Protein AF-A0A9E2GXB3-F1 (afdb_monomer)

Structure (mmCIF, N/CA/C/O backbone):
data_AF-A0A9E2GXB3-F1
#
_entry.id   AF-A0A9E2GXB3-F1
#
loop_
_atom_site.group_PDB
_atom_site.id
_atom_site.type_symbol
_atom_site.label_atom_id
_atom_site.label_alt_id
_atom_site.label_comp_id
_atom_site.label_asym_id
_atom_site.label_entity_id
_atom_site.label_seq_id
_atom_site.pdbx_PDB_ins_code
_atom_site.Cartn_x
_atom_site.Cartn_y
_atom_site.Cartn_z
_atom_site.occupancy
_atom_site.B_iso_or_equiv
_atom_site.auth_seq_id
_atom_site.auth_comp_id
_atom_site.auth_asym_id
_atom_site.auth_atom_id
_atom_site.pdbx_PDB_model_num
ATOM 1 N N . MET A 1 1 ? 59.653 -8.426 12.397 1.00 33.22 1 MET A N 1
ATOM 2 C CA . MET A 1 1 ? 60.427 -7.261 12.871 1.00 33.22 1 MET A CA 1
ATOM 3 C C . MET A 1 1 ? 59.502 -6.053 12.931 1.00 33.22 1 MET A C 1
ATOM 5 O O . MET A 1 1 ? 58.877 -5.734 11.931 1.00 33.22 1 MET A O 1
ATOM 9 N N . THR A 1 2 ? 59.401 -5.473 14.132 1.00 33.88 2 THR A N 1
ATOM 10 C CA . THR A 1 2 ? 58.912 -4.124 14.495 1.00 33.88 2 THR A CA 1
ATOM 11 C C . THR A 1 2 ? 57.498 -3.677 14.102 1.00 33.88 2 THR A C 1
ATOM 13 O O . THR A 1 2 ? 57.264 -3.009 13.101 1.00 33.88 2 THR A O 1
ATOM 16 N N . THR A 1 3 ? 56.596 -3.957 15.040 1.00 30.92 3 THR A N 1
ATOM 17 C CA . THR A 1 3 ? 55.410 -3.205 15.470 1.00 30.92 3 THR A CA 1
ATOM 18 C C . THR A 1 3 ? 55.681 -1.695 15.611 1.00 30.92 3 THR A C 1
ATOM 20 O O . THR A 1 3 ? 56.697 -1.307 16.187 1.00 30.92 3 THR A O 1
ATOM 23 N N . ARG A 1 4 ? 54.742 -0.832 15.194 1.00 32.19 4 ARG A N 1
ATOM 24 C CA . ARG A 1 4 ? 54.670 0.569 15.652 1.00 32.19 4 ARG A CA 1
ATOM 25 C C . ARG A 1 4 ? 53.234 0.910 16.057 1.00 32.19 4 ARG A C 1
ATOM 27 O O . ARG A 1 4 ? 52.369 1.112 15.215 1.00 32.19 4 ARG A O 1
ATOM 34 N N . GLN A 1 5 ? 53.011 0.928 17.369 1.00 30.56 5 GLN A N 1
ATOM 35 C CA . GLN A 1 5 ? 51.863 1.553 18.022 1.00 30.56 5 GLN A CA 1
ATOM 36 C C . GLN A 1 5 ? 51.977 3.079 17.887 1.00 30.56 5 GLN A C 1
ATOM 38 O O . GLN A 1 5 ? 53.051 3.636 18.112 1.00 30.56 5 GLN A O 1
ATOM 43 N N . GLN A 1 6 ? 50.872 3.754 17.575 1.00 33.19 6 GLN A N 1
ATOM 44 C CA . GLN A 1 6 ? 50.699 5.186 17.822 1.00 33.19 6 GLN A CA 1
ATOM 45 C C . GLN A 1 6 ? 49.584 5.360 18.854 1.00 33.19 6 GLN A C 1
ATOM 47 O O . GLN A 1 6 ? 48.461 4.906 18.654 1.00 33.19 6 GLN A O 1
ATOM 52 N N . ILE A 1 7 ? 49.934 5.993 19.972 1.00 27.77 7 ILE A N 1
ATOM 53 C CA . ILE A 1 7 ? 49.063 6.335 21.097 1.00 27.77 7 ILE A CA 1
ATOM 54 C C . ILE A 1 7 ? 49.024 7.868 21.204 1.00 27.77 7 ILE A C 1
ATOM 56 O O . ILE A 1 7 ? 50.063 8.490 21.394 1.00 27.77 7 ILE A O 1
ATOM 60 N N . PHE A 1 8 ? 47.794 8.388 21.083 1.00 30.23 8 PHE A N 1
ATOM 61 C CA . PHE A 1 8 ? 47.149 9.563 21.703 1.00 30.23 8 PHE A CA 1
ATOM 62 C C . PHE A 1 8 ? 47.679 10.994 21.507 1.00 30.23 8 PHE A C 1
ATOM 64 O O . PHE A 1 8 ? 48.863 11.257 21.646 1.00 30.23 8 PHE A O 1
ATOM 71 N N . LEU A 1 9 ? 46.734 11.940 21.337 1.00 30.12 9 LEU A N 1
ATOM 72 C CA . LEU A 1 9 ? 46.348 12.944 22.355 1.00 30.12 9 LEU A CA 1
ATOM 73 C C . LEU A 1 9 ? 44.947 13.552 22.034 1.00 30.12 9 LEU A C 1
ATOM 75 O O . LEU A 1 9 ? 44.655 13.788 20.862 1.00 30.12 9 LEU A O 1
ATOM 79 N N . PRO A 1 10 ? 44.069 13.800 23.033 1.00 34.31 10 PRO A N 1
ATOM 80 C CA . PRO A 1 10 ? 42.763 14.456 22.854 1.00 34.31 10 PRO A CA 1
ATOM 81 C C . PRO A 1 10 ? 42.843 16.005 22.866 1.00 34.31 10 PRO A C 1
ATOM 83 O O . PRO A 1 10 ? 43.796 16.561 23.417 1.00 34.31 10 PRO A O 1
ATOM 86 N N . PRO A 1 11 ? 41.850 16.718 22.289 1.00 41.03 11 PRO A N 1
ATOM 87 C CA . PRO A 1 11 ? 41.841 18.183 22.192 1.00 41.03 11 PRO A CA 1
ATOM 88 C C . PRO A 1 11 ? 41.451 18.899 23.508 1.00 41.03 11 PRO A C 1
ATOM 90 O O . PRO A 1 11 ? 40.761 18.314 24.346 1.00 41.03 11 PRO A O 1
ATOM 93 N N . PRO A 1 12 ? 41.862 20.173 23.693 1.00 40.56 12 PRO A N 1
ATOM 94 C CA . PRO A 1 12 ? 41.651 20.934 24.928 1.00 40.56 12 PRO A CA 1
ATOM 95 C C . PRO A 1 12 ? 40.211 21.471 25.097 1.00 40.56 12 PRO A C 1
ATOM 97 O O . PRO A 1 12 ? 39.501 21.661 24.105 1.00 40.56 12 PRO A O 1
ATOM 100 N N . PRO A 1 13 ? 39.775 21.754 26.343 1.00 40.03 13 PRO A N 1
ATOM 101 C CA . PRO A 1 13 ? 38.432 22.254 26.646 1.00 40.03 13 PRO A CA 1
ATOM 102 C C . PRO A 1 13 ? 38.247 23.762 26.353 1.00 40.03 13 PRO A C 1
ATOM 104 O O . PRO A 1 13 ? 39.217 24.523 26.389 1.00 40.03 13 PRO A O 1
ATOM 107 N N . PRO A 1 14 ? 37.001 24.215 26.097 1.00 42.00 14 PRO A N 1
ATOM 108 C CA . PRO A 1 14 ? 36.682 25.612 25.792 1.00 42.00 14 PRO A CA 1
ATOM 109 C C . PRO A 1 14 ? 36.643 26.528 27.039 1.00 42.00 14 PRO A C 1
ATOM 111 O O . PRO A 1 14 ? 36.413 26.047 28.152 1.00 42.00 14 PRO A O 1
ATOM 114 N N . PRO A 1 15 ? 36.836 27.854 26.867 1.00 39.44 15 PRO A N 1
ATOM 115 C CA . PRO A 1 15 ? 36.915 28.820 27.966 1.00 39.44 15 PRO A CA 1
ATOM 116 C C . PRO A 1 15 ? 35.545 29.174 28.591 1.00 39.44 15 PRO A C 1
ATOM 118 O O . PRO A 1 15 ? 34.508 29.024 27.939 1.00 39.44 15 PRO A O 1
ATOM 121 N N . PRO A 1 16 ? 35.526 29.665 29.849 1.00 35.88 16 PRO A N 1
ATOM 122 C CA . PRO A 1 16 ? 34.302 29.932 30.608 1.00 35.88 16 PRO A CA 1
ATOM 123 C C . PRO A 1 16 ? 33.583 31.234 30.190 1.00 35.88 16 PRO A C 1
ATOM 125 O O . PRO A 1 16 ? 34.221 32.166 29.695 1.00 35.88 16 PRO A O 1
ATOM 128 N N . PRO A 1 17 ? 32.257 31.336 30.420 1.00 35.78 17 PRO A N 1
ATOM 129 C CA . PRO A 1 17 ? 31.462 32.493 30.019 1.00 35.78 17 PRO A CA 1
ATOM 130 C C . PRO A 1 17 ? 31.606 33.674 30.989 1.00 35.78 17 PRO A C 1
ATOM 132 O O . PRO A 1 17 ? 31.561 33.519 32.210 1.00 35.78 17 PRO A O 1
ATOM 135 N N . ALA A 1 18 ? 31.723 34.874 30.419 1.00 34.53 18 ALA A N 1
ATOM 136 C CA . ALA A 1 18 ? 31.781 36.137 31.142 1.00 34.53 18 ALA A CA 1
ATOM 137 C C . ALA A 1 18 ? 30.418 36.516 31.750 1.00 34.53 18 ALA A C 1
ATOM 139 O O . ALA A 1 18 ? 29.401 36.614 31.065 1.00 34.53 18 ALA A O 1
ATOM 140 N N . THR A 1 19 ? 30.419 36.781 33.052 1.00 29.44 19 THR A N 1
ATOM 141 C CA . THR A 1 19 ? 29.368 37.495 33.782 1.00 29.44 19 THR A CA 1
ATOM 142 C C . THR A 1 19 ? 29.542 39.003 33.619 1.00 29.44 19 THR A C 1
ATOM 144 O O . THR A 1 19 ? 30.654 39.472 33.835 1.00 29.44 19 THR A O 1
ATOM 147 N N . MET A 1 20 ? 28.463 39.766 33.385 1.00 28.98 20 MET A N 1
ATOM 148 C CA . MET A 1 20 ? 28.117 40.930 34.226 1.00 28.98 20 MET A CA 1
ATOM 149 C C . MET A 1 20 ? 26.821 41.665 33.816 1.00 28.98 20 MET A C 1
ATOM 151 O O . MET A 1 20 ? 26.580 41.980 32.660 1.00 28.98 20 MET A O 1
ATOM 155 N N . HIS A 1 21 ? 26.071 41.983 34.876 1.00 28.84 21 HIS A N 1
ATOM 156 C CA . HIS A 1 21 ? 25.222 43.149 35.154 1.00 28.84 21 HIS A CA 1
ATOM 157 C C . HIS A 1 21 ? 23.841 43.382 34.502 1.00 28.84 21 HIS A C 1
ATOM 159 O O . HIS A 1 21 ? 23.674 43.847 33.383 1.00 28.84 21 HIS A O 1
ATOM 165 N N . ARG A 1 22 ? 22.837 43.195 35.380 1.00 28.20 22 ARG A N 1
ATOM 166 C CA . ARG A 1 22 ? 21.525 43.859 35.446 1.00 28.20 22 ARG A CA 1
ATOM 167 C C . ARG A 1 22 ? 21.627 45.390 35.414 1.00 28.20 22 ARG A C 1
ATOM 169 O O . ARG A 1 22 ? 22.437 45.950 36.149 1.00 28.20 22 ARG A O 1
ATOM 176 N N . ALA A 1 23 ? 20.625 46.031 34.811 1.00 27.67 23 ALA A N 1
ATOM 177 C CA . ALA A 1 23 ? 20.047 47.275 35.322 1.00 27.67 23 ALA A CA 1
ATOM 178 C C . ALA A 1 23 ? 18.530 47.340 35.049 1.00 27.67 23 ALA A C 1
ATOM 180 O O . ALA A 1 23 ? 18.025 46.812 34.064 1.00 27.67 23 ALA A O 1
ATOM 181 N N . HIS A 1 24 ? 17.827 47.936 36.009 1.00 29.80 24 HIS A N 1
ATOM 182 C CA . HIS A 1 24 ? 16.379 48.057 36.183 1.00 29.80 24 HIS A CA 1
ATOM 183 C C . HIS A 1 24 ? 15.729 49.164 35.333 1.00 29.80 24 HIS A C 1
ATOM 185 O O . HIS A 1 24 ? 16.385 50.150 35.030 1.00 29.80 24 HIS A O 1
ATOM 191 N N . THR A 1 25 ? 14.415 49.046 35.078 1.00 29.62 25 THR A N 1
ATOM 192 C CA . THR A 1 25 ? 13.315 50.053 35.222 1.00 29.62 25 THR A CA 1
ATOM 193 C C . THR A 1 25 ? 12.096 49.516 34.435 1.00 29.62 25 THR A C 1
ATOM 195 O O . THR A 1 25 ? 12.260 49.060 33.317 1.00 29.62 25 THR A O 1
ATOM 198 N N . ALA A 1 26 ? 10.882 49.253 34.935 1.00 27.03 26 ALA A N 1
ATOM 199 C CA . ALA A 1 26 ? 9.917 49.889 35.841 1.00 27.03 26 ALA A CA 1
ATOM 200 C C . ALA A 1 26 ? 8.955 50.908 35.175 1.00 27.03 26 ALA A C 1
ATOM 202 O O . ALA A 1 26 ? 9.306 52.072 35.033 1.00 27.03 26 ALA A O 1
ATOM 203 N N . ARG A 1 27 ? 7.685 50.453 35.022 1.00 31.67 27 ARG A N 1
ATOM 204 C CA . ARG A 1 27 ? 6.383 51.175 35.168 1.00 31.67 27 ARG A CA 1
ATOM 205 C C . ARG A 1 27 ? 5.833 52.010 33.975 1.00 31.67 27 ARG A C 1
ATOM 207 O O . ARG A 1 27 ? 6.617 52.445 33.152 1.00 31.67 27 ARG A O 1
ATOM 214 N N . PRO A 1 28 ? 4.532 52.421 33.983 1.00 41.41 28 PRO A N 1
ATOM 215 C CA . PRO A 1 28 ? 3.300 51.714 34.409 1.00 41.41 28 PRO A CA 1
ATOM 216 C C . PRO A 1 28 ? 2.003 52.051 33.592 1.00 41.41 28 PRO A C 1
ATOM 218 O O . PRO A 1 28 ? 1.953 53.021 32.855 1.00 41.41 28 PRO A O 1
ATOM 221 N N . ARG A 1 29 ? 0.910 51.318 33.904 1.00 30.31 29 ARG A N 1
ATOM 222 C CA . ARG A 1 29 ? -0.518 51.741 34.059 1.00 30.31 29 ARG A CA 1
ATOM 223 C C . ARG A 1 29 ? -1.206 52.614 32.982 1.00 30.31 29 ARG A C 1
ATOM 225 O O . ARG A 1 29 ? -0.875 53.781 32.862 1.00 30.31 29 ARG A O 1
ATOM 232 N N . ALA A 1 30 ? -2.417 52.198 32.575 1.00 29.20 30 ALA A N 1
ATOM 233 C CA . ALA A 1 30 ? -3.659 52.931 32.899 1.00 29.20 30 ALA A CA 1
ATOM 234 C C . ALA A 1 30 ? -4.945 52.121 32.627 1.00 29.20 30 ALA A C 1
ATOM 236 O O . ALA A 1 30 ? -5.110 51.486 31.596 1.00 29.20 30 ALA A O 1
ATOM 237 N N . ARG A 1 31 ? -5.869 52.197 33.593 1.00 30.92 31 ARG A N 1
ATOM 238 C CA . ARG A 1 31 ? -7.277 51.761 33.566 1.00 30.92 31 ARG A CA 1
ATOM 239 C C . ARG A 1 31 ? -8.167 52.839 32.935 1.00 30.92 31 ARG A C 1
ATOM 241 O O . ARG A 1 31 ? -7.938 54.012 33.217 1.00 30.92 31 ARG A O 1
ATOM 248 N N . LYS A 1 32 ? -9.280 52.423 32.319 1.00 30.92 32 LYS A N 1
ATOM 249 C CA . LYS A 1 32 ? -10.660 52.989 32.369 1.00 30.92 32 LYS A CA 1
ATOM 250 C C . LYS A 1 32 ? -11.495 52.156 31.373 1.00 30.92 32 LYS A C 1
ATOM 252 O O . LYS A 1 32 ? -10.988 51.848 30.316 1.00 30.92 32 LYS A O 1
ATOM 257 N N . GLY A 1 33 ? -12.724 51.702 31.592 1.00 28.27 33 GLY A N 1
ATOM 258 C CA . GLY A 1 33 ? -13.707 51.958 32.630 1.00 28.27 33 GLY A CA 1
ATOM 259 C C . GLY A 1 33 ? -15.085 52.193 31.991 1.00 28.27 33 GLY A C 1
ATOM 260 O O . GLY A 1 33 ? -15.253 53.207 31.333 1.00 28.27 33 GLY A O 1
ATOM 261 N N . LYS A 1 34 ? -16.049 51.326 32.351 1.00 30.30 34 LYS A N 1
ATOM 262 C CA . LYS A 1 34 ? -17.514 51.533 32.481 1.00 30.30 34 LYS A CA 1
ATOM 263 C C . LYS A 1 34 ? -18.478 51.327 31.288 1.00 30.30 34 LYS A C 1
ATOM 265 O O . LYS A 1 34 ? -18.469 52.103 30.351 1.00 30.30 34 LYS A O 1
ATOM 270 N N . LYS A 1 35 ? -19.462 50.451 31.602 1.00 28.78 35 LYS A N 1
ATOM 271 C CA . LYS A 1 35 ? -20.945 50.545 31.463 1.00 28.78 35 LYS A CA 1
ATOM 272 C C . LYS A 1 35 ? -21.490 50.569 30.026 1.00 28.78 35 LYS A C 1
ATOM 274 O O . LYS A 1 35 ? -21.028 51.348 29.222 1.00 28.78 35 LYS A O 1
ATOM 279 N N . GLY A 1 36 ? -22.510 49.813 29.633 1.00 25.97 36 GLY A N 1
ATOM 280 C CA . GLY A 1 36 ? -23.598 49.129 30.338 1.00 25.97 36 GLY A CA 1
ATOM 281 C C . GLY A 1 36 ? -24.870 49.347 29.502 1.00 25.97 36 GLY A C 1
ATOM 282 O O . GLY A 1 36 ? -25.057 50.450 29.001 1.00 25.97 36 GLY A O 1
ATOM 283 N N . GLY A 1 37 ? -25.732 48.342 29.331 1.00 27.56 37 GLY A N 1
ATOM 284 C CA . GLY A 1 37 ? -26.993 48.528 28.603 1.00 27.56 37 GLY A CA 1
ATOM 285 C C . GLY A 1 37 ? -27.748 47.230 28.343 1.00 27.56 37 GLY A C 1
ATOM 286 O O . GLY A 1 37 ? -27.363 46.443 27.490 1.00 27.56 37 GLY A O 1
ATOM 287 N N . PHE A 1 38 ? -28.807 47.024 29.119 1.00 26.80 38 PHE A N 1
ATOM 288 C CA . PHE A 1 38 ? -29.801 45.954 29.023 1.00 26.80 38 PHE A CA 1
ATOM 289 C C . PHE A 1 38 ? -30.848 46.303 27.948 1.00 26.80 38 PHE A C 1
ATOM 291 O O . PHE A 1 38 ? -31.246 47.463 27.860 1.00 26.80 38 PHE A O 1
ATOM 298 N N . GLY A 1 39 ? -31.363 45.314 27.213 1.00 26.22 39 GLY A N 1
ATOM 299 C CA . GLY A 1 39 ? -32.520 45.483 26.327 1.00 26.22 39 GLY A CA 1
ATOM 300 C C . GLY A 1 39 ? -33.095 44.141 25.865 1.00 26.22 39 GLY A C 1
ATOM 301 O O . GLY A 1 39 ? -32.415 43.368 25.204 1.00 26.22 39 GLY A O 1
ATOM 302 N N . ILE A 1 40 ? -34.336 43.872 26.269 1.00 27.53 40 ILE A N 1
ATOM 303 C CA . ILE A 1 40 ? -35.137 42.651 26.080 1.00 27.53 40 ILE A CA 1
ATOM 304 C C . ILE A 1 40 ? -36.196 42.911 24.992 1.00 27.53 40 ILE A C 1
ATOM 306 O O . ILE A 1 40 ? -36.759 43.999 25.005 1.00 27.53 40 ILE A O 1
ATOM 310 N N . LEU A 1 41 ? -36.504 41.912 24.145 1.00 25.22 41 LEU A N 1
ATOM 311 C CA . LEU A 1 41 ? -37.824 41.480 23.590 1.00 25.22 41 LEU A CA 1
ATOM 312 C C . LEU A 1 41 ? -37.534 40.716 22.270 1.00 25.22 41 LEU A C 1
ATOM 314 O O . LEU A 1 41 ? -36.801 41.240 21.446 1.00 25.22 41 LEU A O 1
ATOM 318 N N . PHE A 1 42 ? -37.895 39.454 21.998 1.00 24.67 42 PHE A N 1
ATOM 319 C CA . PHE A 1 42 ? -39.126 38.634 22.069 1.00 24.67 42 PHE A CA 1
ATOM 320 C C . PHE A 1 42 ? -39.606 38.231 20.652 1.00 24.67 42 PHE A C 1
ATOM 322 O O . PHE A 1 42 ? -39.828 39.085 19.806 1.00 24.67 42 PHE A O 1
ATOM 329 N N . LEU A 1 43 ? -39.847 36.917 20.501 1.00 25.00 43 LEU A N 1
ATOM 330 C CA . LEU A 1 43 ? -40.794 36.209 19.613 1.00 25.00 43 LEU A CA 1
ATOM 331 C C . LEU A 1 43 ? -40.675 36.328 18.078 1.00 25.00 43 LEU A C 1
ATOM 333 O O . LEU A 1 43 ? -40.985 37.358 17.495 1.00 25.00 43 LEU A O 1
ATOM 337 N N . SER A 1 44 ? -40.461 35.178 17.419 1.00 24.05 44 SER A N 1
ATOM 338 C CA . SER A 1 44 ? -41.458 34.543 16.527 1.00 24.05 44 SER A CA 1
ATOM 339 C C . SER A 1 44 ? -41.072 33.094 16.180 1.00 24.05 44 SER A C 1
ATOM 341 O O . SER A 1 44 ? -39.899 32.748 16.073 1.00 24.05 44 SER A O 1
ATOM 343 N N . ILE A 1 45 ? -42.092 32.245 16.070 1.00 24.38 45 ILE A N 1
ATOM 344 C CA . ILE A 1 45 ? -42.107 30.776 16.020 1.00 24.38 45 ILE A CA 1
ATOM 345 C C . ILE A 1 45 ? -42.850 30.336 14.730 1.00 24.38 45 ILE A C 1
ATOM 347 O O . ILE A 1 45 ? -43.796 31.018 14.349 1.00 24.38 45 ILE A O 1
ATOM 351 N N . LEU A 1 46 ? -42.487 29.154 14.179 1.00 23.89 46 LEU A N 1
ATOM 352 C CA . LEU A 1 46 ? -43.137 28.322 13.116 1.00 23.89 46 LEU A CA 1
ATOM 353 C C . LEU A 1 46 ? -42.972 28.799 11.649 1.00 23.89 46 LEU A C 1
ATOM 355 O O . LEU A 1 46 ? -43.065 29.985 11.385 1.00 23.89 46 LEU A O 1
ATOM 359 N N . ALA A 1 47 ? -42.729 27.966 10.619 1.00 25.05 47 ALA A N 1
ATOM 360 C CA . ALA A 1 47 ? -42.880 26.513 10.386 1.00 25.05 47 ALA A CA 1
ATOM 361 C C . ALA A 1 47 ? -41.819 26.023 9.352 1.00 25.05 47 ALA A C 1
ATOM 363 O O . ALA A 1 47 ? -41.480 26.759 8.435 1.00 25.05 47 ALA A O 1
ATOM 364 N N . PHE A 1 48 ? -41.077 24.925 9.557 1.00 24.38 48 PHE A N 1
ATOM 365 C CA . PHE A 1 48 ? -41.346 23.504 9.233 1.00 24.38 48 PHE A CA 1
ATOM 366 C C . PHE A 1 48 ? -41.706 23.147 7.772 1.00 24.38 48 PHE A C 1
ATOM 368 O O . PHE A 1 48 ? -42.820 23.398 7.334 1.00 24.38 48 PHE A O 1
ATOM 375 N N . ALA A 1 49 ? -40.782 22.405 7.131 1.00 22.75 49 ALA A N 1
ATOM 376 C CA . ALA A 1 49 ? -40.969 21.142 6.383 1.00 22.75 49 ALA A CA 1
ATOM 377 C C . ALA A 1 49 ? -40.308 21.137 4.989 1.00 22.75 49 ALA A C 1
ATOM 379 O O . ALA A 1 49 ? -40.778 21.795 4.069 1.00 22.75 49 ALA A O 1
ATOM 380 N N . GLY A 1 50 ? -39.244 20.336 4.819 1.00 22.77 50 GLY A N 1
ATOM 381 C CA . GLY A 1 50 ? -38.687 20.060 3.486 1.00 22.77 50 GLY A CA 1
ATOM 382 C C . GLY A 1 50 ? -37.232 19.588 3.393 1.00 22.77 50 GLY A C 1
ATOM 383 O O . GLY A 1 50 ? -36.616 19.831 2.367 1.00 22.77 50 GLY A O 1
ATOM 384 N N . ILE A 1 51 ? -36.638 18.949 4.411 1.00 27.41 51 ILE A N 1
ATOM 385 C CA . ILE A 1 51 ? -35.282 18.368 4.290 1.00 27.41 51 ILE A CA 1
ATOM 386 C C . ILE A 1 51 ? -35.226 17.029 5.030 1.00 27.41 51 ILE A C 1
ATOM 388 O O . ILE A 1 51 ? -34.850 16.963 6.196 1.00 27.41 51 ILE A O 1
ATOM 392 N N . ALA A 1 52 ? -35.631 15.951 4.358 1.00 25.78 52 ALA A N 1
ATOM 393 C CA . ALA A 1 52 ? -35.370 14.579 4.798 1.00 25.78 52 ALA A CA 1
ATOM 394 C C . ALA A 1 52 ? -35.565 13.583 3.642 1.00 25.78 52 ALA A C 1
ATOM 396 O O . ALA A 1 52 ? -36.418 12.709 3.724 1.00 25.78 52 ALA A O 1
ATOM 397 N N . SER A 1 53 ? -34.818 13.725 2.544 1.00 25.03 53 SER A N 1
ATOM 398 C CA . SER A 1 53 ? -34.658 12.699 1.493 1.00 25.03 53 SER A CA 1
ATOM 399 C C . SER A 1 53 ? -33.508 13.115 0.571 1.00 25.03 53 SER A C 1
ATOM 401 O O . SER A 1 53 ? -33.708 13.913 -0.333 1.00 25.03 53 SER A O 1
ATOM 403 N N . GLY A 1 54 ? -32.284 12.641 0.826 1.00 24.17 54 GLY A N 1
ATOM 404 C CA . GLY A 1 54 ? -31.140 12.967 -0.046 1.00 24.17 54 GLY A CA 1
ATOM 405 C C . GLY A 1 54 ? -29.734 12.664 0.483 1.00 24.17 54 GLY A C 1
ATOM 406 O O . GLY A 1 54 ? -28.767 12.952 -0.206 1.00 24.17 54 GLY A O 1
ATOM 407 N N . LEU A 1 55 ? -29.587 12.080 1.678 1.00 25.91 55 LEU A N 1
ATOM 408 C CA . LEU A 1 55 ? -28.279 11.852 2.325 1.00 25.91 55 LEU A CA 1
ATOM 409 C C . LEU A 1 55 ? -27.959 10.370 2.608 1.00 25.91 55 LEU A C 1
ATOM 411 O O . LEU A 1 55 ? -27.195 10.064 3.517 1.00 25.91 55 LEU A O 1
ATOM 415 N N . ALA A 1 56 ? -28.529 9.435 1.840 1.00 24.75 56 ALA A N 1
ATOM 416 C CA . ALA A 1 56 ? -28.369 7.993 2.088 1.00 24.75 56 ALA A CA 1
ATOM 417 C C . ALA A 1 56 ? -27.799 7.171 0.915 1.00 24.75 56 ALA A C 1
ATOM 419 O O . ALA A 1 56 ? -27.769 5.950 1.005 1.00 24.75 56 ALA A O 1
ATOM 420 N N . TRP A 1 57 ? -27.333 7.789 -0.172 1.00 24.39 57 TRP A N 1
ATOM 421 C CA . TRP A 1 57 ? -26.744 7.064 -1.304 1.00 24.39 57 TRP A CA 1
ATOM 422 C C . TRP A 1 57 ? -25.384 7.676 -1.645 1.00 24.39 57 TRP A C 1
ATOM 424 O O . TRP A 1 57 ? -25.317 8.785 -2.162 1.00 24.39 57 TRP A O 1
ATOM 434 N N . GLY A 1 58 ? -24.297 6.977 -1.302 1.00 25.97 58 GLY A N 1
ATOM 435 C CA . GLY A 1 58 ? -22.941 7.415 -1.661 1.00 25.97 58 GLY A CA 1
ATOM 436 C C . GLY A 1 58 ? -21.766 6.850 -0.854 1.00 25.97 58 GLY A C 1
ATOM 437 O O . GLY A 1 58 ? -20.642 7.267 -1.108 1.00 25.97 58 GLY A O 1
ATOM 438 N N . ILE A 1 59 ? -21.975 5.932 0.103 1.00 27.20 59 ILE A N 1
ATOM 439 C CA . ILE A 1 59 ? -20.881 5.380 0.940 1.00 27.20 59 ILE A CA 1
ATOM 440 C C . ILE A 1 59 ? -20.671 3.853 0.768 1.00 27.20 59 ILE A C 1
ATOM 442 O O . ILE A 1 59 ? -19.615 3.348 1.132 1.00 27.20 59 ILE A O 1
ATOM 446 N N . ASP A 1 60 ? -21.571 3.113 0.110 1.00 25.50 60 ASP A N 1
ATOM 447 C CA . ASP A 1 60 ? -21.529 1.631 0.092 1.00 25.50 60 ASP A CA 1
ATOM 448 C C . ASP A 1 60 ? -20.808 0.959 -1.101 1.00 25.50 60 ASP A C 1
ATOM 450 O O . ASP A 1 60 ? -20.880 -0.257 -1.261 1.00 25.50 60 ASP A O 1
ATOM 454 N N . ALA A 1 61 ? -20.063 1.693 -1.935 1.00 25.92 61 ALA A N 1
ATOM 455 C CA . ALA A 1 61 ? -19.440 1.115 -3.139 1.00 25.92 61 ALA A CA 1
ATOM 456 C C . ALA A 1 61 ? -17.953 0.710 -3.006 1.00 25.92 61 ALA A C 1
ATOM 458 O O . ALA A 1 61 ? -17.355 0.300 -3.997 1.00 25.92 61 ALA A O 1
ATOM 459 N N . TRP A 1 62 ? -17.337 0.805 -1.820 1.00 29.59 62 TRP A N 1
ATOM 460 C CA . TRP A 1 62 ? -15.912 0.455 -1.641 1.00 29.59 62 TRP A CA 1
ATOM 461 C C . TRP A 1 62 ? -15.640 -0.601 -0.554 1.00 29.59 62 TRP A C 1
ATOM 463 O O . TRP A 1 62 ? -14.681 -1.360 -0.660 1.00 29.59 62 TRP A O 1
ATOM 473 N N . SER A 1 63 ? -16.526 -0.752 0.435 1.00 29.03 63 SER A N 1
ATOM 474 C CA . SER A 1 63 ? -16.360 -1.691 1.561 1.00 29.03 63 SER A CA 1
ATOM 475 C C . SER A 1 63 ? -16.624 -3.166 1.218 1.00 29.03 63 SER A C 1
ATOM 477 O O . SER A 1 63 ? -16.343 -4.048 2.025 1.00 29.03 63 SER A O 1
ATOM 479 N N . SER A 1 64 ? -17.123 -3.469 0.017 1.00 26.77 64 SER A N 1
ATOM 480 C CA . SER A 1 64 ? -17.440 -4.833 -0.436 1.00 26.77 64 SER A CA 1
ATOM 481 C C . SER A 1 64 ? -16.320 -5.522 -1.233 1.00 26.77 64 SER A C 1
ATOM 483 O O . SER A 1 64 ? -16.530 -6.627 -1.724 1.00 26.77 64 SER A O 1
ATOM 485 N N . ARG A 1 65 ? -15.118 -4.930 -1.339 1.00 33.69 65 ARG A N 1
ATOM 486 C CA . ARG A 1 65 ? -13.971 -5.538 -2.056 1.00 33.69 65 ARG A CA 1
ATOM 487 C C . ARG A 1 65 ? -12.736 -5.867 -1.206 1.00 33.69 65 ARG A C 1
ATOM 489 O O . ARG A 1 65 ? -11.796 -6.435 -1.741 1.00 33.69 65 ARG A O 1
ATOM 496 N N . ALA A 1 66 ? -12.745 -5.591 0.101 1.00 26.52 66 ALA A N 1
ATOM 497 C CA . ALA A 1 66 ? -11.642 -5.943 1.014 1.00 26.52 66 ALA A CA 1
ATOM 498 C C . ALA A 1 66 ? -11.959 -7.121 1.968 1.00 26.52 66 ALA A C 1
ATOM 500 O O . ALA A 1 66 ? -11.171 -7.429 2.862 1.00 26.52 66 ALA A O 1
ATOM 501 N N . ALA A 1 67 ? -13.101 -7.793 1.788 1.00 25.67 67 ALA A N 1
ATOM 502 C CA . ALA A 1 67 ? -13.460 -9.023 2.492 1.00 25.67 67 ALA A CA 1
ATOM 503 C C . ALA A 1 67 ? -13.736 -10.123 1.457 1.00 25.67 67 ALA A C 1
ATOM 505 O O . ALA A 1 67 ? -14.500 -9.907 0.520 1.00 25.67 67 ALA A O 1
ATOM 506 N N . GLY A 1 68 ? -13.067 -11.266 1.613 1.00 23.80 68 GLY A N 1
ATOM 507 C CA . GLY A 1 68 ? -12.974 -12.333 0.620 1.00 23.80 68 GLY A CA 1
ATOM 508 C C . GLY A 1 68 ? -14.303 -12.806 0.028 1.00 23.80 68 GLY A C 1
ATOM 509 O O . GLY A 1 68 ? -15.319 -12.946 0.714 1.00 23.80 68 GLY A O 1
ATOM 510 N N . GLY A 1 69 ? -14.259 -13.107 -1.268 1.00 22.84 69 GLY A N 1
ATOM 511 C CA . GLY A 1 69 ? -15.302 -13.847 -1.956 1.00 22.84 69 GLY A CA 1
ATOM 512 C C . GLY A 1 69 ? -15.295 -15.308 -1.518 1.00 22.84 69 GLY A C 1
ATOM 513 O O . GLY A 1 69 ? -14.607 -16.132 -2.104 1.00 22.84 69 GLY A O 1
ATOM 514 N N . ALA A 1 70 ? -16.120 -15.652 -0.530 1.00 25.11 70 ALA A N 1
ATOM 515 C CA . ALA A 1 70 ? -16.665 -17.001 -0.449 1.00 25.11 70 ALA A CA 1
ATOM 516 C C . ALA A 1 70 ? -17.692 -17.146 -1.585 1.00 25.11 70 ALA A C 1
ATOM 518 O O . ALA A 1 70 ? -18.852 -16.746 -1.459 1.00 25.11 70 ALA A O 1
ATOM 519 N N . GLY A 1 71 ? -17.238 -17.639 -2.738 1.00 24.94 71 GLY A N 1
ATOM 520 C CA . GLY A 1 71 ? -18.103 -17.950 -3.870 1.00 24.94 71 GLY A CA 1
ATOM 521 C C . GLY A 1 71 ? -19.111 -19.038 -3.498 1.00 24.94 71 GLY A C 1
ATOM 522 O O . GLY A 1 71 ? -18.735 -20.133 -3.084 1.00 24.94 71 GLY A O 1
ATOM 523 N N . LYS A 1 72 ? -20.405 -18.745 -3.661 1.00 25.47 72 LYS A N 1
ATOM 524 C CA . LYS A 1 72 ? -21.447 -19.779 -3.735 1.00 25.47 72 LYS A CA 1
ATOM 525 C C . LYS A 1 72 ? -21.169 -20.680 -4.952 1.00 25.47 72 LYS A C 1
ATOM 527 O O . LYS A 1 72 ? -20.852 -20.140 -6.013 1.00 25.47 72 LYS A O 1
ATOM 532 N N . PRO A 1 73 ? -21.325 -22.010 -4.845 1.00 25.52 73 PRO A N 1
ATOM 533 C CA . PRO A 1 73 ? -21.155 -22.909 -5.982 1.00 25.52 73 PRO A CA 1
ATOM 534 C C . PRO A 1 73 ? -22.270 -22.699 -7.026 1.00 25.52 73 PRO A C 1
ATOM 536 O O . PRO A 1 73 ? -23.385 -22.303 -6.663 1.00 25.52 73 PRO A O 1
ATOM 539 N N . PRO A 1 74 ? -21.994 -22.943 -8.320 1.00 25.69 74 PRO A N 1
ATOM 540 C CA . PRO A 1 74 ? -22.952 -22.708 -9.390 1.00 25.69 74 PRO A CA 1
ATOM 541 C C . PRO A 1 74 ? -24.090 -23.735 -9.365 1.00 25.69 74 PRO A C 1
ATOM 543 O O . PRO A 1 74 ? -23.880 -24.933 -9.185 1.00 25.69 74 PRO A O 1
ATOM 546 N N . LEU A 1 75 ? -25.306 -23.237 -9.591 1.00 25.11 75 LEU A N 1
ATOM 547 C CA . LEU A 1 75 ? -26.486 -24.032 -9.917 1.00 25.11 75 LEU A CA 1
ATOM 548 C C . LEU A 1 75 ? -26.241 -24.767 -11.241 1.00 25.11 75 LEU A C 1
ATOM 550 O O . LEU A 1 75 ? -26.167 -24.140 -12.299 1.00 25.11 75 LEU A O 1
ATOM 554 N N . ALA A 1 76 ? -26.117 -26.091 -11.166 1.00 26.66 76 ALA A N 1
ATOM 555 C CA . ALA A 1 76 ? -26.126 -26.971 -12.323 1.00 26.66 76 ALA A CA 1
ATOM 556 C C . ALA A 1 76 ? -27.530 -27.024 -12.946 1.00 26.66 76 ALA A C 1
ATOM 558 O O . ALA A 1 76 ? -28.548 -27.030 -12.249 1.00 26.66 76 ALA A O 1
ATOM 559 N N . GLY A 1 77 ? -27.548 -27.028 -14.278 1.00 24.44 77 GLY A N 1
ATOM 560 C CA . GLY A 1 77 ? -28.738 -27.093 -15.110 1.00 24.44 77 GLY A CA 1
ATOM 561 C C . GLY A 1 77 ? -29.537 -28.383 -14.936 1.00 24.44 77 GLY A C 1
ATOM 562 O O . GLY A 1 77 ? -29.029 -29.431 -14.543 1.00 24.44 77 GLY A O 1
ATOM 563 N N . LYS A 1 78 ? -30.824 -28.244 -15.242 1.00 27.06 78 LYS A N 1
ATOM 564 C CA . LYS A 1 78 ? -31.844 -29.286 -15.309 1.00 27.06 78 LYS A CA 1
ATOM 565 C C . LYS A 1 78 ? -31.461 -30.320 -16.372 1.00 27.06 78 LYS A C 1
ATOM 567 O O . LYS A 1 78 ? -31.309 -29.930 -17.520 1.00 27.06 78 LYS A O 1
ATOM 572 N N . ASP A 1 79 ? -31.336 -31.590 -15.989 1.00 25.45 79 ASP A N 1
ATOM 573 C CA . ASP A 1 79 ? -32.070 -32.700 -16.611 1.00 25.45 79 ASP A CA 1
ATOM 574 C C . ASP A 1 79 ? -31.862 -34.031 -15.858 1.00 25.45 79 ASP A C 1
ATOM 576 O O . ASP A 1 79 ? -30.750 -34.431 -15.535 1.00 25.45 79 ASP A O 1
ATOM 580 N N . ALA A 1 80 ? -32.999 -34.687 -15.601 1.00 25.06 80 ALA A N 1
ATOM 581 C CA . ALA A 1 80 ? -33.227 -36.112 -15.336 1.00 25.06 80 ALA A CA 1
ATOM 582 C C . ALA A 1 80 ? -32.494 -36.835 -14.174 1.00 25.06 80 ALA A C 1
ATOM 584 O O . ALA A 1 80 ? -31.424 -37.399 -14.356 1.00 25.06 80 ALA A O 1
ATOM 585 N N . LEU A 1 81 ? -33.205 -37.037 -13.049 1.00 24.28 81 LEU A N 1
ATOM 586 C CA . LEU A 1 81 ? -33.670 -38.383 -12.646 1.00 24.28 81 LEU A CA 1
ATOM 587 C C . LEU A 1 81 ? -34.812 -38.315 -11.595 1.00 24.28 81 LEU A C 1
ATOM 589 O O . LEU A 1 81 ? -34.670 -37.748 -10.517 1.00 24.28 81 LEU A O 1
ATOM 593 N N . LYS A 1 82 ? -35.955 -38.916 -11.952 1.00 22.66 82 LYS A N 1
ATOM 594 C CA . LYS A 1 82 ? -37.074 -39.401 -11.103 1.00 22.66 82 LYS A CA 1
ATOM 595 C C . LYS A 1 82 ? -36.534 -40.456 -10.104 1.00 22.66 82 LYS A C 1
ATOM 597 O O . LYS A 1 82 ? -35.589 -41.133 -10.480 1.00 22.66 82 LYS A O 1
ATOM 602 N N . VAL A 1 83 ? -37.017 -40.767 -8.893 1.00 24.97 83 VAL A N 1
ATOM 603 C CA . VAL A 1 83 ? -38.266 -40.654 -8.096 1.00 24.97 83 VAL A CA 1
ATOM 604 C C . VAL A 1 83 ? -37.852 -41.087 -6.663 1.00 24.97 83 VAL A C 1
ATOM 606 O O . VAL A 1 83 ? -36.983 -41.942 -6.538 1.00 24.97 83 VAL A O 1
ATOM 609 N N . ALA A 1 84 ? -38.356 -40.496 -5.576 1.00 24.72 84 ALA A N 1
ATOM 610 C CA . ALA A 1 84 ? -39.323 -41.148 -4.682 1.00 24.72 84 ALA A CA 1
ATOM 611 C C . ALA A 1 84 ? -39.908 -40.136 -3.686 1.00 24.72 84 ALA A C 1
ATOM 613 O O . ALA A 1 84 ? -39.207 -39.316 -3.100 1.00 24.72 84 ALA A O 1
ATOM 614 N N . THR A 1 85 ? -41.226 -40.209 -3.573 1.00 29.19 85 THR A N 1
ATOM 615 C CA . THR A 1 85 ? -42.131 -39.477 -2.694 1.00 29.19 85 THR A CA 1
ATOM 616 C C . THR A 1 85 ? -42.002 -39.937 -1.248 1.00 29.19 85 THR A C 1
ATOM 618 O O . THR A 1 85 ? -42.101 -41.135 -1.030 1.00 29.19 85 THR A O 1
ATOM 621 N N . ASP A 1 86 ? -41.914 -39.003 -0.298 1.00 27.11 86 ASP A N 1
ATOM 622 C CA . ASP A 1 86 ? -42.493 -39.144 1.044 1.00 27.11 86 ASP A CA 1
ATOM 623 C C . ASP A 1 86 ? -42.788 -37.752 1.634 1.00 27.11 86 ASP A C 1
ATOM 625 O O . ASP A 1 86 ? -42.083 -36.778 1.363 1.00 27.11 86 ASP A O 1
ATOM 629 N N . GLY A 1 87 ? -43.922 -37.648 2.333 1.00 26.97 87 GLY A N 1
ATOM 630 C CA . GLY A 1 87 ? -44.589 -36.399 2.723 1.00 26.97 87 GLY A CA 1
ATOM 631 C C . GLY A 1 87 ? -43.891 -35.561 3.810 1.00 26.97 87 GLY A C 1
ATOM 632 O O . GLY A 1 87 ? -42.856 -35.946 4.348 1.00 26.97 87 GLY A O 1
ATOM 633 N N . PRO A 1 88 ? -44.457 -34.384 4.148 1.00 26.98 88 PRO A N 1
ATOM 634 C CA . PRO A 1 88 ? -43.828 -33.428 5.058 1.00 26.98 88 PRO A CA 1
ATOM 635 C C . PRO A 1 88 ? -43.922 -33.892 6.524 1.00 26.98 88 PRO A C 1
ATOM 637 O O . PRO A 1 88 ? -45.012 -34.277 6.956 1.00 26.98 88 PRO A O 1
ATOM 640 N N . PRO A 1 89 ? -42.845 -33.813 7.332 1.00 28.38 89 PRO A N 1
ATOM 641 C CA . PRO A 1 89 ? -42.942 -34.097 8.755 1.00 28.38 89 PRO A CA 1
ATOM 642 C C . PRO A 1 89 ? -43.506 -32.897 9.532 1.00 28.38 89 PRO A C 1
ATOM 644 O O . PRO A 1 89 ? -43.269 -31.730 9.210 1.00 28.38 89 PRO A O 1
ATOM 647 N N . ALA A 1 90 ? -44.276 -33.229 10.565 1.00 28.48 90 ALA A N 1
ATOM 648 C CA . ALA A 1 90 ? -44.944 -32.330 11.497 1.00 28.48 90 ALA A CA 1
ATOM 649 C C . ALA A 1 90 ? -43.959 -31.546 12.400 1.00 28.48 90 ALA A C 1
ATOM 651 O O . ALA A 1 90 ? -42.826 -31.984 12.608 1.00 28.48 90 ALA A O 1
ATOM 652 N N . PRO A 1 91 ? -44.377 -30.398 12.971 1.00 31.20 91 PRO A N 1
ATOM 653 C CA . PRO A 1 91 ? -43.519 -29.552 13.790 1.00 31.20 91 PRO A CA 1
ATOM 654 C C . PRO A 1 91 ? -43.427 -30.079 15.224 1.00 31.20 91 PRO A C 1
ATOM 656 O O . PRO A 1 91 ? -44.416 -30.087 15.957 1.00 31.20 91 PRO A O 1
ATOM 659 N N . GLY A 1 92 ? -42.223 -30.449 15.650 1.00 35.62 92 GLY A N 1
ATOM 660 C CA . GLY A 1 92 ? -41.953 -30.729 17.053 1.00 35.62 92 GLY A CA 1
ATOM 661 C C . GLY A 1 92 ? -40.708 -31.565 17.265 1.00 35.62 92 GLY A C 1
ATOM 662 O O . GLY A 1 92 ? -40.844 -32.735 17.567 1.00 35.62 92 GLY A O 1
ATOM 663 N N . ASP A 1 93 ? -39.528 -30.950 17.166 1.00 27.36 93 ASP A N 1
ATOM 664 C CA . ASP A 1 93 ? -38.347 -31.407 17.899 1.00 27.36 93 ASP A CA 1
ATOM 665 C C . ASP A 1 93 ? -37.410 -30.226 18.188 1.00 27.36 93 ASP A C 1
ATOM 667 O O . ASP A 1 93 ? -37.170 -29.354 17.350 1.00 27.36 93 ASP A O 1
ATOM 671 N N . LYS A 1 94 ? -36.948 -30.159 19.440 1.00 30.94 94 LYS A N 1
ATOM 672 C CA . LYS A 1 94 ? -36.036 -29.131 19.963 1.00 30.94 94 LYS A CA 1
ATOM 673 C C . LYS A 1 94 ? -34.674 -29.197 19.250 1.00 30.94 94 LYS A C 1
ATOM 675 O O . LYS A 1 94 ? -34.228 -30.291 18.914 1.00 30.94 94 LYS A O 1
ATOM 680 N N . PRO A 1 95 ? -33.962 -28.065 19.091 1.00 29.81 95 PRO A N 1
ATOM 681 C CA . PRO A 1 95 ? -32.607 -28.082 18.550 1.00 29.81 95 PRO A CA 1
ATOM 682 C C . PRO A 1 95 ? -31.652 -28.831 19.503 1.00 29.81 95 PRO A C 1
ATOM 684 O O . PRO A 1 95 ? -31.782 -28.676 20.724 1.00 29.81 95 PRO A O 1
ATOM 687 N N . PRO A 1 96 ? -30.688 -29.622 18.990 1.00 33.06 96 PRO A N 1
ATOM 688 C CA . PRO A 1 96 ? -29.690 -30.279 19.826 1.00 33.06 96 PRO A CA 1
ATOM 689 C C . PRO A 1 96 ? -28.802 -29.230 20.495 1.00 33.06 96 PRO A C 1
ATOM 691 O O . PRO A 1 96 ? -28.348 -28.285 19.849 1.00 33.06 96 PRO A O 1
ATOM 694 N N . GLY A 1 97 ? -28.572 -29.403 21.795 1.00 27.86 97 GLY A N 1
ATOM 695 C CA . GLY A 1 97 ? -27.706 -28.538 22.585 1.00 27.86 97 GLY A CA 1
ATOM 696 C C . GLY A 1 97 ? -26.264 -28.533 22.080 1.00 27.86 97 GLY A C 1
ATOM 697 O O . GLY A 1 97 ? -25.725 -29.566 21.681 1.00 27.86 97 GLY A O 1
ATOM 698 N N . GLU A 1 98 ? -25.643 -27.355 22.140 1.00 36.06 98 GLU A N 1
ATOM 699 C CA . GLU A 1 98 ? -24.198 -27.169 22.022 1.00 36.06 98 GLU A CA 1
ATOM 700 C C . GLU A 1 98 ? -23.491 -28.015 23.090 1.00 36.06 98 GLU A C 1
ATOM 702 O O . GLU A 1 98 ? -23.483 -27.688 24.278 1.00 36.06 98 GLU A O 1
ATOM 707 N N . GLY A 1 99 ? -22.912 -29.135 22.661 1.00 32.53 99 GLY A N 1
ATOM 708 C CA . GLY A 1 99 ? -21.919 -29.856 23.444 1.00 32.53 99 GLY A CA 1
ATOM 709 C C . GLY A 1 99 ? -20.584 -29.096 23.458 1.00 32.53 99 GLY A C 1
ATOM 710 O O . GLY A 1 99 ? -20.286 -28.359 22.514 1.00 32.53 99 GLY A O 1
ATOM 711 N N . PRO A 1 100 ? -19.760 -29.263 24.506 1.00 33.47 100 PRO A N 1
ATOM 712 C CA . PRO A 1 100 ? -18.455 -28.619 24.603 1.00 33.47 100 PRO A CA 1
ATOM 713 C C . PRO A 1 100 ? -17.568 -29.038 23.425 1.00 33.47 100 PRO A C 1
ATOM 715 O O . PRO A 1 100 ? -17.415 -30.226 23.135 1.00 33.47 100 PRO A O 1
ATOM 718 N N . GLY A 1 101 ? -17.007 -28.034 22.744 1.00 33.25 101 GLY A N 1
ATOM 719 C CA . GLY A 1 101 ? -16.218 -28.182 21.527 1.00 33.25 101 GLY A CA 1
ATOM 720 C C . GLY A 1 101 ? -15.109 -29.215 21.674 1.00 33.25 101 GLY A C 1
ATOM 721 O O . GLY A 1 101 ? -14.128 -29.009 22.387 1.00 33.25 101 GLY A O 1
ATOM 722 N N . THR A 1 102 ? -15.260 -30.330 20.967 1.00 28.44 102 THR A N 1
ATOM 723 C CA . THR A 1 102 ? -14.181 -31.290 20.770 1.00 28.44 102 THR A CA 1
ATOM 724 C C . THR A 1 102 ? -13.165 -30.624 19.849 1.00 28.44 102 THR A C 1
ATOM 726 O O . THR A 1 102 ? -13.423 -30.416 18.665 1.00 28.44 102 THR A O 1
ATOM 729 N N . THR A 1 103 ? -12.020 -30.228 20.399 1.00 33.97 103 THR A N 1
ATOM 730 C CA . THR A 1 103 ? -10.862 -29.776 19.629 1.00 33.97 103 THR A CA 1
ATOM 731 C C . THR A 1 103 ? -10.386 -30.933 18.759 1.00 33.97 103 THR A C 1
ATOM 733 O O . THR A 1 103 ? -9.686 -31.838 19.214 1.00 33.97 103 THR A O 1
ATOM 736 N N . VAL A 1 104 ? -10.793 -30.935 17.490 1.00 34.72 104 VAL A N 1
ATOM 737 C CA . VAL A 1 104 ? -10.174 -31.790 16.477 1.00 34.72 104 VAL A CA 1
ATOM 738 C C . VAL A 1 104 ? -8.706 -31.377 16.413 1.00 34.72 104 VAL A C 1
ATOM 740 O O . VAL A 1 104 ? -8.394 -30.270 15.982 1.00 34.72 104 VAL A O 1
ATOM 743 N N . LYS A 1 105 ? -7.803 -32.239 16.895 1.00 36.56 105 LYS A N 1
ATOM 744 C CA . LYS A 1 105 ? -6.360 -32.070 16.703 1.00 36.56 105 LYS A CA 1
ATOM 745 C C . LYS A 1 105 ? -6.077 -32.203 15.210 1.00 36.56 105 LYS A C 1
ATOM 747 O O . LYS A 1 105 ? -5.944 -33.316 14.706 1.00 36.56 105 LYS A O 1
ATOM 752 N N . VAL A 1 106 ? -6.013 -31.084 14.500 1.00 46.12 106 VAL A N 1
ATOM 753 C CA . VAL A 1 106 ? -5.470 -31.063 13.146 1.00 46.12 106 VAL A CA 1
ATOM 754 C C . VAL A 1 106 ? -3.954 -31.214 13.289 1.00 46.12 106 VAL A C 1
ATOM 756 O O . VAL A 1 106 ? -3.304 -30.546 14.093 1.00 46.12 106 VAL A O 1
ATOM 759 N N . ALA A 1 107 ? -3.361 -32.173 12.583 1.00 54.31 107 ALA A N 1
ATOM 760 C CA . ALA A 1 107 ? -1.910 -32.255 12.507 1.00 54.31 107 ALA A CA 1
ATOM 761 C C . ALA A 1 107 ? -1.429 -31.107 11.605 1.00 54.31 107 ALA A C 1
ATOM 763 O O . ALA A 1 107 ? -1.425 -31.248 10.389 1.00 54.31 107 ALA A O 1
ATOM 764 N N . GLY A 1 108 ? -1.109 -29.948 12.195 1.00 55.88 108 GLY A N 1
ATOM 765 C CA . GLY A 1 108 ? -0.546 -28.820 11.441 1.00 55.88 108 GLY A CA 1
ATOM 766 C C . GLY A 1 108 ? 0.742 -29.166 10.663 1.00 55.88 108 GLY A C 1
ATOM 767 O O . GLY A 1 108 ? 1.394 -30.160 11.002 1.00 55.88 108 GLY A O 1
ATOM 768 N N . PRO A 1 109 ? 1.115 -28.346 9.663 1.00 72.81 109 PRO A N 1
ATOM 769 C CA . PRO A 1 109 ? 2.187 -28.640 8.710 1.00 72.81 109 PRO A CA 1
ATOM 770 C C . PRO A 1 109 ? 3.556 -28.728 9.397 1.00 72.81 109 PRO A C 1
ATOM 772 O O . PRO A 1 109 ? 3.803 -28.017 10.371 1.00 72.81 109 PRO A O 1
ATOM 775 N N . ILE A 1 110 ? 4.452 -29.579 8.886 1.00 73.38 110 ILE A N 1
ATOM 776 C CA . ILE A 1 110 ? 5.821 -29.752 9.404 1.00 73.38 110 ILE A CA 1
ATOM 777 C C . ILE A 1 110 ? 6.803 -29.632 8.237 1.00 73.38 110 ILE A C 1
ATOM 779 O O . ILE A 1 110 ? 6.700 -30.384 7.266 1.00 73.38 110 ILE A O 1
ATOM 783 N N . ILE A 1 111 ? 7.753 -28.698 8.343 1.00 79.56 111 ILE A N 1
ATOM 784 C CA . ILE A 1 111 ? 8.889 -28.587 7.418 1.00 79.56 111 ILE A CA 1
ATOM 785 C C . ILE A 1 111 ? 9.970 -29.576 7.883 1.00 79.56 111 ILE A C 1
ATOM 787 O O . ILE A 1 111 ? 10.342 -29.521 9.055 1.00 79.56 111 ILE A O 1
ATOM 791 N N . PRO A 1 112 ? 10.466 -30.486 7.023 1.00 78.75 112 PRO A N 1
ATOM 792 C CA . PRO A 1 112 ? 11.521 -31.425 7.395 1.00 78.75 112 PRO A CA 1
ATOM 793 C C . PRO A 1 112 ? 12.785 -30.711 7.892 1.00 78.75 112 PRO A C 1
ATOM 795 O O . PRO A 1 112 ? 13.310 -29.844 7.197 1.00 78.75 112 PRO A O 1
ATOM 798 N N . GLU A 1 113 ? 13.285 -31.103 9.066 1.00 70.75 113 GLU A N 1
ATOM 799 C CA . GLU A 1 113 ? 14.477 -30.501 9.690 1.00 70.75 113 GLU A CA 1
ATOM 800 C C . GLU A 1 113 ? 15.793 -31.081 9.140 1.00 70.75 113 GLU A C 1
ATOM 802 O O . GLU A 1 113 ? 16.794 -30.373 9.034 1.00 70.75 113 GLU A O 1
ATOM 807 N N . GLU A 1 114 ? 15.795 -32.352 8.725 1.00 75.12 114 GLU A N 1
ATOM 808 C CA . GLU A 1 114 ? 16.990 -33.052 8.243 1.00 75.12 114 GLU A CA 1
ATOM 809 C C . GLU A 1 114 ? 16.935 -33.308 6.733 1.00 75.12 114 GLU A C 1
ATOM 811 O O . GLU A 1 114 ? 15.989 -33.892 6.201 1.00 75.12 114 GLU A O 1
ATOM 816 N N . THR A 1 115 ? 17.983 -32.887 6.020 1.00 81.69 115 THR A N 1
ATOM 817 C CA . THR A 1 115 ? 18.154 -33.177 4.592 1.00 81.69 115 THR A CA 1
ATOM 818 C C . THR A 1 115 ? 19.617 -33.089 4.170 1.00 81.69 115 THR A C 1
ATOM 820 O O . THR A 1 115 ? 20.381 -32.260 4.663 1.00 81.69 115 THR A O 1
ATOM 823 N N . THR A 1 116 ? 20.002 -33.932 3.212 1.00 86.75 116 THR A N 1
ATOM 824 C CA . THR A 1 116 ? 21.336 -33.938 2.594 1.00 86.75 116 THR A CA 1
ATOM 825 C C . THR A 1 116 ? 21.475 -32.920 1.458 1.00 86.75 116 THR A C 1
ATOM 827 O O . THR A 1 116 ? 22.575 -32.715 0.944 1.00 86.75 116 THR A O 1
ATOM 830 N N . ILE A 1 117 ? 20.380 -32.274 1.042 1.00 88.44 117 ILE A N 1
ATOM 831 C CA . ILE A 1 117 ? 20.400 -31.246 -0.006 1.00 88.44 117 ILE A CA 1
ATOM 832 C C . ILE A 1 117 ? 20.984 -29.948 0.585 1.00 88.44 117 ILE A C 1
ATOM 834 O O . ILE A 1 117 ? 20.549 -29.547 1.665 1.00 88.44 117 ILE A O 1
ATOM 838 N N . PRO A 1 118 ? 21.942 -29.269 -0.075 1.00 87.31 118 PRO A N 1
ATOM 839 C CA . PRO A 1 118 ? 22.449 -27.960 0.357 1.00 87.31 118 PRO A CA 1
ATOM 840 C C . PRO A 1 118 ? 21.355 -26.886 0.417 1.00 87.31 118 PRO A C 1
ATOM 842 O O . PRO A 1 118 ? 20.463 -26.881 -0.427 1.00 87.31 118 PRO A O 1
ATOM 845 N N . GLU A 1 119 ? 21.409 -25.988 1.405 1.00 85.31 119 GLU A N 1
ATOM 846 C CA . GLU A 1 119 ? 20.364 -24.985 1.687 1.00 85.31 119 GLU A CA 1
ATOM 847 C C . GLU A 1 119 ? 19.997 -24.121 0.469 1.00 85.31 119 GLU A C 1
ATOM 849 O O . GLU A 1 119 ? 18.823 -23.995 0.121 1.00 85.31 119 GLU A O 1
ATOM 854 N N . ASP A 1 120 ? 21.004 -23.643 -0.258 1.00 84.44 120 ASP A N 1
ATOM 855 C CA . ASP A 1 120 ? 20.895 -22.848 -1.486 1.00 84.44 120 ASP A CA 1
ATOM 856 C C . ASP A 1 120 ? 20.232 -23.596 -2.658 1.00 84.44 120 ASP A C 1
ATOM 858 O O . ASP A 1 120 ? 19.799 -22.981 -3.636 1.00 84.44 120 ASP A O 1
ATOM 862 N N . GLN A 1 121 ? 20.059 -24.915 -2.550 1.00 88.75 121 GLN A N 1
ATOM 863 C CA . GLN A 1 121 ? 19.422 -25.773 -3.556 1.00 88.75 121 GLN A CA 1
ATOM 864 C C . GLN A 1 121 ? 18.081 -26.361 -3.100 1.00 88.75 121 GLN A C 1
ATOM 866 O O . GLN A 1 121 ? 17.375 -26.948 -3.923 1.00 88.75 121 GLN A O 1
ATOM 871 N N . ARG A 1 122 ? 17.708 -26.200 -1.822 1.00 92.12 122 ARG A N 1
ATOM 872 C CA . ARG A 1 122 ? 16.452 -26.725 -1.264 1.00 92.12 122 ARG A CA 1
ATOM 873 C C . ARG A 1 122 ? 15.243 -25.976 -1.808 1.00 92.12 122 ARG A C 1
ATOM 875 O O . ARG A 1 122 ? 15.169 -24.750 -1.721 1.00 92.12 122 ARG A O 1
ATOM 882 N N . VAL A 1 123 ? 14.271 -26.739 -2.288 1.00 95.06 123 VAL A N 1
ATOM 883 C CA . VAL A 1 123 ? 12.904 -26.293 -2.553 1.00 95.06 123 VAL A CA 1
ATOM 884 C C . VAL A 1 123 ? 11.961 -27.309 -1.922 1.00 95.06 123 VAL A C 1
ATOM 886 O O . VAL A 1 123 ? 12.151 -28.514 -2.084 1.00 95.06 123 VAL A O 1
ATOM 889 N N . TYR A 1 124 ? 10.959 -26.837 -1.190 1.00 95.69 124 TYR A N 1
ATOM 890 C CA . TYR A 1 124 ? 9.971 -27.695 -0.547 1.00 95.69 124 TYR A CA 1
ATOM 891 C C . TYR A 1 124 ? 8.721 -27.774 -1.412 1.00 95.69 124 TYR A C 1
ATOM 893 O O . TYR A 1 124 ? 7.961 -26.813 -1.498 1.00 95.69 124 TYR A O 1
ATOM 901 N N . VAL A 1 125 ? 8.497 -28.920 -2.046 1.00 96.12 125 VAL A N 1
ATOM 902 C CA . VAL A 1 125 ? 7.228 -29.203 -2.713 1.00 96.12 125 VAL A CA 1
ATOM 903 C C . VAL A 1 125 ? 6.163 -29.347 -1.633 1.00 96.12 125 VAL A C 1
ATOM 905 O O . VAL A 1 125 ? 6.285 -30.200 -0.752 1.00 96.12 125 VAL A O 1
ATOM 908 N N . VAL A 1 126 ? 5.152 -28.485 -1.676 1.00 96.31 126 VAL A N 1
ATOM 909 C CA . VAL A 1 126 ? 4.048 -28.477 -0.720 1.00 96.31 126 VAL A CA 1
ATOM 910 C C . VAL A 1 126 ? 2.825 -29.134 -1.334 1.00 96.31 126 VAL A C 1
ATOM 912 O O . VAL A 1 126 ? 2.448 -28.828 -2.468 1.00 96.31 126 VAL A O 1
ATOM 915 N N . LYS A 1 127 ? 2.231 -30.065 -0.587 1.00 94.75 127 LYS A N 1
ATOM 916 C CA . LYS A 1 127 ? 0.966 -30.698 -0.951 1.00 94.75 127 LYS A CA 1
ATOM 917 C C . LYS A 1 127 ? 0.167 -31.092 0.280 1.00 94.75 127 LYS A C 1
ATOM 919 O O . LYS A 1 127 ? 0.670 -31.851 1.109 1.00 94.75 127 LYS A O 1
ATOM 924 N N . ASP A 1 128 ? -1.071 -30.616 0.386 1.00 91.62 128 ASP A N 1
ATOM 925 C CA . ASP A 1 128 ? -1.978 -30.924 1.506 1.00 91.62 128 ASP A CA 1
ATOM 926 C C . ASP A 1 128 ? -1.322 -30.761 2.904 1.00 91.62 128 ASP A C 1
ATOM 928 O O . ASP A 1 128 ? -1.492 -31.593 3.800 1.00 91.62 128 ASP A O 1
ATOM 932 N N . GLY A 1 129 ? -0.507 -29.716 3.094 1.00 92.12 129 GLY A N 1
ATOM 933 C CA . GLY A 1 129 ? 0.220 -29.435 4.340 1.00 92.12 129 GLY A CA 1
ATOM 934 C C . GLY A 1 129 ? 1.488 -30.268 4.568 1.00 92.12 129 GLY A C 1
ATOM 935 O O . GLY A 1 129 ? 2.114 -30.160 5.623 1.00 92.12 129 GLY A O 1
ATOM 936 N N . LYS A 1 130 ? 1.896 -31.100 3.605 1.00 91.56 130 LYS A N 1
ATOM 937 C CA . LYS A 1 130 ? 3.150 -31.865 3.656 1.00 91.56 130 LYS A CA 1
ATOM 938 C C . LYS A 1 130 ? 4.226 -31.159 2.848 1.00 91.56 130 LYS A C 1
ATOM 940 O O . LYS A 1 130 ? 3.986 -30.777 1.707 1.00 91.56 130 LYS A O 1
ATOM 945 N N . PHE A 1 131 ? 5.408 -31.031 3.439 1.00 93.31 131 PHE A N 1
ATOM 946 C CA . PHE A 1 131 ? 6.574 -30.408 2.824 1.00 93.31 131 PHE A CA 1
ATOM 947 C C . PHE A 1 131 ? 7.572 -31.497 2.451 1.00 93.31 131 PHE A C 1
ATOM 949 O O . PHE A 1 131 ? 8.053 -32.234 3.311 1.00 93.31 131 PHE A O 1
ATOM 956 N N . GLU A 1 132 ? 7.898 -31.591 1.169 1.00 93.12 132 GLU A N 1
ATOM 957 C CA . GLU A 1 132 ? 8.865 -32.548 0.656 1.00 93.12 132 GLU A CA 1
ATOM 958 C C . GLU A 1 132 ? 10.042 -31.823 0.005 1.00 93.12 132 GLU A C 1
ATOM 960 O O . GLU A 1 132 ? 9.888 -31.101 -0.978 1.00 93.12 132 GLU A O 1
ATOM 965 N N . VAL A 1 133 ? 11.242 -32.023 0.549 1.00 93.81 133 VAL A N 1
ATOM 966 C CA . VAL A 1 133 ? 12.445 -31.366 0.037 1.00 93.81 133 VAL A CA 1
ATOM 967 C C . VAL A 1 133 ? 12.908 -31.998 -1.281 1.00 93.81 133 VAL A C 1
ATOM 969 O O . VAL A 1 133 ? 12.995 -33.223 -1.433 1.00 93.81 133 VAL A O 1
ATOM 972 N N . ARG A 1 134 ? 13.212 -31.136 -2.248 1.00 93.50 134 ARG A N 1
ATOM 973 C CA . ARG A 1 134 ? 13.729 -31.448 -3.584 1.00 93.50 134 ARG A CA 1
ATOM 974 C C . ARG A 1 134 ? 14.777 -30.414 -3.994 1.00 93.50 134 ARG A C 1
ATOM 976 O O . ARG A 1 134 ? 14.930 -29.384 -3.335 1.00 93.50 134 ARG A O 1
ATOM 983 N N . ARG A 1 135 ? 15.507 -30.686 -5.080 1.00 92.25 135 ARG A N 1
ATOM 984 C CA . ARG A 1 135 ? 16.358 -29.680 -5.731 1.00 92.25 135 ARG A CA 1
ATOM 985 C C . ARG A 1 135 ? 15.520 -28.862 -6.712 1.00 92.25 135 ARG A C 1
ATOM 987 O O . ARG A 1 135 ? 14.638 -29.417 -7.362 1.00 92.25 135 ARG A O 1
ATOM 994 N N . ALA A 1 136 ? 15.824 -27.574 -6.860 1.00 88.12 136 ALA A N 1
ATOM 995 C CA . ALA A 1 136 ? 15.082 -26.688 -7.767 1.00 88.12 136 ALA A CA 1
ATOM 996 C C . ALA A 1 136 ? 14.940 -27.227 -9.214 1.00 88.12 136 ALA A C 1
ATOM 998 O O . ALA A 1 136 ? 13.808 -27.265 -9.698 1.00 88.12 136 ALA A O 1
ATOM 999 N N . PRO A 1 137 ? 15.995 -27.760 -9.873 1.00 88.31 137 PRO A N 1
ATOM 1000 C CA . PRO A 1 137 ? 15.865 -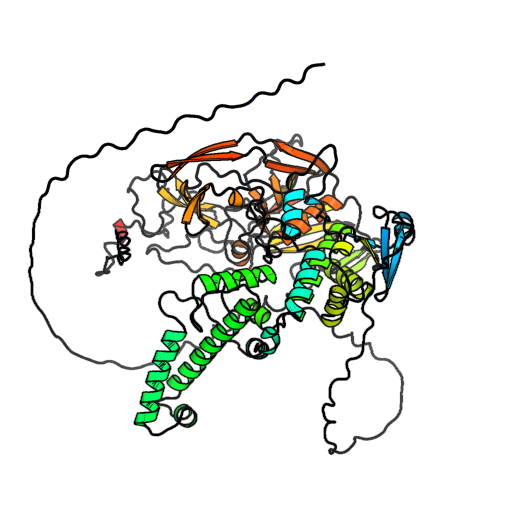28.277 -11.242 1.00 88.31 137 PRO A CA 1
ATOM 1001 C C . PRO A 1 137 ? 14.911 -29.474 -11.363 1.00 88.31 137 PRO A C 1
ATOM 1003 O O . PRO A 1 137 ? 14.266 -29.655 -12.397 1.00 88.31 137 PRO A O 1
ATOM 1006 N N . ASP A 1 138 ? 14.801 -30.293 -10.309 1.00 89.06 138 ASP A N 1
ATOM 1007 C CA . ASP A 1 138 ? 13.879 -31.431 -10.297 1.00 89.06 138 ASP A CA 1
ATOM 1008 C C . ASP A 1 138 ? 12.432 -30.935 -10.266 1.00 89.06 138 ASP A C 1
ATOM 1010 O O . ASP A 1 138 ? 11.584 -31.451 -10.983 1.00 89.06 138 ASP A O 1
ATOM 1014 N N . VAL A 1 139 ? 12.160 -29.907 -9.463 1.00 90.50 139 VAL A N 1
ATOM 1015 C CA . VAL A 1 139 ? 10.833 -29.306 -9.284 1.00 90.50 139 VAL A CA 1
ATOM 1016 C C . VAL A 1 139 ? 10.338 -28.640 -10.571 1.00 90.50 139 VAL A C 1
ATOM 1018 O O . VAL A 1 139 ? 9.209 -28.889 -10.998 1.00 90.50 139 VAL A O 1
ATOM 1021 N N . GLU A 1 140 ? 11.192 -27.849 -11.222 1.00 86.00 140 GLU A N 1
ATOM 1022 C CA . GLU A 1 140 ? 10.865 -27.141 -12.468 1.00 86.00 140 GLU A CA 1
ATOM 1023 C C . GLU A 1 140 ? 10.520 -28.111 -13.605 1.00 86.00 140 GLU A C 1
ATOM 1025 O O . GLU A 1 140 ? 9.562 -27.890 -14.348 1.00 86.00 140 GLU A O 1
ATOM 1030 N N . LYS A 1 141 ? 11.232 -29.245 -13.697 1.00 87.94 141 LYS A N 1
ATOM 1031 C CA . LYS A 1 141 ? 10.968 -30.293 -14.696 1.00 87.94 141 LYS A CA 1
ATOM 1032 C C . LYS A 1 141 ? 9.547 -30.864 -14.607 1.00 87.94 141 LYS A C 1
ATOM 1034 O O . LYS A 1 141 ? 9.011 -31.321 -15.615 1.00 87.94 141 LYS A O 1
ATOM 1039 N N . PHE A 1 142 ? 8.939 -30.849 -13.422 1.00 87.25 142 PHE A N 1
ATOM 1040 C CA . PHE A 1 142 ? 7.575 -31.334 -13.199 1.00 87.25 142 PHE A CA 1
ATOM 1041 C C . PHE A 1 142 ? 6.508 -30.228 -13.291 1.00 87.25 142 PHE A C 1
ATOM 1043 O O . PHE A 1 142 ? 5.345 -30.495 -12.999 1.00 87.25 142 PHE A O 1
ATOM 1050 N N . GLY A 1 143 ? 6.875 -29.011 -13.712 1.00 88.38 143 GLY A N 1
ATOM 1051 C CA . GLY A 1 143 ? 5.929 -27.915 -13.951 1.00 88.38 143 GLY A CA 1
ATOM 1052 C C . GLY A 1 143 ? 5.378 -27.259 -12.683 1.00 88.38 143 GLY A C 1
ATOM 1053 O O . GLY A 1 143 ? 4.323 -26.631 -12.731 1.00 88.38 143 GLY A O 1
ATOM 1054 N N . TYR A 1 144 ? 6.060 -27.414 -11.546 1.00 95.19 144 TYR A N 1
ATOM 1055 C CA . TYR A 1 144 ? 5.706 -26.707 -10.317 1.00 95.19 144 TYR A CA 1
ATOM 1056 C C . TYR A 1 144 ? 6.122 -25.235 -10.388 1.00 95.19 144 TYR A C 1
ATOM 1058 O O . TYR A 1 144 ? 7.154 -24.889 -10.963 1.00 95.19 144 TYR A O 1
ATOM 1066 N N . TYR A 1 145 ? 5.354 -24.381 -9.720 1.00 95.88 145 TYR A N 1
ATOM 1067 C CA . TYR A 1 145 ? 5.701 -22.981 -9.508 1.00 95.88 145 TYR A CA 1
ATOM 1068 C C . TYR A 1 145 ? 6.496 -22.836 -8.219 1.00 95.88 145 TYR A C 1
ATOM 1070 O O . TYR A 1 145 ? 6.046 -23.316 -7.181 1.00 95.88 145 TYR A O 1
ATOM 1078 N N . ILE A 1 146 ? 7.648 -22.164 -8.274 1.00 97.00 146 ILE A N 1
ATOM 1079 C CA . ILE A 1 146 ? 8.488 -21.889 -7.104 1.00 97.00 146 ILE A CA 1
ATOM 1080 C C . ILE A 1 146 ? 8.178 -20.483 -6.584 1.00 97.00 146 ILE A C 1
ATOM 1082 O O . ILE A 1 146 ? 8.191 -19.516 -7.342 1.00 97.00 146 ILE A O 1
ATOM 1086 N N . VAL A 1 147 ? 7.922 -20.372 -5.282 1.00 97.81 147 VAL A N 1
ATOM 1087 C CA . VAL A 1 147 ? 7.728 -19.109 -4.568 1.00 97.81 147 VAL A CA 1
ATOM 1088 C C . VAL A 1 147 ? 8.775 -18.983 -3.474 1.00 97.81 147 VAL A C 1
ATOM 1090 O O . VAL A 1 147 ? 8.962 -19.888 -2.657 1.00 97.81 147 VAL A O 1
ATOM 1093 N N . ASP A 1 148 ? 9.451 -17.840 -3.460 1.00 97.25 148 ASP A N 1
ATOM 1094 C CA . ASP A 1 148 ? 10.422 -17.508 -2.430 1.00 97.25 148 ASP A CA 1
ATOM 1095 C C . ASP A 1 148 ? 9.708 -16.893 -1.221 1.00 97.25 148 ASP A C 1
ATOM 1097 O O . ASP A 1 148 ? 9.171 -15.782 -1.276 1.00 97.25 148 ASP A O 1
ATOM 1101 N N . LEU A 1 149 ? 9.664 -17.657 -0.132 1.00 97.31 149 LEU A N 1
ATOM 1102 C CA . LEU A 1 149 ? 9.110 -17.258 1.159 1.00 97.31 149 LEU A CA 1
ATOM 1103 C C . LEU A 1 149 ? 10.210 -16.886 2.164 1.00 97.31 149 LEU A C 1
ATOM 1105 O O . LEU A 1 149 ? 9.905 -16.689 3.342 1.00 97.31 149 LEU A O 1
ATOM 1109 N N . GLY A 1 150 ? 11.458 -16.789 1.695 1.00 96.31 150 GLY A N 1
ATOM 1110 C CA . GLY A 1 150 ? 12.629 -16.463 2.486 1.00 96.31 150 GLY A CA 1
ATOM 1111 C C . GLY A 1 150 ? 12.550 -15.092 3.153 1.00 96.31 150 GLY A C 1
ATOM 1112 O O . GLY A 1 150 ? 11.931 -14.152 2.640 1.00 96.31 150 GLY A O 1
ATOM 1113 N N . ASP A 1 151 ? 13.245 -14.942 4.277 1.00 96.44 151 ASP A N 1
ATOM 1114 C CA . ASP A 1 151 ? 13.377 -13.650 4.960 1.00 96.44 151 ASP A CA 1
ATOM 1115 C C . ASP A 1 151 ? 14.167 -12.620 4.133 1.00 96.44 151 ASP A C 1
ATOM 1117 O O . ASP A 1 151 ? 13.969 -11.414 4.302 1.00 96.44 151 ASP A O 1
ATOM 1121 N N . ASP A 1 152 ? 15.009 -13.101 3.213 1.00 95.00 152 ASP A N 1
ATOM 1122 C CA . ASP A 1 152 ? 15.838 -12.296 2.308 1.00 95.00 152 ASP A CA 1
ATOM 1123 C C . ASP A 1 152 ? 15.182 -12.060 0.931 1.00 95.00 152 ASP A C 1
ATOM 1125 O O . ASP A 1 152 ? 15.780 -11.450 0.040 1.00 95.00 152 ASP A O 1
ATOM 1129 N N . ALA A 1 153 ? 13.940 -12.510 0.732 1.00 95.56 153 ALA A N 1
ATOM 1130 C CA . ALA A 1 153 ? 13.258 -12.337 -0.542 1.00 95.56 153 ALA A CA 1
ATOM 1131 C C . ALA A 1 153 ? 12.838 -10.872 -0.767 1.00 95.56 153 ALA A C 1
ATOM 1133 O O . ALA A 1 153 ? 12.293 -10.203 0.120 1.00 95.56 153 ALA A O 1
ATOM 1134 N N . VAL A 1 154 ? 13.029 -10.386 -1.994 1.00 96.56 154 VAL A N 1
ATOM 1135 C CA . VAL A 1 154 ? 12.698 -9.018 -2.421 1.00 96.56 154 VAL A CA 1
ATOM 1136 C C . VAL A 1 154 ? 11.884 -9.033 -3.719 1.00 96.56 154 VAL A C 1
ATOM 1138 O O . VAL A 1 154 ? 12.052 -9.944 -4.530 1.00 96.56 154 VAL A O 1
ATOM 1141 N N . PRO A 1 155 ? 11.008 -8.040 -3.965 1.00 97.38 155 PRO A N 1
ATOM 1142 C CA . PRO A 1 155 ? 10.376 -7.890 -5.272 1.00 97.38 155 PRO A CA 1
ATOM 1143 C C . PRO A 1 155 ? 11.426 -7.600 -6.350 1.00 97.38 155 PRO A C 1
ATOM 1145 O O . PRO A 1 155 ? 12.465 -6.996 -6.072 1.00 97.38 155 PRO A O 1
ATOM 1148 N N . PHE A 1 156 ? 11.127 -7.942 -7.605 1.00 96.88 156 PHE A N 1
ATOM 1149 C CA . PHE A 1 156 ? 12.062 -7.761 -8.722 1.00 96.88 156 PHE A CA 1
ATOM 1150 C C . PHE A 1 156 ? 12.590 -6.332 -8.850 1.00 96.88 156 PHE A C 1
ATOM 1152 O O . PHE A 1 156 ? 13.756 -6.136 -9.184 1.00 96.88 156 PHE A O 1
ATOM 1159 N N . ILE A 1 157 ? 11.776 -5.323 -8.534 1.00 96.94 157 ILE A N 1
ATOM 1160 C CA . ILE A 1 157 ? 12.213 -3.922 -8.549 1.00 96.94 157 ILE A CA 1
ATOM 1161 C C . ILE A 1 157 ? 13.434 -3.657 -7.639 1.00 96.94 157 ILE A C 1
ATOM 1163 O O . ILE A 1 157 ? 14.215 -2.752 -7.916 1.00 96.94 157 ILE A O 1
ATOM 1167 N N . PHE A 1 158 ? 13.652 -4.463 -6.593 1.00 97.44 158 PHE A N 1
ATOM 1168 C CA . PHE A 1 158 ? 14.825 -4.388 -5.710 1.00 97.44 158 PHE A CA 1
ATOM 1169 C C . PHE A 1 158 ? 15.883 -5.462 -5.973 1.00 97.44 158 PHE A C 1
ATOM 1171 O O . PHE A 1 158 ? 16.923 -5.466 -5.318 1.00 97.44 158 PHE A O 1
ATOM 1178 N N . SER A 1 159 ? 15.661 -6.330 -6.962 1.00 94.38 159 SER A N 1
ATOM 1179 C CA . SER A 1 159 ? 16.671 -7.282 -7.427 1.00 94.38 159 SER A CA 1
ATOM 1180 C C . SER A 1 159 ? 17.946 -6.573 -7.889 1.00 94.38 159 SER A C 1
ATOM 1182 O O . SER A 1 159 ? 17.933 -5.413 -8.319 1.00 94.38 159 SER A O 1
ATOM 1184 N N . GLN A 1 160 ? 19.058 -7.299 -7.848 1.00 92.19 160 GLN A N 1
ATOM 1185 C CA . GLN A 1 160 ? 20.375 -6.775 -8.183 1.00 92.19 160 GLN A CA 1
ATOM 1186 C C . GLN A 1 160 ? 21.250 -7.829 -8.859 1.00 92.19 160 GLN A C 1
ATOM 1188 O O . GLN A 1 160 ? 20.958 -9.020 -8.818 1.00 92.19 160 GLN A O 1
ATOM 1193 N N . THR A 1 161 ? 22.345 -7.370 -9.456 1.00 92.25 161 THR A N 1
ATOM 1194 C CA . THR A 1 161 ? 23.423 -8.214 -9.991 1.00 92.25 161 THR A CA 1
ATOM 1195 C C . THR A 1 161 ? 24.747 -7.755 -9.393 1.00 92.25 161 THR A C 1
ATOM 1197 O O . THR A 1 161 ? 24.850 -6.591 -9.010 1.00 92.25 161 THR A O 1
ATOM 1200 N N . GLU A 1 162 ? 25.787 -8.589 -9.396 1.00 89.44 162 GLU A N 1
ATOM 1201 C CA . GLU A 1 162 ? 27.119 -8.183 -8.909 1.00 89.44 162 GLU A CA 1
ATOM 1202 C C . GLU A 1 162 ? 27.638 -6.905 -9.594 1.00 89.44 162 GLU A C 1
ATOM 1204 O O . GLU A 1 162 ? 28.150 -6.003 -8.933 1.00 89.44 162 GLU A O 1
ATOM 1209 N N . ALA A 1 163 ? 27.418 -6.773 -10.908 1.00 92.00 163 ALA A N 1
ATOM 1210 C CA . ALA A 1 163 ? 27.819 -5.599 -11.689 1.00 92.00 163 ALA A CA 1
ATOM 1211 C C . ALA A 1 163 ? 26.962 -4.340 -11.432 1.00 92.00 163 ALA A C 1
ATOM 1213 O O . ALA A 1 163 ? 27.364 -3.231 -11.781 1.00 92.00 163 ALA A O 1
ATOM 1214 N N . ALA A 1 164 ? 25.783 -4.496 -10.829 1.00 90.75 164 ALA A N 1
ATOM 1215 C CA . ALA A 1 164 ? 24.816 -3.426 -10.598 1.00 90.75 164 ALA A CA 1
ATOM 1216 C C . ALA A 1 164 ? 24.092 -3.672 -9.260 1.00 90.75 164 ALA A C 1
ATOM 1218 O O . ALA A 1 164 ? 22.951 -4.156 -9.264 1.00 90.75 164 ALA A O 1
ATOM 1219 N N . PRO A 1 165 ? 24.747 -3.372 -8.120 1.00 93.12 165 PRO A N 1
ATOM 1220 C CA . PRO A 1 165 ? 24.174 -3.557 -6.790 1.00 93.12 165 PRO A CA 1
ATOM 1221 C C . PRO A 1 165 ? 23.068 -2.534 -6.504 1.00 93.12 165 PRO A C 1
ATOM 1223 O O . PRO A 1 165 ? 23.169 -1.366 -6.896 1.00 93.12 165 PRO A O 1
ATOM 1226 N N . ASN A 1 166 ? 22.023 -2.958 -5.793 1.00 93.81 166 ASN A N 1
ATOM 1227 C CA . ASN A 1 166 ? 20.907 -2.113 -5.381 1.00 93.81 166 ASN A CA 1
ATOM 1228 C C . ASN A 1 166 ? 21.026 -1.766 -3.895 1.00 93.81 166 ASN A C 1
ATOM 1230 O O . ASN A 1 166 ? 20.730 -2.581 -3.022 1.00 93.81 166 ASN A O 1
ATOM 1234 N N . ARG A 1 167 ? 21.431 -0.524 -3.600 1.00 90.81 167 ARG A N 1
ATOM 1235 C CA . ARG A 1 167 ? 21.684 -0.076 -2.220 1.00 90.81 167 ARG A CA 1
ATOM 1236 C C . ARG A 1 167 ? 20.446 -0.122 -1.327 1.00 90.81 167 ARG A C 1
ATOM 1238 O O . ARG A 1 167 ? 20.590 -0.284 -0.125 1.00 90.81 167 ARG A O 1
ATOM 1245 N N . TYR A 1 168 ? 19.249 0.032 -1.893 1.00 94.12 168 TYR A N 1
ATOM 1246 C CA . TYR A 1 168 ? 18.022 0.043 -1.098 1.00 94.12 168 TYR A CA 1
ATOM 1247 C C . TYR A 1 168 ? 17.537 -1.366 -0.734 1.00 94.12 168 TYR A C 1
ATOM 1249 O O . TYR A 1 168 ? 16.723 -1.514 0.173 1.00 94.12 168 TYR A O 1
ATOM 1257 N N . SER A 1 169 ? 18.048 -2.411 -1.398 1.00 95.56 169 SER A N 1
ATOM 1258 C CA . SER A 1 169 ? 17.649 -3.793 -1.115 1.00 95.56 169 SER A CA 1
ATOM 1259 C C . SER A 1 169 ? 17.903 -4.171 0.347 1.00 95.56 169 SER A C 1
ATOM 1261 O O . SER A 1 169 ? 17.049 -4.802 0.957 1.00 95.56 169 SER A O 1
ATOM 1263 N N . SER A 1 170 ? 19.031 -3.760 0.938 1.00 94.88 170 SER A N 1
ATOM 1264 C CA . SER A 1 170 ? 19.316 -4.039 2.353 1.00 94.88 170 SER A CA 1
ATOM 1265 C C . SER A 1 170 ? 18.367 -3.289 3.284 1.00 94.88 170 SER A C 1
ATOM 1267 O O . SER A 1 170 ? 17.822 -3.892 4.197 1.00 94.88 170 SER A O 1
ATOM 1269 N N . THR A 1 171 ? 18.084 -2.011 3.011 1.00 95.50 171 THR A N 1
ATOM 1270 C CA . THR A 1 171 ? 17.110 -1.226 3.786 1.00 95.50 171 THR A CA 1
ATOM 1271 C C . THR A 1 171 ? 15.718 -1.851 3.730 1.00 95.50 171 THR A C 1
ATOM 1273 O O . THR A 1 171 ? 15.050 -1.953 4.754 1.00 95.50 171 THR A O 1
ATOM 1276 N N . PHE A 1 172 ? 15.282 -2.309 2.553 1.00 96.94 172 PHE A N 1
ATOM 1277 C CA . PHE A 1 172 ? 14.017 -3.028 2.408 1.00 96.94 172 PHE A CA 1
ATOM 1278 C C . PHE A 1 172 ? 13.980 -4.284 3.289 1.00 96.94 172 PHE A C 1
ATOM 1280 O O . PHE A 1 172 ? 12.999 -4.503 3.997 1.00 96.94 172 PHE A O 1
ATOM 1287 N N . LEU A 1 173 ? 15.052 -5.082 3.270 1.00 96.88 173 LEU A N 1
ATOM 1288 C CA . LEU A 1 173 ? 15.158 -6.303 4.069 1.00 96.88 173 LEU A CA 1
ATOM 1289 C C . LEU A 1 173 ? 15.213 -6.022 5.570 1.00 96.88 173 LEU A C 1
ATOM 1291 O O . LEU A 1 173 ? 14.545 -6.718 6.332 1.00 96.88 173 LEU A O 1
ATOM 1295 N N . ASP A 1 174 ? 15.951 -5.003 6.005 1.00 97.06 174 ASP A N 1
ATOM 1296 C CA . ASP A 1 174 ? 16.030 -4.627 7.416 1.00 97.06 174 ASP A CA 1
ATOM 1297 C C . ASP A 1 174 ? 14.670 -4.150 7.944 1.00 97.06 174 ASP A C 1
ATOM 1299 O O . ASP A 1 174 ? 14.259 -4.550 9.036 1.00 97.06 174 ASP A O 1
ATOM 1303 N N . LEU A 1 175 ? 13.928 -3.382 7.140 1.00 97.00 175 LEU A N 1
ATOM 1304 C CA . LEU A 1 175 ? 12.565 -2.959 7.462 1.00 97.00 175 LEU A CA 1
ATOM 1305 C C . LEU A 1 175 ? 11.599 -4.150 7.526 1.00 97.00 175 LEU A C 1
ATOM 1307 O O . LEU A 1 175 ? 10.837 -4.265 8.488 1.00 97.00 175 LEU A O 1
ATOM 1311 N N . ALA A 1 176 ? 11.644 -5.045 6.532 1.00 96.81 176 ALA A N 1
ATOM 1312 C CA . ALA A 1 176 ? 10.792 -6.235 6.455 1.00 96.81 176 ALA A CA 1
ATOM 1313 C C . ALA A 1 176 ? 11.057 -7.236 7.592 1.00 96.81 176 ALA A C 1
ATOM 1315 O O . ALA A 1 176 ? 10.153 -7.972 7.989 1.00 96.81 176 ALA A O 1
ATOM 1316 N N . ASN A 1 177 ? 12.282 -7.262 8.122 1.00 96.44 177 ASN A N 1
ATOM 1317 C CA . ASN A 1 177 ? 12.699 -8.156 9.200 1.00 96.44 177 ASN A CA 1
ATOM 1318 C C . ASN A 1 177 ? 12.641 -7.521 10.602 1.00 96.44 177 ASN A C 1
ATOM 1320 O O . ASN A 1 177 ? 13.092 -8.158 11.556 1.00 96.44 177 ASN A O 1
ATOM 1324 N N . ASP A 1 178 ? 12.077 -6.313 10.739 1.00 95.69 178 ASP A N 1
ATOM 1325 C CA . ASP A 1 178 ? 12.034 -5.538 11.991 1.00 95.69 178 ASP A CA 1
ATOM 1326 C C . ASP A 1 178 ? 13.431 -5.370 12.636 1.00 95.69 178 ASP A C 1
ATOM 1328 O O . ASP A 1 178 ? 13.594 -5.490 13.849 1.00 95.69 178 ASP A O 1
ATOM 1332 N N . ARG A 1 179 ? 14.467 -5.117 11.825 1.00 95.25 179 ARG A N 1
ATOM 1333 C CA . ARG A 1 179 ? 15.835 -4.872 12.321 1.00 95.25 179 ARG A CA 1
ATOM 1334 C C . ARG A 1 179 ? 16.079 -3.399 12.606 1.00 95.25 179 ARG A C 1
ATOM 1336 O O . ARG A 1 179 ? 16.676 -3.059 13.625 1.00 95.25 179 ARG A O 1
ATOM 1343 N N . THR A 1 180 ? 15.616 -2.537 11.709 1.00 95.19 180 THR A N 1
ATOM 1344 C CA . THR A 1 180 ? 15.815 -1.091 11.791 1.00 95.19 180 THR A CA 1
ATOM 1345 C C . THR A 1 180 ? 14.529 -0.334 11.501 1.00 95.19 180 THR A C 1
ATOM 1347 O O . THR A 1 180 ? 13.597 -0.892 10.922 1.00 95.19 180 THR A O 1
ATOM 1350 N N . ASP A 1 181 ? 14.463 0.922 11.929 1.00 91.00 181 ASP A N 1
ATOM 1351 C CA . ASP A 1 181 ? 13.412 1.860 11.554 1.00 91.00 181 ASP A CA 1
ATOM 1352 C C . ASP A 1 181 ? 13.657 2.483 10.164 1.00 91.00 181 ASP A C 1
ATOM 1354 O O . ASP A 1 181 ? 14.588 2.133 9.436 1.00 91.00 181 ASP A O 1
ATOM 1358 N N . GLU A 1 182 ? 12.823 3.455 9.782 1.00 86.94 182 GLU A N 1
ATOM 1359 C CA . GLU A 1 182 ? 12.903 4.151 8.488 1.00 86.94 182 GLU A CA 1
ATOM 1360 C C . GLU A 1 182 ? 14.231 4.873 8.210 1.00 86.94 182 GLU A C 1
ATOM 1362 O O . GLU A 1 182 ? 14.484 5.266 7.069 1.00 86.94 182 GLU A O 1
ATOM 1367 N N . ARG A 1 183 ? 15.073 5.054 9.231 1.00 84.50 183 ARG A N 1
ATOM 1368 C CA . ARG A 1 183 ? 16.371 5.732 9.154 1.00 84.50 183 ARG A CA 1
ATOM 1369 C C . ARG A 1 183 ? 17.548 4.777 9.206 1.00 84.50 183 ARG A C 1
ATOM 1371 O O . ARG A 1 183 ? 18.684 5.224 9.065 1.00 84.50 183 ARG A O 1
ATOM 1378 N N . GLY A 1 184 ? 17.286 3.487 9.389 1.00 89.69 184 GLY A N 1
ATOM 1379 C CA . GLY A 1 184 ? 18.328 2.500 9.619 1.00 89.69 184 GLY A CA 1
ATOM 1380 C C . GLY A 1 184 ? 18.783 2.429 11.077 1.00 89.69 184 GLY A C 1
ATOM 1381 O O . GLY A 1 184 ? 19.772 1.751 11.347 1.00 89.69 184 GLY A O 1
ATOM 1382 N N . GLU A 1 185 ? 18.087 3.081 12.016 1.00 90.88 185 GLU A N 1
ATOM 1383 C CA . GLU A 1 185 ? 18.392 2.939 13.441 1.00 90.88 185 GLU A CA 1
ATOM 1384 C C . GLU A 1 185 ? 17.803 1.622 13.965 1.00 90.88 185 GLU A C 1
ATOM 1386 O O . GLU A 1 185 ? 16.674 1.284 13.602 1.00 90.88 185 GLU A O 1
ATOM 1391 N N . PRO A 1 186 ? 18.517 0.856 14.809 1.00 94.56 186 PRO A N 1
ATOM 1392 C CA . PRO A 1 186 ? 17.996 -0.394 15.353 1.00 94.56 186 PRO A CA 1
ATOM 1393 C C . PRO A 1 186 ? 16.662 -0.204 16.080 1.00 94.56 186 PRO A C 1
ATOM 1395 O O . PRO A 1 186 ? 16.509 0.714 16.891 1.00 94.56 186 PRO A O 1
ATOM 1398 N N . LEU A 1 187 ? 15.703 -1.099 15.834 1.00 92.06 187 LEU A N 1
ATOM 1399 C CA . LEU A 1 187 ? 14.447 -1.070 16.577 1.00 92.06 187 LEU A CA 1
ATOM 1400 C C . LEU A 1 187 ? 14.669 -1.457 18.048 1.00 92.06 187 LEU A C 1
ATOM 1402 O O . LEU A 1 187 ? 15.435 -2.382 18.331 1.00 92.06 187 LEU A O 1
ATOM 1406 N N . PRO A 1 188 ? 13.968 -0.810 19.000 1.00 88.50 188 PRO A N 1
ATOM 1407 C CA . PRO A 1 188 ? 13.950 -1.278 20.379 1.00 88.50 188 PRO A CA 1
ATOM 1408 C C . PRO A 1 188 ? 13.397 -2.704 20.475 1.00 88.50 188 PRO A C 1
ATOM 1410 O O . PRO A 1 188 ? 12.527 -3.101 19.697 1.00 88.50 188 PRO A O 1
ATOM 1413 N N . GLU A 1 189 ? 13.864 -3.457 21.469 1.00 84.50 189 GLU A N 1
ATOM 1414 C CA . GLU A 1 189 ? 13.434 -4.838 21.689 1.00 84.50 189 GLU A CA 1
ATOM 1415 C C . GLU A 1 189 ? 11.899 -4.947 21.805 1.00 84.50 189 GLU A C 1
ATOM 1417 O O . GLU A 1 189 ? 11.249 -4.158 22.495 1.00 84.50 189 GLU A O 1
ATOM 1422 N N . GLY A 1 190 ? 11.311 -5.909 21.086 1.00 82.31 190 GLY A N 1
ATOM 1423 C CA . GLY A 1 190 ? 9.860 -6.139 21.055 1.00 82.31 190 GLY A CA 1
ATOM 1424 C C . GLY A 1 190 ? 9.046 -5.118 20.246 1.00 82.31 190 GLY A C 1
ATOM 1425 O O . GLY A 1 190 ? 7.815 -5.138 20.304 1.00 82.31 190 GLY A O 1
ATOM 1426 N N . ARG A 1 191 ? 9.687 -4.202 19.505 1.00 87.62 191 ARG A N 1
ATOM 1427 C CA . ARG A 1 191 ? 9.005 -3.275 18.585 1.00 87.62 191 ARG A CA 1
ATOM 1428 C C . ARG A 1 191 ? 8.988 -3.816 17.153 1.00 87.62 191 ARG A C 1
ATOM 1430 O O . ARG A 1 191 ? 9.851 -4.586 16.752 1.00 87.62 191 ARG A O 1
ATOM 1437 N N . HIS A 1 192 ? 8.004 -3.355 16.383 1.00 91.50 192 HIS A N 1
ATOM 1438 C CA . HIS A 1 192 ? 7.806 -3.694 14.972 1.00 91.50 192 HIS A CA 1
ATOM 1439 C C . HIS A 1 192 ? 7.578 -2.423 14.143 1.00 91.50 192 HIS A C 1
ATOM 1441 O O . HIS A 1 192 ? 7.034 -1.443 14.663 1.00 91.50 192 HIS A O 1
ATOM 1447 N N . ASN A 1 193 ? 7.933 -2.457 12.856 1.00 89.75 193 ASN A N 1
ATOM 1448 C CA . ASN A 1 193 ? 7.817 -1.315 11.942 1.00 89.75 193 ASN A CA 1
ATOM 1449 C C . ASN A 1 193 ? 6.390 -1.046 11.447 1.00 89.75 193 ASN A C 1
ATOM 1451 O O . ASN A 1 193 ? 6.010 0.106 11.253 1.00 89.75 193 ASN A O 1
ATOM 1455 N N . TYR A 1 194 ? 5.602 -2.101 11.221 1.00 92.12 194 TYR A N 1
ATOM 1456 C CA . TYR A 1 194 ? 4.252 -2.020 10.642 1.00 92.12 194 TYR A CA 1
ATOM 1457 C C . TYR A 1 194 ? 4.177 -1.214 9.329 1.00 92.12 194 TYR A C 1
ATOM 1459 O O . TYR A 1 194 ? 3.329 -0.341 9.156 1.00 92.12 194 TYR A O 1
ATOM 1467 N N . VAL A 1 195 ? 5.094 -1.478 8.395 1.00 93.62 195 VAL A N 1
ATOM 1468 C CA . VAL A 1 195 ? 5.212 -0.751 7.114 1.00 93.62 195 VAL A CA 1
ATOM 1469 C C . VAL A 1 195 ? 4.549 -1.477 5.934 1.00 93.62 195 VAL A C 1
ATOM 1471 O O . VAL A 1 195 ? 4.779 -1.137 4.771 1.00 93.62 195 VAL A O 1
ATOM 1474 N N . GLU A 1 196 ? 3.664 -2.441 6.208 1.00 91.44 196 GLU A N 1
ATOM 1475 C CA . GLU A 1 196 ? 3.011 -3.268 5.183 1.00 91.44 196 GLU A CA 1
ATOM 1476 C C . GLU A 1 196 ? 2.175 -2.436 4.212 1.00 91.44 196 GLU A C 1
ATOM 1478 O O . GLU A 1 196 ? 2.230 -2.627 2.994 1.00 91.44 196 GLU A O 1
ATOM 1483 N N . LEU A 1 197 ? 1.453 -1.449 4.752 1.00 91.25 197 LEU A N 1
ATOM 1484 C CA . LEU A 1 197 ? 0.661 -0.489 3.982 1.00 91.25 197 LEU A CA 1
ATOM 1485 C C . LEU A 1 197 ? 1.502 0.243 2.920 1.00 91.25 197 LEU A C 1
ATOM 1487 O O . LEU A 1 197 ? 0.994 0.613 1.855 1.00 91.25 197 LEU A O 1
ATOM 1491 N N . PHE A 1 198 ? 2.801 0.399 3.187 1.00 93.12 198 PHE A N 1
ATOM 1492 C CA . PHE A 1 198 ? 3.763 1.099 2.345 1.00 93.12 198 PHE A CA 1
ATOM 1493 C C . PHE A 1 198 ? 4.566 0.173 1.427 1.00 93.12 198 PHE A C 1
ATOM 1495 O O . PHE A 1 198 ? 5.538 0.628 0.830 1.00 93.12 198 PHE A O 1
ATOM 1502 N N . GLY A 1 199 ? 4.136 -1.080 1.243 1.00 93.75 199 GLY A N 1
ATOM 1503 C CA . GLY A 1 199 ? 4.726 -2.001 0.267 1.00 93.75 199 GLY A CA 1
ATOM 1504 C C . GLY A 1 199 ? 5.884 -2.847 0.778 1.00 93.75 199 GLY A C 1
ATOM 1505 O O . GLY A 1 199 ? 6.542 -3.491 -0.033 1.00 93.75 199 GLY A O 1
ATOM 1506 N N . ILE A 1 200 ? 6.106 -2.876 2.094 1.00 96.75 200 ILE A N 1
ATOM 1507 C CA . ILE A 1 200 ? 7.126 -3.709 2.735 1.00 96.75 200 ILE A CA 1
ATOM 1508 C C . ILE A 1 200 ? 6.412 -4.707 3.663 1.00 96.75 200 ILE A C 1
ATOM 1510 O O . ILE A 1 200 ? 6.136 -4.378 4.818 1.00 96.75 200 ILE A O 1
ATOM 1514 N N . PRO A 1 201 ? 6.018 -5.896 3.166 1.00 96.06 201 PRO A N 1
ATOM 1515 C CA . PRO A 1 201 ? 5.422 -6.929 4.011 1.00 96.06 201 PRO A CA 1
ATOM 1516 C C . PRO A 1 201 ? 6.456 -7.468 5.017 1.00 96.06 201 PRO A C 1
ATOM 1518 O O . PRO A 1 201 ? 7.638 -7.539 4.672 1.00 96.06 201 PRO A O 1
ATOM 1521 N N . PRO A 1 202 ? 6.047 -7.889 6.231 1.00 96.81 202 PRO A N 1
ATOM 1522 C CA . PRO A 1 202 ? 6.956 -8.521 7.168 1.00 96.81 202 PRO A CA 1
ATOM 1523 C C . PRO A 1 202 ? 7.455 -9.843 6.591 1.00 96.81 202 PRO A C 1
ATOM 1525 O O . PRO A 1 202 ? 6.759 -10.513 5.818 1.00 96.81 202 PRO A O 1
ATOM 1528 N N . SER A 1 203 ? 8.643 -10.248 7.014 1.00 97.19 203 SER A N 1
ATOM 1529 C CA . SER A 1 203 ? 9.126 -11.600 6.774 1.00 97.19 203 SER A CA 1
ATOM 1530 C C . SER A 1 203 ? 8.289 -12.644 7.525 1.00 97.19 203 SER A C 1
ATOM 1532 O O . SER A 1 203 ? 7.553 -12.324 8.470 1.00 97.19 203 SER A O 1
ATOM 1534 N N . LEU A 1 204 ? 8.373 -13.910 7.108 1.00 96.88 204 LEU A N 1
ATOM 1535 C CA . LEU A 1 204 ? 7.656 -14.978 7.807 1.00 96.88 204 LEU A CA 1
ATOM 1536 C C . LEU A 1 204 ? 8.215 -15.186 9.216 1.00 96.88 204 LEU A C 1
ATOM 1538 O O . LEU A 1 204 ? 7.434 -15.446 10.130 1.00 96.88 204 LEU A O 1
ATOM 1542 N N . SER A 1 205 ? 9.509 -14.949 9.440 1.00 96.19 205 SER A N 1
ATOM 1543 C CA . SER A 1 205 ? 10.092 -14.892 10.784 1.00 96.19 205 SER A CA 1
ATOM 1544 C C . SER A 1 205 ? 9.450 -13.833 11.679 1.00 96.19 205 SER A C 1
ATOM 1546 O O . SER A 1 205 ? 9.102 -14.118 12.828 1.00 96.19 205 SER A O 1
ATOM 1548 N N . VAL A 1 206 ? 9.253 -12.611 11.169 1.00 95.81 206 VAL A N 1
ATOM 1549 C CA . VAL A 1 206 ? 8.544 -11.549 11.906 1.00 95.81 206 VAL A CA 1
ATOM 1550 C C . VAL A 1 206 ? 7.118 -11.983 12.222 1.00 95.81 206 VAL A C 1
ATOM 1552 O O . VAL A 1 206 ? 6.660 -11.839 13.357 1.00 95.81 206 VAL A O 1
ATOM 1555 N N . LEU A 1 207 ? 6.408 -12.532 11.236 1.00 95.50 207 LEU A N 1
ATOM 1556 C CA . LEU A 1 207 ? 5.030 -12.965 11.427 1.00 95.50 207 LEU A CA 1
ATOM 1557 C C . LEU A 1 207 ? 4.935 -14.092 12.468 1.00 95.50 207 LEU A C 1
ATOM 1559 O O . LEU A 1 207 ? 4.078 -14.028 13.346 1.00 95.50 207 LEU A O 1
ATOM 1563 N N . THR A 1 208 ? 5.863 -15.048 12.442 1.00 95.56 208 THR A N 1
ATOM 1564 C CA . THR A 1 208 ? 5.995 -16.129 13.434 1.00 95.56 208 THR A CA 1
ATOM 1565 C C . THR A 1 208 ? 6.120 -15.569 14.845 1.00 95.56 208 THR A C 1
ATOM 1567 O O . THR A 1 208 ? 5.349 -15.945 15.730 1.00 95.56 208 THR A O 1
ATOM 1570 N N . ARG A 1 209 ? 7.021 -14.595 15.054 1.00 93.81 209 ARG A N 1
ATOM 1571 C CA . ARG A 1 209 ? 7.163 -13.906 16.348 1.00 93.81 209 ARG A CA 1
ATOM 1572 C C . ARG A 1 209 ? 5.854 -13.258 16.792 1.00 93.81 209 ARG A C 1
ATOM 1574 O O . ARG A 1 209 ? 5.431 -13.490 17.920 1.00 93.81 209 ARG A O 1
ATOM 1581 N N . ARG A 1 210 ? 5.154 -12.552 15.895 1.00 93.06 210 ARG A N 1
ATOM 1582 C CA . ARG A 1 210 ? 3.850 -11.933 16.201 1.00 93.06 210 ARG A CA 1
ATOM 1583 C C . ARG A 1 210 ? 2.796 -12.966 16.623 1.00 93.06 210 ARG A C 1
ATOM 1585 O O . ARG A 1 210 ? 2.072 -12.722 17.583 1.00 93.06 210 ARG A O 1
ATOM 1592 N N . PHE A 1 211 ? 2.727 -14.131 15.967 1.00 94.81 211 PHE A N 1
ATOM 1593 C CA . PHE A 1 211 ? 1.839 -15.229 16.387 1.00 94.81 211 PHE A CA 1
ATOM 1594 C C . PHE A 1 211 ? 2.193 -15.750 17.791 1.00 94.81 211 PHE A C 1
ATOM 1596 O O . PHE A 1 211 ? 1.297 -15.924 18.617 1.00 94.81 211 PHE A O 1
ATOM 1603 N N . HIS A 1 212 ? 3.480 -15.953 18.088 1.00 93.50 212 HIS A N 1
ATOM 1604 C CA . HIS A 1 212 ? 3.932 -16.384 19.417 1.00 93.50 212 HIS A CA 1
ATOM 1605 C C . HIS A 1 212 ? 3.688 -15.342 20.512 1.00 93.50 212 HIS A C 1
ATOM 1607 O O . HIS A 1 212 ? 3.352 -15.700 21.640 1.00 93.50 212 HIS A O 1
ATOM 1613 N N . GLU A 1 213 ? 3.885 -14.062 20.214 1.00 92.50 213 GLU A N 1
ATOM 1614 C CA . GLU A 1 213 ? 3.600 -12.972 21.143 1.00 92.50 213 GLU A CA 1
ATOM 1615 C C . GLU A 1 213 ? 2.109 -12.877 21.438 1.00 92.50 213 GLU A C 1
ATOM 1617 O O . GLU A 1 213 ? 1.719 -12.763 22.597 1.00 92.50 213 GLU A O 1
ATOM 1622 N N . ASP A 1 214 ? 1.271 -12.958 20.404 1.00 93.06 214 ASP A N 1
ATOM 1623 C CA . ASP A 1 214 ? -0.176 -12.879 20.555 1.00 93.06 214 ASP A CA 1
ATOM 1624 C C . ASP A 1 214 ? -0.752 -14.054 21.353 1.00 93.06 214 ASP A C 1
ATOM 1626 O O . ASP A 1 214 ? -1.685 -13.855 22.130 1.00 93.06 214 ASP A O 1
ATOM 1630 N N . GLU A 1 215 ? -0.160 -15.246 21.241 1.00 92.88 215 GLU A N 1
ATOM 1631 C CA . GLU A 1 215 ? -0.531 -16.416 22.048 1.00 92.88 215 GLU A CA 1
ATOM 1632 C C . GLU A 1 215 ? -0.312 -16.185 23.554 1.00 92.88 215 GLU A C 1
ATOM 1634 O O . GLU A 1 215 ? -1.058 -16.702 24.383 1.00 92.88 215 GLU A O 1
ATOM 1639 N N . LYS A 1 216 ? 0.679 -15.365 23.925 1.00 92.62 216 LYS A N 1
ATOM 1640 C CA . LYS A 1 216 ? 0.999 -15.049 25.327 1.00 92.62 216 LYS A CA 1
ATOM 1641 C C . LYS A 1 216 ? 0.108 -13.944 25.914 1.00 92.62 216 LYS A C 1
ATOM 1643 O O . LYS A 1 216 ? 0.167 -13.683 27.116 1.00 92.62 216 LYS A O 1
ATOM 1648 N N . ARG A 1 217 ? -0.705 -13.257 25.101 1.00 94.25 217 ARG A N 1
ATOM 1649 C CA . ARG A 1 217 ? -1.505 -12.094 25.528 1.00 94.25 217 ARG A CA 1
ATOM 1650 C C . ARG A 1 217 ? -2.880 -12.511 26.057 1.00 94.25 217 ARG A C 1
ATOM 1652 O O . ARG A 1 217 ? -3.882 -12.485 25.343 1.00 94.25 217 ARG A O 1
ATOM 1659 N N . GLU A 1 218 ? -2.969 -12.765 27.362 1.00 94.31 218 GLU A N 1
ATOM 1660 C CA . GLU A 1 218 ? -4.236 -13.102 28.044 1.00 94.31 218 GLU A CA 1
ATOM 1661 C C . GLU A 1 218 ? -5.331 -12.024 27.902 1.00 94.31 218 GLU A C 1
ATOM 1663 O O . GLU A 1 218 ? -6.530 -12.309 27.982 1.00 94.31 218 GLU A O 1
ATOM 1668 N N . CYS A 1 219 ? -4.943 -10.763 27.676 1.00 95.75 219 CYS A N 1
ATOM 1669 C CA . CYS A 1 219 ? -5.879 -9.651 27.520 1.00 95.75 219 CYS A CA 1
ATOM 1670 C C . CYS A 1 219 ? -6.820 -9.808 26.317 1.00 95.75 219 CYS A C 1
ATOM 1672 O O . CYS A 1 219 ? -7.914 -9.240 26.350 1.00 95.75 219 CYS A O 1
ATOM 1674 N N . TYR A 1 220 ? -6.469 -10.611 25.304 1.00 94.50 220 TYR A N 1
ATOM 1675 C CA . TYR A 1 220 ? -7.342 -10.850 24.154 1.00 94.50 220 TYR A CA 1
ATOM 1676 C C . TYR A 1 220 ? -8.670 -11.510 24.526 1.00 94.50 220 TYR A C 1
ATOM 1678 O O . TYR A 1 220 ? -9.694 -11.159 23.938 1.00 94.50 220 TYR A O 1
ATOM 1686 N N . GLY A 1 221 ? -8.688 -12.376 25.545 1.00 91.38 221 GLY A N 1
ATOM 1687 C CA . GLY A 1 221 ? -9.915 -13.015 26.031 1.00 91.38 221 GLY A CA 1
ATOM 1688 C C . GLY A 1 221 ? -10.918 -12.043 26.667 1.00 91.38 221 GLY A C 1
ATOM 1689 O O . GLY A 1 221 ? -12.078 -12.394 26.856 1.00 91.38 221 GLY A O 1
ATOM 1690 N N . LYS A 1 222 ? -10.495 -10.811 26.983 1.00 93.44 222 LYS A N 1
ATOM 1691 C CA . LYS A 1 222 ? -11.320 -9.780 27.638 1.00 93.44 222 LYS A CA 1
ATOM 1692 C C . LYS A 1 222 ? -11.883 -8.742 26.662 1.00 93.44 222 LYS A C 1
ATOM 1694 O O . LYS A 1 222 ? -12.573 -7.819 27.094 1.00 93.44 222 LYS A O 1
ATOM 1699 N N . LEU A 1 223 ? -11.563 -8.844 25.372 1.00 94.94 223 LEU A N 1
ATOM 1700 C CA . LEU A 1 223 ? -11.950 -7.853 24.371 1.00 94.94 223 LEU A CA 1
ATOM 1701 C C . LEU A 1 223 ? -13.337 -8.121 23.799 1.00 94.94 223 LEU A C 1
ATOM 1703 O O . LEU A 1 223 ? -13.660 -9.243 23.410 1.00 94.94 223 LEU A O 1
ATOM 1707 N N . ASN A 1 224 ? -14.131 -7.064 23.638 1.00 95.06 224 ASN A N 1
ATOM 1708 C CA . ASN A 1 224 ? -15.456 -7.171 23.044 1.00 95.06 224 ASN A CA 1
ATOM 1709 C C . ASN A 1 224 ? -15.422 -6.972 21.517 1.00 95.06 224 ASN A C 1
ATOM 1711 O O . ASN A 1 224 ? -15.839 -5.937 20.997 1.00 95.06 224 ASN A O 1
ATOM 1715 N N . VAL A 1 225 ? -14.936 -7.972 20.775 1.00 94.69 225 VAL A N 1
ATOM 1716 C CA . VAL A 1 225 ? -14.906 -7.917 19.295 1.00 94.69 225 VAL A CA 1
ATOM 1717 C C . VAL A 1 225 ? -16.309 -7.833 18.680 1.00 94.69 225 VAL A C 1
ATOM 1719 O O . VAL A 1 225 ? -16.513 -7.198 17.645 1.00 94.69 225 VAL A O 1
ATOM 1722 N N . GLU A 1 226 ? -17.303 -8.427 19.342 1.00 94.88 226 GLU A N 1
ATOM 1723 C CA . GLU A 1 226 ? -18.685 -8.480 18.863 1.00 94.88 226 GLU A CA 1
ATOM 1724 C C . GLU A 1 226 ? -19.368 -7.106 18.899 1.00 94.88 226 GLU A C 1
ATOM 1726 O O . GLU A 1 226 ? -20.185 -6.785 18.032 1.00 94.88 226 GLU A O 1
ATOM 1731 N N . PHE A 1 227 ? -18.981 -6.246 19.847 1.00 94.19 227 PHE A N 1
ATOM 1732 C CA . PHE A 1 227 ? -19.411 -4.852 19.872 1.00 94.19 227 PHE A CA 1
ATOM 1733 C C . PHE A 1 227 ? -19.071 -4.132 18.559 1.00 94.19 227 PHE A C 1
ATOM 1735 O O . PHE A 1 227 ? -19.937 -3.468 17.986 1.00 94.19 227 PHE A O 1
ATOM 1742 N N . PHE A 1 228 ? -17.850 -4.303 18.041 1.00 93.94 228 PHE A N 1
ATOM 1743 C CA . PHE A 1 228 ? -17.410 -3.654 16.801 1.00 93.94 228 PHE A CA 1
ATOM 1744 C C . PHE A 1 228 ? -18.123 -4.181 15.556 1.00 93.94 228 PHE A C 1
ATOM 1746 O O . PHE A 1 228 ? -18.358 -3.416 14.621 1.00 93.94 228 PHE A O 1
ATOM 1753 N N . ARG A 1 229 ? -18.509 -5.463 15.552 1.00 93.31 229 ARG A N 1
ATOM 1754 C CA . ARG A 1 229 ? -19.283 -6.074 14.459 1.00 93.31 229 ARG A CA 1
ATOM 1755 C C . ARG A 1 229 ? -20.716 -5.545 14.400 1.00 93.31 229 ARG A C 1
ATOM 1757 O O . ARG A 1 229 ? -21.259 -5.364 13.313 1.00 93.31 229 ARG A O 1
ATOM 1764 N N . LYS A 1 230 ? -21.322 -5.274 15.560 1.00 92.81 230 LYS A N 1
ATOM 1765 C CA . LYS A 1 230 ? -22.714 -4.806 15.671 1.00 92.81 230 LYS A CA 1
ATOM 1766 C C . LYS A 1 230 ? -22.858 -3.292 15.561 1.00 92.81 230 LYS A C 1
ATOM 1768 O O . LYS A 1 230 ? -23.859 -2.801 15.038 1.00 92.81 230 LYS A O 1
ATOM 1773 N N . THR A 1 231 ? -21.897 -2.537 16.085 1.00 91.50 231 THR A N 1
ATOM 1774 C CA . THR A 1 231 ? -22.002 -1.080 16.136 1.00 91.50 231 THR A CA 1
ATOM 1775 C C . THR A 1 231 ? -21.818 -0.448 14.758 1.00 91.50 231 THR A C 1
ATOM 1777 O O . THR A 1 231 ? -20.937 -0.810 13.983 1.00 91.50 231 THR A O 1
ATOM 1780 N N . ARG A 1 232 ? -22.643 0.559 14.459 1.00 90.31 232 ARG A N 1
ATOM 1781 C CA . ARG A 1 232 ? -22.488 1.426 13.277 1.00 90.31 232 ARG A CA 1
ATOM 1782 C C . ARG A 1 232 ? -21.982 2.818 13.638 1.00 90.31 232 ARG A C 1
ATOM 1784 O O . ARG A 1 232 ? -21.929 3.690 12.777 1.00 90.31 232 ARG A O 1
ATOM 1791 N N . LEU A 1 233 ? -21.616 3.022 14.902 1.00 90.38 233 LEU A N 1
ATOM 1792 C CA . LEU A 1 233 ? -21.113 4.297 15.387 1.00 90.38 233 LEU A CA 1
ATOM 1793 C C . LEU A 1 233 ? -19.794 4.662 14.705 1.00 90.38 233 LEU A C 1
ATOM 1795 O O . LEU A 1 233 ? -19.033 3.798 14.256 1.00 90.38 233 LEU A O 1
ATOM 1799 N N . SER A 1 234 ? -19.549 5.967 14.656 1.00 88.62 234 SER A N 1
ATOM 1800 C CA . SER A 1 234 ? -18.300 6.563 14.211 1.00 88.62 234 SER A CA 1
ATOM 1801 C C . SER A 1 234 ? -17.826 7.576 15.238 1.00 88.62 234 SER A C 1
ATOM 1803 O O . SER A 1 234 ? -18.628 8.359 15.761 1.00 88.62 234 SER A O 1
ATOM 1805 N N . VAL A 1 235 ? -16.524 7.584 15.507 1.00 85.94 235 VAL A N 1
ATOM 1806 C CA . VAL A 1 235 ? -15.900 8.580 16.378 1.00 85.94 235 VAL A CA 1
ATOM 1807 C C . VAL A 1 235 ? -14.658 9.122 15.691 1.00 85.94 235 VAL A C 1
ATOM 1809 O O . VAL A 1 235 ? -13.792 8.376 15.234 1.00 85.94 235 VAL A O 1
ATOM 1812 N N . THR A 1 236 ? -14.593 10.445 15.642 1.00 81.94 236 THR A N 1
ATOM 1813 C CA . THR A 1 236 ? -13.453 11.218 15.166 1.00 81.94 236 THR A CA 1
ATOM 1814 C C . THR A 1 236 ? -12.876 12.010 16.331 1.00 81.94 236 THR A C 1
ATOM 1816 O O . THR A 1 236 ? -13.585 12.345 17.282 1.00 81.94 236 THR A O 1
ATOM 1819 N N . TYR A 1 237 ? -11.588 12.331 16.260 1.00 77.62 237 TYR A N 1
ATOM 1820 C CA . TYR A 1 237 ? -10.990 13.285 17.187 1.00 77.62 237 TYR A CA 1
ATOM 1821 C C . TYR A 1 237 ? -11.593 14.678 16.949 1.00 77.62 237 TYR A C 1
ATOM 1823 O O . TYR A 1 237 ? -11.575 15.167 15.821 1.00 77.62 237 TYR A O 1
ATOM 1831 N N . ALA A 1 238 ? -12.146 15.297 17.994 1.00 66.25 238 ALA A N 1
ATOM 1832 C CA . ALA A 1 238 ? -12.832 16.593 17.925 1.00 66.25 238 ALA A CA 1
ATOM 1833 C C . ALA A 1 238 ? -12.081 17.718 18.670 1.00 66.25 238 ALA A C 1
ATOM 1835 O O . ALA A 1 238 ? -12.655 18.761 18.977 1.00 66.25 238 ALA A O 1
ATOM 1836 N N . GLY A 1 239 ? -10.792 17.525 18.977 1.00 68.75 239 GLY A N 1
ATOM 1837 C CA . GLY A 1 239 ? -9.993 18.534 19.675 1.00 68.75 239 GLY A CA 1
ATOM 1838 C C . GLY A 1 239 ? -10.376 18.682 21.150 1.00 68.75 239 GLY A C 1
ATOM 1839 O O . GLY A 1 239 ? -10.308 17.711 21.899 1.00 68.75 239 GLY A O 1
ATOM 1840 N N . ARG A 1 240 ? -10.737 19.910 21.569 1.00 63.03 240 ARG A N 1
ATOM 1841 C CA . ARG A 1 240 ? -10.878 20.308 22.989 1.00 63.03 240 ARG A CA 1
ATOM 1842 C C . ARG A 1 240 ? -11.996 19.572 23.746 1.00 63.03 240 ARG A C 1
ATOM 1844 O O . ARG A 1 240 ? -11.892 19.456 24.960 1.00 63.03 240 ARG A O 1
ATOM 1851 N N . ARG A 1 241 ? -13.048 19.092 23.067 1.00 77.94 241 ARG A N 1
ATOM 1852 C CA . ARG A 1 241 ? -14.175 18.383 23.703 1.00 77.94 241 ARG A CA 1
ATOM 1853 C C . ARG A 1 241 ? -14.093 16.887 23.424 1.00 77.94 241 ARG A C 1
ATOM 1855 O O . ARG A 1 241 ? -14.109 16.466 22.267 1.00 77.94 241 ARG A O 1
ATOM 1862 N N . SER A 1 242 ? -14.033 16.087 24.481 1.00 82.56 242 SER A N 1
ATOM 1863 C CA . SER A 1 242 ? -13.966 14.632 24.389 1.00 82.56 242 SER A CA 1
ATOM 1864 C C . SER A 1 242 ? -15.352 13.983 24.455 1.00 82.56 242 SER A C 1
ATOM 1866 O O . SER A 1 242 ? -16.319 14.560 24.955 1.00 82.56 242 SER A O 1
ATOM 1868 N N . VAL A 1 243 ? -15.444 12.733 23.988 1.00 86.38 243 VAL A N 1
ATOM 1869 C CA . VAL A 1 243 ? -16.642 11.893 24.187 1.00 86.38 243 VAL A CA 1
ATOM 1870 C C . VAL A 1 243 ? -16.935 11.712 25.681 1.00 86.38 243 VAL A C 1
ATOM 1872 O O . VAL A 1 243 ? -18.099 11.615 26.066 1.00 86.38 243 VAL A O 1
ATOM 1875 N N . LYS A 1 244 ? -15.892 11.725 26.524 1.00 88.25 244 LYS A N 1
ATOM 1876 C CA . LYS A 1 244 ? -16.020 11.700 27.981 1.00 88.25 244 LYS A CA 1
ATOM 1877 C C . LYS A 1 244 ? -16.754 12.939 28.518 1.00 88.25 244 LYS A C 1
ATOM 1879 O O . LYS A 1 244 ? -17.677 12.798 29.312 1.00 88.25 244 LYS A O 1
ATOM 1884 N N . ASP A 1 245 ? -16.396 14.130 28.050 1.00 89.25 245 ASP A N 1
ATOM 1885 C CA . ASP A 1 245 ? -17.071 15.362 28.480 1.00 89.25 245 ASP A CA 1
ATOM 1886 C C . ASP A 1 245 ? -18.542 15.357 28.041 1.00 89.25 245 ASP A C 1
ATOM 1888 O O . ASP A 1 245 ? -19.435 15.732 28.799 1.00 89.25 245 ASP A O 1
ATOM 1892 N N . GLU A 1 246 ? -18.805 14.877 26.820 1.00 89.88 246 GLU A N 1
ATOM 1893 C CA . GLU A 1 246 ? -20.163 14.754 26.291 1.00 89.88 246 GLU A CA 1
ATOM 1894 C C . GLU A 1 246 ? -21.010 13.760 27.105 1.00 89.88 246 GLU A C 1
ATOM 1896 O O . GLU A 1 246 ? -22.175 14.048 27.391 1.00 89.88 246 GLU A O 1
ATOM 1901 N N . ILE A 1 247 ? -20.459 12.605 27.509 1.00 93.12 247 ILE A N 1
ATOM 1902 C CA . ILE A 1 247 ? -21.222 11.634 28.309 1.00 93.12 247 ILE A CA 1
ATOM 1903 C C . ILE A 1 247 ? -21.471 12.144 29.727 1.00 93.12 247 ILE A C 1
ATOM 1905 O O . ILE A 1 247 ? -22.580 11.964 30.227 1.00 93.12 247 ILE A O 1
ATOM 1909 N N . ASP A 1 248 ? -20.498 12.811 30.352 1.00 92.94 248 ASP A N 1
ATOM 1910 C CA . ASP A 1 248 ? -20.631 13.340 31.713 1.00 92.94 248 ASP A CA 1
ATOM 1911 C C . ASP A 1 248 ? -21.741 14.417 31.772 1.00 92.94 248 ASP A C 1
ATOM 1913 O O . ASP A 1 248 ? -22.592 14.399 32.669 1.00 92.94 248 ASP A O 1
ATOM 1917 N N . GLU A 1 249 ? -21.819 15.291 30.762 1.00 93.94 249 GLU A N 1
ATOM 1918 C CA . GLU A 1 249 ? -22.880 16.298 30.613 1.00 93.94 249 GLU A CA 1
ATOM 1919 C C . GLU A 1 249 ? -24.265 15.667 30.423 1.00 93.94 249 GLU A C 1
ATOM 1921 O O . GLU A 1 249 ? -25.209 15.973 31.161 1.00 93.94 249 GLU A O 1
ATOM 1926 N N . VAL A 1 250 ? -24.392 14.749 29.460 1.00 95.19 250 VAL A N 1
ATOM 1927 C CA . VAL A 1 250 ? -25.678 14.109 29.149 1.00 95.19 250 VAL A CA 1
ATOM 1928 C C . VAL A 1 250 ? -26.143 13.222 30.307 1.00 95.19 250 VAL A C 1
ATOM 1930 O O . VAL A 1 250 ? -27.338 13.155 30.598 1.00 95.19 250 VAL A O 1
ATOM 1933 N N . GLN A 1 251 ? -25.218 12.585 31.029 1.00 95.50 251 GLN A N 1
ATOM 1934 C CA . GLN A 1 251 ? -25.526 11.823 32.237 1.00 95.50 251 GLN A CA 1
ATOM 1935 C C . GLN A 1 251 ? -26.046 12.732 33.359 1.00 95.50 251 GLN A C 1
ATOM 1937 O O . GLN A 1 251 ? -27.000 12.361 34.048 1.00 95.50 251 GLN A O 1
ATOM 1942 N N . ALA A 1 252 ? -25.471 13.926 33.535 1.00 96.44 252 ALA A N 1
ATOM 1943 C CA . ALA A 1 252 ? -25.956 14.902 34.508 1.00 96.44 252 ALA A CA 1
ATOM 1944 C C . ALA A 1 252 ? -27.370 15.402 34.161 1.00 96.44 252 ALA A C 1
ATOM 1946 O O . ALA A 1 252 ? -28.228 15.480 35.044 1.00 96.44 252 ALA A O 1
ATOM 1947 N N . GLU A 1 253 ? -27.648 15.684 32.885 1.00 95.94 253 GLU A N 1
ATOM 1948 C CA . GLU A 1 253 ? -28.995 16.021 32.401 1.00 95.94 253 GLU A CA 1
ATOM 1949 C C . GLU A 1 253 ? -29.997 14.891 32.650 1.00 95.94 253 GLU A C 1
ATOM 1951 O O . GLU A 1 253 ? -31.087 15.128 33.178 1.00 95.94 253 GLU A O 1
ATOM 1956 N N . LEU A 1 254 ? -29.609 13.651 32.348 1.00 95.62 254 LEU A N 1
ATOM 1957 C CA . LEU A 1 254 ? -30.449 12.478 32.563 1.00 95.62 254 LEU A CA 1
ATOM 1958 C C . LEU A 1 254 ? -30.749 12.264 34.052 1.00 95.62 254 LEU A C 1
ATOM 1960 O O . LEU A 1 254 ? -31.884 11.967 34.420 1.00 95.62 254 LEU A O 1
ATOM 1964 N N . ASN A 1 255 ? -29.764 12.469 34.928 1.00 96.00 255 ASN A N 1
ATOM 1965 C CA . ASN A 1 255 ? -29.949 12.373 36.377 1.00 96.00 255 ASN A CA 1
ATOM 1966 C C . ASN A 1 255 ? -30.899 13.460 36.906 1.00 96.00 255 ASN A C 1
ATOM 1968 O O . ASN A 1 255 ? -31.735 13.175 37.767 1.00 96.00 255 ASN A O 1
ATOM 1972 N N . ARG A 1 256 ? -30.839 14.683 36.356 1.00 96.19 256 ARG A N 1
ATOM 1973 C CA . ARG A 1 256 ? -31.817 15.744 36.656 1.00 96.19 256 ARG A CA 1
ATOM 1974 C C . ARG A 1 256 ? -33.230 15.348 36.218 1.00 96.19 256 ARG A C 1
ATOM 1976 O O . ARG A 1 256 ? -34.163 15.511 37.002 1.00 96.19 256 ARG A O 1
ATOM 1983 N N . ALA A 1 257 ? -33.388 14.775 35.023 1.00 94.56 257 ALA A N 1
ATOM 1984 C CA . ALA A 1 257 ? -34.681 14.302 34.521 1.00 94.56 257 ALA A CA 1
ATOM 1985 C C . ALA A 1 257 ? -35.269 13.1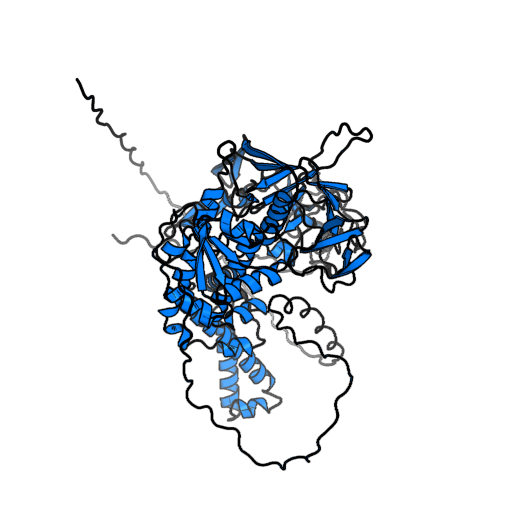72 35.386 1.00 94.56 257 ALA A C 1
ATOM 1987 O O . ALA A 1 257 ? -36.446 13.224 35.753 1.00 94.56 257 ALA A O 1
ATOM 1988 N N . LYS A 1 258 ? -34.442 12.196 35.787 1.00 96.38 258 LYS A N 1
ATOM 1989 C CA . LYS A 1 258 ? -34.836 11.130 36.725 1.00 96.38 258 LYS A CA 1
ATOM 1990 C C . LYS A 1 258 ? -35.321 11.705 38.053 1.00 96.38 258 LYS A C 1
ATOM 1992 O O . LYS A 1 258 ? -36.399 11.350 38.514 1.00 96.38 258 LYS A O 1
ATOM 1997 N N . LYS A 1 259 ? -34.568 12.646 38.638 1.00 96.06 259 LYS A N 1
ATOM 1998 C CA . LYS A 1 259 ? -34.937 13.294 39.907 1.00 96.06 259 LYS A CA 1
ATOM 1999 C C . LYS A 1 259 ? -36.232 14.107 39.797 1.00 96.06 259 LYS A C 1
ATOM 2001 O O . LYS A 1 259 ? -37.035 14.079 40.720 1.00 96.06 259 LYS A O 1
ATOM 2006 N N . LYS A 1 260 ? -36.445 14.814 38.680 1.00 95.06 260 LYS A N 1
ATOM 2007 C CA . LYS A 1 260 ? -37.645 15.638 38.440 1.00 95.06 260 LYS A CA 1
ATOM 2008 C C . LYS A 1 260 ? -38.911 14.800 38.244 1.00 95.06 260 LYS A C 1
ATOM 2010 O O . LYS A 1 260 ? -39.985 15.225 38.647 1.00 95.06 260 LYS A O 1
ATOM 2015 N N . THR A 1 261 ? -38.799 13.644 37.593 1.00 94.00 261 THR A N 1
ATOM 2016 C CA . THR A 1 261 ? -39.963 12.851 37.156 1.00 94.00 261 THR A CA 1
ATOM 2017 C C . THR A 1 261 ? -40.215 11.593 37.982 1.00 94.00 261 THR A C 1
ATOM 2019 O O . THR A 1 261 ? -41.287 11.007 37.862 1.00 94.00 261 THR A O 1
ATOM 2022 N N . GLY A 1 262 ? -39.226 11.127 38.752 1.00 93.50 262 GLY A N 1
ATOM 2023 C CA . GLY A 1 262 ? -39.247 9.816 39.407 1.00 93.50 262 GLY A CA 1
ATOM 2024 C C . GLY A 1 262 ? -39.160 8.626 38.439 1.00 93.50 262 GLY A C 1
ATOM 2025 O O . GLY A 1 262 ? -39.272 7.484 38.873 1.00 93.50 262 GLY A O 1
ATOM 2026 N N . LYS A 1 263 ? -38.978 8.867 37.132 1.00 94.06 263 LYS A N 1
ATOM 2027 C CA . LYS A 1 263 ? -38.930 7.832 36.088 1.00 94.06 263 LYS A CA 1
ATOM 2028 C C . LYS A 1 263 ? -37.502 7.352 35.848 1.00 94.06 263 LYS A C 1
ATOM 2030 O O . LYS A 1 263 ? -36.551 8.129 35.929 1.00 94.06 263 LYS A O 1
ATOM 2035 N N . ASP A 1 264 ? -37.353 6.079 35.498 1.00 94.25 264 ASP A N 1
ATOM 2036 C CA . ASP A 1 264 ? -36.083 5.511 35.044 1.00 94.25 264 ASP A CA 1
ATOM 2037 C C . ASP A 1 264 ? -35.800 5.837 33.560 1.00 94.25 264 ASP A C 1
ATOM 2039 O O . ASP A 1 264 ? -36.585 6.500 32.883 1.00 94.25 264 ASP A O 1
ATOM 2043 N N . ILE A 1 265 ? -34.654 5.387 33.031 1.00 91.88 265 ILE A N 1
ATOM 2044 C CA . ILE A 1 265 ? -34.258 5.680 31.638 1.00 91.88 265 ILE A CA 1
ATOM 2045 C C . ILE A 1 265 ? -35.269 5.095 30.641 1.00 91.88 265 ILE A C 1
ATOM 2047 O O . ILE A 1 265 ? -35.601 5.751 29.655 1.00 91.88 265 ILE A O 1
ATOM 2051 N N . ALA A 1 266 ? -35.772 3.883 30.893 1.00 94.06 266 ALA A N 1
ATOM 2052 C CA . ALA A 1 266 ? -36.692 3.195 29.993 1.00 94.06 266 ALA A CA 1
ATOM 2053 C C . ALA A 1 266 ? -38.057 3.896 29.924 1.00 94.06 266 ALA A C 1
ATOM 2055 O O . ALA A 1 266 ? -38.637 4.027 28.846 1.00 94.06 266 ALA A O 1
ATOM 2056 N N . ALA A 1 267 ? -38.555 4.393 31.055 1.00 93.44 267 ALA A N 1
ATOM 2057 C CA . ALA A 1 267 ? -39.775 5.182 31.123 1.00 93.44 267 ALA A CA 1
ATOM 2058 C C . ALA A 1 267 ? -39.581 6.590 30.540 1.00 93.44 267 ALA A C 1
ATOM 2060 O O . ALA A 1 267 ? -40.472 7.074 29.844 1.00 93.44 267 ALA A O 1
ATOM 2061 N N . LEU A 1 268 ? -38.423 7.230 30.754 1.00 93.56 268 LEU A N 1
ATOM 2062 C CA . LEU A 1 268 ? -38.072 8.513 30.126 1.00 93.56 268 LEU A CA 1
ATOM 2063 C C . LEU A 1 268 ? -37.959 8.404 28.599 1.00 93.56 268 LEU A C 1
ATOM 2065 O O . LEU A 1 268 ? -38.346 9.327 27.890 1.00 93.56 268 LEU A O 1
ATOM 2069 N N . ALA A 1 269 ? -37.498 7.266 28.075 1.00 93.31 269 ALA A N 1
ATOM 2070 C CA . ALA A 1 269 ? -37.419 7.024 26.633 1.00 93.31 269 ALA A CA 1
ATOM 2071 C C . ALA A 1 269 ? -38.794 7.056 25.944 1.00 93.31 269 ALA A C 1
ATOM 2073 O O . ALA A 1 269 ? -38.879 7.332 24.750 1.00 93.31 269 ALA A O 1
ATOM 2074 N N . LYS A 1 270 ? -39.863 6.763 26.695 1.00 94.75 270 LYS A N 1
ATOM 2075 C CA . LYS A 1 270 ? -41.248 6.727 26.210 1.00 94.75 270 LYS A CA 1
ATOM 2076 C C . LYS A 1 270 ? -41.968 8.073 26.344 1.00 94.75 270 LYS A C 1
ATOM 2078 O O . LYS A 1 270 ? -43.136 8.158 25.978 1.00 94.75 270 LYS A O 1
ATOM 2083 N N . THR A 1 271 ? -41.326 9.113 26.886 1.00 91.44 271 THR A N 1
ATOM 2084 C CA . THR A 1 271 ? -41.936 10.445 26.992 1.00 91.44 271 THR A CA 1
ATOM 2085 C C . THR A 1 271 ? -41.460 11.359 25.869 1.00 91.44 271 THR A C 1
ATOM 2087 O O . THR A 1 271 ? -40.269 11.424 25.572 1.00 91.44 271 THR A O 1
ATOM 2090 N N . ASN A 1 272 ? -42.374 12.141 25.289 1.00 90.44 272 ASN A N 1
ATOM 2091 C CA . ASN A 1 272 ? -42.019 13.117 24.252 1.00 90.44 272 ASN A CA 1
ATOM 2092 C C . ASN A 1 272 ? -40.992 14.156 24.751 1.00 90.44 272 ASN A C 1
ATOM 2094 O O . ASN A 1 272 ? -40.148 14.594 23.979 1.00 90.44 272 ASN A O 1
ATOM 2098 N N . GLU A 1 273 ? -41.028 14.505 26.044 1.00 93.06 273 GLU A N 1
ATOM 2099 C CA . GLU A 1 273 ? -40.116 15.478 26.669 1.00 93.06 273 GLU A CA 1
ATOM 2100 C C . GLU A 1 273 ? -38.661 14.974 26.752 1.00 93.06 273 GLU A C 1
ATOM 2102 O O . GLU A 1 273 ? -37.738 15.758 26.546 1.00 93.06 273 GLU A O 1
ATOM 2107 N N . TYR A 1 274 ? -38.429 13.679 27.025 1.00 94.94 274 TYR A N 1
ATOM 2108 C CA . TYR A 1 274 ? -37.084 13.149 27.319 1.00 94.94 274 TYR A CA 1
ATOM 2109 C C . TYR A 1 274 ? -36.582 12.087 26.330 1.00 94.94 274 TYR A C 1
ATOM 2111 O O . TYR A 1 274 ? -35.415 11.695 26.413 1.00 94.94 274 TYR A O 1
ATOM 2119 N N . ALA A 1 275 ? -37.386 11.659 25.351 1.00 94.19 275 ALA A N 1
ATOM 2120 C CA . ALA A 1 275 ? -36.980 10.665 24.353 1.00 94.19 275 ALA A CA 1
ATOM 2121 C C . ALA A 1 275 ? -35.704 11.065 23.587 1.00 94.19 275 ALA A C 1
ATOM 2123 O O . ALA A 1 275 ? -34.813 10.237 23.385 1.00 94.19 275 ALA A O 1
ATOM 2124 N N . LEU A 1 276 ? -35.567 12.342 23.203 1.00 95.62 276 LEU A N 1
ATOM 2125 C CA . LEU A 1 276 ? -34.364 12.844 22.526 1.00 95.62 276 LEU A CA 1
ATOM 2126 C C . LEU A 1 276 ? -33.134 12.843 23.441 1.00 95.62 276 LEU A C 1
ATOM 2128 O O . LEU A 1 276 ? -32.047 12.485 22.986 1.00 95.62 276 LEU A O 1
ATOM 2132 N N . LEU A 1 277 ? -33.304 13.179 24.724 1.00 95.44 277 LEU A N 1
ATOM 2133 C CA . LEU A 1 277 ? -32.228 13.126 25.714 1.00 95.44 277 LEU A CA 1
ATOM 2134 C C . LEU A 1 277 ? -31.744 11.686 25.918 1.00 95.44 277 LEU A C 1
ATOM 2136 O O . LEU A 1 277 ? -30.540 11.439 25.897 1.00 95.44 277 LEU A O 1
ATOM 2140 N N . VAL A 1 278 ? -32.661 10.720 26.036 1.00 95.81 278 VAL A N 1
ATOM 2141 C CA . VAL A 1 278 ? -32.302 9.296 26.143 1.00 95.81 278 VAL A CA 1
ATOM 2142 C C . VAL A 1 278 ? -31.629 8.795 24.861 1.00 95.81 278 VAL A C 1
ATOM 2144 O O . VAL A 1 278 ? -30.634 8.075 24.929 1.00 95.81 278 VAL A O 1
ATOM 2147 N N . LYS A 1 279 ? -32.099 9.211 23.678 1.00 95.06 279 LYS A N 1
ATOM 2148 C CA . LYS A 1 279 ? -31.444 8.878 22.403 1.00 95.06 279 LYS A CA 1
ATOM 2149 C C . LYS A 1 279 ? -30.023 9.448 22.325 1.00 95.06 279 LYS A C 1
ATOM 2151 O O . LYS A 1 279 ? -29.112 8.734 21.904 1.00 95.06 279 LYS A O 1
ATOM 2156 N N . LYS A 1 280 ? -29.822 10.703 22.749 1.00 94.50 280 LYS A N 1
ATOM 2157 C CA . LYS A 1 280 ? -28.495 11.335 22.852 1.00 94.50 280 LYS A CA 1
ATOM 2158 C C . LYS A 1 280 ? -27.614 10.553 23.827 1.00 94.50 280 LYS A C 1
ATOM 2160 O O . LYS A 1 280 ? -26.516 10.165 23.447 1.00 94.50 280 LYS A O 1
ATOM 2165 N N . TYR A 1 281 ? -28.123 10.236 25.017 1.00 95.12 281 TYR A N 1
ATOM 2166 C CA . TYR A 1 281 ? -27.419 9.434 26.019 1.00 95.12 281 TYR A CA 1
ATOM 2167 C C . TYR A 1 281 ? -26.953 8.088 25.463 1.00 95.12 281 TYR A C 1
ATOM 2169 O O . TYR A 1 281 ? -25.770 7.778 25.541 1.00 95.12 281 TYR A O 1
ATOM 2177 N N . ASN A 1 282 ? -27.845 7.325 24.827 1.00 94.06 282 ASN A N 1
ATOM 2178 C CA . ASN A 1 282 ? -27.510 6.019 24.258 1.00 94.06 282 ASN A CA 1
ATOM 2179 C C . ASN A 1 282 ? -26.443 6.124 23.154 1.00 94.06 282 ASN A C 1
ATOM 2181 O O . ASN A 1 282 ? -25.536 5.296 23.091 1.00 94.06 282 ASN A O 1
ATOM 2185 N N . ASN A 1 283 ? -26.517 7.152 22.301 1.00 93.00 283 ASN A N 1
ATOM 2186 C CA . ASN A 1 283 ? -25.519 7.394 21.257 1.00 93.00 283 ASN A CA 1
ATOM 2187 C C . ASN A 1 283 ? -24.139 7.715 21.855 1.00 93.00 283 ASN A C 1
ATOM 2189 O O . ASN A 1 283 ? -23.144 7.088 21.498 1.00 93.00 283 ASN A O 1
ATOM 2193 N N . VAL A 1 284 ? -24.077 8.667 22.789 1.00 92.44 284 VAL A N 1
ATOM 2194 C CA . VAL A 1 284 ? -22.815 9.096 23.409 1.00 92.44 284 VAL A CA 1
ATOM 2195 C C . VAL A 1 284 ? -22.234 7.992 24.298 1.00 92.44 284 VAL A C 1
ATOM 2197 O O . VAL A 1 284 ? -21.031 7.749 24.258 1.00 92.44 284 VAL A O 1
ATOM 2200 N N . SER A 1 285 ? -23.078 7.250 25.017 1.00 93.25 285 SER A N 1
ATOM 2201 C CA . SER A 1 285 ? -22.675 6.068 25.785 1.00 93.25 285 SER A CA 1
ATOM 2202 C C . SER A 1 285 ? -22.060 5.002 24.874 1.00 93.25 285 SER A C 1
ATOM 2204 O O . SER A 1 285 ? -20.963 4.522 25.147 1.00 93.25 285 SER A O 1
ATOM 2206 N N . GLY A 1 286 ? -22.684 4.713 23.727 1.00 93.19 286 GLY A N 1
ATOM 2207 C CA . GLY A 1 286 ? -22.117 3.799 22.736 1.00 93.19 286 GLY A CA 1
ATOM 2208 C C . GLY A 1 286 ? -20.781 4.283 22.159 1.00 93.19 286 GLY A C 1
ATOM 2209 O O . GLY A 1 286 ? -19.869 3.478 21.967 1.00 93.19 286 GLY A O 1
ATOM 2210 N N . LYS A 1 287 ? -20.621 5.593 21.920 1.00 92.75 287 LYS A N 1
ATOM 2211 C CA . LYS A 1 287 ? -19.332 6.174 21.501 1.00 92.75 287 LYS A CA 1
ATOM 2212 C C . LYS A 1 287 ? -18.271 6.010 22.589 1.00 92.75 287 LYS A C 1
ATOM 2214 O O . LYS A 1 287 ? -17.149 5.631 22.267 1.00 92.75 287 LYS A O 1
ATOM 2219 N N . MET A 1 288 ? -18.623 6.250 23.853 1.00 93.06 288 MET A N 1
ATOM 2220 C CA . MET A 1 288 ? -17.730 6.068 24.999 1.00 93.06 288 MET A CA 1
ATOM 2221 C C . MET A 1 288 ? -17.256 4.613 25.088 1.00 93.06 288 MET A C 1
ATOM 2223 O O . MET A 1 288 ? -16.053 4.368 25.139 1.00 93.06 288 MET A O 1
ATOM 2227 N N . SER A 1 289 ? -18.179 3.647 24.993 1.00 93.31 289 SER A N 1
ATOM 2228 C CA . SER A 1 289 ? -17.841 2.219 24.935 1.00 93.31 289 SER A CA 1
ATOM 2229 C C . SER A 1 289 ? -16.902 1.902 23.774 1.00 93.31 289 SER A C 1
ATOM 2231 O O . SER A 1 289 ? -15.919 1.196 23.970 1.00 93.31 289 SER A O 1
ATOM 2233 N N . MET A 1 290 ? -17.144 2.465 22.586 1.00 93.19 290 MET A N 1
ATOM 2234 C CA . MET A 1 290 ? -16.269 2.248 21.434 1.00 93.19 290 MET A CA 1
ATOM 2235 C C . MET A 1 290 ? -14.844 2.749 21.680 1.00 93.19 290 MET A C 1
ATOM 2237 O O . MET A 1 290 ? -13.897 2.024 21.390 1.00 93.19 290 MET A O 1
ATOM 2241 N N . VAL A 1 291 ? -14.679 3.954 22.235 1.00 93.75 291 VAL A N 1
ATOM 2242 C CA . VAL A 1 291 ? -13.347 4.497 22.551 1.00 93.75 291 VAL A CA 1
ATOM 2243 C C . VAL A 1 291 ? -12.646 3.629 23.592 1.00 93.75 291 VAL A C 1
ATOM 2245 O O . VAL A 1 291 ? -11.484 3.278 23.408 1.00 93.75 291 VAL A O 1
ATOM 2248 N N . THR A 1 292 ? -13.346 3.238 24.658 1.00 94.19 292 THR A N 1
ATOM 2249 C CA . THR A 1 292 ? -12.767 2.400 25.712 1.00 94.19 292 THR A CA 1
ATOM 2250 C C . THR A 1 292 ? -12.362 1.015 25.199 1.00 94.19 292 THR A C 1
ATOM 2252 O O . THR A 1 292 ? -11.265 0.562 25.512 1.00 94.19 292 THR A O 1
ATOM 2255 N N . GLU A 1 293 ? -13.186 0.346 24.386 1.00 95.69 293 GLU A N 1
ATOM 2256 C CA . GLU A 1 293 ? -12.836 -0.964 23.813 1.00 95.69 293 GLU A CA 1
ATOM 2257 C C . GLU A 1 293 ? -11.664 -0.876 22.823 1.00 95.69 293 GLU A C 1
ATOM 2259 O O . GLU A 1 293 ? -10.798 -1.752 22.813 1.00 95.69 293 GLU A O 1
ATOM 2264 N N . VAL A 1 294 ? -11.573 0.207 22.042 1.00 96.25 294 VAL A N 1
ATOM 2265 C CA . VAL A 1 294 ? -10.412 0.460 21.173 1.00 96.25 294 VAL A CA 1
ATOM 2266 C C . VAL A 1 294 ? -9.151 0.643 22.002 1.00 96.25 294 VAL A C 1
ATOM 2268 O O . VAL A 1 294 ? -8.139 0.011 21.720 1.00 96.25 294 VAL A O 1
ATOM 2271 N N . GLN A 1 295 ? -9.200 1.468 23.047 1.00 96.25 295 GLN A N 1
ATOM 2272 C CA . GLN A 1 295 ? -8.045 1.693 23.913 1.00 96.25 295 GLN A CA 1
ATOM 2273 C C . GLN A 1 295 ? -7.590 0.402 24.603 1.00 96.25 295 GLN A C 1
ATOM 2275 O O . GLN A 1 295 ? -6.391 0.137 24.640 1.00 96.25 295 GLN A O 1
ATOM 2280 N N . LYS A 1 296 ? -8.525 -0.446 25.060 1.00 96.44 296 LYS A N 1
ATOM 2281 C CA . LYS A 1 296 ? -8.213 -1.784 25.588 1.00 96.44 296 LYS A CA 1
ATOM 2282 C C . LYS A 1 296 ? -7.494 -2.649 24.556 1.00 96.44 296 LYS A C 1
ATOM 2284 O O . LYS A 1 296 ? -6.494 -3.276 24.894 1.00 96.44 296 LYS A O 1
ATOM 2289 N N . ARG A 1 297 ? -7.976 -2.679 23.306 1.00 96.88 297 ARG A N 1
ATOM 2290 C CA . ARG A 1 297 ? -7.321 -3.425 22.221 1.00 96.88 297 ARG A CA 1
ATOM 2291 C C . ARG A 1 297 ? -5.910 -2.904 21.970 1.00 96.88 297 ARG A C 1
ATOM 2293 O O . ARG A 1 297 ? -4.971 -3.688 21.979 1.00 96.88 297 ARG A O 1
ATOM 2300 N N . LEU A 1 298 ? -5.761 -1.597 21.772 1.00 96.88 298 LEU A N 1
ATOM 2301 C CA . LEU A 1 298 ? -4.474 -0.974 21.462 1.00 96.88 298 LEU A CA 1
ATOM 2302 C C . LEU A 1 298 ? -3.465 -1.153 22.600 1.00 96.88 298 LEU A C 1
ATOM 2304 O O . LEU A 1 298 ? -2.298 -1.425 22.341 1.00 96.88 298 LEU A O 1
ATOM 2308 N N . GLN A 1 299 ? -3.913 -1.059 23.853 1.00 96.00 299 GLN A N 1
ATOM 2309 C CA . GLN A 1 299 ? -3.085 -1.360 25.018 1.00 96.00 299 GLN A CA 1
ATOM 2310 C C . GLN A 1 299 ? -2.683 -2.836 25.049 1.00 96.00 299 GLN A C 1
ATOM 2312 O O . GLN A 1 299 ? -1.513 -3.144 25.242 1.00 96.00 299 GLN A O 1
ATOM 2317 N N . CYS A 1 300 ? -3.636 -3.747 24.824 1.00 95.69 300 CYS A N 1
ATOM 2318 C CA . CYS A 1 300 ? -3.371 -5.183 24.773 1.00 95.69 300 CYS A CA 1
ATOM 2319 C C . CYS A 1 300 ? -2.333 -5.530 23.698 1.00 95.69 300 CYS A C 1
ATOM 2321 O O . CYS A 1 300 ? -1.506 -6.404 23.923 1.00 95.69 300 CYS A O 1
ATOM 2323 N N . GLU A 1 301 ? -2.328 -4.809 22.573 1.00 93.56 301 GLU A N 1
ATOM 2324 C CA . GLU A 1 301 ? -1.355 -4.949 21.483 1.00 93.56 301 GLU A CA 1
ATOM 2325 C C . GLU A 1 301 ? -0.029 -4.194 21.701 1.00 93.56 301 GLU A C 1
ATOM 2327 O O . GLU A 1 301 ? 0.888 -4.337 20.896 1.00 93.56 301 GLU A O 1
ATOM 2332 N N . GLY A 1 302 ? 0.131 -3.436 22.792 1.00 92.56 302 GLY A N 1
ATOM 2333 C CA . GLY A 1 302 ? 1.338 -2.628 23.034 1.00 92.56 302 GLY A CA 1
ATOM 2334 C C . GLY A 1 302 ? 1.479 -1.429 22.083 1.00 92.56 302 GLY A C 1
ATOM 2335 O O . GLY A 1 302 ? 2.576 -0.918 21.859 1.00 92.56 302 GLY A O 1
ATOM 2336 N N . LEU A 1 303 ? 0.370 -0.988 21.482 1.00 94.00 303 LEU A N 1
ATOM 2337 C CA . LEU A 1 303 ? 0.304 0.184 20.602 1.00 94.00 303 LEU A CA 1
ATOM 2338 C C . LEU A 1 303 ? -0.065 1.462 21.363 1.00 94.00 303 LEU A C 1
ATOM 2340 O O . LEU A 1 303 ? 0.150 2.561 20.856 1.00 94.00 303 LEU A O 1
ATOM 2344 N N . LEU A 1 304 ? -0.638 1.333 22.563 1.00 95.06 304 LEU A N 1
ATOM 2345 C CA . LEU A 1 304 ? -1.082 2.458 23.378 1.00 95.06 304 LEU A CA 1
ATOM 2346 C C . LEU A 1 304 ? -0.652 2.302 24.837 1.00 95.06 304 LEU A C 1
ATOM 2348 O O . LEU A 1 304 ? -1.066 1.375 25.530 1.00 95.06 304 LEU A O 1
ATOM 2352 N N . GLU A 1 305 ? 0.087 3.294 25.315 1.00 91.81 305 GLU A N 1
ATOM 2353 C CA . GLU A 1 305 ? 0.490 3.450 26.710 1.00 91.81 305 GLU A CA 1
ATOM 2354 C C . GLU A 1 305 ? 0.091 4.842 27.207 1.00 91.81 305 GLU A C 1
ATOM 2356 O O . GLU A 1 305 ? -0.151 5.749 26.409 1.00 91.81 305 GLU A O 1
ATOM 2361 N N . HIS A 1 306 ? 0.007 5.008 28.531 1.00 89.25 306 HIS A N 1
ATOM 2362 C CA . HIS A 1 306 ? -0.252 6.297 29.186 1.00 89.25 306 HIS A CA 1
ATOM 2363 C C . HIS A 1 306 ? -1.431 7.085 28.579 1.00 89.25 306 HIS A C 1
ATOM 2365 O O . HIS A 1 306 ? -1.268 8.182 28.041 1.00 89.25 306 HIS A O 1
ATOM 2371 N N . TYR A 1 307 ? -2.641 6.526 28.672 1.00 92.69 307 TYR A N 1
ATOM 2372 C CA . TYR A 1 307 ? -3.859 7.126 28.126 1.00 92.69 307 TYR A CA 1
ATOM 2373 C C . TYR A 1 307 ? -4.940 7.327 29.193 1.00 92.69 307 TYR A C 1
ATOM 2375 O O . TYR A 1 307 ? -4.966 6.645 30.217 1.00 92.69 307 TYR A O 1
ATOM 2383 N N . THR A 1 308 ? -5.873 8.239 28.915 1.00 89.94 308 THR A N 1
ATOM 2384 C CA . THR A 1 308 ? -7.075 8.433 29.733 1.00 89.94 308 THR A CA 1
ATOM 2385 C C . THR A 1 308 ? -8.235 7.629 29.138 1.00 89.94 308 THR A C 1
ATOM 2387 O O . THR A 1 308 ? -8.588 7.856 27.972 1.00 89.94 308 THR A O 1
ATOM 2390 N N . PRO A 1 309 ? -8.858 6.709 29.899 1.00 88.69 309 PRO A N 1
ATOM 2391 C CA . PRO A 1 309 ? -9.987 5.923 29.414 1.00 88.69 309 PRO A CA 1
ATOM 2392 C C . PRO A 1 309 ? -11.134 6.788 28.873 1.00 88.69 309 PRO A C 1
ATOM 2394 O O . PRO A 1 309 ? -11.603 7.713 29.537 1.00 88.69 309 PRO A O 1
ATOM 2397 N N . GLY A 1 310 ? -11.587 6.478 27.657 1.00 86.50 310 GLY A N 1
ATOM 2398 C CA . GLY A 1 310 ? -12.690 7.169 26.982 1.00 86.50 310 GLY A CA 1
ATOM 2399 C C . GLY A 1 310 ? -12.343 8.520 26.348 1.00 86.50 310 GLY A C 1
ATOM 2400 O O . GLY A 1 310 ? -13.211 9.157 25.752 1.00 86.50 310 GLY A O 1
ATOM 2401 N N . VAL A 1 311 ? -11.084 8.957 26.433 1.00 89.62 311 VAL A N 1
ATOM 2402 C CA . VAL A 1 311 ? -10.608 10.206 25.824 1.00 89.62 311 VAL A CA 1
ATOM 2403 C C . VAL A 1 311 ? -9.688 9.886 24.652 1.00 89.62 311 VAL A C 1
ATOM 2405 O O . VAL A 1 311 ? -8.633 9.282 24.828 1.00 89.62 311 VAL A O 1
ATOM 2408 N N . ILE A 1 312 ? -10.056 10.333 23.450 1.00 89.06 312 ILE A N 1
ATOM 2409 C CA . ILE A 1 312 ? -9.159 10.269 22.292 1.00 89.06 312 ILE A CA 1
ATOM 2410 C C . ILE A 1 312 ? -8.177 11.434 22.383 1.00 89.06 312 ILE A C 1
ATOM 2412 O O . ILE A 1 312 ? -8.564 12.589 22.242 1.00 89.06 312 ILE A O 1
ATOM 2416 N N . THR A 1 313 ? -6.904 11.117 22.591 1.00 88.62 313 THR A N 1
ATOM 2417 C CA . THR A 1 313 ? -5.781 12.064 22.543 1.00 88.62 313 THR A CA 1
ATOM 2418 C C . THR A 1 313 ? -5.009 11.918 21.226 1.00 88.62 313 THR A C 1
ATOM 2420 O O . THR A 1 313 ? -5.183 10.909 20.537 1.00 88.62 313 THR A O 1
ATOM 2423 N N . PRO A 1 314 ? -4.091 12.842 20.879 1.00 88.31 314 PRO A N 1
ATOM 2424 C CA . PRO A 1 314 ? -3.152 12.626 19.775 1.00 88.31 314 PRO A CA 1
ATOM 2425 C C . PRO A 1 314 ? -2.392 11.291 19.872 1.00 88.31 314 PRO A C 1
ATOM 2427 O O . PRO A 1 314 ? -2.195 10.629 18.857 1.00 88.31 314 PRO A O 1
ATOM 2430 N N . THR A 1 315 ? -2.052 10.839 21.086 1.00 90.00 315 THR A N 1
ATOM 2431 C CA . THR A 1 315 ? -1.461 9.511 21.332 1.00 90.00 315 THR A CA 1
ATOM 2432 C C . THR A 1 315 ? -2.408 8.379 20.933 1.00 90.00 315 THR A C 1
ATOM 2434 O O . THR A 1 315 ? -1.987 7.429 20.284 1.00 90.00 315 THR A O 1
ATOM 2437 N N . THR A 1 316 ? -3.702 8.496 21.257 1.00 92.94 316 THR A N 1
ATOM 2438 C CA . THR A 1 316 ? -4.713 7.507 20.842 1.00 92.94 316 THR A CA 1
ATOM 2439 C C . THR A 1 316 ? -4.870 7.491 19.321 1.00 92.94 316 THR A C 1
ATOM 2441 O O . THR A 1 316 ? -4.907 6.421 18.727 1.00 92.94 316 THR A O 1
ATOM 2444 N N . VAL A 1 317 ? -4.910 8.662 18.673 1.00 92.81 317 VAL A N 1
ATOM 2445 C CA . VAL A 1 317 ? -4.978 8.769 17.204 1.00 92.81 317 VAL A CA 1
ATOM 2446 C C . VAL A 1 317 ? -3.760 8.117 16.553 1.00 92.81 317 VAL A C 1
ATOM 2448 O O . VAL A 1 317 ? -3.921 7.355 15.603 1.00 92.81 317 VAL A O 1
ATOM 2451 N N . LYS A 1 318 ? -2.551 8.365 17.075 1.00 91.50 318 LYS A N 1
ATOM 2452 C CA . LYS A 1 318 ? -1.332 7.707 16.590 1.00 91.50 318 LYS A CA 1
ATOM 2453 C C . LYS A 1 318 ? -1.421 6.187 16.750 1.00 91.50 318 LYS A C 1
ATOM 2455 O O . LYS A 1 318 ? -1.159 5.481 15.789 1.00 91.50 318 LYS A O 1
ATOM 2460 N N . ALA A 1 319 ? -1.844 5.689 17.910 1.00 94.69 319 ALA A N 1
ATOM 2461 C CA . ALA A 1 319 ? -1.988 4.254 18.144 1.00 94.69 319 ALA A CA 1
ATOM 2462 C C . ALA A 1 319 ? -3.020 3.600 17.203 1.00 94.69 319 ALA A C 1
ATOM 2464 O O . ALA A 1 319 ? -2.797 2.493 16.720 1.00 94.69 319 ALA A O 1
ATOM 2465 N N . ILE A 1 320 ? -4.124 4.294 16.887 1.00 95.69 320 ILE A N 1
ATOM 2466 C CA . ILE A 1 320 ? -5.082 3.834 15.868 1.00 95.69 320 ILE A CA 1
ATOM 2467 C C . ILE A 1 320 ? -4.411 3.783 14.489 1.00 95.69 320 ILE A C 1
ATOM 2469 O O . ILE A 1 320 ? -4.615 2.809 13.775 1.00 95.69 320 ILE A O 1
ATOM 2473 N N . ARG A 1 321 ? -3.587 4.772 14.118 1.00 93.38 321 ARG A N 1
ATOM 2474 C CA . ARG A 1 321 ? -2.834 4.741 12.850 1.00 93.38 321 ARG A CA 1
ATOM 2475 C C . ARG A 1 321 ? -1.820 3.606 12.802 1.00 93.38 321 ARG A C 1
ATOM 2477 O O . ARG A 1 321 ? -1.722 2.940 11.783 1.00 93.38 321 ARG A O 1
ATOM 2484 N N . ASP A 1 322 ? -1.111 3.349 13.898 1.00 93.38 322 ASP A N 1
ATOM 2485 C CA . ASP A 1 322 ? -0.174 2.225 13.983 1.00 93.38 322 ASP A CA 1
ATOM 2486 C C . ASP A 1 322 ? -0.927 0.883 13.803 1.00 93.38 322 ASP A C 1
ATOM 2488 O O . ASP A 1 322 ? -0.464 0.005 13.078 1.00 93.38 322 ASP A O 1
ATOM 2492 N N . PHE A 1 323 ? -2.132 0.749 14.378 1.00 95.62 323 PHE A N 1
ATOM 2493 C CA . PHE A 1 323 ? -3.025 -0.397 14.141 1.00 95.62 323 PHE A CA 1
ATOM 2494 C C . PHE A 1 323 ? -3.502 -0.480 12.683 1.00 95.62 323 PHE A C 1
ATOM 2496 O O . PHE A 1 323 ? -3.513 -1.557 12.086 1.00 95.62 323 PHE A O 1
ATOM 2503 N N . GLU A 1 324 ? -3.890 0.652 12.094 1.00 95.31 324 GLU A N 1
ATOM 2504 C CA . GLU A 1 324 ? -4.287 0.743 10.689 1.00 95.31 324 GLU A CA 1
ATOM 2505 C C . GLU A 1 324 ? -3.139 0.301 9.770 1.00 95.31 324 GLU A C 1
ATOM 2507 O O . GLU A 1 324 ? -3.351 -0.533 8.892 1.00 95.31 324 GLU A O 1
ATOM 2512 N N . HIS A 1 325 ? -1.911 0.763 10.015 1.00 93.56 325 HIS A N 1
ATOM 2513 C CA . HIS A 1 325 ? -0.732 0.372 9.247 1.00 93.56 325 HIS A CA 1
ATOM 2514 C C . HIS A 1 325 ? -0.434 -1.131 9.378 1.00 93.56 325 HIS A C 1
ATOM 2516 O O . HIS A 1 325 ? -0.366 -1.817 8.355 1.00 93.56 325 HIS A O 1
ATOM 2522 N N . LYS A 1 326 ? -0.395 -1.660 10.615 1.00 93.88 326 LYS A N 1
ATOM 2523 C CA . LYS A 1 326 ? -0.190 -3.092 10.924 1.00 93.88 326 LYS A CA 1
ATOM 2524 C C . LYS A 1 326 ? -1.153 -4.006 10.162 1.00 93.88 326 LYS A C 1
ATOM 2526 O O . LYS A 1 326 ? -0.810 -5.128 9.780 1.00 93.88 326 LYS A O 1
ATOM 2531 N N . HIS A 1 327 ? -2.387 -3.548 9.962 1.00 94.56 327 HIS A N 1
ATOM 2532 C CA . HIS A 1 327 ? -3.451 -4.331 9.336 1.00 94.56 327 HIS A CA 1
ATOM 2533 C C . HIS A 1 327 ? -3.805 -3.884 7.918 1.00 94.56 327 HIS A C 1
ATOM 2535 O O . HIS A 1 327 ? -4.792 -4.367 7.362 1.00 94.56 327 HIS A O 1
ATOM 2541 N N . MET A 1 328 ? -2.975 -3.029 7.315 1.00 93.62 328 MET A N 1
ATOM 2542 C CA . MET A 1 328 ? -3.140 -2.522 5.955 1.00 93.62 328 MET A CA 1
ATOM 2543 C C . MET A 1 328 ? -4.517 -1.871 5.711 1.00 93.62 328 MET A C 1
ATOM 2545 O O . MET A 1 328 ? -5.166 -2.077 4.688 1.00 93.62 328 MET A O 1
ATOM 2549 N N . ILE A 1 329 ? -4.978 -1.089 6.684 1.00 93.62 329 ILE A N 1
ATOM 2550 C CA . ILE A 1 329 ? -6.229 -0.335 6.635 1.00 93.62 329 ILE A CA 1
ATOM 2551 C C . ILE A 1 329 ? -5.904 1.101 6.228 1.00 93.62 329 ILE A C 1
ATOM 2553 O O . ILE A 1 329 ? -5.107 1.779 6.871 1.00 93.62 329 ILE A O 1
ATOM 2557 N N . PHE A 1 330 ? -6.552 1.596 5.177 1.00 91.25 330 PHE A N 1
ATOM 2558 C CA . PHE A 1 330 ? -6.401 2.986 4.754 1.00 91.25 330 PHE A CA 1
ATOM 2559 C C . PHE A 1 330 ? -7.300 3.901 5.604 1.00 91.25 330 PHE A C 1
ATOM 2561 O O . PHE A 1 330 ? -8.432 4.199 5.222 1.00 91.25 330 PHE A O 1
ATOM 2568 N N . GLY A 1 331 ? -6.808 4.330 6.771 1.00 88.81 331 GLY A N 1
ATOM 2569 C CA . GLY A 1 331 ? -7.557 5.148 7.734 1.00 88.81 331 GLY A CA 1
ATOM 2570 C C . GLY A 1 331 ? -6.817 6.406 8.211 1.00 88.81 331 GLY A C 1
ATOM 2571 O O . GLY A 1 331 ? -5.635 6.596 7.962 1.00 88.81 331 GLY A O 1
ATOM 2572 N N . TYR A 1 332 ? -7.540 7.337 8.844 1.00 85.81 332 TYR A N 1
ATOM 2573 C CA . TYR A 1 332 ? -6.985 8.626 9.305 1.00 85.81 332 TYR A CA 1
ATOM 2574 C C . TYR A 1 332 ? -6.616 8.628 10.799 1.00 85.81 332 TYR A C 1
ATOM 2576 O O . TYR A 1 332 ? -6.369 9.698 11.373 1.00 85.81 332 TYR A O 1
ATOM 2584 N N . GLY A 1 333 ? -6.588 7.468 11.456 1.00 89.00 333 GLY A N 1
ATOM 2585 C CA . GLY A 1 333 ? -6.630 7.375 12.913 1.00 89.00 333 GLY A CA 1
ATOM 2586 C C . GLY A 1 333 ? -8.023 7.674 13.469 1.00 89.00 333 GLY A C 1
ATOM 2587 O O . GLY A 1 333 ? -8.155 8.310 14.516 1.00 89.00 333 GLY A O 1
ATOM 2588 N N . ILE A 1 334 ? -9.070 7.288 12.731 1.00 88.38 334 ILE A N 1
ATOM 2589 C CA . ILE A 1 334 ? -10.475 7.535 13.085 1.00 88.38 334 ILE A CA 1
ATOM 2590 C C . ILE A 1 334 ? -11.268 6.232 13.101 1.00 88.38 334 ILE A C 1
ATOM 2592 O O . ILE A 1 334 ? -11.040 5.326 12.305 1.00 88.38 334 ILE A O 1
ATOM 2596 N N . LEU A 1 335 ? -12.262 6.151 13.980 1.00 89.06 335 LEU A N 1
ATOM 2597 C CA . LEU A 1 335 ? -13.052 4.940 14.174 1.00 89.06 335 LEU A CA 1
ATOM 2598 C C . LEU A 1 335 ? -14.235 4.940 13.207 1.00 89.06 335 LEU A C 1
ATOM 2600 O O . LEU A 1 335 ? -15.346 5.336 13.561 1.00 89.06 335 LEU A O 1
ATOM 2604 N N . THR A 1 336 ? -13.967 4.549 11.961 1.00 87.19 336 THR A N 1
ATOM 2605 C CA . THR A 1 336 ? -14.949 4.459 10.864 1.00 87.19 336 THR A CA 1
ATOM 2606 C C . THR A 1 336 ? -14.904 3.082 10.195 1.00 87.19 336 THR A C 1
ATOM 2608 O O . THR A 1 336 ? -14.112 2.246 10.613 1.00 87.19 336 THR A O 1
ATOM 2611 N N . GLY A 1 337 ? -15.782 2.835 9.212 1.00 89.25 337 GLY A N 1
ATOM 2612 C CA . GLY A 1 337 ? -16.058 1.540 8.561 1.00 89.25 337 GLY A CA 1
ATOM 2613 C C . GLY A 1 337 ? -14.954 0.481 8.647 1.00 89.25 337 GLY A C 1
ATOM 2614 O O . GLY A 1 337 ? -15.115 -0.486 9.393 1.00 89.25 337 GLY A O 1
ATOM 2615 N N . ASP A 1 338 ? -13.845 0.686 7.935 1.00 91.75 338 ASP A N 1
ATOM 2616 C CA . ASP A 1 338 ? -12.780 -0.317 7.802 1.00 91.75 338 ASP A CA 1
ATOM 2617 C C . ASP A 1 338 ? -11.929 -0.455 9.066 1.00 91.75 338 ASP A C 1
ATOM 2619 O O . ASP A 1 338 ? -11.678 -1.572 9.518 1.00 91.75 338 ASP A O 1
ATOM 2623 N N . THR A 1 339 ? -11.555 0.660 9.700 1.00 94.69 339 THR A N 1
ATOM 2624 C CA . THR A 1 339 ? -10.840 0.656 10.987 1.00 94.69 339 THR A CA 1
ATOM 2625 C C . THR A 1 339 ? -11.656 -0.087 12.049 1.00 94.69 339 THR A C 1
ATOM 2627 O O . THR A 1 339 ? -11.145 -0.968 12.739 1.00 94.69 339 THR A O 1
ATOM 2630 N N . ARG A 1 340 ? -12.966 0.182 12.126 1.00 94.75 340 ARG A N 1
ATOM 2631 C CA . ARG A 1 340 ? -13.908 -0.530 13.000 1.00 94.75 340 ARG A CA 1
ATOM 2632 C C . ARG A 1 340 ? -13.996 -2.014 12.643 1.00 94.75 340 ARG A C 1
ATOM 2634 O O . ARG A 1 340 ? -13.999 -2.845 13.545 1.00 94.75 340 ARG A O 1
ATOM 2641 N N . ALA A 1 341 ? -14.053 -2.361 11.358 1.00 94.50 341 ALA A N 1
ATOM 2642 C CA . ALA A 1 341 ? -14.051 -3.756 10.916 1.00 94.50 341 ALA A CA 1
ATOM 2643 C C . ALA A 1 341 ? -12.736 -4.478 11.268 1.00 94.50 341 ALA A C 1
ATOM 2645 O O . ALA A 1 341 ? -12.753 -5.675 11.551 1.00 94.50 341 ALA A O 1
ATOM 2646 N N . GLY A 1 342 ? -11.604 -3.767 11.295 1.00 95.88 342 GLY A N 1
ATOM 2647 C CA . GLY A 1 342 ? -10.330 -4.257 11.827 1.00 95.88 342 GLY A CA 1
ATOM 2648 C C . GLY A 1 342 ? -10.408 -4.589 13.320 1.00 95.88 342 GLY A C 1
ATOM 2649 O O . GLY A 1 342 ? -10.008 -5.678 13.724 1.00 95.88 342 GLY A O 1
ATOM 2650 N N . PHE A 1 343 ? -11.000 -3.704 14.130 1.00 96.88 343 PHE A N 1
ATOM 2651 C CA . PHE A 1 343 ? -11.258 -3.958 15.558 1.00 96.88 343 PHE A CA 1
ATOM 2652 C C . PHE A 1 343 ? -12.301 -5.063 15.811 1.00 96.88 343 PHE A C 1
ATOM 2654 O O . PHE A 1 343 ? -12.292 -5.698 16.864 1.00 96.88 343 PHE A O 1
ATOM 2661 N N . GLY A 1 344 ? -13.191 -5.319 14.847 1.00 96.06 344 GLY A N 1
ATOM 2662 C CA . GLY A 1 344 ? -14.159 -6.421 14.882 1.00 96.06 344 GLY A CA 1
ATOM 2663 C C . GLY A 1 344 ? -13.584 -7.797 14.538 1.00 96.06 344 GLY A C 1
ATOM 2664 O O . GLY A 1 344 ? -14.314 -8.791 14.587 1.00 96.06 344 GLY A O 1
ATOM 2665 N N . ARG A 1 345 ? -12.299 -7.882 14.188 1.00 96.94 345 ARG A N 1
ATOM 2666 C CA . ARG A 1 345 ? -11.574 -9.140 13.982 1.00 96.94 345 ARG A CA 1
ATOM 2667 C C . ARG A 1 345 ? -10.802 -9.521 15.244 1.00 96.94 345 ARG A C 1
ATOM 2669 O O . ARG A 1 345 ? -10.330 -8.663 15.987 1.00 96.94 345 ARG A O 1
ATOM 2676 N N . THR A 1 346 ? -10.675 -10.821 15.501 1.00 96.12 346 THR A N 1
ATOM 2677 C CA . THR A 1 346 ? -9.765 -11.313 16.547 1.00 96.12 346 THR A CA 1
ATOM 2678 C C . THR A 1 346 ? -8.306 -11.097 16.128 1.00 96.12 346 THR A C 1
ATOM 2680 O O . THR A 1 346 ? -8.018 -10.904 14.945 1.00 96.12 346 THR A O 1
ATOM 2683 N N . ALA A 1 347 ? -7.363 -11.170 17.078 1.00 94.50 347 ALA A N 1
ATOM 2684 C CA . ALA A 1 347 ? -5.928 -11.096 16.765 1.00 94.50 347 ALA A CA 1
ATOM 2685 C C . ALA A 1 347 ? -5.526 -12.165 15.741 1.00 94.50 347 ALA A C 1
ATOM 2687 O O . ALA A 1 347 ? -4.902 -11.866 14.729 1.00 94.50 347 ALA A O 1
ATOM 2688 N N . LEU A 1 348 ? -6.014 -13.387 15.959 1.00 96.12 348 LEU A N 1
ATOM 2689 C CA . LEU A 1 348 ? -5.814 -14.526 15.078 1.00 96.12 348 LEU A CA 1
ATOM 2690 C C . LEU A 1 348 ? -6.326 -14.266 13.649 1.00 96.12 348 LEU A C 1
ATOM 2692 O O . LEU A 1 348 ? -5.606 -14.499 12.682 1.00 96.12 348 LEU A O 1
ATOM 2696 N N . GLN A 1 349 ? -7.535 -13.712 13.506 1.00 97.06 349 GLN A N 1
ATOM 2697 C CA . GLN A 1 349 ? -8.093 -13.340 12.199 1.00 97.06 349 GLN A CA 1
ATOM 2698 C C . GLN A 1 349 ? -7.275 -12.239 11.510 1.00 97.06 349 GLN A C 1
ATOM 2700 O O . GLN A 1 349 ? -7.072 -12.284 10.296 1.00 97.06 349 GLN A O 1
ATOM 2705 N N . ASN A 1 350 ? -6.795 -11.252 12.268 1.00 96.81 350 ASN A N 1
ATOM 2706 C CA . ASN A 1 350 ? -5.960 -10.182 11.734 1.00 96.81 350 ASN A CA 1
ATOM 2707 C C . ASN A 1 350 ? -4.575 -10.685 11.299 1.00 96.81 350 ASN A C 1
ATOM 2709 O O . ASN A 1 350 ? -4.111 -10.300 10.225 1.00 96.81 350 ASN A O 1
ATOM 2713 N N . ASN A 1 351 ? -3.946 -11.578 12.066 1.00 96.31 351 ASN A N 1
ATOM 2714 C CA . ASN A 1 351 ? -2.666 -12.187 11.699 1.00 96.31 351 ASN A CA 1
ATOM 2715 C C . ASN A 1 351 ? -2.799 -13.108 10.486 1.00 96.31 351 ASN A C 1
ATOM 2717 O O . ASN A 1 351 ? -1.951 -13.065 9.600 1.00 96.31 351 ASN A O 1
ATOM 2721 N N . PHE A 1 352 ? -3.890 -13.870 10.382 1.00 98.06 352 PHE A N 1
ATOM 2722 C CA . PHE A 1 352 ? -4.190 -14.656 9.185 1.00 98.06 352 PHE A CA 1
ATOM 2723 C C . PHE A 1 352 ? -4.387 -13.774 7.945 1.00 98.06 352 PHE A C 1
ATOM 2725 O O . PHE A 1 352 ? -3.835 -14.055 6.883 1.00 98.06 352 PHE A O 1
ATOM 2732 N N . ALA A 1 353 ? -5.101 -12.653 8.080 1.00 97.88 353 ALA A N 1
ATOM 2733 C CA . ALA A 1 353 ? -5.211 -11.689 6.990 1.00 97.88 353 ALA A CA 1
ATOM 2734 C C . ALA A 1 353 ? -3.833 -11.128 6.592 1.00 97.88 353 ALA A C 1
ATOM 2736 O O . ALA A 1 353 ? -3.585 -10.911 5.409 1.00 97.88 353 ALA A O 1
ATOM 2737 N N . THR A 1 354 ? -2.933 -10.896 7.554 1.00 97.62 354 THR A N 1
ATOM 2738 C CA . THR A 1 354 ? -1.545 -10.497 7.273 1.00 97.62 354 THR A CA 1
ATOM 2739 C C . THR A 1 354 ? -0.770 -11.602 6.558 1.00 97.62 354 THR A C 1
ATOM 2741 O O . THR A 1 354 ? -0.126 -11.295 5.561 1.00 97.62 354 THR A O 1
ATOM 2744 N N . LEU A 1 355 ? -0.887 -12.868 6.980 1.00 98.31 355 LEU A N 1
ATOM 2745 C CA . LEU A 1 355 ? -0.286 -14.011 6.281 1.00 98.31 355 LEU A CA 1
ATOM 2746 C C . LEU A 1 355 ? -0.699 -14.038 4.810 1.00 98.31 355 LEU A C 1
ATOM 2748 O O . LEU A 1 355 ? 0.169 -14.095 3.944 1.00 98.31 355 LEU A O 1
ATOM 2752 N N . ARG A 1 356 ? -2.006 -13.942 4.524 1.00 98.44 356 ARG A N 1
ATOM 2753 C CA . ARG A 1 356 ? -2.506 -13.917 3.143 1.00 98.44 356 ARG A CA 1
ATOM 2754 C C . ARG A 1 356 ? -1.827 -12.814 2.332 1.00 98.44 356 ARG A C 1
ATOM 2756 O O . ARG A 1 356 ? -1.336 -13.098 1.252 1.00 98.44 356 ARG A O 1
ATOM 2763 N N . ARG A 1 357 ? -1.746 -11.588 2.864 1.00 97.88 357 ARG A N 1
ATOM 2764 C CA . ARG A 1 357 ? -1.107 -10.455 2.167 1.00 97.88 357 ARG A CA 1
ATOM 2765 C C . ARG A 1 357 ? 0.393 -10.663 1.946 1.00 97.88 357 ARG A C 1
ATOM 2767 O O . ARG A 1 357 ? 0.909 -10.264 0.906 1.00 97.88 357 ARG A O 1
ATOM 2774 N N . VAL A 1 358 ? 1.091 -11.283 2.902 1.00 98.12 358 VAL A N 1
ATOM 2775 C CA . VAL A 1 358 ? 2.508 -11.648 2.744 1.00 98.12 358 VAL A CA 1
ATOM 2776 C C . VAL A 1 358 ? 2.653 -12.669 1.618 1.00 98.12 358 VAL A C 1
ATOM 2778 O O . VAL A 1 358 ? 3.427 -12.429 0.699 1.00 98.12 358 VAL A O 1
ATOM 2781 N N . LEU A 1 359 ? 1.885 -13.762 1.642 1.00 98.56 359 LEU A N 1
ATOM 2782 C CA . LEU A 1 359 ? 1.939 -14.789 0.597 1.00 98.56 359 LEU A CA 1
ATOM 2783 C C . LEU A 1 359 ? 1.537 -14.237 -0.770 1.00 98.56 359 LEU A C 1
ATOM 2785 O O . LEU A 1 359 ? 2.212 -14.528 -1.746 1.00 98.56 359 LEU A O 1
ATOM 2789 N N . GLU A 1 360 ? 0.519 -13.380 -0.837 1.00 98.44 360 GLU A N 1
ATOM 2790 C CA . GLU A 1 360 ? 0.120 -12.679 -2.059 1.00 98.44 360 GLU A CA 1
ATOM 2791 C C . GLU A 1 360 ? 1.286 -11.872 -2.638 1.00 98.44 360 GLU A C 1
ATOM 2793 O O . GLU A 1 360 ? 1.606 -11.983 -3.821 1.00 98.44 360 GLU A O 1
ATOM 2798 N N . ALA A 1 361 ? 1.980 -11.094 -1.800 1.00 97.94 361 ALA A N 1
ATOM 2799 C CA . ALA A 1 361 ? 3.170 -10.373 -2.225 1.00 97.94 361 ALA A CA 1
ATOM 2800 C C . ALA A 1 361 ? 4.236 -11.339 -2.769 1.00 97.94 361 ALA A C 1
ATOM 2802 O O . ALA A 1 361 ? 4.666 -11.166 -3.909 1.00 97.94 361 ALA A O 1
ATOM 2803 N N . ARG A 1 362 ? 4.590 -12.398 -2.027 1.00 98.06 362 ARG A N 1
ATOM 2804 C CA . ARG A 1 362 ? 5.610 -13.378 -2.452 1.00 98.06 362 ARG A CA 1
ATOM 2805 C C . ARG A 1 362 ? 5.242 -14.091 -3.754 1.00 98.06 362 ARG A C 1
ATOM 2807 O O . ARG A 1 362 ? 6.074 -14.174 -4.650 1.00 98.06 362 ARG A O 1
ATOM 2814 N N . VAL A 1 363 ? 3.990 -14.521 -3.899 1.00 98.38 363 VAL A N 1
ATOM 2815 C CA . VAL A 1 363 ? 3.461 -15.138 -5.124 1.00 98.38 363 VAL A CA 1
ATOM 2816 C C . VAL A 1 363 ? 3.607 -14.181 -6.306 1.00 98.38 363 VAL A C 1
ATOM 2818 O O . VAL A 1 363 ? 4.164 -14.562 -7.332 1.00 98.38 363 VAL A O 1
ATOM 2821 N N . THR A 1 364 ? 3.174 -12.924 -6.167 1.00 98.19 364 THR A N 1
ATOM 2822 C CA . THR A 1 364 ? 3.282 -11.952 -7.270 1.00 98.19 364 THR A CA 1
ATOM 2823 C C . THR A 1 364 ? 4.725 -11.651 -7.657 1.00 98.19 364 THR A C 1
ATOM 2825 O O . THR A 1 364 ? 5.011 -11.472 -8.838 1.00 98.19 364 THR A O 1
ATOM 2828 N N . TRP A 1 365 ? 5.642 -11.622 -6.686 1.00 96.69 365 TRP A N 1
ATOM 2829 C CA . TRP A 1 365 ? 7.056 -11.356 -6.939 1.00 96.69 365 TRP A CA 1
ATOM 2830 C C . TRP A 1 365 ? 7.742 -12.528 -7.628 1.00 96.69 365 TRP A C 1
ATOM 2832 O O . TRP A 1 365 ? 8.479 -12.314 -8.581 1.00 96.69 365 TRP A O 1
ATOM 2842 N N . SER A 1 366 ? 7.505 -13.756 -7.166 1.00 97.00 366 SER A N 1
ATOM 2843 C CA . SER A 1 366 ? 8.170 -14.933 -7.726 1.00 97.00 366 SER A CA 1
ATOM 2844 C C . SER A 1 366 ? 7.608 -15.327 -9.088 1.00 97.00 366 SER A C 1
ATOM 2846 O O . SER A 1 366 ? 8.372 -15.709 -9.968 1.00 97.00 366 SER A O 1
ATOM 2848 N N . LEU A 1 367 ? 6.289 -15.224 -9.278 1.00 96.81 367 LEU A N 1
ATOM 2849 C CA . LEU A 1 367 ? 5.637 -15.706 -10.500 1.00 96.81 367 LEU A CA 1
ATOM 2850 C C . LEU A 1 367 ? 5.503 -14.637 -11.587 1.00 96.81 367 LEU A C 1
ATOM 2852 O O . LEU A 1 367 ? 5.153 -14.977 -12.712 1.00 96.81 367 LEU A O 1
ATOM 2856 N N . GLY A 1 368 ? 5.754 -13.364 -11.264 1.00 97.38 368 GLY A N 1
ATOM 2857 C CA . GLY A 1 368 ? 5.554 -12.268 -12.208 1.00 97.38 368 GLY A CA 1
ATOM 2858 C C . GLY A 1 368 ? 4.094 -12.151 -12.651 1.00 97.38 368 GLY A C 1
ATOM 2859 O O . GLY A 1 368 ? 3.825 -11.980 -13.825 1.00 97.38 368 GLY A O 1
ATOM 2860 N N . ILE A 1 369 ? 3.125 -12.255 -11.741 1.00 98.31 369 ILE A N 1
ATOM 2861 C CA . ILE A 1 369 ? 1.692 -12.117 -12.076 1.00 98.31 369 ILE A CA 1
ATOM 2862 C C . ILE A 1 369 ? 1.108 -10.817 -11.516 1.00 98.31 369 ILE A C 1
ATOM 2864 O O . ILE A 1 369 ? 1.596 -10.305 -10.502 1.00 98.31 369 ILE A O 1
ATOM 2868 N N . ILE A 1 370 ? 0.059 -10.280 -12.153 1.00 98.44 370 ILE A N 1
ATOM 2869 C CA . ILE A 1 370 ? -0.509 -8.976 -11.766 1.00 98.44 370 ILE A CA 1
ATOM 2870 C C . ILE A 1 370 ? -2.033 -8.930 -11.642 1.00 98.44 370 ILE A C 1
ATOM 2872 O O . ILE A 1 370 ? -2.526 -8.116 -10.866 1.00 98.44 370 ILE A O 1
ATOM 2876 N N . GLU A 1 371 ? -2.781 -9.762 -12.365 1.00 98.44 371 GLU A N 1
ATOM 2877 C CA . GLU A 1 371 ? -4.240 -9.680 -12.439 1.00 98.44 371 GLU A CA 1
ATOM 2878 C C . GLU A 1 371 ? -4.875 -9.968 -11.074 1.00 98.44 371 GLU A C 1
ATOM 2880 O O . GLU A 1 371 ? -4.931 -11.111 -10.623 1.00 98.44 371 GLU A O 1
ATOM 2885 N N . ASP A 1 372 ? -5.367 -8.912 -10.429 1.00 97.62 372 ASP A N 1
ATOM 2886 C CA . ASP A 1 372 ? -5.861 -8.891 -9.045 1.00 97.62 372 ASP A CA 1
ATOM 2887 C C . ASP A 1 372 ? -7.391 -8.785 -8.952 1.00 97.62 372 ASP A C 1
ATOM 2889 O O . ASP A 1 372 ? -7.968 -8.424 -7.927 1.00 97.62 372 ASP A O 1
ATOM 2893 N N . GLY A 1 373 ? -8.069 -9.017 -10.074 1.00 97.44 373 GLY A N 1
ATOM 2894 C CA . GLY A 1 373 ? -9.516 -8.919 -10.168 1.00 97.44 373 GLY A CA 1
ATOM 2895 C C . GLY A 1 373 ? -10.070 -7.492 -10.276 1.00 97.44 373 GLY A C 1
ATOM 2896 O O . GLY A 1 373 ? -11.288 -7.310 -10.391 1.00 97.44 373 GLY A O 1
ATOM 2897 N N . SER A 1 374 ? -9.217 -6.459 -10.267 1.00 96.88 374 SER A N 1
ATOM 2898 C CA . SER A 1 374 ? -9.651 -5.053 -10.291 1.00 96.88 374 SER A CA 1
ATOM 2899 C C . SER A 1 374 ? -10.459 -4.675 -11.538 1.00 96.88 374 SER A C 1
ATOM 2901 O O . SER A 1 374 ? -11.306 -3.778 -11.466 1.00 96.88 374 SER A O 1
ATOM 2903 N N . VAL A 1 375 ? -10.256 -5.384 -12.653 1.00 96.38 375 VAL A N 1
ATOM 2904 C CA . VAL A 1 375 ? -10.951 -5.165 -13.932 1.00 96.38 375 VAL A CA 1
ATOM 2905 C C . VAL A 1 375 ? -12.304 -5.880 -14.022 1.00 96.38 375 VAL A C 1
ATOM 2907 O O . VAL A 1 375 ? -13.169 -5.460 -14.790 1.00 96.38 375 VAL A O 1
ATOM 2910 N N . ASN A 1 376 ? -12.532 -6.932 -13.228 1.00 94.06 376 ASN A N 1
ATOM 2911 C CA . ASN A 1 376 ? -13.715 -7.780 -13.370 1.00 94.06 376 ASN A CA 1
ATOM 2912 C C . ASN A 1 376 ? -15.008 -7.046 -12.989 1.00 94.06 376 ASN A C 1
ATOM 2914 O O . ASN A 1 376 ? -15.079 -6.332 -11.981 1.00 94.06 376 ASN A O 1
ATOM 2918 N N . GLY A 1 377 ? -16.056 -7.256 -13.793 1.00 89.62 377 GLY A N 1
ATOM 2919 C CA . GLY A 1 377 ? -17.386 -6.678 -13.577 1.00 89.62 377 GLY A CA 1
ATOM 2920 C C . GLY A 1 377 ? -17.496 -5.172 -13.851 1.00 89.62 377 GLY A C 1
ATOM 2921 O O . GLY A 1 377 ? -18.561 -4.589 -13.632 1.00 89.62 377 GLY A O 1
ATOM 2922 N N . LEU A 1 378 ? -16.430 -4.521 -14.328 1.00 90.81 378 LEU A N 1
ATOM 2923 C CA . LEU A 1 378 ? -16.468 -3.108 -14.690 1.00 90.81 378 LEU A CA 1
ATOM 2924 C C . LEU A 1 378 ? -17.057 -2.930 -16.087 1.00 90.81 378 LEU A C 1
ATOM 2926 O O . LEU A 1 378 ? -16.442 -3.296 -17.076 1.00 90.81 378 LEU A O 1
ATOM 2930 N N . LYS A 1 379 ? -18.216 -2.270 -16.183 1.00 88.62 379 LYS A N 1
ATOM 2931 C CA . LYS A 1 379 ? -18.906 -2.018 -17.465 1.00 88.62 379 LYS A CA 1
ATOM 2932 C C . LYS A 1 379 ? -18.068 -1.254 -18.497 1.00 88.62 379 LYS A C 1
ATOM 2934 O O . LYS A 1 379 ? -18.388 -1.281 -19.677 1.00 88.62 379 LYS A O 1
ATOM 2939 N N . THR A 1 380 ? -17.050 -0.524 -18.048 1.00 87.62 380 THR A N 1
ATOM 2940 C CA . THR A 1 380 ? -16.181 0.299 -18.897 1.00 87.62 380 THR A CA 1
ATOM 2941 C C . THR A 1 380 ? -14.985 -0.462 -19.462 1.00 87.62 380 THR A C 1
ATOM 2943 O O . THR A 1 380 ? -14.244 0.117 -20.246 1.00 87.62 380 THR A O 1
ATOM 2946 N N . LEU A 1 381 ? -14.754 -1.709 -19.042 1.00 92.69 381 LEU A N 1
ATOM 2947 C CA . LEU A 1 381 ? -13.619 -2.525 -19.464 1.00 92.69 381 LEU A CA 1
ATOM 2948 C C . LEU A 1 381 ? -14.108 -3.894 -19.943 1.00 92.69 381 LEU A C 1
ATOM 2950 O O . LEU A 1 381 ? -15.013 -4.477 -19.353 1.00 92.69 381 LEU A O 1
ATOM 2954 N N . ALA A 1 382 ? -13.486 -4.416 -20.999 1.00 91.06 382 ALA A N 1
ATOM 2955 C CA . ALA A 1 382 ? -13.689 -5.801 -21.400 1.00 91.06 382 ALA A CA 1
ATOM 2956 C C . ALA A 1 382 ? -13.011 -6.715 -20.370 1.00 91.06 382 ALA A C 1
ATOM 2958 O O . ALA A 1 382 ? -11.798 -6.663 -20.201 1.00 91.06 382 ALA A O 1
ATOM 2959 N N . ASP A 1 383 ? -13.787 -7.536 -19.666 1.00 92.38 383 ASP A N 1
ATOM 2960 C CA . ASP A 1 383 ? -13.272 -8.527 -18.714 1.00 92.38 383 ASP A CA 1
ATOM 2961 C C . ASP A 1 383 ? -13.137 -9.925 -19.349 1.00 92.38 383 ASP A C 1
ATOM 2963 O O . ASP A 1 383 ? -12.999 -10.925 -18.638 1.00 92.38 383 ASP A O 1
ATOM 2967 N N . THR A 1 384 ? -13.179 -9.990 -20.684 1.00 95.31 384 THR A N 1
ATOM 2968 C CA . THR A 1 384 ? -12.948 -11.179 -21.509 1.00 95.31 384 THR A CA 1
ATOM 2969 C C . THR A 1 384 ? -11.842 -10.944 -22.534 1.00 95.31 384 THR A C 1
ATOM 2971 O O . THR A 1 384 ? -11.519 -9.808 -22.878 1.00 95.31 384 THR A O 1
ATOM 2974 N N . TRP A 1 385 ? -11.253 -12.034 -23.018 1.00 96.75 385 TRP A N 1
ATOM 2975 C CA . TRP A 1 385 ? -10.274 -12.043 -24.101 1.00 96.75 385 TRP A CA 1
ATOM 2976 C C . TRP A 1 385 ? -10.411 -13.325 -24.923 1.00 96.75 385 TRP A C 1
ATOM 2978 O O . TRP A 1 385 ? -10.939 -14.322 -24.437 1.00 96.75 385 TRP A O 1
ATOM 2988 N N . LYS A 1 386 ? -9.961 -13.307 -26.176 1.00 97.38 386 LYS A N 1
ATOM 2989 C CA . LYS A 1 386 ? -9.982 -14.481 -27.060 1.00 97.38 386 LYS A CA 1
ATOM 2990 C C . LYS A 1 386 ? -8.618 -15.146 -27.159 1.00 97.38 386 LYS A C 1
ATOM 2992 O O . LYS A 1 386 ? -7.618 -14.451 -27.317 1.00 97.38 386 LYS A O 1
ATOM 2997 N N . ASP A 1 387 ? -8.580 -16.468 -27.112 1.00 96.44 387 ASP A N 1
ATOM 2998 C CA . ASP A 1 387 ? -7.349 -17.207 -27.365 1.00 96.44 387 ASP A CA 1
ATOM 2999 C C . ASP A 1 387 ? -6.976 -17.245 -28.859 1.00 96.44 387 ASP A C 1
ATOM 3001 O O . ASP A 1 387 ? -7.683 -16.703 -29.717 1.00 96.44 387 ASP A O 1
ATOM 3005 N N . LYS A 1 388 ? -5.840 -17.868 -29.183 1.00 95.06 388 LYS A N 1
ATOM 3006 C CA . LYS A 1 388 ? -5.370 -18.099 -30.561 1.00 95.06 388 LYS A CA 1
ATOM 3007 C C . LYS A 1 388 ? -6.368 -18.872 -31.432 1.00 95.06 388 LYS A C 1
ATOM 3009 O O . LYS A 1 388 ? -6.344 -18.720 -32.650 1.00 95.06 388 LYS A O 1
ATOM 3014 N N . ASP A 1 389 ? -7.233 -19.677 -30.815 1.00 95.81 389 ASP A N 1
ATOM 3015 C CA . ASP A 1 389 ? -8.267 -20.470 -31.481 1.00 95.81 389 ASP A CA 1
ATOM 3016 C C . ASP A 1 389 ? -9.603 -19.692 -31.562 1.00 95.81 389 ASP A C 1
ATOM 3018 O O . ASP A 1 389 ? -10.608 -20.193 -32.070 1.00 95.81 389 ASP A O 1
ATOM 3022 N N . GLY A 1 390 ? -9.626 -18.442 -31.082 1.00 95.12 390 GLY A N 1
ATOM 3023 C CA . GLY A 1 390 ? -10.779 -17.546 -31.085 1.00 95.12 390 GLY A CA 1
ATOM 3024 C C . GLY A 1 390 ? -11.785 -17.799 -29.959 1.00 95.12 390 GLY A C 1
ATOM 3025 O O . GLY A 1 390 ? -12.828 -17.134 -29.921 1.00 95.12 390 GLY A O 1
ATOM 3026 N N . LYS A 1 391 ? -11.502 -18.724 -29.037 1.00 97.06 391 LYS A N 1
ATOM 3027 C CA . LYS A 1 391 ? -12.367 -19.031 -27.897 1.00 97.06 391 LYS A CA 1
ATOM 3028 C C . LYS A 1 391 ? -12.242 -17.945 -26.836 1.00 97.06 391 LYS A C 1
ATOM 3030 O O . LYS A 1 391 ? -11.154 -17.508 -26.481 1.00 97.06 391 LYS A O 1
ATOM 3035 N N . GLU A 1 392 ? -13.387 -17.512 -26.326 1.00 97.00 392 GLU A N 1
ATOM 3036 C CA . GLU A 1 392 ? -13.470 -16.461 -25.318 1.00 97.00 392 GLU A CA 1
ATOM 3037 C C . GLU A 1 392 ? -13.205 -17.004 -23.902 1.00 97.00 392 GLU A C 1
ATOM 3039 O O . GLU A 1 392 ? -13.744 -18.036 -23.496 1.00 97.00 392 GLU A O 1
ATOM 3044 N N . HIS A 1 393 ? -12.404 -16.266 -23.136 1.00 96.75 393 HIS A N 1
ATOM 3045 C CA . HIS A 1 393 ? -12.018 -16.532 -21.753 1.00 96.75 393 HIS A CA 1
ATOM 3046 C C . HIS A 1 393 ? -12.250 -15.292 -20.898 1.00 96.75 393 HIS A C 1
ATOM 3048 O O . HIS A 1 393 ? -12.163 -14.167 -21.381 1.00 96.75 393 HIS A O 1
ATOM 3054 N N . LYS A 1 394 ? -12.495 -15.474 -19.600 1.00 96.50 394 LYS A N 1
ATOM 3055 C CA . LYS A 1 394 ? -12.491 -14.362 -18.640 1.00 96.50 394 LYS A CA 1
ATOM 3056 C C . LYS A 1 394 ? -11.057 -13.987 -18.265 1.00 96.50 394 LYS A C 1
ATOM 3058 O O . LYS A 1 394 ? -10.199 -14.863 -18.138 1.00 96.50 394 LYS A O 1
ATOM 3063 N N . VAL A 1 395 ? -10.810 -12.698 -18.036 1.00 97.25 395 VAL A N 1
ATOM 3064 C CA . VAL A 1 395 ? -9.592 -12.250 -17.345 1.00 97.25 395 VAL A CA 1
ATOM 3065 C C . VAL A 1 395 ? -9.668 -12.772 -15.911 1.00 97.25 395 VAL A C 1
ATOM 3067 O O . VAL A 1 395 ? -10.601 -12.447 -15.171 1.00 97.25 395 VAL A O 1
ATOM 3070 N N . ARG A 1 396 ? -8.737 -13.656 -15.554 1.00 97.50 396 ARG A N 1
ATOM 3071 C CA . ARG A 1 396 ? -8.680 -14.325 -14.246 1.00 97.50 396 ARG A CA 1
ATOM 3072 C C . ARG A 1 396 ? -8.059 -13.399 -13.204 1.00 97.50 396 ARG A C 1
ATOM 3074 O O . ARG A 1 396 ? -7.226 -12.571 -13.541 1.00 97.50 396 ARG A O 1
ATOM 3081 N N . ASN A 1 397 ? -8.418 -13.589 -11.938 1.00 98.12 397 ASN A N 1
ATOM 3082 C CA . ASN A 1 397 ? -7.692 -13.007 -10.811 1.00 98.12 397 ASN A CA 1
ATOM 3083 C C . ASN A 1 397 ? -6.576 -13.978 -10.401 1.00 98.12 397 ASN A C 1
ATOM 3085 O O . ASN A 1 397 ? -6.749 -14.784 -9.487 1.00 98.12 397 ASN A O 1
ATOM 3089 N N . LEU A 1 398 ? -5.468 -13.955 -11.147 1.00 98.50 398 LEU A N 1
ATOM 3090 C CA . LEU A 1 398 ? -4.341 -14.861 -10.923 1.00 98.50 398 LEU A CA 1
ATOM 3091 C C . LEU A 1 398 ? -3.707 -14.630 -9.547 1.00 98.50 398 LEU A C 1
ATOM 3093 O O . LEU A 1 398 ? -3.260 -15.581 -8.914 1.00 98.50 398 LEU A O 1
ATOM 3097 N N . VAL A 1 399 ? -3.698 -13.387 -9.058 1.00 98.44 399 VAL A N 1
ATOM 3098 C CA . VAL A 1 399 ? -3.138 -13.057 -7.743 1.00 98.44 399 VAL A CA 1
ATOM 3099 C C . VAL A 1 399 ? -3.856 -13.831 -6.635 1.00 98.44 399 VAL A C 1
ATOM 3101 O O . VAL A 1 399 ? -3.199 -14.544 -5.872 1.00 98.44 399 VAL A O 1
ATOM 3104 N N . ASP A 1 400 ? -5.188 -13.755 -6.566 1.00 98.25 400 ASP A N 1
ATOM 3105 C CA . ASP A 1 400 ? -5.955 -14.517 -5.573 1.00 98.25 400 ASP A CA 1
ATOM 3106 C C . ASP A 1 400 ? -5.902 -16.022 -5.848 1.00 98.25 400 ASP A C 1
ATOM 3108 O O . ASP A 1 400 ? -5.701 -16.801 -4.921 1.00 98.25 400 ASP A O 1
ATOM 3112 N N . GLU A 1 401 ? -6.033 -16.440 -7.110 1.00 98.25 401 GLU A N 1
ATOM 3113 C CA . GLU A 1 401 ? -6.087 -17.856 -7.480 1.00 98.25 401 GLU A CA 1
ATOM 3114 C C . GLU A 1 401 ? -4.824 -18.617 -7.049 1.00 98.25 401 GLU A C 1
ATOM 3116 O O . GLU A 1 401 ? -4.920 -19.663 -6.405 1.00 98.25 401 GLU A O 1
ATOM 3121 N N . TYR A 1 402 ? -3.636 -18.081 -7.340 1.00 98.56 402 TYR A N 1
ATOM 3122 C CA . TYR A 1 402 ? -2.374 -18.721 -6.959 1.00 98.56 402 TYR A CA 1
ATOM 3123 C C . TYR A 1 402 ? -2.094 -18.594 -5.458 1.00 98.56 402 TYR A C 1
ATOM 3125 O O . TYR A 1 402 ? -1.557 -19.529 -4.862 1.00 98.56 402 TYR A O 1
ATOM 3133 N N . THR A 1 403 ? -2.497 -17.489 -4.822 1.00 98.62 403 THR A N 1
ATOM 3134 C CA . THR A 1 403 ? -2.372 -17.326 -3.363 1.00 98.62 403 THR A CA 1
ATOM 3135 C C . THR A 1 403 ? -3.244 -18.335 -2.614 1.00 98.62 403 THR A C 1
ATOM 3137 O O . THR A 1 403 ? -2.787 -18.941 -1.645 1.00 98.62 403 THR A O 1
ATOM 3140 N N . ASP A 1 404 ? -4.475 -18.568 -3.077 1.00 98.56 404 ASP A N 1
ATOM 3141 C CA . ASP A 1 404 ? -5.404 -19.541 -2.494 1.00 98.56 404 ASP A CA 1
ATOM 3142 C C . ASP A 1 404 ? -4.912 -20.979 -2.657 1.00 98.56 404 ASP A C 1
ATOM 3144 O O . ASP A 1 404 ? -5.042 -21.784 -1.732 1.00 98.56 404 ASP A O 1
ATOM 3148 N N . VAL A 1 405 ? -4.334 -21.312 -3.817 1.00 98.38 405 VAL A N 1
ATOM 3149 C CA . VAL A 1 405 ? -3.692 -22.617 -4.021 1.00 98.38 405 VAL A CA 1
ATOM 3150 C C . VAL A 1 405 ? -2.517 -22.772 -3.060 1.00 98.38 405 VAL A C 1
ATOM 3152 O O . VAL A 1 405 ? -2.479 -23.757 -2.330 1.00 98.38 405 VAL A O 1
ATOM 3155 N N . LEU A 1 406 ? -1.610 -21.793 -2.980 1.00 98.38 406 LEU A N 1
ATOM 3156 C CA . LEU A 1 406 ? -0.452 -21.879 -2.088 1.00 98.38 406 LEU A CA 1
ATOM 3157 C C . LEU A 1 406 ? -0.862 -22.034 -0.614 1.00 98.38 406 LEU A C 1
ATOM 3159 O O . LEU A 1 406 ? -0.342 -22.911 0.073 1.00 98.38 406 LEU A O 1
ATOM 3163 N N . LEU A 1 407 ? -1.822 -21.232 -0.137 1.00 98.31 407 LEU A N 1
ATOM 3164 C CA . LEU A 1 407 ? -2.379 -21.339 1.218 1.00 98.31 407 LEU A CA 1
ATOM 3165 C C . LEU A 1 407 ? -2.895 -22.756 1.512 1.00 98.31 407 LEU A C 1
ATOM 3167 O O . LEU A 1 407 ? -2.628 -23.303 2.585 1.00 98.31 407 LEU A O 1
ATOM 3171 N N . ARG A 1 408 ? -3.624 -23.349 0.558 1.00 97.81 408 ARG A N 1
ATOM 3172 C CA . ARG A 1 408 ? -4.194 -24.695 0.679 1.00 97.81 408 ARG A CA 1
ATOM 3173 C C . ARG A 1 408 ? -3.116 -25.772 0.695 1.00 97.81 408 ARG A C 1
ATOM 3175 O O . ARG A 1 408 ? -3.121 -26.604 1.596 1.00 97.81 408 ARG A O 1
ATOM 3182 N N . GLU A 1 409 ? -2.180 -25.734 -0.252 1.00 97.12 409 GLU A N 1
ATOM 3183 C CA . GLU A 1 409 ? -1.119 -26.742 -0.371 1.00 97.12 409 GLU A CA 1
ATOM 3184 C C . GLU A 1 409 ? -0.131 -26.688 0.800 1.00 97.12 409 GLU A C 1
ATOM 3186 O O . GLU A 1 409 ? 0.332 -27.726 1.269 1.00 97.12 409 GLU A O 1
ATOM 3191 N N . MET A 1 410 ? 0.137 -25.496 1.345 1.00 96.69 410 MET A N 1
ATOM 3192 C CA . MET A 1 410 ? 0.890 -25.332 2.594 1.00 96.69 410 MET A CA 1
ATOM 3193 C C . MET A 1 410 ? 0.100 -25.769 3.836 1.00 96.69 410 MET A C 1
ATOM 3195 O O . MET A 1 410 ? 0.683 -25.897 4.911 1.00 96.69 410 MET A O 1
ATOM 3199 N N . GLY A 1 411 ? -1.213 -25.993 3.721 1.00 96.25 411 GLY A N 1
ATOM 3200 C CA . GLY A 1 411 ? -2.074 -26.365 4.840 1.00 96.25 411 GLY A CA 1
ATOM 3201 C C . GLY A 1 411 ? -2.269 -25.239 5.855 1.00 96.25 411 GLY A C 1
ATOM 3202 O O . GLY A 1 411 ? -2.397 -25.519 7.042 1.00 96.25 411 GLY A O 1
ATOM 3203 N N . VAL A 1 412 ? -2.280 -23.978 5.410 1.00 96.88 412 VAL A N 1
ATOM 3204 C CA . VAL A 1 412 ? -2.434 -22.772 6.250 1.00 96.88 412 VAL A CA 1
ATOM 3205 C C . VAL A 1 412 ? -3.586 -21.883 5.772 1.00 96.88 412 VAL A C 1
ATOM 3207 O O . VAL A 1 412 ? -3.577 -20.679 5.981 1.00 96.88 412 VAL A O 1
ATOM 3210 N N . ASP A 1 413 ? -4.592 -22.472 5.129 1.00 96.62 413 ASP A N 1
ATOM 3211 C CA . ASP A 1 413 ? -5.752 -21.814 4.508 1.00 96.62 413 ASP A CA 1
ATOM 3212 C C . ASP A 1 413 ? -6.830 -21.328 5.492 1.00 96.62 413 ASP A C 1
ATOM 3214 O O . ASP A 1 413 ? -7.805 -20.694 5.086 1.00 96.62 413 ASP A O 1
ATOM 3218 N N . THR A 1 414 ? -6.652 -21.571 6.792 1.00 97.19 414 THR A N 1
ATOM 3219 C CA . THR A 1 414 ? -7.489 -20.997 7.854 1.00 97.19 414 THR A CA 1
ATOM 3220 C C . THR A 1 414 ? -6.634 -20.360 8.938 1.00 97.19 414 THR A C 1
ATOM 3222 O O . THR A 1 414 ? -5.443 -20.653 9.076 1.00 97.19 414 THR A O 1
ATOM 3225 N N . ALA A 1 415 ? -7.250 -19.503 9.753 1.00 97.06 415 ALA A N 1
ATOM 3226 C CA . ALA A 1 415 ? -6.539 -18.816 10.820 1.00 97.06 415 ALA A CA 1
ATOM 3227 C C . ALA A 1 415 ? -5.989 -19.801 11.869 1.00 97.06 415 ALA A C 1
ATOM 3229 O O . ALA A 1 415 ? -4.851 -19.663 12.310 1.00 97.06 415 ALA A O 1
ATOM 3230 N N . GLU A 1 416 ? -6.754 -20.838 12.210 1.00 96.62 416 GLU A N 1
ATOM 3231 C CA . GLU A 1 416 ? -6.371 -21.885 13.161 1.00 96.62 416 GLU A CA 1
ATOM 3232 C C . GLU A 1 416 ? -5.182 -22.698 12.645 1.00 96.62 416 GLU A C 1
ATOM 3234 O O . GLU A 1 416 ? -4.207 -22.881 13.373 1.00 96.62 416 GLU A O 1
ATOM 3239 N N . LYS A 1 417 ? -5.221 -23.115 11.373 1.00 96.06 417 LYS A N 1
ATOM 3240 C CA . LYS A 1 417 ? -4.122 -23.849 10.739 1.00 96.06 417 LYS A CA 1
ATOM 3241 C C . LYS A 1 417 ? -2.854 -23.001 10.623 1.00 96.06 417 LYS A C 1
ATOM 3243 O O . LYS A 1 417 ? -1.766 -23.486 10.916 1.00 96.06 417 LYS A O 1
ATOM 3248 N N . ALA A 1 418 ? -2.990 -21.722 10.263 1.00 96.69 418 ALA A N 1
ATOM 3249 C CA . ALA A 1 418 ? -1.872 -20.782 10.235 1.00 96.69 418 ALA A CA 1
ATOM 3250 C C . ALA A 1 418 ? -1.236 -20.610 11.624 1.00 96.69 418 ALA A C 1
ATOM 3252 O O . ALA A 1 418 ? -0.014 -20.641 11.750 1.00 96.69 418 ALA A O 1
ATOM 3253 N N . ARG A 1 419 ? -2.050 -20.489 12.682 1.00 95.94 419 ARG A N 1
ATOM 3254 C CA . ARG A 1 419 ? -1.547 -20.473 14.063 1.00 95.94 419 ARG A CA 1
ATOM 3255 C C . ARG A 1 419 ? -0.810 -21.761 14.405 1.00 95.94 419 ARG A C 1
ATOM 3257 O O . ARG A 1 419 ? 0.283 -21.687 14.948 1.00 95.94 419 ARG A O 1
ATOM 3264 N N . GLU A 1 420 ? -1.380 -22.927 14.114 1.00 94.31 420 GLU A N 1
ATOM 3265 C CA . GLU A 1 420 ? -0.711 -24.203 14.392 1.00 94.31 420 GLU A CA 1
ATOM 3266 C C . GLU A 1 420 ? 0.628 -24.334 13.665 1.00 94.31 420 GLU A C 1
ATOM 3268 O O . GLU A 1 420 ? 1.587 -24.814 14.263 1.00 94.31 420 GLU A O 1
ATOM 3273 N N . PHE A 1 421 ? 0.695 -23.898 12.406 1.00 93.94 421 PHE A N 1
ATOM 3274 C CA . PHE A 1 421 ? 1.929 -23.860 11.629 1.00 93.94 421 PHE A CA 1
ATOM 3275 C C . PHE A 1 421 ? 2.987 -22.988 12.308 1.00 93.94 421 PHE A C 1
ATOM 3277 O O . PHE A 1 421 ? 4.071 -23.474 12.626 1.00 93.94 421 PHE A O 1
ATOM 3284 N N . PHE A 1 422 ? 2.653 -21.730 12.605 1.00 94.75 422 PHE A N 1
ATOM 3285 C CA . PHE A 1 422 ? 3.611 -20.795 13.192 1.00 94.75 422 PHE A CA 1
ATOM 3286 C C . PHE A 1 422 ? 4.027 -21.156 14.616 1.00 94.75 422 PHE A C 1
ATOM 3288 O O . PHE A 1 422 ? 5.172 -20.925 14.970 1.00 94.75 422 PHE A O 1
ATOM 3295 N N . LEU A 1 423 ? 3.153 -21.764 15.423 1.00 93.19 423 LEU A N 1
ATOM 3296 C CA . LEU A 1 423 ? 3.513 -22.166 16.787 1.00 93.19 423 LEU A CA 1
ATOM 3297 C C . LEU A 1 423 ? 4.440 -23.390 16.850 1.00 93.19 423 LEU A C 1
ATOM 3299 O O . LEU A 1 423 ? 5.027 -23.644 17.903 1.00 93.19 423 LEU A O 1
ATOM 3303 N N . LYS A 1 424 ? 4.548 -24.168 15.767 1.00 89.69 424 LYS A N 1
ATOM 3304 C CA . LYS A 1 424 ? 5.383 -25.378 15.702 1.00 89.69 424 LYS A CA 1
ATOM 3305 C C . LYS A 1 424 ? 6.768 -25.135 15.115 1.00 89.69 424 LYS A C 1
ATOM 3307 O O . LYS A 1 424 ? 7.627 -25.999 15.258 1.00 89.69 424 LYS A O 1
ATOM 3312 N N . ILE A 1 425 ? 6.980 -24.007 14.446 1.00 86.31 425 ILE A N 1
ATOM 3313 C CA . ILE A 1 425 ? 8.190 -23.744 13.674 1.00 86.31 425 ILE A CA 1
ATOM 3314 C C . ILE A 1 425 ? 8.982 -22.588 14.280 1.00 86.31 425 ILE A C 1
ATOM 3316 O O . ILE A 1 425 ? 8.419 -21.579 14.697 1.00 86.31 425 ILE A O 1
ATOM 3320 N N . GLN A 1 426 ? 10.305 -22.732 14.336 1.00 85.25 426 GLN A N 1
ATOM 3321 C CA . GLN A 1 426 ? 11.171 -21.645 14.783 1.00 85.25 426 GLN A CA 1
ATOM 3322 C C . GLN A 1 426 ? 11.379 -20.623 13.657 1.00 85.25 426 GLN A C 1
ATOM 3324 O O . GLN A 1 426 ? 11.466 -21.027 12.494 1.00 85.25 426 GLN A O 1
ATOM 3329 N N . PRO A 1 427 ? 11.508 -19.317 13.973 1.00 86.19 427 PRO A N 1
ATOM 3330 C CA . PRO A 1 427 ? 11.728 -18.277 12.969 1.00 86.19 427 PRO A CA 1
ATOM 3331 C C . PRO A 1 427 ? 12.879 -18.588 11.999 1.00 86.19 427 PRO A C 1
ATOM 3333 O O . PRO A 1 427 ? 12.710 -18.461 10.793 1.00 86.19 427 PRO A O 1
ATOM 3336 N N . ASP A 1 428 ? 14.008 -19.108 12.487 1.00 84.44 428 ASP A N 1
ATOM 3337 C CA . ASP A 1 428 ? 15.199 -19.353 11.658 1.00 84.44 428 ASP A CA 1
ATOM 3338 C C . ASP A 1 428 ? 14.962 -20.313 10.475 1.00 84.44 428 ASP A C 1
ATOM 3340 O O . ASP A 1 428 ? 15.686 -20.254 9.481 1.00 84.44 428 ASP A O 1
ATOM 3344 N N . HIS A 1 429 ? 13.919 -21.153 10.521 1.00 86.19 429 HIS A N 1
ATOM 3345 C CA . HIS A 1 429 ? 13.557 -22.040 9.408 1.00 86.19 429 HIS A CA 1
ATOM 3346 C C . HIS A 1 429 ? 13.026 -21.280 8.179 1.00 86.19 429 HIS A C 1
ATOM 3348 O O . HIS A 1 429 ? 12.982 -21.843 7.085 1.00 86.19 429 HIS A O 1
ATOM 3354 N N . PHE A 1 430 ? 12.631 -20.012 8.329 1.00 92.12 430 PHE A N 1
ATOM 3355 C CA . PHE A 1 430 ? 12.147 -19.184 7.224 1.00 92.12 430 PHE A CA 1
ATOM 3356 C C . PHE A 1 430 ? 13.250 -18.473 6.454 1.00 92.12 430 PHE A C 1
ATOM 3358 O O . PHE A 1 430 ? 12.969 -17.955 5.379 1.00 92.12 430 PHE A O 1
ATOM 3365 N N . ARG A 1 431 ? 14.497 -18.466 6.938 1.00 90.12 431 ARG A N 1
ATOM 3366 C CA . ARG A 1 431 ? 15.572 -17.651 6.354 1.00 90.12 431 ARG A CA 1
ATOM 3367 C C . ARG A 1 431 ? 15.722 -17.836 4.838 1.00 90.12 431 ARG A C 1
ATOM 3369 O O . ARG A 1 431 ? 15.821 -16.854 4.110 1.00 90.12 431 ARG A O 1
ATOM 3376 N N . SER A 1 432 ? 15.684 -19.083 4.377 1.00 90.00 432 SER A N 1
ATOM 3377 C CA . SER A 1 432 ? 15.891 -19.491 2.980 1.00 90.00 432 SER A CA 1
ATOM 3378 C C . SER A 1 432 ? 14.722 -20.310 2.412 1.00 90.00 432 SER A C 1
ATOM 3380 O O . SER A 1 432 ? 14.887 -21.073 1.455 1.00 90.00 432 SER A O 1
ATOM 3382 N N . LEU A 1 433 ? 13.529 -20.197 3.010 1.00 94.44 433 LEU A N 1
ATOM 3383 C CA . LEU A 1 433 ? 12.391 -21.039 2.650 1.00 94.44 433 LEU A CA 1
ATOM 3384 C C . LEU A 1 433 ? 11.902 -20.751 1.224 1.00 94.44 433 LEU A C 1
ATOM 3386 O O . LEU A 1 433 ? 11.246 -19.747 0.968 1.00 94.44 433 LEU A O 1
ATOM 3390 N N . ARG A 1 434 ? 12.116 -21.700 0.312 1.00 96.38 434 ARG A N 1
ATOM 3391 C CA . ARG A 1 434 ? 11.477 -21.720 -1.011 1.00 96.38 434 ARG A CA 1
ATOM 3392 C C . ARG A 1 434 ? 10.487 -22.862 -1.084 1.00 96.38 434 ARG A C 1
ATOM 3394 O O . ARG A 1 434 ? 10.841 -24.007 -0.794 1.00 96.38 434 ARG A O 1
ATOM 3401 N N . VAL A 1 435 ? 9.266 -22.563 -1.496 1.00 97.19 435 VAL A N 1
ATOM 3402 C CA . VAL A 1 435 ? 8.196 -23.555 -1.631 1.00 97.19 435 VAL A CA 1
ATOM 3403 C C . VAL A 1 435 ? 7.815 -23.724 -3.086 1.00 97.19 435 VAL A C 1
ATOM 3405 O O . VAL A 1 435 ? 7.932 -22.792 -3.875 1.00 97.19 435 VAL A O 1
ATOM 3408 N N . ALA A 1 436 ? 7.342 -24.910 -3.438 1.00 97.69 436 ALA A N 1
ATOM 3409 C CA . ALA A 1 436 ? 6.848 -25.201 -4.766 1.00 97.69 436 ALA A CA 1
ATOM 3410 C C . ALA A 1 436 ? 5.484 -25.871 -4.721 1.00 97.69 436 ALA A C 1
ATOM 3412 O O . ALA A 1 436 ? 5.267 -26.775 -3.920 1.00 97.69 436 ALA A O 1
ATOM 3413 N N . PHE A 1 437 ? 4.574 -25.457 -5.596 1.00 97.19 437 PHE A N 1
ATOM 3414 C CA . PHE A 1 437 ? 3.221 -26.008 -5.652 1.00 97.19 437 PHE A CA 1
ATOM 3415 C C . PHE A 1 437 ? 2.744 -26.179 -7.094 1.00 97.19 437 PHE A C 1
ATOM 3417 O O . PHE A 1 437 ? 3.220 -25.512 -8.017 1.00 97.19 437 PHE A O 1
ATOM 3424 N N . ALA A 1 438 ? 1.824 -27.120 -7.290 1.00 95.25 438 ALA A N 1
ATOM 3425 C CA . ALA A 1 438 ? 1.181 -27.329 -8.576 1.00 95.25 438 ALA A CA 1
ATOM 3426 C C . ALA A 1 438 ? 0.060 -26.296 -8.725 1.00 95.25 438 ALA A C 1
ATOM 3428 O O . ALA A 1 438 ? -0.947 -26.349 -8.022 1.00 95.25 438 ALA A O 1
ATOM 3429 N N . GLY A 1 439 ? 0.263 -25.326 -9.611 1.00 91.94 439 GLY A N 1
ATOM 3430 C CA . GLY A 1 439 ? -0.720 -24.294 -9.918 1.00 91.94 439 GLY A CA 1
ATOM 3431 C C . GLY A 1 439 ? -1.497 -24.605 -11.198 1.00 91.94 439 GLY A C 1
ATOM 3432 O O . GLY A 1 439 ? -1.072 -25.441 -12.000 1.00 91.94 439 GLY A O 1
ATOM 3433 N N . PRO A 1 440 ? -2.622 -23.914 -11.431 1.00 93.75 440 PRO A N 1
ATOM 3434 C CA . PRO A 1 440 ? -3.253 -23.900 -12.747 1.00 93.75 440 PRO A CA 1
ATOM 3435 C C . PRO A 1 440 ? -2.266 -23.349 -13.795 1.00 93.75 440 PRO A C 1
ATOM 3437 O O . PRO A 1 440 ? -1.340 -22.624 -13.433 1.00 93.75 440 PRO A O 1
ATOM 3440 N N . PRO A 1 441 ? -2.433 -23.645 -15.095 1.00 94.50 441 PRO A N 1
ATOM 3441 C CA . PRO A 1 441 ? -1.597 -23.033 -16.121 1.00 94.50 441 PRO A CA 1
ATOM 3442 C C . PRO A 1 441 ? -1.867 -21.525 -16.209 1.00 94.50 441 PRO A C 1
ATOM 3444 O O . PRO A 1 441 ? -3.010 -21.071 -16.058 1.00 94.50 441 PRO A O 1
ATOM 3447 N N . LEU A 1 442 ? -0.819 -20.750 -16.492 1.00 96.06 442 LEU A N 1
ATOM 3448 C CA . LEU A 1 442 ? -0.958 -19.331 -16.820 1.00 96.06 442 LEU A CA 1
ATOM 3449 C C . LEU A 1 442 ? -1.727 -19.162 -18.145 1.00 96.06 442 LEU A C 1
ATOM 3451 O O . LEU A 1 442 ? -1.666 -20.046 -19.005 1.00 96.06 442 LEU A O 1
ATOM 3455 N N . PRO A 1 443 ? -2.453 -18.044 -18.334 1.00 96.88 443 PRO A N 1
ATOM 3456 C CA . PRO A 1 443 ? -3.035 -17.704 -19.630 1.00 96.88 443 PRO A CA 1
ATOM 3457 C C . PRO A 1 443 ? -1.983 -17.701 -20.748 1.00 96.88 443 PRO A C 1
ATOM 3459 O O . PRO A 1 443 ? -0.854 -17.273 -20.535 1.00 96.88 443 PRO A O 1
ATOM 3462 N N . GLU A 1 444 ? -2.347 -18.116 -21.963 1.00 96.00 444 GLU A N 1
ATOM 3463 C CA . GLU A 1 444 ? -1.386 -18.288 -23.073 1.00 96.00 444 GLU A CA 1
ATOM 3464 C C . GLU A 1 444 ? -0.670 -16.997 -23.521 1.00 96.00 444 GLU A C 1
ATOM 3466 O O . GLU A 1 444 ? 0.315 -17.036 -24.266 1.00 96.00 444 GLU A O 1
ATOM 3471 N N . TYR A 1 445 ? -1.202 -15.840 -23.122 1.00 96.19 445 TYR A N 1
ATOM 3472 C CA . TYR A 1 445 ? -0.616 -14.541 -23.415 1.00 96.19 445 TYR A CA 1
ATOM 3473 C C . TYR A 1 445 ? 0.591 -14.221 -22.516 1.00 96.19 445 TYR A C 1
ATOM 3475 O O . TYR A 1 445 ? 1.323 -13.278 -22.813 1.00 96.19 445 TYR A O 1
ATOM 3483 N N . TYR A 1 446 ? 0.826 -14.996 -21.449 1.00 97.06 446 TYR A N 1
ATOM 3484 C CA . TYR A 1 446 ? 2.008 -14.866 -20.596 1.00 97.06 446 TYR A CA 1
ATOM 3485 C C . TYR A 1 446 ? 3.275 -15.301 -21.334 1.00 97.06 446 TYR A C 1
ATOM 3487 O O . TYR A 1 446 ? 3.389 -16.439 -21.792 1.00 97.06 446 TYR A O 1
ATOM 3495 N N . ARG A 1 447 ? 4.236 -14.380 -21.455 1.00 94.88 447 ARG A N 1
ATOM 3496 C CA . ARG A 1 447 ? 5.513 -14.559 -22.170 1.00 94.88 447 ARG A CA 1
ATOM 3497 C C . ARG A 1 447 ? 6.607 -13.747 -21.487 1.00 94.88 447 ARG A C 1
ATOM 3499 O O . ARG A 1 447 ? 6.298 -12.859 -20.704 1.00 94.88 447 ARG A O 1
ATOM 3506 N N . SER A 1 448 ? 7.875 -14.013 -21.792 1.00 93.19 448 SER A N 1
ATOM 3507 C CA . SER A 1 448 ? 8.997 -13.227 -21.250 1.00 93.19 448 SER A CA 1
ATOM 3508 C C . SER A 1 448 ? 9.015 -11.775 -21.743 1.00 93.19 448 SER A C 1
ATOM 3510 O O . SER A 1 448 ? 9.415 -10.897 -20.993 1.00 93.19 448 SER A O 1
ATOM 3512 N N . ASP A 1 449 ? 8.547 -11.513 -22.969 1.00 96.06 449 ASP A N 1
ATOM 3513 C CA . ASP A 1 449 ? 8.258 -10.159 -23.457 1.00 96.06 449 ASP A CA 1
ATOM 3514 C C . ASP A 1 449 ? 6.782 -10.063 -23.855 1.00 96.06 449 ASP A C 1
ATOM 3516 O O . ASP A 1 449 ? 6.290 -10.807 -24.708 1.00 96.06 449 ASP A O 1
ATOM 3520 N N . MET A 1 450 ? 6.069 -9.150 -23.206 1.00 97.56 450 MET A N 1
ATOM 3521 C CA . MET A 1 450 ? 4.640 -8.899 -23.372 1.00 97.56 450 MET A CA 1
ATOM 3522 C C . MET A 1 450 ? 4.426 -7.469 -23.860 1.00 97.56 450 MET A C 1
ATOM 3524 O O . MET A 1 450 ? 5.137 -6.551 -23.452 1.00 97.56 450 MET A O 1
ATOM 3528 N N . ASP A 1 451 ? 3.447 -7.241 -24.740 1.00 97.31 451 ASP A N 1
ATOM 3529 C CA . ASP A 1 451 ? 3.219 -5.924 -25.340 1.00 97.31 451 ASP A CA 1
ATOM 3530 C C . ASP A 1 451 ? 2.263 -5.035 -24.526 1.00 97.31 451 ASP A C 1
ATOM 3532 O O . ASP A 1 451 ? 1.047 -5.105 -24.670 1.00 97.31 451 ASP A O 1
ATOM 3536 N N . PHE A 1 452 ? 2.812 -4.186 -23.658 1.00 98.50 452 PHE A N 1
ATOM 3537 C CA . PHE A 1 452 ? 2.032 -3.342 -22.761 1.00 98.50 452 PHE A CA 1
ATOM 3538 C C . PHE A 1 452 ? 1.667 -1.975 -23.340 1.00 98.50 452 PHE A C 1
ATOM 3540 O O . PHE A 1 452 ? 2.446 -1.345 -24.054 1.00 98.50 452 PHE A O 1
ATOM 3547 N N . SER A 1 453 ? 0.520 -1.455 -22.903 1.00 98.56 453 SER A N 1
ATOM 3548 C CA . SER A 1 453 ? 0.174 -0.033 -22.980 1.00 98.56 453 SER A CA 1
ATOM 3549 C C . SER A 1 453 ? -0.589 0.403 -21.730 1.00 98.56 453 SER A C 1
ATOM 3551 O O . SER A 1 453 ? -1.178 -0.418 -21.031 1.00 98.56 453 SER A O 1
ATOM 3553 N N . VAL A 1 454 ? -0.573 1.697 -21.423 1.00 98.69 454 VAL A N 1
ATOM 3554 C CA . VAL A 1 454 ? -1.192 2.246 -20.211 1.00 98.69 454 VAL A CA 1
ATOM 3555 C C . VAL A 1 454 ? -2.163 3.351 -20.584 1.00 98.69 454 VAL A C 1
ATOM 3557 O O . VAL A 1 454 ? -1.843 4.220 -21.395 1.00 98.69 454 VAL A O 1
ATOM 3560 N N . VAL A 1 455 ? -3.331 3.358 -19.945 1.00 98.44 455 VAL A N 1
ATOM 3561 C CA . VAL A 1 455 ? -4.264 4.488 -19.999 1.00 98.44 455 VAL A CA 1
ATOM 3562 C C . VAL A 1 455 ? -4.446 5.051 -18.601 1.00 98.44 455 VAL A C 1
ATOM 3564 O O . VAL A 1 455 ? -4.802 4.330 -17.665 1.00 98.44 455 VAL A O 1
ATOM 3567 N N . ILE A 1 456 ? -4.213 6.352 -18.471 1.00 98.31 456 ILE A N 1
ATOM 3568 C CA . ILE A 1 456 ? -4.471 7.112 -17.259 1.00 98.31 456 ILE A CA 1
ATOM 3569 C C . ILE A 1 456 ? -5.661 8.023 -17.516 1.00 98.31 456 ILE A C 1
ATOM 3571 O O . ILE A 1 456 ? -5.548 9.070 -18.149 1.00 98.31 456 ILE A O 1
ATOM 3575 N N . ASP A 1 457 ? -6.806 7.607 -16.999 1.00 97.06 457 ASP A N 1
ATOM 3576 C CA . ASP A 1 457 ? -8.032 8.389 -17.022 1.00 97.06 457 ASP A CA 1
ATOM 3577 C C . ASP A 1 457 ? -8.026 9.341 -15.826 1.00 97.06 457 ASP A C 1
ATOM 3579 O O . ASP A 1 457 ? -7.977 8.903 -14.671 1.00 97.06 457 ASP A O 1
ATOM 3583 N N . ARG A 1 458 ? -8.066 10.648 -16.106 1.00 96.56 458 ARG A N 1
ATOM 3584 C CA . ARG A 1 458 ? -8.025 11.696 -15.082 1.00 96.56 458 ARG A CA 1
ATOM 3585 C C . ARG A 1 458 ? -9.309 11.797 -14.249 1.00 96.56 458 ARG A C 1
ATOM 3587 O O . ARG A 1 458 ? -9.291 12.456 -13.216 1.00 96.56 458 ARG A O 1
ATOM 3594 N N 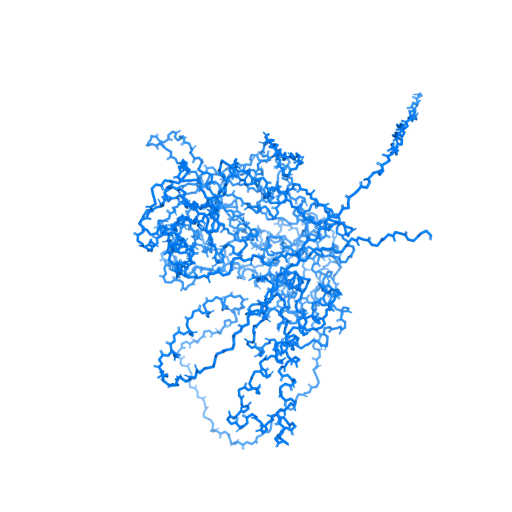. GLY A 1 459 ? -10.396 11.133 -14.636 1.00 95.25 459 GLY A N 1
ATOM 3595 C CA . GLY A 1 459 ? -11.671 11.216 -13.931 1.00 95.25 459 GLY A CA 1
ATOM 3596 C C . GLY A 1 459 ? -12.314 12.599 -14.051 1.00 95.25 459 GLY A C 1
ATOM 3597 O O . GLY A 1 459 ? -12.201 13.248 -15.088 1.00 95.25 459 GLY A O 1
ATOM 3598 N N . ASP A 1 460 ? -13.016 13.036 -13.009 1.00 95.62 460 AS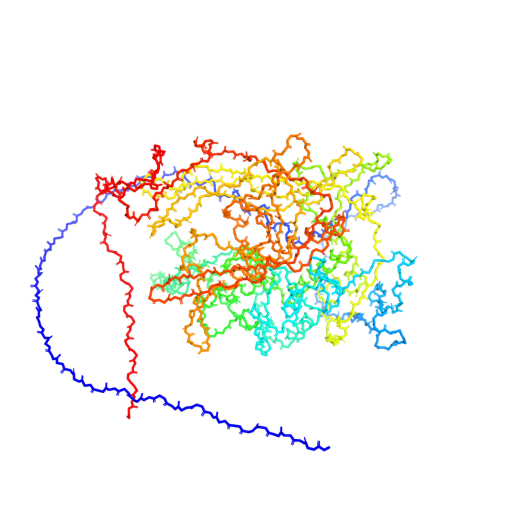P A N 1
ATOM 3599 C CA . ASP A 1 460 ? -13.618 14.371 -12.935 1.00 95.62 460 ASP A CA 1
ATOM 3600 C C . ASP A 1 460 ? -12.568 15.432 -12.574 1.00 95.62 460 ASP A C 1
ATOM 3602 O O . ASP A 1 460 ? -11.871 15.314 -11.563 1.00 95.62 460 ASP A O 1
ATOM 3606 N N . VAL A 1 461 ? -12.471 16.484 -13.389 1.00 95.25 461 VAL A N 1
ATOM 3607 C CA . VAL A 1 461 ? -11.453 17.537 -13.284 1.00 95.25 461 VAL A CA 1
ATOM 3608 C C . VAL A 1 461 ? -12.123 18.891 -13.099 1.00 95.25 461 VAL A C 1
ATOM 3610 O O . VAL A 1 461 ? -12.952 19.269 -13.916 1.00 95.25 461 VAL A O 1
ATOM 3613 N N . TYR A 1 462 ? -11.705 19.646 -12.084 1.00 93.50 462 TYR A N 1
ATOM 3614 C CA . TYR A 1 462 ? -12.130 21.031 -11.872 1.00 93.50 462 TYR A CA 1
ATOM 3615 C C . TYR A 1 462 ? -10.958 21.988 -12.075 1.00 93.50 462 TYR A C 1
ATOM 3617 O O . TYR A 1 462 ? -9.929 21.843 -11.413 1.00 93.50 462 TYR A O 1
ATOM 3625 N N . TYR A 1 463 ? -11.122 22.965 -12.968 1.00 93.31 463 TYR A N 1
ATOM 3626 C CA . TYR A 1 463 ? -10.172 24.070 -13.145 1.00 93.31 463 TYR A CA 1
ATOM 3627 C C . TYR A 1 463 ? -10.579 25.328 -12.379 1.00 93.31 463 TYR A C 1
ATOM 3629 O O . TYR A 1 463 ? -9.723 26.161 -12.103 1.00 93.31 463 TYR A O 1
ATOM 3637 N N . ASP A 1 464 ? -11.848 25.456 -11.982 1.00 90.56 464 ASP A N 1
ATOM 3638 C CA . ASP A 1 464 ? -12.307 26.564 -11.142 1.00 90.56 464 ASP A CA 1
ATOM 3639 C C . ASP A 1 464 ? -11.560 26.585 -9.803 1.00 90.56 464 ASP A C 1
ATOM 3641 O O . ASP A 1 464 ? -11.260 25.528 -9.235 1.00 90.56 464 ASP A O 1
ATOM 3645 N N . ALA A 1 465 ? -11.301 27.788 -9.280 1.00 89.75 465 ALA A N 1
ATOM 3646 C CA . ALA A 1 465 ? -10.692 27.972 -7.967 1.00 89.75 465 ALA A CA 1
ATOM 3647 C C . ALA A 1 465 ? -11.448 27.168 -6.887 1.00 89.75 465 ALA A C 1
ATOM 3649 O O . ALA A 1 465 ? -12.681 27.094 -6.927 1.00 89.75 465 ALA A O 1
ATOM 3650 N N . PRO A 1 466 ? -10.746 26.578 -5.902 1.00 88.62 466 PRO A N 1
ATOM 3651 C CA . PRO A 1 466 ? -11.367 25.757 -4.862 1.00 88.62 466 PRO A CA 1
ATOM 3652 C C . PRO A 1 466 ? -12.046 26.603 -3.774 1.00 88.62 466 PRO A C 1
ATOM 3654 O O . PRO A 1 466 ? -12.608 26.058 -2.823 1.00 88.62 466 PRO A O 1
ATOM 3657 N N . VAL A 1 467 ? -11.976 27.929 -3.900 1.00 86.81 467 VAL A N 1
ATOM 3658 C CA . VAL A 1 467 ? -12.580 28.919 -3.011 1.00 86.81 467 VAL A CA 1
ATOM 3659 C C . VAL A 1 467 ? -13.335 29.963 -3.830 1.00 86.81 467 VAL A C 1
ATOM 3661 O O . VAL A 1 467 ? -13.010 30.194 -4.996 1.00 86.81 467 VAL A O 1
ATOM 3664 N N . ASP A 1 468 ? -14.375 30.550 -3.246 1.00 82.12 468 ASP A N 1
ATOM 3665 C CA . ASP A 1 468 ? -15.129 31.651 -3.841 1.00 82.12 468 ASP A CA 1
ATOM 3666 C C . ASP A 1 468 ? -14.529 33.030 -3.523 1.00 82.12 468 ASP A C 1
ATOM 3668 O O . ASP A 1 468 ? -13.510 33.135 -2.841 1.00 82.12 468 ASP A O 1
ATOM 3672 N N . ALA A 1 469 ? -15.176 34.088 -4.029 1.00 74.38 469 ALA A N 1
ATOM 3673 C CA . ALA A 1 469 ? -14.784 35.481 -3.812 1.00 74.38 469 ALA A CA 1
ATOM 3674 C C . ALA A 1 469 ? -14.673 35.854 -2.320 1.00 74.38 469 ALA A C 1
ATOM 3676 O O . ALA A 1 469 ? -13.835 36.672 -1.964 1.00 74.38 469 ALA A O 1
ATOM 3677 N N . ALA A 1 470 ? -15.473 35.231 -1.450 1.00 76.31 470 ALA A N 1
ATOM 3678 C CA . ALA A 1 470 ? -15.468 35.461 -0.007 1.00 76.31 470 ALA A CA 1
ATOM 3679 C C . ALA A 1 470 ? -14.480 34.544 0.746 1.00 76.31 470 ALA A C 1
ATOM 3681 O O . ALA A 1 470 ? -14.438 34.558 1.975 1.00 76.31 470 ALA A O 1
ATOM 3682 N N . GLY A 1 471 ? -13.697 33.729 0.030 1.00 77.81 471 GLY A N 1
ATOM 3683 C CA . GLY A 1 471 ? -12.746 32.782 0.608 1.00 77.81 471 GLY A CA 1
ATOM 3684 C C . GLY A 1 471 ? -13.376 31.482 1.120 1.00 77.81 471 GLY A C 1
ATOM 3685 O O . GLY A 1 471 ? -12.666 30.655 1.698 1.00 77.81 471 GLY A O 1
ATOM 3686 N N . ASN A 1 472 ? -14.675 31.250 0.898 1.00 83.31 472 ASN A N 1
ATOM 3687 C CA . ASN A 1 472 ? -15.326 30.007 1.308 1.00 83.31 472 ASN A CA 1
ATOM 3688 C C . ASN A 1 472 ? -14.975 28.873 0.348 1.00 83.31 472 ASN A C 1
ATOM 3690 O O . ASN A 1 472 ? -14.882 29.070 -0.863 1.00 83.31 472 ASN A O 1
ATOM 3694 N N . SER A 1 473 ? -14.832 27.654 0.872 1.00 85.19 473 SER A N 1
ATOM 3695 C CA . SER A 1 473 ? -14.566 26.477 0.042 1.00 85.19 473 SER A CA 1
ATOM 3696 C C . SER A 1 473 ? -15.718 26.206 -0.927 1.00 85.19 473 SER A C 1
ATOM 3698 O O . SER A 1 473 ? -16.885 26.154 -0.537 1.00 85.19 473 SER A O 1
ATOM 3700 N N . ARG A 1 474 ? -15.379 25.984 -2.198 1.00 87.75 474 ARG A N 1
ATOM 3701 C CA . ARG A 1 474 ? -16.328 25.577 -3.232 1.00 87.75 474 ARG A CA 1
ATOM 3702 C C . ARG A 1 474 ? -16.505 24.070 -3.245 1.00 87.75 474 ARG A C 1
ATOM 3704 O O . ARG A 1 474 ? -15.543 23.304 -3.213 1.00 87.75 474 ARG A O 1
ATOM 3711 N N . PHE A 1 475 ? -17.756 23.644 -3.364 1.00 87.19 475 PHE A N 1
ATOM 3712 C CA . PHE A 1 475 ? -18.080 22.235 -3.515 1.00 87.19 475 PHE A CA 1
ATOM 3713 C C . PHE A 1 475 ? -17.753 21.752 -4.937 1.00 87.19 475 PHE A C 1
ATOM 3715 O O . PHE A 1 475 ? -18.341 22.221 -5.909 1.00 87.19 475 PHE A O 1
ATOM 3722 N N . GLN A 1 476 ? -16.822 20.803 -5.049 1.00 89.44 476 GLN A N 1
ATOM 3723 C CA . GLN A 1 476 ? -16.353 20.213 -6.310 1.00 89.44 476 GLN A CA 1
ATOM 3724 C C . GLN A 1 476 ? -16.532 18.683 -6.257 1.00 89.44 476 GLN A C 1
ATOM 3726 O O . GLN A 1 476 ? -15.601 17.957 -5.897 1.00 89.44 476 GLN A O 1
ATOM 3731 N N . PRO A 1 477 ? -17.752 18.169 -6.504 1.00 90.00 477 PRO A N 1
ATOM 3732 C CA . PRO A 1 477 ? -18.048 16.749 -6.347 1.00 90.00 477 PRO A CA 1
ATOM 3733 C C . PRO A 1 477 ? -17.325 15.886 -7.387 1.00 90.00 477 PRO A C 1
ATOM 3735 O O . PRO A 1 477 ? -17.454 16.087 -8.587 1.00 90.00 477 PRO A O 1
ATOM 3738 N N . VAL A 1 478 ? -16.623 14.852 -6.920 1.00 89.69 478 VAL A N 1
ATOM 3739 C CA . VAL A 1 478 ? -15.948 13.869 -7.781 1.00 89.69 478 VAL A CA 1
ATOM 3740 C C . VAL A 1 478 ? -16.732 12.563 -7.764 1.00 89.69 478 VAL A C 1
ATOM 3742 O O . VAL A 1 478 ? -16.787 11.884 -6.737 1.00 89.69 478 VAL A O 1
ATOM 3745 N N . SER A 1 479 ? -17.313 12.199 -8.907 1.00 91.44 479 SER A N 1
ATOM 3746 C CA . SER A 1 479 ? -18.039 10.935 -9.101 1.00 91.44 479 SER A CA 1
ATOM 3747 C C . SER A 1 479 ? -17.203 9.889 -9.843 1.00 91.44 479 SER A C 1
ATOM 3749 O O . SER A 1 479 ? -17.246 8.708 -9.502 1.00 91.44 479 SER A O 1
ATOM 3751 N N . ARG A 1 480 ? -16.385 10.322 -10.812 1.00 92.75 480 ARG A N 1
ATOM 3752 C CA . ARG A 1 480 ? -15.403 9.491 -11.513 1.00 92.75 480 ARG A CA 1
ATOM 3753 C C . ARG A 1 480 ? -14.019 9.811 -10.965 1.00 92.75 480 ARG A C 1
ATOM 3755 O O . ARG A 1 480 ? -13.491 10.896 -11.185 1.00 92.75 480 ARG A O 1
ATOM 3762 N N . ARG A 1 481 ? -13.434 8.873 -10.223 1.00 93.88 481 ARG A N 1
ATOM 3763 C CA . ARG A 1 481 ? -12.078 9.023 -9.680 1.00 93.88 481 ARG A CA 1
ATOM 3764 C C . ARG A 1 481 ? -11.022 8.743 -10.756 1.00 93.88 481 ARG A C 1
ATOM 3766 O O . ARG A 1 481 ? -11.285 7.922 -11.639 1.00 93.88 481 ARG A O 1
ATOM 3773 N N . PRO A 1 482 ? -9.839 9.376 -10.668 1.00 96.12 482 PRO A N 1
ATOM 3774 C CA . PRO A 1 482 ? -8.751 9.087 -11.580 1.00 96.12 482 PRO A CA 1
ATOM 3775 C C . PRO A 1 482 ? -8.225 7.667 -11.409 1.00 96.12 482 PRO A C 1
ATOM 3777 O O . PRO A 1 482 ? -8.344 7.043 -10.349 1.00 96.12 482 PRO A O 1
ATOM 3780 N N . SER A 1 483 ? -7.613 7.154 -12.467 1.00 96.88 483 SER A N 1
ATOM 3781 C CA . SER A 1 483 ? -7.190 5.761 -12.515 1.00 96.88 483 SER A CA 1
ATOM 3782 C C . SER A 1 483 ? -6.077 5.486 -13.511 1.00 96.88 483 SER A C 1
ATOM 3784 O O . SER A 1 483 ? -5.945 6.189 -14.505 1.00 96.88 483 SER A O 1
ATOM 3786 N N . ASN A 1 484 ? -5.323 4.424 -13.259 1.00 98.06 484 ASN A N 1
ATOM 3787 C CA . ASN A 1 484 ? -4.280 3.885 -14.115 1.00 98.06 484 ASN A CA 1
ATOM 3788 C C . ASN A 1 484 ? -4.668 2.452 -14.507 1.00 98.06 484 ASN A C 1
ATOM 3790 O O . ASN A 1 484 ? -4.913 1.626 -13.629 1.00 98.06 484 ASN A O 1
ATOM 3794 N N . THR A 1 485 ? -4.777 2.175 -15.805 1.00 98.69 485 THR A N 1
ATOM 3795 C CA . THR A 1 485 ? -5.119 0.845 -16.328 1.00 98.69 485 THR A CA 1
ATOM 3796 C C . THR A 1 485 ? -3.979 0.334 -17.197 1.00 98.69 485 THR A C 1
ATOM 3798 O O . THR A 1 485 ? -3.610 0.999 -18.169 1.00 98.69 485 THR A O 1
ATOM 3801 N N . LEU A 1 486 ? -3.439 -0.837 -16.853 1.00 98.75 486 LEU A N 1
ATOM 3802 C CA . LEU A 1 486 ? -2.446 -1.545 -17.660 1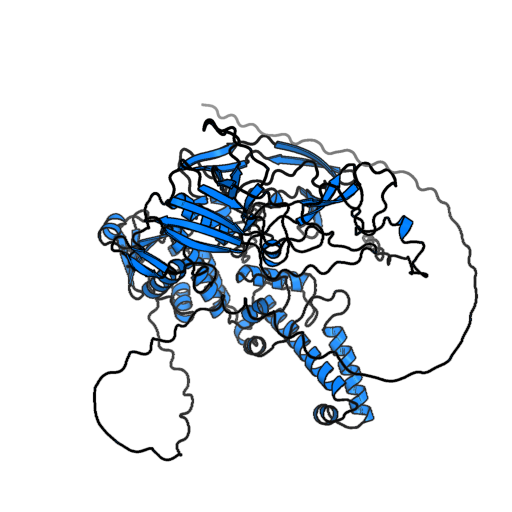.00 98.75 486 LEU A CA 1
ATOM 3803 C C . LEU A 1 486 ? -3.168 -2.481 -18.631 1.00 98.75 486 LEU A C 1
ATOM 3805 O O . LEU A 1 486 ? -3.983 -3.305 -18.215 1.00 98.75 486 LEU A O 1
ATOM 3809 N N . TYR A 1 487 ? -2.827 -2.373 -19.908 1.00 98.69 487 TYR A N 1
ATOM 3810 C CA . TYR A 1 487 ? -3.314 -3.236 -20.973 1.00 98.69 487 TYR A CA 1
ATOM 3811 C C . TYR A 1 487 ? -2.186 -4.070 -21.562 1.00 98.69 487 TYR A C 1
ATOM 3813 O O . TYR A 1 487 ? -1.049 -3.610 -21.664 1.00 98.69 487 TYR A O 1
ATOM 3821 N N . LEU A 1 488 ? -2.556 -5.251 -22.037 1.00 98.25 488 LEU A N 1
ATOM 3822 C CA . LEU A 1 488 ? -1.759 -6.109 -22.896 1.00 98.25 488 LEU A CA 1
ATOM 3823 C C . LEU A 1 488 ? -2.361 -6.134 -24.302 1.00 98.25 488 LEU A C 1
ATOM 3825 O O . LEU A 1 488 ? -3.556 -6.384 -24.451 1.00 98.25 488 LEU A O 1
ATOM 3829 N N . SER A 1 489 ? -1.542 -5.920 -25.324 1.00 97.88 489 SER A N 1
ATOM 3830 C CA . SER A 1 489 ? -1.886 -6.240 -26.707 1.00 97.88 489 SER A CA 1
ATOM 3831 C C . SER A 1 489 ? -1.591 -7.718 -26.966 1.00 97.88 489 SER A C 1
ATOM 3833 O O . SER A 1 489 ? -0.465 -8.177 -26.774 1.00 97.88 489 SER A O 1
ATOM 3835 N N . TYR A 1 490 ? -2.592 -8.474 -27.404 1.00 97.00 490 TYR A N 1
ATOM 3836 C CA . TYR A 1 490 ? -2.460 -9.898 -27.720 1.00 97.00 490 TYR A CA 1
ATOM 3837 C C . TYR A 1 490 ? -3.448 -10.251 -28.830 1.00 97.00 490 TYR A C 1
ATOM 3839 O O . TYR A 1 490 ? -4.607 -9.928 -28.663 1.00 97.00 490 TYR A O 1
ATOM 3847 N N . ASN A 1 491 ? -3.056 -10.885 -29.942 1.00 94.06 491 ASN A N 1
ATOM 3848 C CA . ASN A 1 491 ? -3.964 -11.223 -31.063 1.00 94.06 491 ASN A CA 1
ATOM 3849 C C . ASN A 1 491 ? -4.922 -10.072 -31.468 1.00 94.06 491 ASN A C 1
ATOM 3851 O O . ASN A 1 491 ? -6.139 -10.250 -31.490 1.00 94.06 491 ASN A O 1
ATOM 3855 N N . ASP A 1 492 ? -4.379 -8.874 -31.711 1.00 93.31 492 ASP A N 1
ATOM 3856 C CA . ASP A 1 492 ? -5.120 -7.666 -32.132 1.00 93.31 492 ASP A CA 1
ATOM 3857 C C . ASP A 1 492 ? -6.224 -7.161 -31.174 1.00 93.31 492 ASP A C 1
ATOM 3859 O O . ASP A 1 492 ? -7.013 -6.281 -31.522 1.00 93.31 492 ASP A O 1
ATOM 3863 N N . GLN A 1 493 ? -6.262 -7.650 -29.933 1.00 95.69 493 GLN A N 1
ATOM 3864 C CA . GLN A 1 493 ? -7.127 -7.149 -28.854 1.00 95.69 493 GLN A CA 1
ATOM 3865 C C . GLN A 1 493 ? -6.289 -6.512 -27.742 1.00 95.69 493 GLN A C 1
ATOM 3867 O O . GLN A 1 493 ? -5.115 -6.832 -27.546 1.00 95.69 493 GLN A O 1
ATOM 3872 N N . LYS A 1 494 ? -6.927 -5.617 -26.982 1.00 96.31 494 LYS A N 1
ATOM 3873 C CA . LYS A 1 494 ? -6.375 -5.032 -25.757 1.00 96.31 494 LYS A CA 1
ATOM 3874 C C . LYS A 1 494 ? -7.044 -5.656 -24.541 1.00 96.31 494 LYS A C 1
ATOM 3876 O O . LYS A 1 494 ? -8.232 -5.440 -24.315 1.00 96.31 494 LYS A O 1
ATOM 3881 N N . ILE A 1 495 ? -6.267 -6.376 -23.746 1.00 98.00 495 ILE A N 1
ATOM 3882 C CA . ILE A 1 495 ? -6.719 -7.059 -22.536 1.00 98.00 495 ILE A CA 1
ATOM 3883 C C . ILE A 1 495 ? -6.350 -6.184 -21.330 1.00 98.00 495 ILE A C 1
ATOM 3885 O O . ILE A 1 495 ? -5.159 -5.962 -21.102 1.00 98.00 495 ILE A O 1
ATOM 3889 N N . PRO A 1 496 ? -7.312 -5.645 -20.560 1.00 98.06 496 PRO A N 1
ATOM 3890 C CA . PRO A 1 496 ? -6.997 -4.931 -19.330 1.00 98.06 496 PRO A CA 1
ATOM 3891 C C . PRO A 1 496 ? -6.579 -5.940 -18.255 1.00 98.06 496 PRO A C 1
ATOM 3893 O O . PRO A 1 496 ? -7.366 -6.803 -17.877 1.00 98.06 496 PRO A O 1
ATOM 3896 N N . LEU A 1 497 ? -5.349 -5.824 -17.756 1.00 98.44 497 LEU A N 1
ATOM 3897 C CA . LEU A 1 497 ? -4.822 -6.728 -16.727 1.00 98.44 497 LEU A CA 1
ATOM 3898 C C . LEU A 1 497 ? -5.186 -6.239 -15.322 1.00 98.44 497 LEU A C 1
ATOM 3900 O O . LEU A 1 497 ? -5.662 -7.008 -14.491 1.00 98.44 497 LEU A O 1
ATOM 3904 N N . VAL A 1 498 ? -4.997 -4.939 -15.073 1.00 98.50 498 VAL A N 1
ATOM 3905 C CA . VAL A 1 498 ? -5.307 -4.289 -13.793 1.00 98.50 498 VAL A CA 1
ATOM 3906 C C . VAL A 1 498 ? -5.773 -2.856 -13.972 1.00 98.50 498 VAL A C 1
ATOM 3908 O O . VAL A 1 498 ? -5.409 -2.174 -14.933 1.00 98.50 498 VAL A O 1
ATOM 3911 N N . ARG A 1 499 ? -6.545 -2.382 -12.993 1.00 97.88 499 ARG A N 1
ATOM 3912 C CA . ARG A 1 499 ? -7.023 -1.010 -12.879 1.00 97.88 499 ARG A CA 1
ATOM 3913 C C . ARG A 1 499 ? -6.844 -0.493 -11.453 1.00 97.88 499 ARG A C 1
ATOM 3915 O O . ARG A 1 499 ? -7.603 -0.843 -10.553 1.00 97.88 499 ARG A O 1
ATOM 3922 N N . TYR A 1 500 ? -5.907 0.428 -11.269 1.00 97.62 500 TYR A N 1
ATOM 3923 C CA . TYR A 1 500 ? -5.612 1.036 -9.974 1.00 97.62 500 TYR A CA 1
ATOM 3924 C C . TYR A 1 500 ? -6.131 2.468 -9.880 1.00 97.62 500 TYR A C 1
ATOM 3926 O O . TYR A 1 500 ? -6.106 3.223 -10.851 1.00 97.62 500 TYR A O 1
ATOM 3934 N N . GLY A 1 501 ? -6.590 2.862 -8.690 1.00 95.81 501 GLY A N 1
ATOM 3935 C CA . GLY A 1 501 ? -6.852 4.268 -8.386 1.00 95.81 501 GLY A CA 1
ATOM 3936 C C . GLY A 1 501 ? -5.553 5.072 -8.437 1.00 95.81 501 GLY A C 1
ATOM 3937 O O . GLY A 1 501 ? -4.501 4.578 -8.029 1.00 95.81 501 GLY A O 1
ATOM 3938 N N . THR A 1 502 ? -5.611 6.300 -8.949 1.00 96.81 502 THR A N 1
ATOM 3939 C CA . THR A 1 502 ? -4.441 7.182 -8.987 1.00 96.81 502 THR A CA 1
ATOM 3940 C C . THR A 1 502 ? -4.807 8.629 -8.688 1.00 96.81 502 THR A C 1
ATOM 3942 O O . THR A 1 502 ? -5.981 8.980 -8.578 1.00 96.81 502 THR A O 1
ATOM 3945 N N . THR A 1 503 ? -3.795 9.476 -8.542 1.00 95.75 503 THR A N 1
ATOM 3946 C CA . THR A 1 503 ? -3.974 10.922 -8.421 1.00 95.75 503 THR A CA 1
ATOM 3947 C C . THR A 1 503 ? -3.757 11.629 -9.749 1.00 95.75 503 THR A C 1
ATOM 3949 O O . THR A 1 503 ? -3.143 11.116 -10.688 1.00 95.75 503 THR A O 1
ATOM 3952 N N . ILE A 1 504 ? -4.263 12.854 -9.796 1.00 94.12 504 ILE A N 1
ATOM 3953 C CA . ILE A 1 504 ? -3.988 13.821 -10.849 1.00 94.12 504 ILE A CA 1
ATOM 3954 C C . ILE A 1 504 ? -3.637 15.159 -10.225 1.00 94.12 504 ILE A C 1
ATOM 3956 O O . ILE A 1 504 ? -3.916 15.407 -9.050 1.00 94.12 504 ILE A O 1
ATOM 3960 N N . GLY A 1 505 ? -3.067 16.033 -11.037 1.00 91.56 505 GLY A N 1
ATOM 3961 C CA . GLY A 1 505 ? -2.860 17.423 -10.691 1.00 91.56 505 GLY A CA 1
ATOM 3962 C C . GLY A 1 505 ? -4.137 18.187 -10.324 1.00 91.56 505 GLY A C 1
ATOM 3963 O O . GLY A 1 505 ? -5.237 17.817 -10.733 1.00 91.56 505 GLY A O 1
ATOM 3964 N N . GLY A 1 506 ? -3.973 19.267 -9.563 1.00 92.19 506 GLY A N 1
ATOM 3965 C CA . GLY A 1 506 ? -5.051 20.137 -9.091 1.00 92.19 506 GLY A CA 1
ATOM 3966 C C . GLY A 1 506 ? -4.507 21.423 -8.466 1.00 92.19 506 GLY A C 1
ATOM 3967 O O . GLY A 1 506 ? -3.335 21.757 -8.643 1.00 92.19 506 GLY A O 1
ATOM 3968 N N . TRP A 1 507 ? -5.344 22.144 -7.722 1.00 90.81 507 TRP A N 1
ATOM 3969 C CA . TRP A 1 507 ? -4.946 23.372 -7.026 1.00 90.81 507 TRP A CA 1
ATOM 3970 C C . TRP A 1 507 ? -3.975 23.110 -5.868 1.00 90.81 507 TRP A C 1
ATOM 3972 O O . TRP A 1 507 ? -4.202 22.226 -5.037 1.00 90.81 507 TRP A O 1
ATOM 3982 N N . ARG A 1 508 ? -2.889 23.891 -5.811 1.00 88.75 508 ARG A N 1
ATOM 3983 C CA . ARG A 1 508 ? -1.776 23.741 -4.865 1.00 88.75 508 ARG A CA 1
ATOM 3984 C C . ARG A 1 508 ? -1.288 25.054 -4.306 1.00 88.75 508 ARG A C 1
ATOM 3986 O O . ARG A 1 508 ? -1.375 26.073 -4.972 1.00 88.75 508 ARG A O 1
ATOM 3993 N N . ARG A 1 509 ? -0.748 24.990 -3.089 1.00 86.69 509 ARG A N 1
ATOM 3994 C CA . ARG A 1 509 ? 0.030 26.082 -2.511 1.00 86.69 509 ARG A CA 1
ATOM 3995 C C . ARG A 1 509 ? 1.446 26.022 -3.072 1.00 86.69 509 ARG A C 1
ATOM 3997 O O . ARG A 1 509 ? 2.078 24.976 -2.982 1.00 86.69 509 ARG A O 1
ATOM 4004 N N . GLU A 1 510 ? 1.922 27.121 -3.632 1.00 84.69 510 GLU A N 1
ATOM 4005 C CA . GLU A 1 510 ? 3.266 27.272 -4.193 1.00 84.69 510 GLU A CA 1
ATOM 4006 C C . GLU A 1 510 ? 3.970 28.455 -3.542 1.00 84.69 510 GLU A C 1
ATOM 4008 O O . GLU A 1 510 ? 3.327 29.461 -3.253 1.00 84.69 510 GLU A O 1
ATOM 4013 N N . PHE A 1 511 ? 5.285 28.355 -3.347 1.00 80.94 511 PHE A N 1
ATOM 4014 C CA . PHE A 1 511 ? 6.084 29.450 -2.811 1.00 80.94 511 PHE A CA 1
ATOM 4015 C C . PHE A 1 511 ? 6.838 30.159 -3.932 1.00 80.94 511 PHE A C 1
ATOM 4017 O O . PHE A 1 511 ? 7.597 29.533 -4.681 1.00 80.94 511 PHE A O 1
ATOM 4024 N N . LYS A 1 512 ? 6.633 31.469 -4.046 1.00 81.94 512 LYS A N 1
ATOM 4025 C CA . LYS A 1 512 ? 7.301 32.326 -5.025 1.00 81.94 512 LYS A CA 1
ATOM 4026 C C . LYS A 1 512 ? 7.587 33.681 -4.384 1.00 81.94 512 LYS A C 1
ATOM 4028 O O . LYS A 1 512 ? 6.795 34.151 -3.582 1.00 81.94 512 LYS A O 1
ATOM 4033 N N . ASP A 1 513 ? 8.758 34.252 -4.651 1.00 81.12 513 ASP A N 1
ATOM 4034 C CA . ASP A 1 513 ? 9.156 35.591 -4.182 1.00 81.12 513 ASP A CA 1
ATOM 4035 C C . ASP A 1 513 ? 8.914 35.862 -2.680 1.00 81.12 513 ASP A C 1
ATOM 4037 O O . ASP A 1 513 ? 8.583 36.966 -2.261 1.00 81.12 513 ASP A O 1
ATOM 4041 N N . GLY A 1 514 ? 9.092 34.836 -1.838 1.00 76.75 514 GLY A N 1
ATOM 4042 C CA . GLY A 1 514 ? 8.946 34.953 -0.385 1.00 76.75 514 GLY A CA 1
ATOM 4043 C C . GLY A 1 514 ? 7.526 34.746 0.159 1.00 76.75 514 GLY A C 1
ATOM 4044 O O . GLY A 1 514 ? 7.347 34.829 1.375 1.00 76.75 514 GLY A O 1
ATOM 4045 N N . ARG A 1 515 ? 6.530 34.464 -0.693 1.00 82.00 515 ARG A N 1
ATOM 4046 C CA . ARG A 1 515 ? 5.108 34.338 -0.322 1.00 82.00 515 ARG A CA 1
ATOM 4047 C C . ARG A 1 515 ? 4.475 33.054 -0.877 1.00 82.00 515 ARG A C 1
ATOM 4049 O O . ARG A 1 515 ? 4.976 32.456 -1.830 1.00 82.00 515 ARG A O 1
ATOM 4056 N N . GLU A 1 516 ? 3.383 32.605 -0.254 1.00 84.31 516 GLU A N 1
ATOM 4057 C CA . GLU A 1 516 ? 2.581 31.473 -0.739 1.00 84.31 516 GLU A CA 1
ATOM 4058 C C . GLU A 1 516 ? 1.461 31.950 -1.670 1.00 84.31 516 GLU A C 1
ATOM 4060 O O . GLU A 1 516 ? 0.810 32.951 -1.393 1.00 84.31 516 GLU A O 1
ATOM 4065 N N . TYR A 1 517 ? 1.173 31.188 -2.722 1.00 88.19 517 TYR A N 1
ATOM 4066 C CA . TYR A 1 517 ? 0.069 31.428 -3.655 1.00 88.19 517 TYR A CA 1
ATOM 4067 C C . TYR A 1 517 ? -0.684 30.133 -3.957 1.00 88.19 517 TYR A C 1
ATOM 4069 O O . TYR A 1 517 ? -0.137 29.043 -3.799 1.00 88.19 517 TYR A O 1
ATOM 4077 N N . LEU A 1 518 ? -1.919 30.228 -4.452 1.00 88.69 518 LEU A N 1
ATOM 4078 C CA . LEU A 1 518 ? -2.638 29.107 -5.056 1.00 88.69 518 LEU A CA 1
ATOM 4079 C C . LEU A 1 518 ? -2.347 29.030 -6.560 1.00 88.69 518 LEU A C 1
ATOM 4081 O O . LEU A 1 518 ? -2.646 29.956 -7.302 1.00 88.69 518 LEU A O 1
ATOM 4085 N N . ALA A 1 519 ? -1.826 27.905 -7.037 1.00 90.44 519 ALA A N 1
ATOM 4086 C CA . ALA A 1 519 ? -1.580 27.650 -8.453 1.00 90.44 519 ALA A CA 1
ATOM 4087 C C . ALA A 1 519 ? -2.212 26.325 -8.884 1.00 90.44 519 ALA A C 1
ATOM 4089 O O . ALA A 1 519 ? -2.239 25.355 -8.121 1.00 90.44 519 ALA A O 1
ATOM 4090 N N . TYR A 1 520 ? -2.686 26.252 -10.125 1.00 91.44 520 TYR A N 1
ATOM 4091 C CA . TYR A 1 520 ? -3.152 24.992 -10.688 1.00 91.44 520 TYR A CA 1
ATOM 4092 C C . TYR A 1 520 ? -1.966 24.182 -11.233 1.00 91.44 520 TYR A C 1
ATOM 4094 O O . TYR A 1 520 ? -1.287 24.595 -12.171 1.00 91.44 520 TYR A O 1
ATOM 4102 N N . LYS A 1 521 ? -1.710 23.003 -10.659 1.00 90.50 521 LYS A N 1
ATOM 4103 C CA . LYS A 1 521 ? -0.634 22.088 -11.075 1.00 90.50 521 LYS A CA 1
ATOM 4104 C C . LYS A 1 521 ? -1.237 20.839 -11.691 1.00 90.50 521 LYS A C 1
ATOM 4106 O O . LYS A 1 521 ? -1.416 19.846 -10.995 1.00 90.50 521 LYS A O 1
ATOM 4111 N N . GLY A 1 522 ? -1.604 20.922 -12.967 1.00 88.50 522 GLY A N 1
ATOM 4112 C CA . GLY A 1 522 ? -2.278 19.852 -13.706 1.00 88.50 522 GLY A CA 1
ATOM 4113 C C . GLY A 1 522 ? -1.375 18.675 -14.079 1.00 88.50 522 GLY A C 1
ATOM 4114 O O . GLY A 1 522 ? -0.163 18.818 -14.202 1.00 88.50 522 GLY A O 1
ATOM 4115 N N . SER A 1 523 ? -1.987 17.508 -14.294 1.00 91.38 523 SER A N 1
ATOM 4116 C CA . SER A 1 523 ? -1.341 16.411 -15.023 1.00 91.38 523 SER A CA 1
ATOM 4117 C C . SER A 1 523 ? -1.308 16.749 -16.509 1.00 91.38 523 SER A C 1
ATOM 4119 O O . SER A 1 523 ? -2.326 17.171 -17.060 1.00 91.38 523 SER A O 1
ATOM 4121 N N . ASP A 1 524 ? -0.159 16.548 -17.144 1.00 88.62 524 ASP A N 1
ATOM 4122 C CA . ASP A 1 524 ? 0.021 16.793 -18.571 1.00 88.62 524 ASP A CA 1
ATOM 4123 C C . ASP A 1 524 ? -0.692 15.703 -19.397 1.00 88.62 524 ASP A C 1
ATOM 4125 O O . ASP A 1 524 ? -0.476 14.512 -19.177 1.00 88.62 524 ASP A O 1
ATOM 4129 N N . THR A 1 525 ? -1.587 16.089 -20.310 1.00 93.38 525 THR A N 1
ATOM 4130 C CA . THR A 1 525 ? -2.447 15.153 -21.063 1.00 93.38 525 THR A CA 1
ATOM 4131 C C . THR A 1 525 ? -1.802 14.693 -22.370 1.00 93.38 525 THR A C 1
ATOM 4133 O O . THR A 1 525 ? -0.883 15.329 -22.874 1.00 93.38 525 THR A O 1
ATOM 4136 N N . GLY A 1 526 ? -2.306 13.623 -22.978 1.00 94.12 526 GLY A N 1
ATOM 4137 C CA . GLY A 1 526 ? -1.847 13.124 -24.273 1.00 94.12 526 GLY A CA 1
ATOM 4138 C C . GLY A 1 526 ? -0.772 12.032 -24.178 1.00 94.12 526 GLY A C 1
ATOM 4139 O O . GLY A 1 526 ? -0.592 11.424 -23.113 1.00 94.12 526 GLY A O 1
ATOM 4140 N N . PRO A 1 527 ? -0.089 11.740 -25.300 1.00 94.31 527 PRO A N 1
ATOM 4141 C CA . PRO A 1 527 ? 0.825 10.611 -25.400 1.00 94.31 527 PRO A CA 1
ATOM 4142 C C . PRO A 1 527 ? 2.140 10.865 -24.657 1.00 94.31 527 PRO A C 1
ATOM 4144 O O . PRO A 1 527 ? 2.797 11.893 -24.822 1.00 94.31 527 PRO A O 1
ATOM 4147 N N . HIS A 1 528 ? 2.534 9.871 -23.872 1.00 94.75 528 HIS A N 1
ATOM 4148 C CA . HIS A 1 528 ? 3.795 9.764 -23.153 1.00 94.75 528 HIS A CA 1
ATOM 4149 C C . HIS A 1 528 ? 4.320 8.332 -23.294 1.00 94.75 528 HIS A C 1
ATOM 4151 O O . HIS A 1 528 ? 3.639 7.449 -23.822 1.00 94.75 528 HIS A O 1
ATOM 4157 N N . VAL A 1 529 ? 5.523 8.077 -22.794 1.00 95.25 529 VAL A N 1
ATOM 4158 C CA . VAL A 1 529 ? 6.048 6.720 -22.637 1.00 95.25 529 VAL A CA 1
ATOM 4159 C C . VAL A 1 529 ? 6.685 6.537 -21.269 1.00 95.25 529 VAL A C 1
ATOM 4161 O O . VAL A 1 529 ? 7.310 7.465 -20.751 1.00 95.25 529 VAL A O 1
ATOM 4164 N N . TRP A 1 530 ? 6.582 5.324 -20.724 1.00 96.94 530 TRP A N 1
ATOM 4165 C CA . TRP A 1 530 ? 7.500 4.830 -19.703 1.00 96.94 530 TRP A CA 1
ATOM 4166 C C . TRP A 1 530 ? 8.720 4.240 -20.393 1.00 96.94 530 TRP A C 1
ATOM 4168 O O . TRP A 1 530 ? 8.622 3.232 -21.090 1.00 96.94 530 TRP A O 1
ATOM 4178 N N . LYS A 1 531 ? 9.866 4.892 -20.209 1.00 93.62 531 LYS A N 1
ATOM 4179 C CA . LYS A 1 531 ? 11.163 4.437 -20.721 1.00 93.62 531 LYS A CA 1
ATOM 4180 C C . LYS A 1 531 ? 12.077 3.984 -19.589 1.00 93.62 531 LYS A C 1
ATOM 4182 O O . LYS A 1 531 ? 12.643 2.903 -19.668 1.00 93.62 531 LYS A O 1
ATOM 4187 N N . ASP A 1 532 ? 12.164 4.791 -18.535 1.00 95.50 532 ASP A N 1
ATOM 4188 C CA . ASP A 1 532 ? 13.002 4.513 -17.373 1.00 95.50 532 ASP A CA 1
ATOM 4189 C C . ASP A 1 532 ? 12.136 4.299 -16.127 1.00 95.50 532 ASP A C 1
ATOM 4191 O O . ASP A 1 532 ? 11.225 5.087 -15.836 1.00 95.50 532 ASP A O 1
ATOM 4195 N N . ILE A 1 533 ? 12.445 3.238 -15.384 1.00 97.94 533 ILE A N 1
ATOM 4196 C CA . ILE A 1 533 ? 11.838 2.890 -14.099 1.00 97.94 533 ILE A CA 1
ATOM 4197 C C . ILE A 1 533 ? 12.938 2.945 -13.039 1.00 97.94 533 ILE A C 1
ATOM 4199 O O . ILE A 1 533 ? 14.002 2.353 -13.199 1.00 97.94 533 ILE A O 1
ATOM 4203 N N . TYR A 1 534 ? 12.676 3.650 -11.944 1.00 97.69 534 TYR A N 1
ATOM 4204 C CA . TYR A 1 534 ? 13.600 3.794 -10.827 1.00 97.69 534 TYR A CA 1
ATOM 4205 C C . TYR A 1 534 ? 13.062 3.074 -9.601 1.00 97.69 534 TYR A C 1
ATOM 4207 O O . TYR A 1 534 ? 11.951 3.365 -9.154 1.00 97.69 534 TYR A O 1
ATOM 4215 N N . ALA A 1 535 ? 13.873 2.191 -9.028 1.00 97.56 535 ALA A N 1
ATOM 4216 C CA . ALA A 1 535 ? 13.652 1.637 -7.702 1.00 97.56 535 ALA A CA 1
ATOM 4217 C C . ALA A 1 535 ? 14.243 2.561 -6.636 1.00 97.56 535 ALA A C 1
ATOM 4219 O O . ALA A 1 535 ? 15.344 3.094 -6.817 1.00 97.56 535 ALA A O 1
ATOM 4220 N N . ALA A 1 536 ? 13.500 2.731 -5.540 1.00 95.38 536 ALA A N 1
ATOM 4221 C CA . ALA A 1 536 ? 13.812 3.644 -4.444 1.00 95.38 536 ALA A CA 1
ATOM 4222 C C . ALA A 1 536 ? 14.312 5.015 -4.952 1.00 95.38 536 ALA A C 1
ATOM 4224 O O . ALA A 1 536 ? 15.459 5.398 -4.705 1.00 95.38 536 ALA A O 1
ATOM 4225 N N . PRO A 1 537 ? 13.495 5.728 -5.748 1.00 95.56 537 PRO A N 1
ATOM 4226 C CA . PRO A 1 537 ? 13.880 7.021 -6.290 1.00 95.56 537 PRO A CA 1
ATOM 4227 C C . PRO A 1 537 ? 14.017 8.069 -5.182 1.00 95.56 537 PRO A C 1
ATOM 4229 O O . PRO A 1 537 ? 13.402 7.961 -4.121 1.00 95.56 537 PRO A O 1
ATOM 4232 N N . VAL A 1 538 ? 14.767 9.133 -5.470 1.00 93.88 538 VAL A N 1
ATOM 4233 C CA . VAL A 1 538 ? 14.763 10.340 -4.632 1.00 93.88 538 VAL A CA 1
ATOM 4234 C C . VAL A 1 538 ? 13.894 11.424 -5.263 1.00 93.88 538 VAL A C 1
ATOM 4236 O O . VAL A 1 538 ? 13.905 11.632 -6.481 1.00 93.88 538 VAL A O 1
ATOM 4239 N N . TRP A 1 539 ? 13.152 12.145 -4.434 1.00 92.50 539 TRP A N 1
ATOM 4240 C CA . TRP A 1 539 ? 12.457 13.360 -4.820 1.00 92.50 539 TRP A CA 1
ATOM 4241 C C . TRP A 1 539 ? 13.415 14.545 -4.752 1.00 92.50 539 TRP A C 1
ATOM 4243 O O . TRP A 1 539 ? 13.854 14.951 -3.684 1.00 92.50 539 TRP A O 1
ATOM 4253 N N . ILE A 1 540 ? 13.746 15.115 -5.909 1.00 90.56 540 ILE A N 1
ATOM 4254 C CA . ILE A 1 540 ? 14.566 16.326 -5.982 1.00 90.56 540 ILE A CA 1
ATOM 4255 C C . ILE A 1 540 ? 13.627 17.527 -5.797 1.00 90.56 540 ILE A C 1
ATOM 4257 O O . ILE A 1 540 ? 12.842 17.805 -6.710 1.00 90.56 540 ILE A O 1
ATOM 4261 N N . PRO A 1 541 ? 13.675 18.242 -4.656 1.00 86.19 541 PRO A N 1
ATOM 4262 C CA . PRO A 1 541 ? 12.716 19.300 -4.379 1.00 86.19 541 PRO A CA 1
ATOM 4263 C C . PRO A 1 541 ? 12.911 20.476 -5.349 1.00 86.19 541 PRO A C 1
ATOM 4265 O O . PRO A 1 541 ? 14.026 21.012 -5.440 1.00 86.19 541 PRO A O 1
ATOM 4268 N N . PRO A 1 542 ? 11.848 20.933 -6.043 1.00 84.06 542 PRO A N 1
ATOM 4269 C CA . PRO A 1 542 ? 11.903 22.133 -6.873 1.00 84.06 542 PRO A CA 1
ATOM 4270 C C . PRO A 1 542 ? 12.376 23.362 -6.093 1.00 84.06 542 PRO A C 1
ATOM 4272 O O . PRO A 1 542 ? 12.173 23.455 -4.877 1.00 84.06 542 PRO A O 1
ATOM 4275 N N . ALA A 1 543 ? 12.947 24.348 -6.790 1.00 81.06 543 ALA A N 1
ATOM 4276 C CA . ALA A 1 543 ? 13.362 25.613 -6.177 1.00 81.06 543 ALA A CA 1
ATOM 4277 C C . ALA A 1 543 ? 12.197 26.338 -5.471 1.00 81.06 543 ALA A C 1
ATOM 4279 O O . ALA A 1 543 ? 12.409 26.916 -4.410 1.00 81.06 543 ALA A O 1
ATOM 4280 N N . SER A 1 544 ? 10.969 26.209 -5.993 1.00 79.62 544 SER A N 1
ATOM 4281 C CA . SER A 1 544 ? 9.730 26.749 -5.409 1.00 79.62 544 SER A CA 1
ATOM 4282 C C . SER A 1 544 ? 9.218 25.996 -4.174 1.00 79.62 544 SER A C 1
ATOM 4284 O O . SER A 1 544 ? 8.192 26.366 -3.612 1.00 79.62 544 SER A O 1
ATOM 4286 N N . THR A 1 545 ? 9.895 24.928 -3.738 1.00 83.06 545 THR A N 1
ATOM 4287 C CA . THR A 1 545 ? 9.527 24.225 -2.499 1.00 83.06 545 THR A CA 1
ATOM 4288 C C . THR A 1 545 ? 9.812 25.130 -1.297 1.00 83.06 545 THR A C 1
ATOM 4290 O O . THR A 1 545 ? 10.967 25.566 -1.168 1.00 83.06 545 THR A O 1
ATOM 4293 N N . PRO A 1 546 ? 8.830 25.379 -0.407 1.00 82.75 546 PRO A N 1
ATOM 4294 C CA . PRO A 1 546 ? 9.049 26.140 0.819 1.00 82.75 546 PRO A CA 1
ATOM 4295 C C . PRO A 1 546 ? 10.224 25.574 1.644 1.00 82.75 546 PRO A C 1
ATOM 4297 O O . PRO A 1 546 ? 10.262 24.372 1.906 1.00 82.75 546 PRO A O 1
ATOM 4300 N N . PRO A 1 547 ? 11.183 26.393 2.117 1.00 86.50 547 PRO A N 1
ATOM 4301 C CA . PRO A 1 547 ? 12.290 25.897 2.943 1.00 86.50 547 PRO A CA 1
ATOM 4302 C C . PRO A 1 547 ? 11.839 25.172 4.221 1.00 86.50 547 PRO A C 1
ATOM 4304 O O . PRO A 1 547 ? 12.470 24.205 4.642 1.00 86.50 547 PRO A O 1
ATOM 4307 N N . SER A 1 548 ? 10.729 25.604 4.826 1.00 86.50 548 SER A N 1
ATOM 4308 C CA . SER A 1 548 ? 10.168 25.002 6.041 1.00 86.50 548 SER A CA 1
ATOM 4309 C C . SER A 1 548 ? 9.629 23.585 5.833 1.00 86.50 548 SER A C 1
ATOM 4311 O O . SER A 1 548 ? 9.638 22.814 6.787 1.00 86.50 548 SER A O 1
ATOM 4313 N N . SER A 1 549 ? 9.208 23.205 4.619 1.00 86.44 549 SER A N 1
ATOM 4314 C CA . SER A 1 549 ? 8.767 21.831 4.337 1.00 86.44 549 SER A CA 1
ATOM 4315 C C . SER A 1 549 ? 9.933 20.857 4.154 1.00 86.44 549 SER A C 1
ATOM 4317 O O . SER A 1 549 ? 9.729 19.652 4.164 1.00 86.44 549 SER A O 1
ATOM 4319 N N . LEU A 1 550 ? 11.165 21.355 4.001 1.00 90.88 550 LEU A N 1
ATOM 4320 C CA . LEU A 1 550 ? 12.369 20.523 3.882 1.00 90.88 550 LEU A CA 1
ATOM 4321 C C . LEU A 1 550 ? 12.964 20.131 5.240 1.00 90.88 550 LEU A C 1
ATOM 4323 O O . LEU A 1 550 ? 13.988 19.444 5.291 1.00 90.88 550 LEU A O 1
ATOM 4327 N N . ILE A 1 551 ? 12.345 20.563 6.340 1.00 92.56 551 ILE A N 1
ATOM 4328 C CA . ILE A 1 551 ? 12.721 20.182 7.699 1.00 92.56 551 ILE A CA 1
ATOM 4329 C C . ILE A 1 551 ? 11.559 19.503 8.417 1.00 92.56 551 ILE A C 1
ATOM 4331 O O . ILE A 1 551 ? 10.388 19.777 8.174 1.00 92.56 551 ILE A O 1
ATOM 4335 N N . LYS A 1 552 ? 11.913 18.631 9.351 1.00 90.12 552 LYS A N 1
ATOM 4336 C CA . LYS A 1 552 ? 11.007 17.890 10.224 1.00 90.12 552 LYS A CA 1
ATOM 4337 C C . LYS A 1 552 ? 11.439 18.128 11.663 1.00 90.12 552 LYS A C 1
ATOM 4339 O O . LYS A 1 552 ? 12.631 18.092 11.975 1.00 90.12 552 LYS A O 1
ATOM 4344 N N . SER A 1 553 ? 10.465 18.373 12.533 1.00 87.38 553 SER A N 1
ATOM 4345 C CA . SER A 1 553 ? 10.663 18.392 13.981 1.00 87.38 553 SER A CA 1
ATOM 4346 C C . SER A 1 553 ? 10.099 17.117 14.578 1.00 87.38 553 SER A C 1
ATOM 4348 O O . SER A 1 553 ? 8.980 16.713 14.271 1.00 87.38 553 SER A O 1
ATOM 4350 N N . GLU A 1 554 ? 10.867 16.493 15.453 1.00 82.06 554 GLU A N 1
ATOM 4351 C CA . GLU A 1 554 ? 10.509 15.225 16.074 1.00 82.06 554 GLU A CA 1
ATOM 4352 C C . GLU A 1 554 ? 11.035 15.151 17.499 1.00 82.06 554 GLU A C 1
ATOM 4354 O O . GLU A 1 554 ? 11.920 15.912 17.893 1.00 82.06 554 GLU A O 1
ATOM 4359 N N . LYS A 1 555 ? 10.498 14.212 18.272 1.00 78.12 555 LYS A N 1
ATOM 4360 C CA . LYS A 1 555 ? 10.884 14.005 19.660 1.00 78.12 555 LYS A CA 1
ATOM 4361 C C . LYS A 1 555 ? 11.799 12.783 19.761 1.00 78.12 555 LYS A C 1
ATOM 4363 O O . LYS A 1 555 ? 11.335 11.673 19.540 1.00 78.12 555 LYS A O 1
ATOM 4368 N N . VAL A 1 556 ? 13.060 12.992 20.134 1.00 77.50 556 VAL A N 1
ATOM 4369 C CA . VAL A 1 556 ? 14.062 11.941 20.394 1.00 77.50 556 VAL A CA 1
ATOM 4370 C C . VAL A 1 556 ? 14.520 12.070 21.842 1.00 77.50 556 VAL A C 1
ATOM 4372 O O . VAL A 1 556 ? 14.848 13.171 22.286 1.00 77.50 556 VAL A O 1
ATOM 4375 N N . ASP A 1 557 ? 14.459 10.978 22.605 1.00 78.06 557 ASP A N 1
ATOM 4376 C CA . ASP A 1 557 ? 14.800 10.936 24.038 1.00 78.06 557 ASP A CA 1
ATOM 4377 C C . ASP A 1 557 ? 14.139 12.054 24.860 1.00 78.06 557 ASP A C 1
ATOM 4379 O O . ASP A 1 557 ? 14.746 12.733 25.690 1.00 78.06 557 ASP A O 1
ATOM 4383 N N . GLY A 1 558 ? 12.862 12.313 24.575 1.00 79.38 558 GLY A N 1
ATOM 4384 C CA . GLY A 1 558 ? 12.096 13.350 25.260 1.00 79.38 558 GLY A CA 1
ATOM 4385 C C . GLY A 1 558 ? 12.344 14.781 24.768 1.00 79.38 558 GLY A C 1
ATOM 4386 O O . GLY A 1 558 ? 11.598 15.677 25.169 1.00 79.38 558 GLY A O 1
ATOM 4387 N N . ARG A 1 559 ? 13.321 15.010 23.882 1.00 85.19 559 ARG A N 1
ATOM 4388 C CA . ARG A 1 559 ? 13.714 16.334 23.377 1.00 85.19 559 ARG A CA 1
ATOM 4389 C C . ARG A 1 559 ? 13.254 16.544 21.942 1.00 85.19 559 ARG A C 1
ATOM 4391 O O . ARG A 1 559 ? 13.376 15.655 21.108 1.00 85.19 559 ARG A O 1
ATOM 4398 N N . TRP A 1 560 ? 12.755 17.741 21.649 1.00 88.50 560 TRP A N 1
ATOM 4399 C CA . TRP A 1 560 ? 12.453 18.130 20.277 1.00 88.50 560 TRP A CA 1
ATOM 4400 C C . TRP A 1 560 ? 13.737 18.473 19.537 1.00 88.50 560 TRP A C 1
ATOM 4402 O O . TRP A 1 560 ? 14.503 19.333 19.971 1.00 88.50 560 TRP A O 1
ATOM 4412 N N . ILE A 1 561 ? 13.954 17.804 18.415 1.00 89.44 561 ILE A N 1
ATOM 4413 C CA . ILE A 1 561 ? 15.043 18.082 17.494 1.00 89.44 561 ILE A CA 1
ATOM 4414 C C . ILE A 1 561 ? 14.467 18.379 16.116 1.00 89.44 561 ILE A C 1
ATOM 4416 O O . ILE A 1 561 ? 13.505 17.752 15.678 1.00 89.44 561 ILE A O 1
ATOM 4420 N N . THR A 1 562 ? 15.064 19.351 15.438 1.00 91.75 562 THR A N 1
ATOM 4421 C CA . THR A 1 562 ? 14.745 19.693 14.051 1.00 91.75 562 THR A CA 1
ATOM 4422 C C . THR A 1 562 ? 15.864 19.178 13.162 1.00 91.75 562 THR A C 1
ATOM 4424 O O . THR A 1 562 ? 17.041 19.340 13.499 1.00 91.75 562 THR A O 1
ATOM 4427 N N . ARG A 1 563 ? 15.511 18.543 12.045 1.00 91.44 563 ARG A N 1
ATOM 4428 C CA . ARG A 1 563 ? 16.450 17.982 11.064 1.00 91.44 563 ARG A CA 1
ATOM 4429 C C . ARG A 1 563 ? 15.919 18.179 9.648 1.00 91.44 563 ARG A C 1
ATOM 4431 O O . ARG A 1 563 ? 14.749 18.500 9.466 1.00 91.44 563 ARG A O 1
ATOM 4438 N N . VAL A 1 564 ? 16.780 17.975 8.653 1.00 92.69 564 VAL A N 1
ATOM 4439 C CA . VAL A 1 564 ? 16.363 17.882 7.245 1.00 92.69 564 VAL A CA 1
ATOM 4440 C C . VAL A 1 564 ? 15.475 16.647 7.074 1.00 92.69 564 VAL A C 1
ATOM 4442 O O . VAL A 1 564 ? 15.802 15.593 7.612 1.00 92.69 564 VAL A O 1
ATOM 4445 N N . ASN A 1 565 ? 14.369 16.779 6.342 1.00 91.88 565 ASN A N 1
ATOM 4446 C CA . ASN A 1 565 ? 13.419 15.695 6.088 1.00 91.88 565 ASN A CA 1
ATOM 4447 C C . ASN A 1 565 ? 13.934 14.758 4.980 1.00 91.88 565 ASN A C 1
ATOM 4449 O O . ASN A 1 565 ? 13.452 14.766 3.846 1.00 91.88 565 ASN A O 1
ATOM 4453 N N . THR A 1 566 ? 14.980 13.994 5.288 1.00 90.12 566 THR A N 1
ATOM 4454 C CA . THR A 1 566 ? 15.610 13.061 4.342 1.00 90.12 566 THR A CA 1
ATOM 4455 C C . THR A 1 566 ? 14.699 11.899 3.956 1.00 90.12 566 THR A C 1
ATOM 4457 O O . THR A 1 566 ? 14.878 11.314 2.896 1.00 90.12 566 THR A O 1
ATOM 4460 N N . GLU A 1 567 ? 13.697 11.589 4.774 1.00 89.75 567 GLU A N 1
ATOM 4461 C CA . GLU A 1 567 ? 12.730 10.520 4.549 1.00 89.75 567 GLU A CA 1
ATOM 4462 C C . GLU A 1 567 ? 11.770 10.868 3.406 1.00 89.75 567 GLU A C 1
ATOM 4464 O O . GLU A 1 567 ? 11.583 10.055 2.505 1.00 89.75 567 GLU A O 1
ATOM 4469 N N . GLU A 1 568 ? 11.229 12.093 3.386 1.00 90.81 568 GLU A N 1
ATOM 4470 C CA . GLU A 1 568 ? 10.392 12.584 2.278 1.00 90.81 568 GLU A CA 1
ATOM 4471 C C . GLU A 1 568 ? 11.193 12.719 0.975 1.00 90.81 568 GLU A C 1
ATOM 4473 O O . GLU A 1 568 ? 10.684 12.453 -0.117 1.00 90.81 568 GLU A O 1
ATOM 4478 N N . VAL A 1 569 ? 12.471 13.088 1.077 1.00 92.06 569 VAL A N 1
ATOM 4479 C CA . VAL A 1 569 ? 13.366 13.168 -0.080 1.00 92.06 569 VAL A CA 1
ATOM 4480 C C . VAL A 1 569 ? 13.725 11.771 -0.599 1.00 92.06 569 VAL A C 1
ATOM 4482 O O . VAL A 1 569 ? 13.673 11.535 -1.801 1.00 92.06 569 VAL A O 1
ATOM 4485 N N . GLY A 1 570 ? 13.997 10.813 0.279 1.00 90.75 570 GLY A N 1
ATOM 4486 C CA . GLY A 1 570 ? 14.393 9.455 -0.074 1.00 90.75 570 GLY A CA 1
ATOM 4487 C C . GLY A 1 570 ? 15.891 9.294 -0.390 1.00 90.75 570 GLY A C 1
ATOM 4488 O O . GLY A 1 570 ? 16.644 10.271 -0.380 1.00 90.75 570 GLY A O 1
ATOM 4489 N N . PRO A 1 571 ? 16.340 8.059 -0.683 1.00 91.94 571 PRO A N 1
ATOM 4490 C CA . PRO A 1 571 ? 15.520 6.869 -0.928 1.00 91.94 571 PRO A CA 1
ATOM 4491 C C . PRO A 1 571 ? 14.884 6.334 0.364 1.00 91.94 571 PRO A C 1
ATOM 4493 O O . PRO A 1 571 ? 15.575 6.074 1.342 1.00 91.94 571 PRO A O 1
ATOM 4496 N N . SER A 1 572 ? 13.558 6.193 0.390 1.00 92.62 572 SER A N 1
ATOM 4497 C CA . SER A 1 572 ? 12.809 5.675 1.545 1.00 92.62 572 SER A CA 1
ATOM 4498 C C . SER A 1 572 ? 11.408 5.257 1.115 1.00 92.62 572 SER A C 1
ATOM 4500 O O . SER A 1 572 ? 10.856 5.837 0.178 1.00 92.62 572 SER A O 1
ATOM 4502 N N . TYR A 1 573 ? 10.786 4.315 1.833 1.00 93.19 573 TYR A N 1
ATOM 4503 C CA . TYR A 1 573 ? 9.369 4.029 1.634 1.00 93.19 573 TYR A CA 1
ATOM 4504 C C . TYR A 1 573 ? 8.527 5.279 1.864 1.00 93.19 573 TYR A C 1
ATOM 4506 O O . TYR A 1 573 ? 7.550 5.430 1.138 1.00 93.19 573 TYR A O 1
ATOM 4514 N N . ALA A 1 574 ? 8.964 6.152 2.790 1.00 91.75 574 ALA A N 1
ATOM 4515 C CA . ALA A 1 574 ? 8.402 7.447 3.181 1.00 91.75 574 ALA A CA 1
ATOM 4516 C C . ALA A 1 574 ? 8.630 8.582 2.170 1.00 91.75 574 ALA A C 1
ATOM 4518 O O . ALA A 1 574 ? 8.120 9.686 2.369 1.00 91.75 574 ALA A O 1
ATOM 4519 N N . SER A 1 575 ? 9.352 8.319 1.078 1.00 93.12 575 SER A N 1
ATOM 4520 C CA . SER A 1 575 ? 9.624 9.327 0.058 1.00 93.12 575 SER A CA 1
ATOM 4521 C C . SER A 1 575 ? 8.335 9.849 -0.578 1.00 93.12 575 SER A C 1
ATOM 4523 O O . SER A 1 575 ? 7.357 9.115 -0.761 1.00 93.12 575 SER A O 1
ATOM 4525 N N . ALA A 1 576 ? 8.360 11.103 -1.029 1.00 90.69 576 ALA A N 1
ATOM 4526 C CA . ALA A 1 576 ? 7.323 11.668 -1.883 1.00 90.69 576 ALA A CA 1
ATOM 4527 C C . ALA A 1 576 ? 7.097 10.828 -3.157 1.00 90.69 576 ALA A C 1
ATOM 4529 O O . ALA A 1 576 ? 5.973 10.799 -3.666 1.00 90.69 576 ALA A O 1
ATOM 4530 N N . TYR A 1 577 ? 8.128 10.116 -3.636 1.00 93.06 577 TYR A N 1
ATOM 4531 C CA . TYR A 1 577 ? 8.040 9.156 -4.743 1.00 93.06 577 TYR A CA 1
ATOM 4532 C C . TYR A 1 577 ? 7.861 7.693 -4.318 1.00 93.06 577 TYR A C 1
ATOM 4534 O O . TYR A 1 577 ? 7.757 6.812 -5.176 1.00 93.06 577 TYR A O 1
ATOM 4542 N N . GLY A 1 578 ? 7.778 7.435 -3.014 1.00 94.75 578 GLY A N 1
ATOM 4543 C CA . GLY A 1 578 ? 7.677 6.096 -2.463 1.00 94.75 578 GLY A CA 1
ATOM 4544 C C . GLY A 1 578 ? 8.823 5.198 -2.924 1.00 94.75 578 GLY A C 1
ATOM 4545 O O . GLY A 1 578 ? 9.967 5.623 -3.069 1.00 94.75 578 GLY A O 1
ATOM 4546 N N . LEU A 1 579 ? 8.495 3.934 -3.174 1.00 96.38 579 LEU A N 1
ATOM 4547 C CA . LEU A 1 579 ? 9.479 2.886 -3.446 1.00 96.38 579 LEU A CA 1
ATOM 4548 C C . LEU A 1 579 ? 9.822 2.681 -4.926 1.00 96.38 579 LEU A C 1
ATOM 4550 O O . LEU A 1 579 ? 10.784 1.980 -5.238 1.00 96.38 579 LEU A O 1
ATOM 4554 N N . VAL A 1 580 ? 9.063 3.282 -5.842 1.00 97.38 580 VAL A N 1
ATOM 4555 C CA . VAL A 1 580 ? 9.268 3.121 -7.286 1.00 97.38 580 VAL A CA 1
ATOM 4556 C C . VAL A 1 580 ? 8.647 4.275 -8.064 1.00 97.38 580 VAL A C 1
ATOM 4558 O O . VAL A 1 580 ? 7.563 4.743 -7.711 1.00 97.38 580 VAL A O 1
ATOM 4561 N N . ALA A 1 581 ? 9.305 4.709 -9.140 1.00 97.62 581 ALA A N 1
ATOM 4562 C CA . ALA A 1 581 ? 8.779 5.713 -10.062 1.00 97.62 581 ALA A CA 1
ATOM 4563 C C . ALA A 1 581 ? 9.132 5.406 -11.522 1.00 97.62 581 ALA A C 1
ATOM 4565 O O . ALA A 1 581 ? 10.279 5.102 -11.834 1.00 97.62 581 ALA A O 1
ATOM 4566 N N . ALA A 1 582 ? 8.169 5.586 -12.423 1.00 97.69 582 ALA A N 1
ATOM 4567 C CA . ALA A 1 582 ? 8.365 5.551 -13.866 1.00 97.69 582 ALA A CA 1
ATOM 4568 C C . ALA A 1 582 ? 8.270 6.947 -14.499 1.00 97.69 582 ALA A C 1
ATOM 4570 O O . ALA A 1 582 ? 7.354 7.730 -14.217 1.00 97.69 582 ALA A O 1
ATOM 4571 N N . LEU A 1 583 ? 9.234 7.194 -15.386 1.00 94.38 583 LEU A N 1
ATOM 4572 C CA . LEU A 1 583 ? 9.369 8.262 -16.380 1.00 94.38 583 LEU A CA 1
ATOM 4573 C C . LEU A 1 583 ? 8.105 8.593 -17.158 1.00 94.38 583 LEU A C 1
ATOM 4575 O O . LEU A 1 583 ? 7.758 7.736 -17.950 1.00 94.38 583 LEU A O 1
ATOM 4579 N N . HIS A 1 584 ? 7.458 9.762 -17.065 1.00 94.06 584 HIS A N 1
ATOM 4580 C CA . HIS A 1 584 ? 6.570 10.184 -18.166 1.00 94.06 584 HIS A CA 1
ATOM 4581 C C . HIS A 1 584 ? 7.354 11.068 -19.121 1.00 94.06 584 HIS A C 1
ATOM 4583 O O . HIS A 1 584 ? 7.574 12.248 -18.854 1.00 94.06 584 HIS A O 1
ATOM 4589 N N . ILE A 1 585 ? 7.792 10.481 -20.232 1.00 91.75 585 ILE A N 1
ATOM 4590 C CA . ILE A 1 585 ? 8.628 11.166 -21.216 1.00 91.75 585 ILE A CA 1
ATOM 4591 C C . ILE A 1 585 ? 7.833 11.373 -22.504 1.00 91.75 585 ILE A C 1
ATOM 4593 O O . ILE A 1 585 ? 7.127 10.471 -22.958 1.00 91.75 585 ILE A O 1
ATOM 4597 N N . ARG A 1 586 ? 7.963 12.553 -23.114 1.00 85.88 586 ARG A N 1
ATOM 4598 C CA . ARG A 1 586 ? 7.431 12.839 -24.453 1.00 85.88 586 ARG A CA 1
ATOM 4599 C C . ARG A 1 586 ? 8.507 12.682 -25.515 1.00 85.88 586 ARG A C 1
ATOM 4601 O O . ARG A 1 586 ? 9.643 13.114 -25.320 1.00 85.88 586 ARG A O 1
ATOM 4608 N N . ASN A 1 587 ? 8.130 12.115 -26.655 1.00 72.06 587 ASN A N 1
ATOM 4609 C CA . ASN A 1 587 ? 8.947 12.160 -27.860 1.00 72.06 587 ASN A CA 1
ATOM 4610 C C . ASN A 1 587 ? 8.591 13.432 -28.648 1.00 72.06 587 ASN A C 1
ATOM 4612 O O . ASN A 1 587 ? 7.429 13.610 -29.003 1.00 72.06 587 ASN A O 1
ATOM 4616 N N . ARG A 1 588 ? 9.557 14.328 -28.891 1.00 63.62 588 ARG A N 1
ATOM 4617 C CA . ARG A 1 588 ? 9.329 15.579 -29.644 1.00 63.62 588 ARG A CA 1
ATOM 4618 C C . ARG A 1 588 ? 9.570 15.489 -31.158 1.00 63.62 588 ARG A C 1
ATOM 4620 O O . ARG A 1 588 ? 9.430 16.500 -31.833 1.00 63.62 588 ARG A O 1
ATOM 4627 N N . SER A 1 589 ? 9.970 14.342 -31.694 1.00 55.16 589 SER A N 1
ATOM 4628 C CA . SER A 1 589 ? 10.412 14.220 -33.092 1.00 55.16 589 SER A CA 1
ATOM 4629 C C . SER A 1 589 ? 9.348 13.550 -33.971 1.00 55.16 589 SER A C 1
ATOM 4631 O O . SER A 1 589 ? 8.876 12.463 -33.642 1.00 55.16 589 SER A O 1
ATOM 4633 N N . GLU A 1 590 ? 9.004 14.188 -35.099 1.00 47.22 590 GLU A N 1
ATOM 4634 C CA . GLU A 1 590 ? 8.209 13.590 -36.191 1.00 47.22 590 GLU A CA 1
ATOM 4635 C C . GLU A 1 590 ? 9.036 12.591 -37.035 1.00 47.22 590 GLU A C 1
ATOM 4637 O O . GLU A 1 590 ? 8.470 11.731 -37.701 1.00 47.22 590 GLU A O 1
ATOM 4642 N N . ASP A 1 591 ? 10.374 12.657 -36.976 1.00 47.06 591 ASP A N 1
ATOM 4643 C CA . ASP A 1 591 ? 11.329 11.900 -37.806 1.00 47.06 591 ASP A CA 1
ATOM 4644 C C . ASP A 1 591 ? 12.008 10.705 -37.096 1.00 47.06 591 ASP A C 1
ATOM 4646 O O . ASP A 1 591 ? 12.970 10.128 -37.604 1.00 47.06 591 ASP A O 1
ATOM 4650 N N . GLY A 1 592 ? 11.529 10.315 -35.909 1.00 45.88 592 GLY A N 1
ATOM 4651 C CA . GLY A 1 592 ? 11.978 9.113 -35.193 1.00 45.88 592 GLY A CA 1
ATOM 4652 C C . GLY A 1 592 ? 13.359 9.196 -34.524 1.00 45.88 592 GLY A C 1
ATOM 4653 O O . GLY A 1 592 ? 13.797 8.211 -33.933 1.00 45.88 592 GLY A O 1
ATOM 4654 N N . LYS A 1 593 ? 14.041 10.351 -34.559 1.00 52.78 593 LYS A N 1
ATOM 4655 C CA . LYS A 1 593 ? 15.376 10.554 -33.947 1.00 52.78 593 LYS A CA 1
ATOM 4656 C C . LYS A 1 593 ? 15.343 11.138 -32.522 1.00 52.78 593 LYS A C 1
ATOM 4658 O O . LYS A 1 593 ? 16.378 11.218 -31.870 1.00 52.78 593 LYS A O 1
ATOM 4663 N N . GLY A 1 594 ? 14.150 11.486 -32.035 1.00 56.31 594 GLY A N 1
ATOM 4664 C CA . GLY A 1 594 ? 13.742 11.598 -30.627 1.00 56.31 594 GLY A CA 1
ATOM 4665 C C . GLY A 1 594 ? 14.612 12.402 -29.655 1.00 56.31 594 GLY A C 1
ATOM 4666 O O . GLY A 1 594 ? 15.364 11.820 -28.874 1.00 56.31 594 GLY A O 1
ATOM 4667 N N . LEU A 1 595 ? 14.383 13.720 -29.561 1.00 63.72 595 LEU A N 1
ATOM 4668 C CA . LEU A 1 595 ? 14.669 14.456 -28.323 1.00 63.72 595 LEU A CA 1
ATOM 4669 C C . LEU A 1 595 ? 13.586 14.097 -27.291 1.00 63.72 595 LEU A C 1
ATOM 4671 O O . LEU A 1 595 ? 12.410 14.430 -27.457 1.00 63.72 595 LEU A O 1
ATOM 4675 N N . TRP A 1 596 ? 13.988 13.393 -26.238 1.00 76.25 596 TRP A N 1
ATOM 4676 C CA . TRP A 1 596 ? 13.124 12.990 -25.133 1.00 76.25 596 TRP A CA 1
ATOM 4677 C C . TRP A 1 596 ? 12.945 14.150 -24.147 1.00 76.25 596 TRP A C 1
ATOM 4679 O O . TRP A 1 596 ? 13.930 14.670 -23.624 1.00 76.25 596 TRP A O 1
ATOM 4689 N N . GLN A 1 597 ? 11.702 14.555 -23.882 1.00 81.56 597 GLN A N 1
ATOM 4690 C CA . GLN A 1 597 ? 11.388 15.616 -22.922 1.00 81.56 597 GLN A CA 1
ATOM 4691 C C . GLN A 1 597 ? 10.792 15.029 -21.636 1.00 81.56 597 GLN A C 1
ATOM 4693 O O . GLN A 1 597 ? 9.733 14.403 -21.672 1.00 81.56 597 GLN A O 1
ATOM 4698 N N . ASP A 1 598 ? 11.458 15.273 -20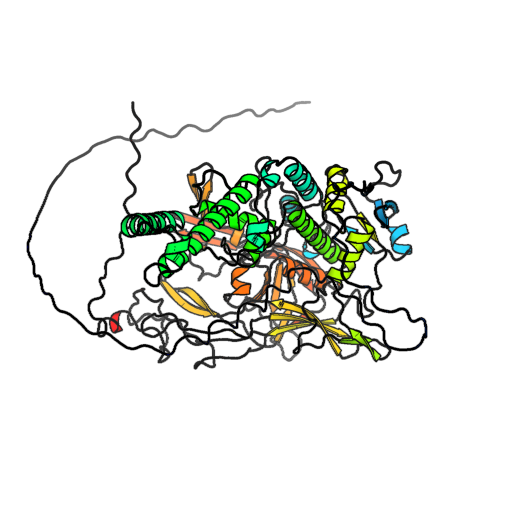.505 1.00 85.31 598 ASP A N 1
ATOM 4699 C CA . ASP A 1 598 ? 10.947 15.004 -19.157 1.00 85.31 598 ASP A CA 1
ATOM 4700 C C . ASP A 1 598 ? 10.298 16.277 -18.592 1.00 85.31 598 ASP A C 1
ATOM 4702 O O . ASP A 1 598 ? 10.973 17.284 -18.374 1.00 85.31 598 ASP A O 1
ATOM 4706 N N . ASN A 1 599 ? 8.985 16.228 -18.360 1.00 83.12 599 ASN A N 1
ATOM 4707 C CA . ASN A 1 599 ? 8.210 17.335 -17.787 1.00 83.12 599 ASN A CA 1
ATOM 4708 C C . ASN A 1 599 ? 8.103 17.257 -16.251 1.00 83.12 599 ASN A C 1
ATOM 4710 O O . ASN A 1 599 ? 7.344 18.012 -15.648 1.00 83.12 599 ASN A O 1
ATOM 4714 N N . GLY A 1 600 ? 8.823 16.335 -15.604 1.00 86.19 600 GLY A N 1
ATOM 4715 C CA . GLY A 1 600 ? 8.773 16.127 -14.155 1.00 86.19 600 GLY A CA 1
ATOM 4716 C C . GLY A 1 600 ? 7.544 15.347 -13.674 1.00 86.19 600 GLY A C 1
ATOM 4717 O O . GLY A 1 600 ? 7.330 15.237 -12.469 1.00 86.19 600 GLY A O 1
ATOM 4718 N N . ILE A 1 601 ? 6.749 14.788 -14.592 1.00 91.00 601 ILE A N 1
ATOM 4719 C CA . ILE A 1 601 ? 5.581 13.950 -14.289 1.00 91.00 601 ILE A CA 1
ATOM 4720 C C . ILE A 1 601 ? 6.000 12.482 -14.242 1.00 91.00 601 ILE A C 1
ATOM 4722 O O . ILE A 1 601 ? 6.869 12.026 -14.987 1.00 91.00 601 ILE A O 1
ATOM 4726 N N . ARG A 1 602 ? 5.416 11.739 -13.302 1.00 94.56 602 ARG A N 1
ATOM 4727 C CA . ARG A 1 602 ? 5.803 10.363 -12.986 1.00 94.56 602 ARG A CA 1
ATOM 4728 C C . ARG A 1 602 ? 4.574 9.537 -12.619 1.00 94.56 602 ARG A C 1
ATOM 4730 O O . ARG A 1 602 ? 3.635 10.073 -12.028 1.00 94.56 602 ARG A O 1
ATOM 4737 N N . SER A 1 603 ? 4.616 8.231 -12.875 1.00 97.56 603 SER A N 1
ATOM 4738 C CA . SER A 1 603 ? 3.772 7.255 -12.169 1.00 97.56 603 SER A CA 1
ATOM 4739 C C . SER A 1 603 ? 4.592 6.637 -11.049 1.00 97.56 603 SER A C 1
ATOM 4741 O O . SER A 1 603 ? 5.646 6.078 -11.330 1.00 97.56 603 SER A O 1
ATOM 4743 N N . HIS A 1 604 ? 4.168 6.771 -9.794 1.00 97.38 604 HIS A N 1
ATOM 4744 C CA . HIS A 1 604 ? 5.022 6.402 -8.663 1.00 97.38 604 HIS A CA 1
ATOM 4745 C C . HIS A 1 604 ? 4.241 5.959 -7.426 1.00 97.38 604 HIS A C 1
ATOM 4747 O O . HIS A 1 604 ? 3.058 6.266 -7.285 1.00 97.38 604 HIS A O 1
ATOM 4753 N N . GLY A 1 605 ? 4.909 5.245 -6.522 1.00 95.75 605 GLY A N 1
ATOM 4754 C CA . GLY A 1 605 ? 4.362 4.905 -5.209 1.00 95.75 605 GLY A CA 1
ATOM 4755 C C . GLY A 1 605 ? 4.207 6.135 -4.304 1.00 95.75 605 GLY A C 1
ATOM 4756 O O . GLY A 1 605 ? 4.867 7.151 -4.502 1.00 95.75 605 GLY A O 1
ATOM 4757 N N . SER A 1 606 ? 3.332 6.095 -3.302 1.00 93.06 606 SER A N 1
ATOM 4758 C CA . SER A 1 606 ? 3.249 7.161 -2.301 1.00 93.06 606 SER A CA 1
ATOM 4759 C C . SER A 1 606 ? 2.890 6.635 -0.916 1.00 93.06 606 SER A C 1
ATOM 4761 O O . SER A 1 606 ? 2.057 5.734 -0.783 1.00 93.06 606 SER A O 1
ATOM 4763 N N . VAL A 1 607 ? 3.468 7.258 0.116 1.00 90.56 607 VAL A N 1
ATOM 4764 C CA . VAL A 1 607 ? 3.010 7.108 1.510 1.00 90.56 607 VAL A CA 1
ATOM 4765 C C . VAL A 1 607 ? 1.792 7.938 1.840 1.00 90.56 607 VAL A C 1
ATOM 4767 O O . VAL A 1 607 ? 1.071 7.625 2.782 1.00 90.56 607 VAL A O 1
ATOM 4770 N N . ASP A 1 608 ? 1.515 8.965 1.044 1.00 88.94 608 ASP A N 1
ATOM 4771 C CA . ASP A 1 608 ? 0.295 9.747 1.157 1.00 88.94 608 ASP A CA 1
ATOM 4772 C C . ASP A 1 608 ? -0.839 9.011 0.429 1.00 88.94 608 ASP A C 1
ATOM 4774 O O . ASP A 1 608 ? -1.366 9.452 -0.597 1.00 88.94 608 ASP A O 1
ATOM 4778 N N . TYR A 1 609 ? -1.204 7.840 0.956 1.00 86.69 609 TYR A N 1
ATOM 4779 C CA . TYR A 1 609 ? -2.289 7.014 0.425 1.00 86.69 609 TYR A CA 1
ATOM 4780 C C . TYR A 1 609 ? -3.643 7.734 0.467 1.00 86.69 609 TYR A C 1
ATOM 4782 O O . TYR A 1 609 ? -4.549 7.414 -0.301 1.00 86.69 609 TYR A O 1
ATOM 4790 N N . MET A 1 610 ? -3.761 8.759 1.307 1.00 83.50 610 MET A N 1
ATOM 4791 C CA . MET A 1 610 ? -4.933 9.617 1.388 1.00 83.50 610 MET A CA 1
ATOM 4792 C C . MET A 1 610 ? -5.078 10.531 0.188 1.00 83.50 610 MET A C 1
ATOM 4794 O O . MET A 1 610 ? -6.205 10.755 -0.269 1.00 83.50 610 MET A O 1
ATOM 4798 N N . SER A 1 611 ? -3.964 11.002 -0.377 1.00 83.25 611 SER A N 1
ATOM 4799 C CA . SER A 1 611 ? -4.029 11.729 -1.639 1.00 83.25 611 SER A CA 1
ATOM 4800 C C . SER A 1 611 ? -4.668 10.903 -2.747 1.00 83.25 611 SER A C 1
ATOM 4802 O O . SER A 1 611 ? -5.499 11.428 -3.478 1.00 83.25 611 SER A O 1
ATOM 4804 N N . ILE A 1 612 ? -4.382 9.601 -2.796 1.00 88.44 612 ILE A N 1
ATOM 4805 C CA . ILE A 1 612 ? -4.922 8.667 -3.793 1.00 88.44 612 ILE A CA 1
ATOM 4806 C C . ILE A 1 612 ? -6.432 8.494 -3.632 1.00 88.44 612 ILE A C 1
ATOM 4808 O O . ILE A 1 612 ? -7.164 8.430 -4.616 1.00 88.44 612 ILE A O 1
ATOM 4812 N N . GLN A 1 613 ? -6.923 8.466 -2.394 1.00 83.12 613 GLN A N 1
ATOM 4813 C CA . GLN A 1 613 ? -8.347 8.283 -2.140 1.00 83.12 613 GLN A CA 1
ATOM 4814 C C . GLN A 1 613 ? -9.168 9.560 -2.343 1.00 83.12 613 GLN A C 1
ATOM 4816 O O . GLN A 1 613 ? -10.319 9.491 -2.785 1.00 83.12 613 GLN A O 1
ATOM 4821 N N . ARG A 1 614 ? -8.637 10.723 -1.939 1.00 80.38 614 ARG A N 1
ATOM 4822 C CA . ARG A 1 614 ? -9.468 11.922 -1.726 1.00 80.38 614 ARG A CA 1
ATOM 4823 C C . ARG A 1 614 ? -8.860 13.246 -2.172 1.00 80.38 614 ARG A C 1
ATOM 4825 O O . ARG A 1 614 ? -9.597 14.227 -2.175 1.00 80.38 614 ARG A O 1
ATOM 4832 N N . SER A 1 615 ? -7.583 13.302 -2.541 1.00 81.38 615 SER A N 1
ATOM 4833 C CA . SER A 1 615 ? -6.909 14.558 -2.891 1.00 81.38 615 SER A CA 1
ATOM 4834 C C . SER A 1 615 ? -6.341 14.527 -4.312 1.00 81.38 615 SER A C 1
ATOM 4836 O O . SER A 1 615 ? -6.662 13.667 -5.127 1.00 81.38 615 SER A O 1
ATOM 4838 N N . PHE A 1 616 ? -5.506 15.515 -4.604 1.00 85.31 616 PHE A N 1
ATOM 4839 C CA . PHE A 1 616 ? -4.797 15.667 -5.866 1.00 85.31 616 PHE A CA 1
ATOM 4840 C C . PHE A 1 616 ? -3.315 15.287 -5.682 1.00 85.31 616 PHE A C 1
ATOM 4842 O O . PHE A 1 616 ? -2.878 14.930 -4.583 1.00 85.31 616 PHE A O 1
ATOM 4849 N N . SER A 1 617 ? -2.485 15.509 -6.698 1.00 88.75 617 SER A N 1
ATOM 4850 C CA . SER A 1 617 ? -1.014 15.596 -6.639 1.00 88.75 617 SER A CA 1
ATOM 4851 C C . SER A 1 617 ? -0.536 16.966 -7.160 1.00 88.75 617 SER A C 1
ATOM 4853 O O . SER A 1 617 ? -1.348 17.883 -7.274 1.00 88.75 617 SER A O 1
ATOM 4855 N N . HIS A 1 618 ? 0.762 17.125 -7.442 1.00 88.31 618 HIS A N 1
ATOM 4856 C CA . HIS A 1 618 ? 1.311 18.247 -8.228 1.00 88.31 618 HIS A CA 1
ATOM 4857 C C . HIS A 1 618 ? 1.417 17.890 -9.728 1.00 88.31 618 HIS A C 1
ATOM 4859 O O . HIS A 1 618 ? 2.289 18.391 -10.427 1.00 88.31 618 HIS A O 1
ATOM 4865 N N . GLY A 1 619 ? 0.579 16.965 -10.207 1.00 90.19 619 GLY A N 1
ATOM 4866 C CA . GLY A 1 619 ? 0.552 16.490 -11.594 1.00 90.19 619 GLY A CA 1
ATOM 4867 C C . GLY A 1 619 ? 0.889 15.004 -11.733 1.00 90.19 619 GLY A C 1
ATOM 4868 O O . GLY A 1 619 ? 0.323 14.337 -12.594 1.00 90.19 619 GLY A O 1
ATOM 4869 N N . CYS A 1 620 ? 1.741 14.458 -10.862 1.00 94.62 620 CYS A N 1
ATOM 4870 C CA . CYS A 1 620 ? 2.117 13.041 -10.885 1.00 94.62 620 CYS A CA 1
ATOM 4871 C C . CYS A 1 620 ? 0.950 12.086 -10.600 1.00 94.62 620 CYS A C 1
ATOM 4873 O O . CYS A 1 620 ? -0.005 12.429 -9.904 1.00 94.62 620 CYS A O 1
ATOM 4875 N N . HIS A 1 621 ? 1.090 10.852 -11.066 1.00 96.81 621 HIS A N 1
ATOM 4876 C CA . HIS A 1 621 ? 0.116 9.781 -10.905 1.00 96.81 621 HIS A CA 1
ATOM 4877 C C . HIS A 1 621 ? 0.562 8.840 -9.789 1.00 96.81 621 HIS A C 1
ATOM 4879 O O . HIS A 1 621 ? 1.354 7.918 -10.000 1.00 96.81 621 HIS A O 1
ATOM 4885 N N . ARG A 1 622 ? 0.085 9.115 -8.572 1.00 96.38 622 ARG A N 1
ATOM 4886 C CA . ARG A 1 622 ? 0.435 8.342 -7.373 1.00 96.38 622 ARG A CA 1
ATOM 4887 C C . ARG A 1 622 ? -0.343 7.036 -7.330 1.00 96.38 622 ARG A C 1
ATOM 4889 O O . ARG A 1 622 ? -1.537 7.021 -7.615 1.00 96.38 622 ARG A O 1
ATOM 4896 N N . LEU A 1 623 ? 0.319 5.966 -6.929 1.00 96.81 623 LEU A N 1
ATOM 4897 C CA . LEU A 1 623 ? -0.241 4.647 -6.665 1.00 96.81 623 LEU A CA 1
ATOM 4898 C C . LEU A 1 623 ? 0.082 4.269 -5.218 1.00 96.81 623 LEU A C 1
ATOM 4900 O O . LEU A 1 623 ? 1.056 4.764 -4.644 1.00 96.81 623 LEU A O 1
ATOM 4904 N N . HIS A 1 624 ? -0.712 3.388 -4.609 1.00 95.75 624 HIS A N 1
ATOM 4905 C CA . HIS A 1 624 ? -0.324 2.842 -3.313 1.00 95.75 624 HIS A CA 1
ATOM 4906 C C . HIS A 1 624 ? 0.998 2.088 -3.490 1.00 95.75 624 HIS A C 1
ATOM 4908 O O . HIS A 1 624 ? 1.142 1.351 -4.465 1.00 95.75 624 HIS A O 1
ATOM 4914 N N . ASN A 1 625 ? 1.960 2.270 -2.577 1.00 95.12 625 ASN A N 1
ATOM 4915 C CA . ASN A 1 625 ? 3.319 1.740 -2.757 1.00 95.12 625 ASN A CA 1
ATOM 4916 C C . ASN A 1 625 ? 3.345 0.248 -3.131 1.00 95.12 625 ASN A C 1
ATOM 4918 O O . ASN A 1 625 ? 4.023 -0.118 -4.084 1.00 95.12 625 ASN A O 1
ATOM 4922 N N . HIS A 1 626 ? 2.574 -0.599 -2.441 1.00 95.44 626 HIS A N 1
ATOM 4923 C CA . HIS A 1 626 ? 2.503 -2.036 -2.736 1.00 95.44 626 HIS A CA 1
ATOM 4924 C C . HIS A 1 626 ? 2.009 -2.331 -4.166 1.00 95.44 626 HIS A C 1
ATOM 4926 O O . HIS A 1 626 ? 2.574 -3.192 -4.836 1.00 95.44 626 HIS A O 1
ATOM 4932 N N . LEU A 1 627 ? 1.017 -1.585 -4.672 1.00 97.12 627 LEU A N 1
ATOM 4933 C CA . LEU A 1 627 ? 0.528 -1.733 -6.050 1.00 97.12 627 LEU A CA 1
ATOM 4934 C C . LEU A 1 627 ? 1.532 -1.205 -7.075 1.00 97.12 627 LEU A C 1
ATOM 4936 O O . LEU A 1 627 ? 1.679 -1.793 -8.141 1.00 97.12 627 LEU A O 1
ATOM 4940 N N . ALA A 1 628 ? 2.246 -0.123 -6.755 1.00 97.94 628 ALA A N 1
ATOM 4941 C CA . ALA A 1 628 ? 3.304 0.406 -7.611 1.00 97.94 628 ALA A CA 1
ATOM 4942 C C . ALA A 1 628 ? 4.456 -0.604 -7.748 1.00 97.94 628 ALA A C 1
ATOM 4944 O O . ALA A 1 628 ? 4.897 -0.894 -8.857 1.00 97.94 628 ALA A O 1
ATOM 4945 N N . ILE A 1 629 ? 4.904 -1.180 -6.627 1.00 97.75 629 ILE A N 1
ATOM 4946 C CA . ILE A 1 629 ? 5.937 -2.225 -6.592 1.00 97.75 629 ILE A CA 1
ATOM 4947 C C . ILE A 1 629 ? 5.494 -3.433 -7.408 1.00 97.75 629 ILE A C 1
ATOM 4949 O O . ILE A 1 629 ? 6.269 -3.906 -8.236 1.00 97.75 629 ILE A O 1
ATOM 4953 N N . ARG A 1 630 ? 4.253 -3.902 -7.218 1.00 98.00 630 ARG A N 1
ATOM 4954 C CA . ARG A 1 630 ? 3.681 -5.010 -7.994 1.00 98.00 630 ARG A CA 1
ATOM 4955 C C . ARG A 1 630 ? 3.675 -4.695 -9.488 1.00 98.00 630 ARG A C 1
ATOM 4957 O O . ARG A 1 630 ? 4.209 -5.477 -10.263 1.00 98.00 630 ARG A O 1
ATOM 4964 N N . LEU A 1 631 ? 3.135 -3.538 -9.879 1.00 98.69 631 LEU A N 1
ATOM 4965 C CA . LEU A 1 631 ? 3.031 -3.111 -11.275 1.00 98.69 631 LEU A CA 1
ATOM 4966 C C . LEU A 1 631 ? 4.384 -3.084 -11.977 1.00 98.69 631 LEU A C 1
ATOM 4968 O O . LEU A 1 631 ? 4.541 -3.660 -13.048 1.00 98.69 631 LEU A O 1
ATOM 4972 N N . PHE A 1 632 ? 5.361 -2.408 -11.381 1.00 98.62 632 PHE A N 1
ATOM 4973 C CA . PHE A 1 632 ? 6.652 -2.229 -12.031 1.00 98.62 632 PHE A CA 1
ATOM 4974 C C . PHE A 1 632 ? 7.549 -3.459 -11.907 1.00 98.62 632 PHE A C 1
ATOM 4976 O O . PHE A 1 632 ? 8.336 -3.701 -12.814 1.00 98.62 632 PHE A O 1
ATOM 4983 N N . SER A 1 633 ? 7.393 -4.285 -10.866 1.00 98.44 633 SER A N 1
ATOM 4984 C CA . SER A 1 633 ? 8.037 -5.605 -10.834 1.00 98.44 633 SER A CA 1
ATOM 4985 C C . SER A 1 633 ? 7.479 -6.502 -11.938 1.00 98.44 633 SER A C 1
ATOM 4987 O O . SER A 1 633 ? 8.259 -7.067 -12.690 1.00 98.44 633 SER A O 1
ATOM 4989 N N . PHE A 1 634 ? 6.153 -6.557 -12.107 1.00 98.69 634 PHE A N 1
ATOM 4990 C CA . PHE A 1 634 ? 5.508 -7.294 -13.197 1.00 98.69 634 PHE A CA 1
ATOM 4991 C C . PHE A 1 634 ? 5.992 -6.830 -14.575 1.00 98.69 634 PHE A C 1
ATOM 4993 O O . PHE A 1 634 ? 6.407 -7.646 -15.391 1.00 98.69 634 PHE A O 1
ATOM 5000 N N . VAL A 1 635 ? 6.007 -5.514 -14.820 1.00 98.50 635 VAL A N 1
ATOM 5001 C CA . VAL A 1 635 ? 6.532 -4.961 -16.077 1.00 98.50 635 VAL A CA 1
ATOM 5002 C C . VAL A 1 635 ? 7.964 -5.427 -16.317 1.00 98.50 635 VAL A C 1
ATOM 5004 O O . VAL A 1 635 ? 8.266 -5.871 -17.414 1.00 98.50 635 VAL A O 1
ATOM 5007 N N . LEU A 1 636 ? 8.836 -5.367 -15.310 1.00 98.00 636 LEU A N 1
ATOM 5008 C CA . LEU A 1 636 ? 10.235 -5.764 -15.460 1.00 98.00 636 LEU A CA 1
ATOM 5009 C C . LEU A 1 636 ? 10.436 -7.284 -15.598 1.00 98.00 636 LEU A C 1
ATOM 5011 O O . LEU A 1 636 ? 11.423 -7.698 -16.195 1.00 98.00 636 LEU A O 1
ATOM 5015 N N . HIS A 1 637 ? 9.512 -8.112 -15.104 1.00 97.50 637 HIS A N 1
ATOM 5016 C CA . HIS A 1 637 ? 9.500 -9.555 -15.384 1.00 97.50 637 HIS A CA 1
ATOM 5017 C C . HIS A 1 637 ? 9.167 -9.873 -16.848 1.00 97.50 637 HIS A C 1
ATOM 5019 O O . HIS A 1 637 ? 9.610 -10.896 -17.363 1.00 97.50 637 HIS A O 1
ATOM 5025 N N . HIS A 1 638 ? 8.372 -9.015 -17.492 1.00 98.06 638 HIS A N 1
ATOM 5026 C CA . HIS A 1 638 ? 7.729 -9.295 -18.778 1.00 98.06 638 HIS A CA 1
ATOM 5027 C C . HIS A 1 638 ? 8.056 -8.271 -19.871 1.00 98.06 638 HIS A C 1
ATOM 5029 O O . HIS A 1 638 ? 7.332 -8.145 -20.861 1.00 98.06 638 HIS A O 1
ATOM 5035 N N . ARG A 1 639 ? 9.117 -7.489 -19.678 1.00 96.69 639 ARG A N 1
ATOM 5036 C CA . ARG A 1 639 ? 9.621 -6.525 -20.652 1.00 96.69 639 ARG A CA 1
ATOM 5037 C C . ARG A 1 639 ? 11.135 -6.481 -20.576 1.00 96.69 639 ARG A C 1
ATOM 5039 O O . ARG A 1 639 ? 11.707 -6.196 -19.520 1.00 96.69 639 ARG A O 1
ATOM 5046 N N . ASP A 1 640 ? 11.761 -6.675 -21.728 1.00 96.31 640 ASP A N 1
ATOM 5047 C CA . ASP A 1 640 ? 13.208 -6.561 -21.868 1.00 96.31 640 ASP A CA 1
ATOM 5048 C C . ASP A 1 640 ? 13.703 -5.179 -21.432 1.00 96.31 640 ASP A C 1
ATOM 5050 O O . ASP A 1 640 ? 13.131 -4.133 -21.778 1.00 96.31 640 ASP A O 1
ATOM 5054 N N . HIS A 1 641 ? 14.782 -5.182 -20.656 1.00 96.50 641 HIS A N 1
ATOM 5055 C CA . HIS A 1 641 ? 15.353 -3.981 -20.074 1.00 96.50 641 HIS A CA 1
ATOM 5056 C C . HIS A 1 641 ? 16.844 -4.143 -19.779 1.00 96.50 641 HIS A C 1
ATOM 5058 O O . HIS A 1 641 ? 17.349 -5.240 -19.542 1.00 96.50 641 HIS A O 1
ATOM 5064 N N . GLU A 1 642 ? 17.529 -3.010 -19.710 1.00 96.31 642 GLU A N 1
ATOM 5065 C CA . GLU A 1 642 ? 18.902 -2.906 -19.237 1.00 96.31 642 GLU A CA 1
ATOM 5066 C C . GLU A 1 642 ? 18.935 -2.413 -17.787 1.00 96.31 642 GLU A C 1
ATOM 5068 O O . GLU A 1 642 ? 18.144 -1.559 -17.371 1.00 96.31 642 GLU A O 1
ATOM 5073 N N . ARG A 1 643 ? 19.892 -2.925 -17.008 1.00 95.81 643 ARG A N 1
ATOM 5074 C CA . ARG A 1 643 ? 20.157 -2.471 -15.638 1.00 95.81 643 ARG A CA 1
ATOM 5075 C C . ARG A 1 643 ? 21.299 -1.468 -15.652 1.00 95.81 643 ARG A C 1
ATOM 5077 O O . ARG A 1 643 ? 22.464 -1.849 -15.679 1.00 95.81 643 ARG A O 1
ATOM 5084 N N . ALA A 1 644 ? 20.963 -0.185 -15.580 1.00 92.75 644 ALA A N 1
ATOM 5085 C CA . ALA A 1 644 ? 21.959 0.871 -15.404 1.00 92.75 644 ALA A CA 1
ATOM 5086 C C . ALA A 1 644 ? 22.524 0.899 -13.969 1.00 92.75 644 ALA A C 1
ATOM 5088 O O . ALA A 1 644 ? 23.611 1.424 -13.730 1.00 92.75 644 ALA A O 1
ATOM 5089 N N . GLY A 1 645 ? 21.797 0.324 -13.007 1.00 93.50 645 GLY A N 1
ATOM 5090 C CA . GLY A 1 645 ? 22.205 0.277 -11.610 1.00 93.50 645 GLY A CA 1
ATOM 5091 C C . GLY A 1 645 ? 21.974 1.596 -10.874 1.00 93.50 645 GLY A C 1
ATOM 5092 O O . GLY A 1 645 ? 21.128 2.412 -11.255 1.00 93.50 645 GLY A O 1
ATOM 5093 N N . GLN A 1 646 ? 22.715 1.815 -9.784 1.00 93.50 646 GLN A N 1
ATOM 5094 C CA . GLN A 1 646 ? 22.589 3.034 -8.985 1.00 93.50 646 GLN A CA 1
ATOM 5095 C C . GLN A 1 646 ? 23.015 4.269 -9.794 1.00 93.50 646 GLN A C 1
ATOM 5097 O O . GLN A 1 646 ? 24.198 4.488 -10.065 1.00 93.50 646 GLN A O 1
ATOM 5102 N N . THR A 1 647 ? 22.056 5.130 -10.129 1.00 93.50 647 THR A N 1
ATOM 5103 C CA . THR A 1 647 ? 22.324 6.332 -10.924 1.00 93.50 647 THR A CA 1
ATOM 5104 C C . THR A 1 647 ? 22.891 7.428 -10.034 1.00 93.50 647 THR A C 1
ATOM 5106 O O . THR A 1 647 ? 22.239 7.853 -9.078 1.00 93.50 647 THR A O 1
ATOM 5109 N N . ARG A 1 648 ? 24.101 7.910 -10.334 1.00 90.81 648 ARG A N 1
ATOM 5110 C CA . ARG A 1 648 ? 24.749 8.979 -9.559 1.00 90.81 648 ARG A CA 1
ATOM 5111 C C . ARG A 1 648 ? 24.013 10.310 -9.722 1.00 90.81 648 ARG A C 1
ATOM 5113 O O . ARG A 1 648 ? 23.636 10.700 -10.825 1.00 90.81 648 ARG A O 1
ATOM 5120 N N . LEU A 1 649 ? 23.871 11.030 -8.618 1.00 90.69 649 LEU A N 1
ATOM 5121 C CA . LEU A 1 649 ? 23.396 12.408 -8.548 1.00 90.69 649 LEU A CA 1
ATOM 5122 C C . LEU A 1 649 ? 24.451 13.237 -7.812 1.00 90.69 649 LEU A C 1
ATOM 5124 O O . LEU A 1 649 ? 25.127 12.744 -6.917 1.00 90.69 649 LEU A O 1
ATOM 5128 N N . ARG A 1 650 ? 24.630 14.497 -8.202 1.00 88.81 650 ARG A N 1
ATOM 5129 C CA . ARG A 1 650 ? 25.426 15.464 -7.438 1.00 88.81 650 ARG A CA 1
ATOM 5130 C C . ARG A 1 650 ? 24.556 16.673 -7.165 1.00 88.81 650 ARG A C 1
ATOM 5132 O O . ARG A 1 650 ? 24.671 17.689 -7.842 1.00 88.81 650 ARG A O 1
ATOM 5139 N N . TYR A 1 651 ? 23.626 16.514 -6.232 1.00 91.06 651 TYR A N 1
ATOM 5140 C CA . TYR A 1 651 ? 22.710 17.577 -5.849 1.00 91.06 651 TYR A CA 1
ATOM 5141 C C . TYR A 1 651 ? 23.037 18.048 -4.435 1.00 91.06 651 TYR A C 1
ATOM 5143 O O . TYR A 1 651 ? 23.035 17.258 -3.493 1.00 91.06 651 TYR A O 1
ATOM 5151 N N . ASN A 1 652 ? 23.309 19.344 -4.307 1.00 91.75 652 ASN A N 1
ATOM 5152 C CA . ASN A 1 652 ? 23.433 20.040 -3.037 1.00 91.75 652 ASN A CA 1
ATOM 5153 C C . ASN A 1 652 ? 22.486 21.241 -3.061 1.00 91.75 652 ASN A C 1
ATOM 5155 O O . ASN A 1 652 ? 22.508 22.027 -4.010 1.00 91.75 652 ASN A O 1
ATOM 5159 N N . ARG A 1 653 ? 21.674 21.389 -2.015 1.00 90.50 653 ARG A N 1
ATOM 5160 C CA . ARG A 1 653 ? 20.854 22.580 -1.795 1.00 90.50 653 ARG A CA 1
ATOM 5161 C C . ARG A 1 653 ? 21.073 23.087 -0.382 1.00 90.50 653 ARG A C 1
ATOM 5163 O O . ARG A 1 653 ? 20.763 22.389 0.582 1.00 90.50 653 ARG A O 1
ATOM 5170 N N . LYS A 1 654 ? 21.544 24.327 -0.275 1.00 93.12 654 LYS A N 1
ATOM 5171 C CA . LYS A 1 654 ? 21.535 25.093 0.971 1.00 93.12 654 LYS A CA 1
ATOM 5172 C C . LYS A 1 654 ? 20.248 25.896 1.076 1.00 93.12 654 LYS A C 1
ATOM 5174 O O . LYS A 1 654 ? 19.755 26.407 0.070 1.00 93.12 654 LYS A O 1
ATOM 5179 N N . PHE A 1 655 ? 19.689 25.982 2.274 1.00 90.88 655 PHE A N 1
ATOM 5180 C CA . PHE A 1 655 ? 18.481 26.758 2.531 1.00 90.88 655 PHE A CA 1
ATOM 5181 C C . PHE A 1 655 ? 18.412 27.189 3.996 1.00 90.88 655 PHE A C 1
ATOM 5183 O O . PHE A 1 655 ? 19.013 26.564 4.868 1.00 90.88 655 PHE A O 1
ATOM 5190 N N . THR A 1 656 ? 17.657 28.249 4.264 1.00 89.44 656 THR A N 1
ATOM 5191 C CA . THR A 1 656 ? 17.546 28.849 5.597 1.00 89.44 656 THR A CA 1
ATOM 5192 C C . THR A 1 656 ? 16.123 28.709 6.112 1.00 89.44 656 THR A C 1
ATOM 5194 O O . THR A 1 656 ? 15.168 28.969 5.381 1.00 89.44 656 THR A O 1
ATOM 5197 N N . VAL A 1 657 ? 15.979 28.318 7.379 1.00 88.12 657 VAL A N 1
ATOM 5198 C CA . VAL A 1 657 ? 14.700 28.357 8.098 1.00 88.12 657 VAL A CA 1
ATOM 5199 C C . VAL A 1 657 ? 14.924 29.054 9.435 1.00 88.12 657 VAL A C 1
ATOM 5201 O O . VAL A 1 657 ? 15.735 28.607 10.249 1.00 88.12 657 VAL A O 1
ATOM 5204 N N . GLY A 1 658 ? 14.231 30.174 9.656 1.00 87.38 658 GLY A N 1
ATOM 5205 C CA . GLY A 1 658 ? 14.539 31.079 10.764 1.00 87.38 658 GLY A CA 1
ATOM 5206 C C . GLY A 1 658 ? 15.944 31.669 10.607 1.00 87.38 658 GLY A C 1
ATOM 5207 O O . GLY A 1 658 ? 16.286 32.181 9.547 1.00 87.38 658 GLY A O 1
ATOM 5208 N N . SER A 1 659 ? 16.772 31.569 11.646 1.00 89.00 659 SER A N 1
ATOM 5209 C CA . SER A 1 659 ? 18.172 32.024 11.632 1.00 89.00 659 SER A CA 1
ATOM 5210 C C . SER A 1 659 ? 19.188 30.918 11.320 1.00 89.00 659 SER A C 1
ATOM 5212 O O . SER A 1 659 ? 20.393 31.155 11.398 1.00 89.00 659 SER A O 1
ATOM 5214 N N . ARG A 1 660 ? 18.733 29.698 11.000 1.00 93.69 660 ARG A N 1
ATOM 5215 C CA . ARG A 1 660 ? 19.602 28.526 10.827 1.00 93.69 660 ARG A CA 1
ATOM 5216 C C . ARG A 1 660 ? 19.698 28.102 9.363 1.00 93.69 660 ARG A C 1
ATOM 5218 O O . ARG A 1 660 ? 18.678 27.929 8.697 1.00 93.69 660 ARG A O 1
ATOM 5225 N N . GLU A 1 661 ? 20.929 27.884 8.903 1.00 95.12 661 GLU A N 1
ATOM 5226 C CA . GLU A 1 661 ? 21.235 27.297 7.595 1.00 95.12 661 GLU A CA 1
ATOM 5227 C C . GLU A 1 661 ? 21.219 25.760 7.671 1.00 95.12 661 GLU A C 1
ATOM 5229 O O . GLU A 1 661 ? 21.689 25.153 8.640 1.00 95.12 661 GLU A O 1
ATOM 5234 N N . TRP A 1 662 ? 20.681 25.136 6.629 1.00 95.06 662 TRP A N 1
ATOM 5235 C CA . TRP A 1 662 ? 20.594 23.693 6.435 1.00 95.06 662 TRP A CA 1
ATOM 5236 C C . TRP A 1 662 ? 21.167 23.308 5.070 1.00 95.06 662 TRP A C 1
ATOM 5238 O O . TRP A 1 662 ? 21.229 24.127 4.151 1.00 95.06 662 TRP A O 1
ATOM 5248 N N . SER A 1 663 ? 21.570 22.045 4.926 1.00 93.81 663 SER A N 1
ATOM 5249 C CA . SER A 1 663 ? 22.119 21.500 3.681 1.00 93.81 663 SER A CA 1
ATOM 5250 C C . SER A 1 663 ? 21.491 20.143 3.381 1.00 93.81 663 SER A C 1
ATOM 5252 O O . SER A 1 663 ? 21.521 19.246 4.223 1.00 93.81 663 SER A O 1
ATOM 5254 N N . LEU A 1 664 ? 20.929 20.003 2.181 1.00 93.31 664 LEU A N 1
ATOM 5255 C CA . LEU A 1 664 ? 20.428 18.749 1.627 1.00 93.31 664 LEU A CA 1
ATOM 5256 C C . LEU A 1 664 ? 21.416 18.244 0.573 1.00 93.31 664 LEU A C 1
ATOM 5258 O O . LEU A 1 664 ? 21.712 18.959 -0.385 1.00 93.31 664 LEU A O 1
ATOM 5262 N N . ASN A 1 665 ? 21.894 17.012 0.740 1.00 92.06 665 ASN A N 1
ATOM 5263 C CA . ASN A 1 665 ? 22.823 16.352 -0.176 1.00 92.06 665 ASN A CA 1
ATOM 5264 C C . ASN A 1 665 ? 22.198 15.069 -0.713 1.00 92.06 665 ASN A C 1
ATOM 5266 O O . ASN A 1 665 ? 21.766 14.239 0.081 1.00 92.06 665 ASN A O 1
ATOM 5270 N N . LEU A 1 666 ? 22.200 14.894 -2.035 1.00 91.75 666 LEU A N 1
ATOM 5271 C CA . LEU A 1 666 ? 21.753 13.665 -2.690 1.00 91.75 666 LEU A CA 1
ATOM 5272 C C . LEU A 1 666 ? 22.831 13.173 -3.654 1.00 91.75 666 LEU A C 1
ATOM 5274 O O . LEU A 1 666 ? 23.229 13.891 -4.579 1.00 91.75 666 LEU A O 1
ATOM 5278 N N . ASP A 1 667 ? 23.286 11.942 -3.426 1.00 90.75 667 ASP A N 1
ATOM 5279 C CA . ASP A 1 667 ? 24.342 11.272 -4.189 1.00 90.75 667 ASP A CA 1
ATOM 5280 C C . ASP A 1 667 ? 23.789 10.321 -5.266 1.00 90.75 667 ASP A C 1
ATOM 5282 O O . ASP A 1 667 ? 24.528 9.834 -6.128 1.00 90.75 667 ASP A O 1
ATOM 5286 N N . THR A 1 668 ? 22.477 10.068 -5.253 1.00 92.06 668 THR A N 1
ATOM 5287 C CA . THR A 1 668 ? 21.820 9.182 -6.208 1.00 92.06 668 THR A CA 1
ATOM 5288 C C . THR A 1 668 ? 20.412 9.618 -6.608 1.00 92.06 668 THR A C 1
ATOM 5290 O O . THR A 1 668 ? 19.728 10.297 -5.855 1.00 92.06 668 THR A O 1
ATOM 5293 N N . ARG A 1 669 ? 19.978 9.214 -7.812 1.00 92.44 669 ARG A N 1
ATOM 5294 C CA . ARG A 1 669 ? 18.583 9.309 -8.277 1.00 92.44 669 ARG A CA 1
ATOM 5295 C C . ARG A 1 669 ? 17.729 8.080 -7.935 1.00 92.44 669 ARG A C 1
ATOM 5297 O O . ARG A 1 669 ? 16.514 8.153 -8.088 1.00 92.44 669 ARG A O 1
ATOM 5304 N N . GLY A 1 670 ? 18.353 6.981 -7.511 1.00 95.25 670 GLY A N 1
ATOM 5305 C CA . GLY A 1 670 ? 17.743 5.651 -7.396 1.00 95.25 670 GLY A CA 1
ATOM 5306 C C . GLY A 1 670 ? 18.416 4.626 -8.316 1.00 95.25 670 GLY A C 1
ATOM 5307 O O . GLY A 1 670 ? 19.353 4.954 -9.054 1.00 95.25 670 GLY A O 1
ATOM 5308 N N . TYR A 1 671 ? 17.942 3.382 -8.266 1.00 97.12 671 TYR A N 1
ATOM 5309 C CA . TYR A 1 671 ? 18.421 2.289 -9.118 1.00 97.12 671 TYR A CA 1
ATOM 5310 C C . TYR A 1 671 ? 17.606 2.235 -10.413 1.00 97.12 671 TYR A C 1
ATOM 5312 O O . TYR A 1 671 ? 16.387 2.090 -10.355 1.00 97.12 671 TYR A O 1
ATOM 5320 N N . GLN A 1 672 ? 18.256 2.377 -11.568 1.00 97.12 672 GLN A N 1
ATOM 5321 C CA . GLN A 1 672 ? 17.581 2.547 -12.855 1.00 97.12 672 GLN A CA 1
ATOM 5322 C C . GLN A 1 672 ? 17.496 1.246 -13.659 1.00 97.12 672 GLN A C 1
ATOM 5324 O O . GLN A 1 672 ? 18.499 0.558 -13.878 1.00 97.12 672 GLN A O 1
ATOM 5329 N N . PHE A 1 673 ? 16.295 1.004 -14.174 1.00 97.81 673 PHE A N 1
ATOM 5330 C CA . PHE A 1 673 ? 15.980 0.063 -15.238 1.00 97.81 673 PHE A CA 1
ATOM 5331 C C . PHE A 1 673 ? 15.558 0.847 -16.483 1.00 97.81 673 PHE A C 1
ATOM 5333 O O . PHE A 1 673 ? 14.658 1.688 -16.403 1.00 97.81 673 PHE A O 1
ATOM 5340 N N . SER A 1 674 ? 16.182 0.560 -17.620 1.00 96.62 674 SER A N 1
ATOM 5341 C CA . SER A 1 674 ? 15.881 1.200 -18.903 1.00 96.62 674 SER A CA 1
ATOM 5342 C C . SER A 1 674 ? 15.196 0.186 -19.810 1.00 96.62 674 SER A C 1
ATOM 5344 O O . SER A 1 674 ? 15.810 -0.807 -20.189 1.00 96.62 674 SER A O 1
ATOM 5346 N N . LEU A 1 675 ? 13.926 0.405 -20.150 1.00 96.00 675 LEU A N 1
ATOM 5347 C CA . LEU A 1 675 ? 13.180 -0.511 -21.010 1.00 96.00 675 LEU A CA 1
ATOM 5348 C C . LEU A 1 675 ? 13.720 -0.441 -22.440 1.00 96.00 675 LEU A C 1
ATOM 5350 O O . LEU A 1 675 ? 13.766 0.640 -23.033 1.00 96.00 675 LEU A O 1
ATOM 5354 N N . THR A 1 676 ? 14.052 -1.596 -23.020 1.00 94.44 676 THR A N 1
ATOM 5355 C CA . THR A 1 676 ? 14.531 -1.692 -24.409 1.00 94.44 676 THR A CA 1
ATOM 5356 C C . THR A 1 676 ? 13.470 -1.178 -25.378 1.00 94.44 676 THR A C 1
ATOM 5358 O O . THR A 1 676 ? 13.760 -0.457 -26.332 1.00 94.44 676 THR A O 1
ATOM 5361 N N . ARG A 1 677 ? 12.205 -1.495 -25.081 1.00 93.62 677 ARG A N 1
ATOM 5362 C CA . ARG A 1 677 ? 11.030 -0.975 -25.777 1.00 93.62 677 ARG A CA 1
ATOM 5363 C C . ARG A 1 677 ? 10.159 -0.206 -24.783 1.00 93.62 677 ARG A C 1
ATOM 5365 O O . ARG A 1 677 ? 9.549 -0.849 -23.922 1.00 93.62 677 ARG A O 1
ATOM 5372 N N . PRO A 1 678 ? 10.079 1.135 -24.886 1.00 95.19 678 PRO A N 1
ATOM 5373 C CA . PRO A 1 678 ? 9.237 1.939 -24.008 1.00 95.19 678 PRO A CA 1
ATOM 5374 C C . PRO A 1 678 ? 7.768 1.511 -24.060 1.00 95.19 678 PRO A C 1
ATOM 5376 O O . PRO A 1 678 ? 7.276 1.059 -25.096 1.00 95.19 678 PRO A O 1
ATOM 5379 N N . ILE A 1 679 ? 7.061 1.679 -22.946 1.00 97.75 679 ILE A N 1
ATOM 5380 C CA . ILE A 1 679 ? 5.629 1.381 -22.840 1.00 97.75 679 ILE A CA 1
ATOM 5381 C C . ILE A 1 679 ? 4.843 2.659 -23.143 1.00 97.75 679 ILE A C 1
ATOM 5383 O O . ILE A 1 679 ? 5.036 3.653 -22.438 1.00 97.75 679 ILE A O 1
ATOM 5387 N N . PRO A 1 680 ? 3.953 2.671 -24.151 1.00 97.44 680 PRO A N 1
ATOM 5388 C CA . PRO A 1 680 ? 3.085 3.809 -24.419 1.00 97.44 680 PRO A CA 1
ATOM 5389 C C . PRO A 1 680 ? 2.135 4.090 -23.256 1.00 97.44 680 PRO A C 1
ATOM 5391 O O . PRO A 1 680 ? 1.503 3.181 -22.716 1.00 97.44 680 PRO A O 1
ATOM 5394 N N . VAL A 1 681 ? 1.993 5.367 -22.915 1.00 97.88 681 VAL A N 1
ATOM 5395 C CA . VAL A 1 681 ? 1.099 5.870 -21.872 1.00 97.88 681 VAL A CA 1
ATOM 5396 C C . VAL A 1 681 ? 0.213 6.949 -22.477 1.00 97.88 681 VAL A C 1
ATOM 5398 O O . VAL A 1 681 ? 0.706 7.951 -22.989 1.00 97.88 681 VAL A O 1
ATOM 5401 N N . MET A 1 682 ? -1.100 6.772 -22.399 1.00 97.75 682 MET A N 1
ATOM 5402 C CA . MET A 1 682 ? -2.068 7.799 -22.772 1.00 97.75 682 MET A CA 1
ATOM 5403 C C . MET A 1 682 ? -2.664 8.419 -21.513 1.00 97.75 682 MET A C 1
ATOM 5405 O O . MET A 1 682 ? -3.345 7.730 -20.755 1.00 97.75 682 MET A O 1
ATOM 5409 N N . VAL A 1 683 ? -2.432 9.714 -21.295 1.00 97.69 683 VAL A N 1
ATOM 5410 C CA . VAL A 1 683 ? -3.095 10.469 -20.223 1.00 97.69 683 VAL A CA 1
ATOM 5411 C C . VAL A 1 683 ? -4.317 11.171 -20.808 1.00 97.69 683 VAL A C 1
ATOM 5413 O O . VAL A 1 683 ? -4.190 12.125 -21.574 1.00 97.69 683 VAL A O 1
ATOM 5416 N N . GLU A 1 684 ? -5.513 10.706 -20.471 1.00 97.31 684 GLU A N 1
ATOM 5417 C CA . GLU A 1 684 ? -6.754 11.269 -21.006 1.00 97.31 684 GLU A CA 1
ATOM 5418 C C . GLU A 1 684 ? -7.078 12.622 -20.355 1.00 97.31 684 GLU A C 1
ATOM 5420 O O . GLU A 1 684 ? -6.769 12.819 -19.180 1.00 97.31 684 GLU A O 1
ATOM 5425 N N . PRO A 1 685 ? -7.758 13.551 -21.052 1.00 94.88 685 PRO A N 1
ATOM 5426 C CA . PRO A 1 685 ? -8.184 14.824 -20.466 1.00 94.88 685 PRO A CA 1
ATOM 5427 C C . PRO A 1 685 ? -9.054 14.684 -19.209 1.00 94.88 685 PRO A C 1
ATOM 5429 O O . PRO A 1 685 ? -8.985 15.548 -18.334 1.00 94.88 685 PRO A O 1
ATOM 5432 N N . GLY A 1 686 ? -9.812 13.589 -19.095 1.00 94.44 686 GLY A N 1
ATOM 5433 C CA . GLY A 1 686 ? -10.858 13.415 -18.088 1.00 94.44 686 GLY A CA 1
ATOM 5434 C C . GLY A 1 686 ? -12.148 14.145 -18.470 1.00 94.44 686 GLY A C 1
ATOM 5435 O O . GLY A 1 686 ? -12.275 14.703 -19.561 1.00 94.44 686 GLY A O 1
ATOM 5436 N N . ARG A 1 687 ? -13.128 14.140 -17.564 1.00 95.50 687 ARG A N 1
ATOM 5437 C CA . ARG A 1 687 ? -14.353 14.931 -17.690 1.00 95.50 687 ARG A CA 1
ATOM 5438 C C . ARG A 1 687 ? -14.144 16.268 -16.994 1.00 95.50 687 ARG A C 1
ATOM 5440 O O . ARG A 1 687 ? -14.092 16.328 -15.768 1.00 95.50 687 ARG A O 1
ATOM 5447 N N . ILE A 1 688 ? -14.032 17.326 -17.783 1.00 95.62 688 ILE A N 1
ATOM 5448 C CA . ILE A 1 688 ? -13.875 18.680 -17.262 1.00 95.62 688 ILE A CA 1
ATOM 5449 C C . ILE A 1 688 ? -15.234 19.153 -16.745 1.00 95.62 688 ILE A C 1
ATOM 5451 O O . ILE A 1 688 ? -16.232 19.147 -17.464 1.00 95.62 688 ILE A O 1
ATOM 5455 N N . LEU A 1 689 ? -15.265 19.486 -15.461 1.00 91.94 689 LEU A N 1
ATOM 5456 C CA . LEU A 1 689 ? -16.416 19.987 -14.734 1.00 91.94 689 LEU A CA 1
ATOM 5457 C C . LEU A 1 689 ? -16.092 21.396 -14.243 1.00 91.94 689 LEU A C 1
ATOM 5459 O O . LEU A 1 689 ? -14.983 21.664 -13.784 1.00 91.94 689 LEU A O 1
ATOM 5463 N N . GLY A 1 690 ? -17.075 22.287 -14.314 1.00 89.00 690 GLY A N 1
ATOM 5464 C CA . GLY A 1 690 ? -16.887 23.683 -13.934 1.00 89.00 690 GLY A CA 1
ATOM 5465 C C . GLY A 1 690 ? -17.042 24.652 -15.095 1.00 89.00 690 GLY A C 1
ATOM 5466 O O . GLY A 1 690 ? -17.397 24.253 -16.205 1.00 89.00 690 GLY A O 1
ATOM 5467 N N . LYS A 1 691 ? -16.815 25.939 -14.823 1.00 89.25 691 LYS A N 1
ATOM 5468 C CA . LYS A 1 691 ? -16.909 26.994 -15.841 1.00 89.25 691 LYS A CA 1
ATOM 5469 C C . LYS A 1 691 ? -15.627 27.070 -16.657 1.00 89.25 691 LYS A C 1
ATOM 5471 O O . LYS A 1 691 ? -15.693 27.088 -17.886 1.00 89.25 691 LYS A O 1
ATOM 5476 N N . LEU A 1 692 ? -14.471 27.062 -15.989 1.00 90.56 692 LEU A N 1
ATOM 5477 C CA . LEU A 1 692 ? -13.177 27.011 -16.663 1.00 90.56 692 LEU A CA 1
ATOM 5478 C C . LEU A 1 692 ? -12.990 25.659 -17.362 1.00 90.56 692 LEU A C 1
ATOM 5480 O O . LEU A 1 692 ? -12.993 24.610 -16.721 1.00 90.56 692 LEU A O 1
ATOM 5484 N N . GLN A 1 693 ? -12.807 25.703 -18.684 1.00 91.94 693 GLN A N 1
ATOM 5485 C CA . GLN A 1 693 ? -12.553 24.516 -19.512 1.00 91.94 693 GLN A CA 1
ATOM 5486 C C . GLN A 1 693 ? -11.060 24.233 -19.716 1.00 91.94 693 GLN A C 1
ATOM 5488 O O . GLN A 1 693 ? -10.691 23.155 -20.171 1.00 91.94 693 GLN A O 1
ATOM 5493 N N . GLU A 1 694 ? -10.192 25.173 -19.345 1.00 90.62 694 GLU A N 1
ATOM 5494 C CA . GLU A 1 694 ? -8.741 25.039 -19.441 1.00 90.62 694 GLU A CA 1
ATOM 5495 C C . GLU A 1 694 ? -8.066 25.339 -18.094 1.00 90.62 694 GLU A C 1
ATOM 5497 O O . GLU A 1 694 ? -8.620 26.088 -17.281 1.00 90.62 694 GLU A O 1
ATOM 5502 N N . PRO A 1 695 ? -6.860 24.788 -17.843 1.00 89.81 695 PRO A N 1
ATOM 5503 C CA . PRO A 1 695 ? -6.096 25.093 -16.641 1.00 89.81 695 PRO A CA 1
ATOM 5504 C C . PRO A 1 695 ? -5.816 26.590 -16.492 1.00 89.81 695 PRO A C 1
ATOM 5506 O O . PRO A 1 695 ? -5.286 27.226 -17.406 1.00 89.81 695 PRO A O 1
ATOM 5509 N N . PHE A 1 696 ? -6.076 27.134 -15.303 1.00 88.00 696 PHE A N 1
ATOM 5510 C CA . PHE A 1 696 ? -5.650 28.489 -14.968 1.00 88.00 696 PHE A CA 1
ATOM 5511 C C . PHE A 1 696 ? -4.117 28.560 -14.905 1.00 88.00 696 PHE A C 1
ATOM 5513 O O . PHE A 1 696 ? -3.487 27.814 -14.156 1.00 88.00 696 PHE A O 1
ATOM 5520 N N . LYS A 1 697 ? -3.513 29.441 -15.712 1.00 85.88 697 LYS A N 1
ATOM 5521 C CA . LYS A 1 697 ? -2.047 29.561 -15.843 1.00 85.88 697 LYS A CA 1
ATOM 5522 C C . LYS A 1 697 ? -1.415 30.523 -14.829 1.00 85.88 697 LYS A C 1
ATOM 5524 O O . LYS A 1 697 ? -0.203 30.470 -14.637 1.00 85.88 697 LYS A O 1
ATOM 5529 N N . GLY A 1 698 ? -2.213 31.397 -14.215 1.00 84.75 698 GLY A N 1
ATOM 5530 C CA . GLY A 1 698 ? -1.758 32.349 -13.203 1.00 84.75 698 GLY A CA 1
ATOM 5531 C C . GLY A 1 698 ? -1.696 31.758 -11.794 1.00 84.75 698 GLY A C 1
ATOM 5532 O O . GLY A 1 698 ? -1.956 30.571 -11.574 1.00 84.75 698 GLY A O 1
ATOM 5533 N N . MET A 1 699 ? -1.383 32.620 -10.828 1.00 87.81 699 MET A N 1
ATOM 5534 C CA . MET A 1 699 ? -1.510 32.327 -9.403 1.00 87.81 699 MET A CA 1
ATOM 5535 C C . MET A 1 699 ? -2.653 33.145 -8.793 1.00 87.81 699 MET A C 1
ATOM 5537 O O . MET A 1 699 ? -2.976 34.227 -9.273 1.00 87.81 699 MET A O 1
ATOM 5541 N N . LEU A 1 700 ? -3.275 32.607 -7.749 1.00 87.12 700 LEU A N 1
ATOM 5542 C CA . LEU A 1 700 ? -4.350 33.229 -6.983 1.00 87.12 700 LEU A CA 1
ATOM 5543 C C . LEU A 1 700 ? -3.893 33.478 -5.539 1.00 87.12 700 LEU A C 1
ATOM 5545 O O . LEU A 1 700 ? -3.054 32.725 -5.030 1.00 87.12 700 LEU A O 1
ATOM 5549 N N . PRO A 1 701 ? -4.463 34.477 -4.845 1.00 84.56 701 PRO A N 1
ATOM 5550 C CA . PRO A 1 701 ? -4.183 34.684 -3.433 1.00 84.56 701 PRO A CA 1
ATOM 5551 C C . PRO A 1 701 ? -4.672 33.499 -2.590 1.00 84.56 701 PRO A C 1
ATOM 5553 O O . PRO A 1 701 ? -5.694 32.865 -2.878 1.00 84.56 701 PRO A O 1
ATOM 5556 N N . VAL A 1 702 ? -3.946 33.200 -1.516 1.00 84.25 702 VAL A N 1
ATOM 5557 C CA . VAL A 1 702 ? -4.398 32.291 -0.461 1.00 84.25 702 VAL A CA 1
ATOM 5558 C C . VAL A 1 702 ? -5.332 33.071 0.463 1.00 84.25 702 VAL A C 1
ATOM 5560 O O . VAL A 1 702 ? -4.956 34.115 0.993 1.00 84.25 702 VAL A O 1
ATOM 5563 N N . ALA A 1 703 ? -6.543 32.557 0.690 1.00 78.69 703 ALA A N 1
ATOM 5564 C CA . ALA A 1 703 ? -7.508 33.188 1.591 1.00 78.69 703 ALA A CA 1
ATOM 5565 C C . ALA A 1 703 ? -6.894 33.456 2.982 1.00 78.69 703 ALA A C 1
ATOM 5567 O O . ALA A 1 703 ? -6.294 32.561 3.586 1.00 78.69 703 ALA A O 1
ATOM 5568 N N . GLY A 1 704 ? -7.053 34.689 3.474 1.00 75.81 704 GLY A N 1
ATOM 5569 C CA . GLY A 1 704 ? -6.513 35.148 4.759 1.00 75.81 704 GLY A CA 1
ATOM 5570 C C . GLY A 1 704 ? -5.065 35.658 4.729 1.00 75.81 704 GLY A C 1
ATOM 5571 O O . GLY A 1 704 ? -4.553 36.023 5.783 1.00 75.81 704 GLY A O 1
ATOM 5572 N N . GLN A 1 705 ? -4.399 35.695 3.568 1.00 79.31 705 GLN A N 1
ATOM 5573 C CA . GLN A 1 705 ? -3.098 36.358 3.396 1.00 79.31 705 GLN A CA 1
ATOM 5574 C C . GLN A 1 705 ? -3.253 37.705 2.679 1.00 79.31 705 GLN A C 1
ATOM 5576 O O . GLN A 1 705 ? -4.144 37.871 1.848 1.00 79.31 705 GLN A O 1
ATOM 5581 N N . VAL A 1 706 ? -2.376 38.658 3.008 1.00 80.56 706 VAL A N 1
ATOM 5582 C CA . VAL A 1 706 ? -2.326 39.994 2.396 1.00 80.56 706 VAL A CA 1
ATOM 5583 C C . VAL A 1 706 ? -1.265 40.006 1.298 1.00 80.56 706 VAL A C 1
ATOM 5585 O O . VAL A 1 706 ? -0.144 39.542 1.513 1.00 80.56 706 VAL A O 1
ATOM 5588 N N . TYR A 1 707 ? -1.631 40.539 0.136 1.00 81.06 707 TYR A N 1
ATOM 5589 C CA . TYR A 1 707 ? -0.772 40.682 -1.039 1.00 81.06 707 TYR A CA 1
ATOM 5590 C C . TYR A 1 707 ? -0.691 42.161 -1.422 1.00 81.06 707 TYR A C 1
ATOM 5592 O O . TYR A 1 707 ? -1.595 42.924 -1.083 1.00 81.06 707 TYR A O 1
ATOM 5600 N N . GLU A 1 708 ? 0.387 42.565 -2.100 1.00 80.50 708 GLU A N 1
ATOM 5601 C CA . GLU A 1 708 ? 0.452 43.932 -2.630 1.00 80.50 708 GLU A CA 1
ATOM 5602 C C . GLU A 1 708 ? -0.466 44.039 -3.862 1.00 80.50 708 GLU A C 1
ATOM 5604 O O . GLU A 1 708 ? -0.532 43.073 -4.629 1.00 80.50 708 GLU A O 1
ATOM 5609 N N . PRO A 1 709 ? -1.131 45.185 -4.097 1.00 72.00 709 PRO A N 1
ATOM 5610 C CA . PRO A 1 709 ? -2.013 45.372 -5.256 1.00 72.00 709 PRO A CA 1
ATOM 5611 C C . PRO A 1 709 ? -1.327 45.190 -6.622 1.00 72.00 709 PRO A C 1
ATOM 5613 O O . PRO A 1 709 ? -1.994 44.939 -7.622 1.00 72.00 709 PRO A O 1
ATOM 5616 N N . ASP A 1 710 ? -0.002 45.337 -6.681 1.00 76.81 710 ASP A N 1
ATOM 5617 C CA . ASP A 1 710 ? 0.832 45.217 -7.879 1.00 76.81 710 ASP A CA 1
ATOM 5618 C C . ASP A 1 710 ? 1.712 43.954 -7.884 1.00 76.81 710 ASP A C 1
ATOM 5620 O O . ASP A 1 710 ? 2.682 43.882 -8.642 1.00 76.81 710 ASP A O 1
ATOM 5624 N N . ASP A 1 711 ? 1.385 42.946 -7.063 1.00 79.75 711 ASP A N 1
ATOM 5625 C CA . ASP A 1 711 ? 2.139 41.692 -7.010 1.00 79.75 711 ASP A CA 1
ATOM 5626 C C . ASP A 1 711 ? 2.201 41.035 -8.409 1.00 79.75 711 ASP A C 1
ATOM 5628 O O . ASP A 1 711 ? 1.181 40.556 -8.922 1.00 79.75 711 ASP A O 1
ATOM 5632 N N . PRO A 1 712 ? 3.392 40.950 -9.037 1.00 78.38 712 PRO A N 1
ATOM 5633 C CA . PRO A 1 712 ? 3.535 40.509 -10.425 1.00 78.38 712 PRO A CA 1
ATOM 5634 C C . PRO A 1 712 ? 3.190 39.026 -10.627 1.00 78.38 712 PRO A C 1
ATOM 5636 O O . PRO A 1 712 ? 3.156 38.542 -11.762 1.00 78.38 712 PRO A O 1
ATOM 5639 N N . ASN A 1 713 ? 2.961 38.276 -9.544 1.00 80.00 713 ASN A N 1
ATOM 5640 C CA . ASN A 1 713 ? 2.583 36.868 -9.589 1.00 80.00 713 ASN A CA 1
ATOM 5641 C C . ASN A 1 713 ? 1.071 36.649 -9.736 1.00 80.00 713 ASN A C 1
ATOM 5643 O O . ASN A 1 713 ? 0.654 35.568 -10.168 1.00 80.00 713 ASN A O 1
ATOM 5647 N N . LEU A 1 714 ? 0.256 37.657 -9.419 1.00 78.88 714 LEU A N 1
ATOM 5648 C CA . LEU A 1 714 ? -1.200 37.612 -9.525 1.00 78.88 714 LEU A CA 1
ATOM 5649 C C . LEU A 1 714 ? -1.632 38.071 -10.929 1.00 78.88 714 LEU A C 1
ATOM 5651 O O . LEU A 1 714 ? -1.895 39.242 -11.177 1.00 78.88 714 LEU A O 1
ATOM 5655 N N . ILE A 1 715 ? -1.680 37.135 -11.880 1.00 67.00 715 ILE A N 1
ATOM 5656 C CA . ILE A 1 715 ? -2.173 37.402 -13.246 1.00 67.00 715 ILE A CA 1
ATOM 5657 C C . ILE A 1 715 ? -3.711 37.475 -13.236 1.00 67.00 715 ILE A C 1
ATOM 5659 O O . ILE A 1 715 ? -4.340 36.733 -12.482 1.00 67.00 715 ILE A O 1
ATOM 5663 N N . GLU A 1 716 ? -4.278 38.349 -14.086 1.00 56.28 716 GLU A N 1
ATOM 5664 C CA . GLU A 1 716 ? -5.708 38.671 -14.263 1.00 56.28 716 GLU A CA 1
ATOM 5665 C C . GLU A 1 716 ? -6.675 37.615 -13.697 1.00 56.28 716 GLU A C 1
ATOM 5667 O O . GLU A 1 716 ? -6.782 36.481 -14.180 1.00 56.28 716 GLU A O 1
ATOM 5672 N N . LYS A 1 717 ? -7.375 38.017 -12.630 1.00 57.78 717 LYS A N 1
ATOM 5673 C CA . LYS A 1 717 ? -8.324 37.188 -11.890 1.00 57.78 717 LYS A CA 1
ATOM 5674 C C . LYS A 1 717 ? -9.422 36.694 -12.842 1.00 57.78 717 LYS A C 1
ATOM 5676 O O . LYS A 1 717 ? -10.085 37.515 -13.476 1.00 57.78 717 LYS A O 1
ATOM 5681 N N . PRO A 1 718 ? -9.712 35.380 -12.901 1.00 57.12 718 PRO A N 1
ATOM 5682 C CA . PRO A 1 718 ? -11.009 34.923 -13.379 1.00 57.12 718 PRO A CA 1
ATOM 5683 C C . PRO A 1 718 ? -12.092 35.709 -12.630 1.00 57.12 718 PRO A C 1
ATOM 5685 O O . PRO A 1 718 ? -11.941 35.916 -11.426 1.00 57.12 718 PRO A O 1
ATOM 5688 N N . ALA A 1 719 ? -13.183 36.106 -13.293 1.00 55.38 719 ALA A N 1
ATOM 5689 C CA . ALA A 1 719 ? -14.276 36.886 -12.681 1.00 55.38 719 ALA A CA 1
ATOM 5690 C C . ALA A 1 719 ? -14.840 36.272 -11.375 1.00 55.38 719 ALA A C 1
ATOM 5692 O O . ALA A 1 719 ? -15.516 36.937 -10.596 1.00 55.38 719 ALA A O 1
ATOM 5693 N N . ASP A 1 720 ? -14.517 35.002 -11.130 1.00 55.06 720 ASP A N 1
ATOM 5694 C CA . ASP A 1 720 ? -14.971 34.176 -10.027 1.00 55.06 720 ASP A CA 1
ATOM 5695 C C . ASP A 1 720 ? -13.874 33.886 -8.969 1.00 55.06 720 ASP A C 1
ATOM 5697 O O . ASP A 1 720 ? -14.078 32.998 -8.138 1.00 55.06 720 ASP A O 1
ATOM 5701 N N . ALA A 1 721 ? -12.701 34.528 -9.015 1.00 55.47 721 ALA A N 1
ATOM 5702 C CA . ALA A 1 721 ? -11.583 34.293 -8.088 1.00 55.47 721 ALA A CA 1
ATOM 5703 C C . ALA A 1 721 ? -11.819 34.880 -6.676 1.00 55.47 721 ALA A C 1
ATOM 5705 O O . ALA A 1 721 ? -12.615 35.810 -6.538 1.00 55.47 721 ALA A O 1
ATOM 5706 N N . PRO A 1 722 ? -11.138 34.366 -5.624 1.00 54.34 722 PRO A N 1
ATOM 5707 C CA . PRO A 1 722 ? -11.131 34.986 -4.295 1.00 54.34 722 PRO A CA 1
ATOM 5708 C C . PRO A 1 722 ? -10.769 36.475 -4.378 1.00 54.34 722 PRO A C 1
ATOM 5710 O O . PRO A 1 722 ? -9.808 36.841 -5.060 1.00 54.34 722 PRO A O 1
ATOM 5713 N N . ALA A 1 723 ? -11.558 37.321 -3.709 1.00 52.59 723 ALA A N 1
ATOM 5714 C CA . ALA A 1 723 ? -11.303 38.753 -3.633 1.00 52.59 723 ALA A CA 1
ATOM 5715 C C . ALA A 1 723 ? -9.999 39.012 -2.864 1.00 52.59 723 ALA A C 1
ATOM 5717 O O . ALA A 1 723 ? -9.595 38.209 -2.016 1.00 52.59 723 ALA A O 1
ATOM 5718 N N . GLU A 1 724 ? -9.330 40.126 -3.163 1.00 54.78 724 GLU A N 1
ATOM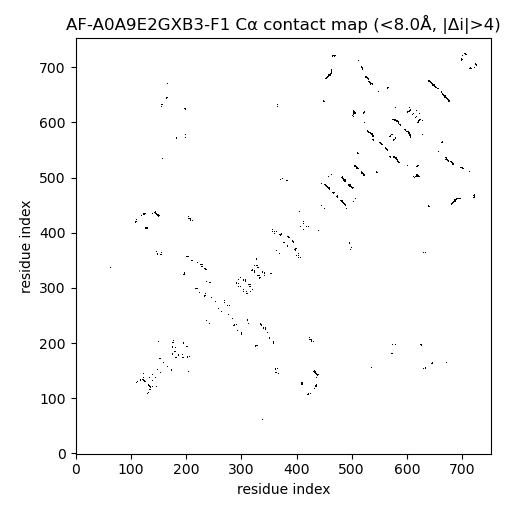 5719 C CA . GLU A 1 724 ? -8.242 40.565 -2.291 1.00 54.78 724 GLU A CA 1
ATOM 5720 C C . GLU A 1 724 ? -8.826 40.998 -0.941 1.00 54.78 724 GLU A C 1
ATOM 5722 O O . GLU A 1 724 ? -9.958 41.485 -0.902 1.00 54.78 724 GLU A O 1
ATOM 5727 N N . PRO A 1 725 ? -8.093 40.841 0.175 1.00 49.03 725 PRO A N 1
ATOM 5728 C CA . PRO A 1 725 ? -8.593 41.230 1.494 1.00 49.03 725 PRO A CA 1
ATOM 5729 C C . PRO A 1 725 ? -9.108 42.677 1.550 1.00 49.03 725 PRO A C 1
ATOM 5731 O O . PRO A 1 725 ? -10.068 42.943 2.265 1.00 49.03 725 PRO A O 1
ATOM 5734 N N . ALA A 1 726 ? -8.527 43.579 0.749 1.00 47.78 726 ALA A N 1
ATOM 5735 C CA . ALA A 1 726 ? -8.935 44.980 0.656 1.00 47.78 726 ALA A CA 1
ATOM 5736 C C . ALA A 1 726 ? -10.356 45.180 0.082 1.00 47.78 726 ALA A C 1
ATOM 5738 O O . ALA A 1 726 ? -11.027 46.136 0.451 1.00 47.78 726 ALA A O 1
ATOM 5739 N N . ASP A 1 727 ? -10.853 44.261 -0.754 1.00 45.47 727 ASP A N 1
ATOM 5740 C CA . ASP A 1 727 ? -12.194 44.342 -1.359 1.00 45.47 727 ASP A CA 1
ATOM 5741 C C . ASP A 1 727 ? -13.294 43.737 -0.458 1.00 45.47 727 ASP A C 1
ATOM 5743 O O . ASP A 1 727 ? -14.491 43.907 -0.708 1.00 45.47 727 ASP A O 1
ATOM 5747 N N . ALA A 1 728 ? -12.909 42.986 0.583 1.00 44.47 728 ALA A N 1
ATOM 5748 C CA . ALA A 1 728 ? -13.833 42.309 1.496 1.00 44.47 728 ALA A CA 1
ATOM 5749 C C . ALA A 1 728 ? -14.296 43.198 2.667 1.00 44.47 728 ALA A C 1
ATOM 5751 O O . ALA A 1 728 ? -15.330 42.907 3.281 1.00 44.47 728 ALA A O 1
ATOM 5752 N N . GLU A 1 729 ? -13.574 44.284 2.961 1.00 41.47 729 GLU A N 1
ATOM 5753 C CA . GLU A 1 729 ? -13.892 45.195 4.071 1.00 41.47 729 GLU A CA 1
ATOM 5754 C C . GLU A 1 729 ? -15.199 45.978 3.847 1.00 41.47 729 GLU A C 1
ATOM 5756 O O . GLU A 1 729 ? -15.899 46.281 4.810 1.00 41.47 729 GLU A O 1
ATOM 5761 N N . ASP A 1 730 ? -15.624 46.187 2.596 1.00 41.94 730 ASP A N 1
ATOM 5762 C CA . ASP A 1 730 ? -16.837 46.958 2.271 1.00 41.94 730 ASP A CA 1
ATOM 5763 C C . ASP A 1 730 ? -18.162 46.179 2.426 1.00 41.94 730 ASP A C 1
ATOM 5765 O O . ASP A 1 730 ? -19.247 46.748 2.274 1.00 41.94 730 ASP A O 1
ATOM 5769 N N . ARG A 1 731 ? -18.127 44.867 2.717 1.00 45.56 731 ARG A N 1
ATOM 5770 C CA . ARG A 1 731 ? -19.347 44.024 2.793 1.00 45.56 731 ARG A CA 1
ATOM 5771 C C . ARG A 1 731 ? -19.513 43.213 4.076 1.00 45.56 731 ARG A C 1
ATOM 5773 O O . ARG A 1 731 ? -20.524 42.522 4.218 1.00 45.56 731 ARG A O 1
ATOM 5780 N N . ALA A 1 732 ? -18.587 43.308 5.024 1.00 38.41 732 ALA A N 1
ATOM 5781 C CA . ALA A 1 732 ? -18.686 42.608 6.298 1.00 38.41 732 ALA A CA 1
ATOM 5782 C C . ALA A 1 732 ? -19.095 43.573 7.423 1.00 38.41 732 ALA A C 1
ATOM 5784 O O . ALA A 1 732 ? -18.310 44.399 7.878 1.00 38.41 732 ALA A O 1
ATOM 5785 N N . GLY A 1 733 ? -20.330 43.434 7.924 1.00 40.72 733 GLY A N 1
ATOM 5786 C CA . GLY A 1 733 ? -20.667 43.903 9.275 1.00 40.72 733 GLY A CA 1
ATOM 5787 C C . GLY A 1 733 ? -19.716 43.274 10.308 1.00 40.72 733 GLY A C 1
ATOM 5788 O O . GLY A 1 733 ? -19.095 42.257 10.004 1.00 40.72 733 GLY A O 1
ATOM 5789 N N . PRO A 1 734 ? -19.574 43.853 11.513 1.00 30.73 734 PRO A N 1
ATOM 5790 C CA . PRO A 1 734 ? -18.405 43.651 12.365 1.00 30.73 734 PRO A CA 1
ATOM 5791 C C . PRO A 1 734 ? -18.181 42.170 12.687 1.00 30.73 734 PRO A C 1
ATOM 5793 O O . PRO A 1 734 ? -18.880 41.575 13.508 1.00 30.73 734 PRO A O 1
ATOM 5796 N N . VAL A 1 735 ? -17.181 41.587 12.029 1.00 34.44 735 VAL A N 1
ATOM 5797 C CA . VAL A 1 735 ? -16.597 40.295 12.377 1.00 34.44 735 VAL A CA 1
ATOM 5798 C C . VAL A 1 735 ? -15.544 40.581 13.439 1.00 34.44 735 VAL A C 1
ATOM 5800 O O . VAL A 1 735 ? -14.647 41.393 13.231 1.00 34.44 735 VAL A O 1
ATOM 5803 N N . SER A 1 736 ? -15.674 39.948 14.604 1.00 33.19 736 SER A N 1
ATOM 5804 C CA . SER A 1 736 ? -14.706 40.056 15.693 1.00 33.19 736 SER A CA 1
ATOM 5805 C C . SER A 1 736 ? -13.351 39.502 15.246 1.00 33.19 736 SER A C 1
ATOM 5807 O O . SER A 1 736 ? -13.151 38.288 15.194 1.00 33.19 736 SER A O 1
ATOM 5809 N N . SER A 1 737 ? -12.426 40.394 14.917 1.00 29.86 737 SER A 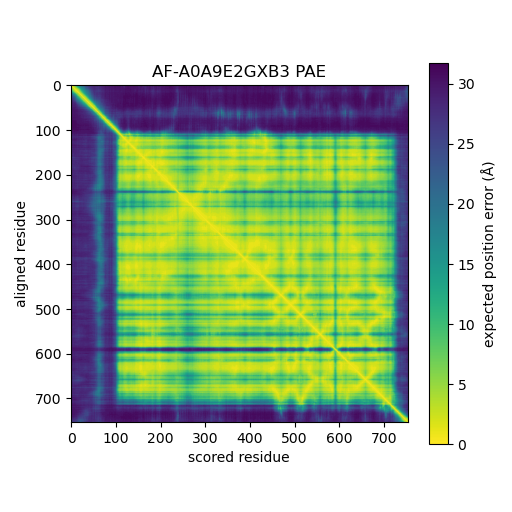N 1
ATOM 5810 C CA . SER A 1 737 ? -11.033 40.084 14.631 1.00 29.86 737 SER A CA 1
ATOM 5811 C C . SER A 1 737 ? -10.219 40.080 15.928 1.00 29.86 737 SER A C 1
ATOM 5813 O O . SER A 1 737 ? -9.610 41.083 16.286 1.00 29.86 737 SER A O 1
ATOM 5815 N N . GLU A 1 738 ? -10.192 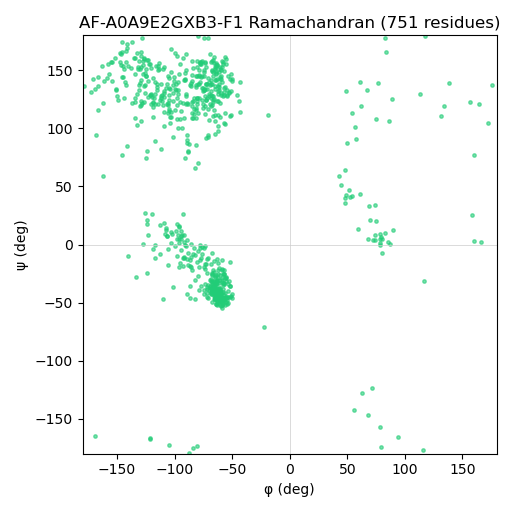38.946 16.620 1.00 29.70 738 GLU A N 1
ATOM 5816 C CA . GLU A 1 738 ? -9.056 38.555 17.460 1.00 29.70 738 GLU A CA 1
ATOM 5817 C C . GLU A 1 738 ? -8.796 37.060 17.213 1.00 29.70 738 GLU A C 1
ATOM 5819 O O . GLU A 1 738 ? -9.704 36.244 17.399 1.00 29.70 738 GLU A O 1
ATOM 5824 N N . PRO A 1 739 ? -7.596 36.658 16.762 1.00 31.27 739 PRO A N 1
ATOM 5825 C CA . PRO A 1 739 ? -7.165 35.278 16.915 1.00 31.27 739 PRO A CA 1
ATOM 5826 C C . PRO A 1 739 ? -6.985 35.002 18.414 1.00 31.27 739 PRO A C 1
ATOM 5828 O O . PRO A 1 739 ? -6.293 35.752 19.095 1.00 31.27 739 PRO A O 1
ATOM 5831 N N . GLU A 1 740 ? -7.613 33.938 18.933 1.00 27.50 740 GLU A N 1
ATOM 5832 C CA . GLU A 1 740 ? -7.294 33.412 20.267 1.00 27.50 740 GLU A CA 1
ATOM 5833 C C . GLU A 1 740 ? -5.777 33.192 20.348 1.00 27.50 740 GLU A C 1
ATOM 5835 O O . GLU A 1 740 ? -5.233 32.293 19.697 1.00 27.50 740 GLU A O 1
ATOM 5840 N N . ASP A 1 741 ? -5.120 34.020 21.159 1.00 27.72 741 ASP A N 1
ATOM 5841 C CA . ASP A 1 741 ? -3.764 33.813 21.637 1.00 27.72 741 ASP A CA 1
ATOM 5842 C C . ASP A 1 741 ? -3.597 32.365 22.118 1.00 27.72 741 ASP A C 1
ATOM 5844 O O . ASP A 1 741 ? -4.363 31.838 22.934 1.00 27.72 741 ASP A O 1
ATOM 5848 N N . LEU A 1 742 ? -2.549 31.716 21.616 1.00 28.08 742 LEU A N 1
ATOM 5849 C CA . LEU A 1 742 ? -1.971 30.543 22.257 1.00 28.08 742 LEU A CA 1
ATOM 5850 C C . LEU A 1 742 ? -1.640 30.922 23.711 1.00 28.08 742 LEU A C 1
ATOM 5852 O O . LEU A 1 742 ? -0.951 31.920 23.917 1.00 28.08 742 LEU A O 1
ATOM 5856 N N . PRO A 1 743 ? -2.076 30.163 24.733 1.00 28.17 743 PRO A N 1
ATOM 5857 C CA . PRO A 1 743 ? -1.654 30.451 26.093 1.00 28.17 743 PRO A CA 1
ATOM 5858 C C . PRO A 1 743 ? -0.138 30.264 26.202 1.00 28.17 743 PRO A C 1
ATOM 5860 O O . PRO A 1 743 ? 0.383 29.182 25.911 1.00 28.17 743 PRO A O 1
ATOM 5863 N N . ASP A 1 744 ? 0.545 31.324 26.638 1.00 29.61 744 ASP A N 1
ATOM 5864 C CA . ASP A 1 744 ? 1.946 31.310 27.048 1.00 29.61 744 ASP A CA 1
ATOM 5865 C C . ASP A 1 744 ? 2.229 30.085 27.927 1.00 29.61 744 ASP A C 1
ATOM 5867 O O . ASP A 1 744 ? 1.606 29.865 28.972 1.00 29.61 744 ASP A O 1
ATOM 5871 N N . LEU A 1 745 ? 3.197 29.273 27.503 1.00 30.69 745 LEU A N 1
ATOM 5872 C CA . LEU A 1 745 ? 3.737 28.202 28.330 1.00 30.69 745 LEU A CA 1
ATOM 5873 C C . LEU A 1 745 ? 4.379 28.827 29.582 1.00 30.69 745 LEU A C 1
ATOM 5875 O O . LEU A 1 745 ? 5.208 29.732 29.448 1.00 30.69 745 LEU A O 1
ATOM 5879 N N . PRO A 1 746 ? 4.061 28.355 30.802 1.00 34.53 746 PRO A N 1
ATOM 5880 C CA . PRO A 1 746 ? 4.732 28.846 31.995 1.00 34.53 746 PRO A CA 1
ATOM 5881 C C . PRO A 1 746 ? 6.233 28.511 31.935 1.00 34.53 746 PRO A C 1
ATOM 5883 O O . PRO A 1 746 ? 6.605 27.423 31.479 1.00 34.53 746 PRO A O 1
ATOM 5886 N N . PRO A 1 747 ? 7.115 29.413 32.406 1.00 36.78 747 PRO A N 1
ATOM 5887 C CA . PRO A 1 747 ? 8.549 29.162 32.420 1.00 36.78 747 PRO A CA 1
ATOM 5888 C C . PRO A 1 747 ? 8.884 27.950 33.307 1.00 36.78 747 PRO A C 1
ATOM 5890 O O . PRO A 1 747 ? 8.204 27.710 34.311 1.00 36.78 747 PRO A O 1
ATOM 5893 N N . PRO A 1 748 ? 9.942 27.189 32.971 1.00 35.09 748 PRO A N 1
ATOM 5894 C CA . PRO A 1 748 ? 10.325 26.001 33.721 1.00 35.09 748 PRO A CA 1
ATOM 5895 C C . PRO A 1 748 ? 10.658 26.344 35.185 1.00 35.09 748 PRO A C 1
ATOM 5897 O O . PRO A 1 748 ? 11.236 27.404 35.459 1.00 35.09 748 PRO A O 1
ATOM 5900 N N . PRO A 1 749 ? 10.325 25.458 36.144 1.00 38.22 749 PRO A N 1
ATOM 5901 C CA . PRO A 1 749 ? 10.671 25.662 37.542 1.00 38.22 749 PRO A CA 1
ATOM 5902 C C . PRO A 1 749 ? 12.193 25.717 37.700 1.00 38.22 749 PRO A C 1
ATOM 5904 O O . PRO A 1 749 ? 12.926 24.881 37.170 1.00 38.22 749 PRO A O 1
ATOM 5907 N N . LYS A 1 750 ? 12.670 26.720 38.443 1.00 34.28 750 LYS A N 1
ATOM 5908 C CA . LYS A 1 750 ? 14.086 26.841 38.797 1.00 34.28 750 LYS A CA 1
ATOM 5909 C C . LYS A 1 750 ? 14.534 25.595 39.576 1.00 34.28 750 LYS A C 1
ATOM 5911 O O . LYS A 1 750 ? 13.783 25.145 40.446 1.00 34.28 750 LYS A O 1
ATOM 5916 N N . PRO A 1 751 ? 15.742 25.065 39.318 1.00 33.72 751 PRO A N 1
ATOM 5917 C CA . PRO A 1 751 ? 16.305 24.006 40.142 1.00 33.72 751 PRO A CA 1
ATOM 5918 C C . PRO A 1 751 ? 16.431 24.508 41.583 1.00 33.72 751 PRO A C 1
ATOM 5920 O O . PRO A 1 751 ? 16.935 25.608 41.823 1.00 33.72 751 PRO A O 1
ATOM 5923 N N . LYS A 1 752 ? 15.930 23.719 42.536 1.00 43.53 752 LYS A N 1
ATOM 5924 C CA . LYS A 1 752 ? 16.212 23.937 43.955 1.00 43.53 752 LYS A CA 1
ATOM 5925 C C . LYS A 1 752 ? 17.703 23.666 44.176 1.00 43.53 752 LYS A C 1
ATOM 5927 O O . LYS A 1 752 ? 18.174 22.597 43.791 1.00 43.53 752 LYS A O 1
ATOM 5932 N N . GLN A 1 753 ? 18.406 24.654 44.726 1.00 38.03 753 GLN A N 1
ATOM 5933 C CA . GLN A 1 753 ? 19.652 24.432 45.459 1.00 38.03 753 GLN A CA 1
ATOM 5934 C C . GLN A 1 753 ? 19.334 23.794 46.806 1.00 38.03 753 GLN A C 1
ATOM 5936 O O . GLN A 1 753 ? 18.256 24.131 47.358 1.00 38.03 753 GLN A O 1
#

Sequence (753 aa):
MTTRQQIFLPPPPPPPPATMHRAHTARPRARKGKKGGFGILFLSILAFAGIASGLAWGIDAWSSRAAGGAGKPPLAGKDALKVATDGPPAPGDKPPGEGPGTTVKVAGPIIPEETTIPEDQRVYVVKDGKFEVRRAPDVEKFGYYIVDLGDDAVPFIFSQTEAAPNRYSSTFLDLANDRTDERGEPLPEGRHNYVELFGIPPSLSVLTRRFHEDEKRECYGKLNVEFFRKTRLSVTYAGRRSVKDEIDEVQAELNRAKKKTGKDIAALAKTNEYALLVKKYNNVSGKMSMVTEVQKRLQCEGLLEHYTPGVITPTTVKAIRDFEHKHMIFGYGILTGDTRAGFGRTALQNNFATLRRVLEARVTWSLGIIEDGSVNGLKTLADTWKDKDGKEHKVRNLVDEYTDVLLREMGVDTAEKAREFFLKIQPDHFRSLRVAFAGPPLPEYYRSDMDFSVVIDRGDVYYDAPVDAAGNSRFQPVSRRPSNTLYLSYNDQKIPLVRYGTTIGGWRREFKDGREYLAYKGSDTGPHVWKDIYAAPVWIPPASTPPSSLIKSEKVDGRWITRVNTEEVGPSYASAYGLVAALHIRNRSEDGKGLWQDNGIRSHGSVDYMSIQRSFSHGCHRLHNHLAIRLFSFVLHHRDHERAGQTRLRYNRKFTVGSREWSLNLDTRGYQFSLTRPIPVMVEPGRILGKLQEPFKGMLPVAGQVYEPDDPNLIEKPADAPAEPADAEDRAGPVSSEPEDLPDLPPPPKPKQ

Radius of gyration: 31.81 Å; Cα contacts (8 Å, |Δi|>4): 1249; chains: 1; bounding box: 105×94×83 Å

pLDDT: mean 80.17, std 24.57, range [22.66, 98.75]

Foldseek 3Di:
DDDDDDDDDDDDDDDDDDDDDDDDDDDDDDDDDDDDDDDDDDDDDDDDDDDDPDPPPDDPPPLVPLDDDPDDDDDDDDDDDDDDDDDDDDDDDDDDDDDDDDPPPDPFADADPDDPDDLLQWAFAFAQRYTDTDGPVVQVVVVWFKFQLALLDDFLLQDADPVFHFPCSVVLSCLQAQQAEQVRHGDDPPDHHLQVLLARAHRVLVLLVLLVLLVPQPLLVVADLVLLVPDQDWDDAPPPDFLVNQLVVLVVVQVVVCVVPVDDLVVLCPDPVRVVSSVSNVNSVSLLVVQQSLQSVLVSVVLADDDDRRGDDPSQLSSLVSLCSNQSHPDRSICHDRSSVSSSDRSLRSSLSSVLSSLLLRCLRRVLAAQQCQQPPDPVAPQWDADPVRDIDGQDRVSVQVSCQVCSSSQNNDSVSVSSNSVVDRSVVRNGHMYIYDGDDDDPQDDQAWAKAKEKAQAEDEQDDQAWQARHGDDDDGPTFIWMWMWTDDPNDTHTRHIFQWFFWAWDWWADPRDTWIFTQTADFFKWWFFKKFFLFFDDDDPRPPPVVQKDWDADPNDIDIAGPDQCRDSGCQHQQHGMKTFGWDFPDPPPPGDIDGPVEIEGEHPPVVCRVPNHDSNHIYGHNSSRSSVVSSCNSHFDWDWPHWAFDADWDWDDDDHDIDIDGDGTRGTMIGTPDIHMYGYHPHHYDDDDPDHDHAIAHNPPDADDPPPVRGPDDDPGGHHHPVVNVVPDDDDDDDDPDDPDDDDDDDDDD

Secondary structure (DSSP, 8-state):
---------PPPPPPPPPP---------------------------------SSSSSSSTTSTTSSS---PPPP-PPP---------PPPS--PPPP------------B--S--SS-GGGEEEEEETTEEEEEEHHHHHHTTPEEEE--TT---GGG--BTTB--THHHHHHHHHTTSB-TTSPBPPTT-----GGGT-PPPHHHHHHHHHHHHT-GGGGG--HHHHHH----B---TTS-HHHHHHHHHHHHHHHHHHH---HHHHTTSTTTHHHHHHHHHHHHHHHHHHHHHHHHHHTTS--S--TT---HHHHHHHHHHHHHTT----S-BSHHHHHHHTS-HHHHHHHHHHHHHHHHHHHHHT----STTTT-TTS--EEE-TT--EEE---HHHHHHHHHHHHTT--SHHHHHHHHHHS-GGGGTT-EEEE-PPPPPTT--SS-EEEEEEE--EEE-S-SB-TTSPBPP---SS--EEEEEEEETTEEEEEEEEE---BEEEEEEETTEEEEEEEPPPPEEEEEEEEEES------TTS-GGGGEEEEEETTEEEEEE-HHHHSSSTTSTTTTEEEEEEEE--SSS---EEEEEEEEEEES-HHHHHH--BSS-EEEEHHHHHHHHHHHHHSS-EEEEEEEEEEEEEEEEETTEEEEEEEEEEEEEEEEEEEEEEEEE--EEESS--S---SEEPPTT----TT-TT-----TTSPPPHHHHTTT---------PPP-PPPPPPPP-

Nearest PDB structures (foldseek):
  1o1j-assembly1_B  TM=1.554E-01  e=1.409E+00  Homo sapiens
  7aoi-assembly1_AV  TM=1.882E-01  e=1.334E+00  Trypanosoma brucei

Solvent-accessible surface area (backbone atoms only — not comparable to full-atom values): 44550 Å² total; per-residue (Å²): 137,83,88,81,89,87,82,88,84,86,84,84,85,84,85,84,85,87,85,85,82,89,84,90,86,86,89,80,89,86,90,85,84,85,87,86,85,89,88,89,86,84,90,92,80,91,82,92,90,90,88,88,86,88,90,85,83,87,78,81,88,65,78,77,74,84,57,82,84,81,73,78,80,81,86,78,79,92,77,88,82,90,86,86,90,78,83,87,83,80,94,83,79,81,80,82,76,88,68,84,82,78,79,76,81,72,84,49,39,56,76,75,90,81,72,93,66,56,71,96,44,44,24,27,41,32,49,81,19,41,46,43,83,43,47,54,74,64,45,51,76,72,66,38,47,62,31,52,53,20,45,76,59,69,48,56,58,48,56,65,46,94,94,30,56,42,81,58,39,59,57,52,38,31,42,18,54,44,48,21,48,97,84,66,48,72,50,60,91,97,53,74,67,48,45,42,53,47,46,40,50,60,20,54,35,46,49,28,51,52,54,56,53,56,73,70,42,72,60,63,85,75,57,69,31,65,56,40,67,70,53,83,75,70,53,69,82,65,75,95,61,40,52,47,58,53,35,56,52,46,49,51,52,51,52,49,50,28,70,76,67,76,42,55,71,74,58,34,45,74,33,89,89,35,26,64,57,44,52,51,39,54,52,39,47,52,50,28,51,50,44,36,52,50,49,52,49,34,37,64,71,72,53,43,76,95,77,59,88,28,47,76,43,74,66,50,31,49,26,43,34,52,50,24,24,59,67,58,42,96,65,88,32,42,43,37,76,66,53,31,52,56,56,33,41,54,72,59,53,51,51,38,54,46,50,52,53,37,47,36,50,31,44,33,45,52,66,47,49,72,20,64,46,59,36,56,91,39,93,91,48,67,42,52,46,62,50,99,88,64,52,79,42,69,65,62,36,52,43,58,54,54,34,54,48,51,29,43,22,49,34,39,71,42,44,67,35,37,50,46,30,40,74,74,52,64,45,77,70,27,50,67,32,29,39,26,34,84,67,81,83,76,64,89,79,70,51,66,67,50,54,55,36,34,42,31,43,41,20,52,37,68,44,50,68,65,29,31,49,88,52,46,77,50,91,77,88,71,86,46,72,23,28,42,32,42,29,36,57,55,96,96,39,76,37,56,46,34,52,43,65,18,22,34,27,26,82,38,83,43,38,54,98,93,44,72,28,33,32,56,29,59,47,83,63,46,77,31,25,38,39,40,39,24,24,34,20,39,46,79,78,58,88,49,52,55,57,68,75,50,41,43,75,45,75,55,96,90,39,81,46,75,44,71,39,55,46,43,27,31,67,23,54,60,4,69,33,2,47,25,36,29,38,40,29,32,74,75,44,95,82,77,78,51,61,74,45,75,79,84,39,32,46,20,6,20,60,61,50,59,29,42,76,76,51,52,38,80,17,29,32,34,25,48,13,42,59,33,48,49,54,52,22,26,47,59,58,22,34,59,60,46,77,75,15,62,36,80,36,91,46,76,48,76,48,61,52,89,96,44,80,47,77,49,77,40,64,46,50,22,31,33,36,38,39,75,67,57,33,47,29,38,27,44,85,44,49,78,41,71,85,42,88,59,79,51,86,48,33,41,82,43,78,95,57,88,77,63,98,76,46,87,63,59,44,86,72,60,99,65,42,55,54,57,68,84,71,52,64,85,75,56,74,93,70,87,88,67,81,83,74,78,80,79,76,79,78,80,81,77,81,82,128

Mean predicted aligned error: 13.09 Å